Protein 9M30 (pdb70)

Structure (mmCIF, N/CA/C/O backbone):
data_9M30
#
_entry.id   9M30
#
_cell.length_a   1.00
_cell.length_b   1.00
_cell.length_c   1.00
_cell.angle_alpha   90.00
_cell.angle_beta   90.00
_cell.angle_gamma   90.00
#
_symmetry.space_group_name_H-M   'P 1'
#
loop_
_entity.id
_entity.type
_entity.pdbx_description
1 polymer DjCas13d
2 polymer 'RNA (52-MER)'
3 non-polymer 'MAGNESIUM ION'
#
loop_
_atom_site.group_PDB
_atom_site.id
_atom_site.type_symbol
_atom_site.label_atom_id
_atom_site.label_alt_id
_atom_site.label_comp_id
_atom_site.label_asym_id
_atom_site.label_entity_id
_atom_site.label_seq_id
_atom_site.pdbx_PDB_ins_code
_atom_site.Cartn_x
_atom_site.Cartn_y
_atom_site.Cartn_z
_atom_site.occupancy
_atom_site.B_iso_or_equiv
_atom_site.auth_seq_id
_atom_site.auth_comp_id
_atom_site.auth_asym_id
_atom_site.auth_atom_id
_atom_site.pdbx_PDB_model_num
ATOM 1 N N . GLN A 1 4 ? 126.245 147.977 162.499 1.00 52.04 4 GLN A N 1
ATOM 2 C CA . GLN A 1 4 ? 127.665 147.926 162.174 1.00 52.04 4 GLN A CA 1
ATOM 3 C C . GLN A 1 4 ? 128.374 149.207 162.606 1.00 52.04 4 GLN A C 1
ATOM 4 O O . GLN A 1 4 ? 127.775 150.281 162.636 1.00 52.04 4 GLN A O 1
ATOM 10 N N A LYS A 1 5 ? 129.655 149.081 162.940 0.70 44.45 5 LYS A N 1
ATOM 11 N N B LYS A 1 5 ? 129.654 149.083 162.944 0.30 44.45 5 LYS A N 1
ATOM 12 C CA A LYS A 1 5 ? 130.474 150.199 163.385 0.70 44.45 5 LYS A CA 1
ATOM 13 C CA B LYS A 1 5 ? 130.471 150.204 163.385 0.30 44.45 5 LYS A CA 1
ATOM 14 C C A LYS A 1 5 ? 131.556 150.473 162.351 0.70 44.45 5 LYS A C 1
ATOM 15 C C B LYS A 1 5 ? 131.555 150.474 162.353 0.30 44.45 5 LYS A C 1
ATOM 16 O O A LYS A 1 5 ? 132.203 149.541 161.862 0.70 44.45 5 LYS A O 1
ATOM 17 O O B LYS A 1 5 ? 132.202 149.540 161.868 0.30 44.45 5 LYS A O 1
ATOM 28 N N . SER A 1 6 ? 131.749 151.746 162.021 1.00 39.60 6 SER A N 1
ATOM 29 C CA . SER A 1 6 ? 132.727 152.161 161.028 1.00 39.60 6 SER A CA 1
ATOM 30 C C . SER A 1 6 ? 133.889 152.881 161.696 1.00 39.60 6 SER A C 1
ATOM 31 O O . SER A 1 6 ? 133.717 153.580 162.699 1.00 39.60 6 SER A O 1
ATOM 34 N N . LYS A 1 7 ? 135.082 152.703 161.126 1.00 31.76 7 LYS A N 1
ATOM 35 C CA . LYS A 1 7 ? 136.278 153.351 161.648 1.00 31.76 7 LYS A CA 1
ATOM 36 C C . LYS A 1 7 ? 136.265 154.859 161.444 1.00 31.76 7 LYS A C 1
ATOM 37 O O . LYS A 1 7 ? 137.111 155.552 162.017 1.00 31.76 7 LYS A O 1
ATOM 43 N N . LYS A 1 8 ? 135.336 155.377 160.642 1.00 31.87 8 LYS A N 1
ATOM 44 C CA . LYS A 1 8 ? 135.130 156.815 160.486 1.00 31.87 8 LYS A CA 1
ATOM 45 C C . LYS A 1 8 ? 134.345 157.320 161.698 1.00 31.87 8 LYS A C 1
ATOM 46 O O . LYS A 1 8 ? 133.147 157.605 161.641 1.00 31.87 8 LYS A O 1
ATOM 52 N N . THR A 1 9 ? 135.052 157.420 162.820 1.00 31.23 9 THR A N 1
ATOM 53 C CA . THR A 1 9 ? 134.428 157.723 164.099 1.00 31.23 9 THR A CA 1
ATOM 54 C C . THR A 1 9 ? 134.221 159.227 164.266 1.00 31.23 9 THR A C 1
ATOM 55 O O . THR A 1 9 ? 134.596 160.037 163.414 1.00 31.23 9 THR A O 1
ATOM 59 N N . VAL A 1 10 ? 133.607 159.600 165.391 1.00 30.06 10 VAL A N 1
ATOM 60 C CA . VAL A 1 10 ? 133.328 161.005 165.668 1.00 30.06 10 VAL A CA 1
ATOM 61 C C . VAL A 1 10 ? 134.618 161.768 165.946 1.00 30.06 10 VAL A C 1
ATOM 62 O O . VAL A 1 10 ? 134.791 162.906 165.493 1.00 30.06 10 VAL A O 1
ATOM 66 N N . SER A 1 11 ? 135.541 161.160 166.693 1.00 29.71 11 SER A N 1
ATOM 67 C CA . SER A 1 11 ? 136.803 161.828 166.996 1.00 29.71 11 SER A CA 1
ATOM 68 C C . SER A 1 11 ? 137.618 162.080 165.733 1.00 29.71 11 SER A C 1
ATOM 69 O O . SER A 1 11 ? 138.200 163.159 165.569 1.00 29.71 11 SER A O 1
ATOM 72 N N . LYS A 1 12 ? 137.678 161.097 164.831 1.00 27.67 12 LYS A N 1
ATOM 73 C CA . LYS A 1 12 ? 138.416 161.286 163.587 1.00 27.67 12 LYS A CA 1
ATOM 74 C C . LYS A 1 12 ? 137.763 162.336 162.700 1.00 27.67 12 LYS A C 1
ATOM 75 O O . LYS A 1 12 ? 138.455 163.020 161.938 1.00 27.67 12 LYS A O 1
ATOM 81 N N . THR A 1 13 ? 136.439 162.474 162.776 1.00 29.40 13 THR A N 1
ATOM 82 C CA . THR A 1 13 ? 135.749 163.487 161.984 1.00 29.40 13 THR A CA 1
ATOM 83 C C . THR A 1 13 ? 135.973 164.884 162.551 1.00 29.40 13 THR A C 1
ATOM 84 O O . THR A 1 13 ? 136.193 165.839 161.796 1.00 29.40 13 THR A O 1
ATOM 88 N N . SER A 1 14 ? 135.935 165.023 163.878 1.00 29.95 14 SER A N 1
ATOM 89 C CA . SER A 1 14 ? 136.030 166.337 164.501 1.00 29.95 14 SER A CA 1
ATOM 90 C C . SER A 1 14 ? 137.402 166.976 164.335 1.00 29.95 14 SER A C 1
ATOM 91 O O . SER A 1 14 ? 137.523 168.193 164.501 1.00 29.95 14 SER A O 1
ATOM 94 N N . GLY A 1 15 ? 138.434 166.200 164.021 1.00 28.68 15 GLY A N 1
ATOM 95 C CA . GLY A 1 15 ? 139.720 166.796 163.727 1.00 28.68 15 GLY A CA 1
ATOM 96 C C . GLY A 1 15 ? 140.934 166.052 164.238 1.00 28.68 15 GLY A C 1
ATOM 97 O O . GLY A 1 15 ? 142.043 166.271 163.742 1.00 28.68 15 GLY A O 1
ATOM 98 N N . LEU A 1 16 ? 140.754 165.177 165.221 1.00 29.88 16 LEU A N 1
ATOM 99 C CA . LEU A 1 16 ? 141.893 164.490 165.813 1.00 29.88 16 LEU A CA 1
ATOM 100 C C . LEU A 1 16 ? 142.524 163.524 164.819 1.00 29.88 16 LEU A C 1
ATOM 101 O O . LEU A 1 16 ? 141.830 162.794 164.107 1.00 29.88 16 LEU A O 1
ATOM 106 N N . LYS A 1 17 ? 143.853 163.522 164.780 1.00 31.43 17 LYS A N 1
ATOM 107 C CA . LYS A 1 17 ? 144.624 162.642 163.915 1.00 31.43 17 LYS A CA 1
ATOM 108 C C . LYS A 1 17 ? 145.389 161.584 164.694 1.00 31.43 17 LYS A C 1
ATOM 109 O O . LYS A 1 17 ? 145.356 160.404 164.334 1.00 31.43 17 LYS A O 1
ATOM 115 N N . GLU A 1 18 ? 146.079 161.978 165.762 1.00 34.21 18 GLU A N 1
ATOM 116 C CA . GLU A 1 18 ? 146.888 161.068 166.558 1.00 34.21 18 GLU A CA 1
ATOM 117 C C . GLU A 1 18 ? 146.848 161.499 168.018 1.00 34.21 18 GLU A C 1
ATOM 118 O O . GLU A 1 18 ? 146.535 162.647 168.339 1.00 34.21 18 GLU A O 1
ATOM 124 N N . ALA A 1 19 ? 147.173 160.558 168.904 1.00 33.58 19 ALA A N 1
ATOM 125 C CA . ALA A 1 19 ? 147.283 160.823 170.340 1.00 33.58 19 ALA A CA 1
ATOM 126 C C . ALA A 1 19 ? 148.488 160.039 170.848 1.00 33.58 19 ALA A C 1
ATOM 127 O O . ALA A 1 19 ? 148.421 158.815 170.994 1.00 33.58 19 ALA A O 1
ATOM 129 N N . LEU A 1 20 ? 149.580 160.743 171.122 1.00 33.82 20 LEU A N 1
ATOM 130 C CA . LEU A 1 20 ? 150.869 160.130 171.394 1.00 33.82 20 LEU A CA 1
ATOM 131 C C . LEU A 1 20 ? 151.208 160.232 172.875 1.00 33.82 20 LEU A C 1
ATOM 132 O O . LEU A 1 20 ? 150.810 161.179 173.556 1.00 33.82 20 LEU A O 1
ATOM 137 N N . SER A 1 21 ? 151.965 159.252 173.363 1.00 34.34 21 SER A N 1
ATOM 138 C CA . SER A 1 21 ? 152.482 159.252 174.725 1.00 34.34 21 SER A CA 1
ATOM 139 C C . SER A 1 21 ? 153.996 159.383 174.665 1.00 34.34 21 SER A C 1
ATOM 140 O O . SER A 1 21 ? 154.663 158.585 173.998 1.00 34.34 21 SER A O 1
ATOM 143 N N . VAL A 1 22 ? 154.538 160.387 175.354 1.00 33.00 22 VAL A N 1
ATOM 144 C CA . VAL A 1 22 ? 155.977 160.634 175.380 1.00 33.00 22 VAL A CA 1
ATOM 145 C C . VAL A 1 22 ? 156.383 160.903 176.823 1.00 33.00 22 VAL A C 1
ATOM 146 O O . VAL A 1 22 ? 155.994 161.924 177.398 1.00 33.00 22 VAL A O 1
ATOM 150 N N . GLN A 1 23 ? 157.119 159.968 177.422 1.00 32.97 23 GLN A N 1
ATOM 151 C CA . GLN A 1 23 ? 157.780 160.166 178.714 1.00 32.97 23 GLN A CA 1
ATOM 152 C C . GLN A 1 23 ? 156.826 160.709 179.777 1.00 32.97 23 GLN A C 1
ATOM 153 O O . GLN A 1 23 ? 157.187 161.553 180.600 1.00 32.97 23 GLN A O 1
ATOM 159 N N . GLY A 1 24 ? 155.590 160.216 179.759 1.00 34.06 24 GLY A N 1
ATOM 160 C CA . GLY A 1 24 ? 154.611 160.578 180.760 1.00 34.06 24 GLY A CA 1
ATOM 161 C C . GLY A 1 24 ? 153.625 161.658 180.367 1.00 34.06 24 GLY A C 1
ATOM 162 O O . GLY A 1 24 ? 152.610 161.820 181.055 1.00 34.06 24 GLY A O 1
ATOM 163 N N . THR A 1 25 ? 153.878 162.403 179.296 1.00 34.72 25 THR A N 1
ATOM 164 C CA . THR A 1 25 ? 152.967 163.424 178.811 1.00 34.72 25 THR A CA 1
ATOM 165 C C . THR A 1 25 ? 152.226 162.901 177.589 1.00 34.72 25 THR A C 1
ATOM 166 O O . THR A 1 25 ? 152.653 161.938 176.945 1.00 34.72 25 THR A O 1
ATOM 170 N N . VAL A 1 26 ? 151.103 163.538 177.268 1.00 34.08 26 VAL A N 1
ATOM 171 C CA . VAL A 1 26 ? 150.309 163.141 176.110 1.00 34.08 26 VAL A CA 1
ATOM 172 C C . VAL A 1 26 ? 150.210 164.317 175.147 1.00 34.08 26 VAL A C 1
ATOM 173 O O . VAL A 1 26 ? 150.000 165.462 175.560 1.00 34.08 26 VAL A O 1
ATOM 177 N N . ILE A 1 27 ? 150.403 164.031 173.862 1.00 33.66 27 ILE A N 1
ATOM 178 C CA . ILE A 1 27 ? 150.481 165.047 172.819 1.00 33.66 27 ILE A CA 1
ATOM 179 C C . ILE A 1 27 ? 149.415 164.760 171.770 1.00 33.66 27 ILE A C 1
ATOM 180 O O . ILE A 1 27 ? 149.291 163.625 171.295 1.00 33.66 27 ILE A O 1
ATOM 185 N N . MET A 1 28 ? 148.649 165.788 171.412 1.00 33.18 28 MET A N 1
ATOM 186 C CA . MET A 1 28 ? 147.566 165.679 170.448 1.00 33.18 28 MET A CA 1
ATOM 187 C C . MET A 1 28 ? 147.889 166.520 169.223 1.00 33.18 28 MET A C 1
ATOM 188 O O . MET A 1 28 ? 148.194 167.712 169.349 1.00 33.18 28 MET A O 1
ATOM 193 N N . THR A 1 29 ? 147.793 165.901 168.045 1.00 32.78 29 THR A N 1
ATOM 194 C CA . THR A 1 29 ? 148.095 166.510 166.758 1.00 32.78 29 THR A CA 1
ATOM 195 C C . THR A 1 29 ? 146.814 166.698 165.948 1.00 32.78 29 THR A C 1
ATOM 196 O O . THR A 1 29 ? 145.710 166.390 166.402 1.00 32.78 29 THR A O 1
ATOM 200 N N . SER A 1 30 ? 146.974 167.210 164.729 1.00 33.25 30 SER A N 1
ATOM 201 C CA . SER A 1 30 ? 145.844 167.504 163.859 1.00 33.25 30 SER A CA 1
ATOM 202 C C . SER A 1 30 ? 146.295 167.440 162.406 1.00 33.25 30 SER A C 1
ATOM 203 O O . SER A 1 30 ? 147.490 167.410 162.103 1.00 33.25 30 SER A O 1
ATOM 206 N N . PHE A 1 31 ? 145.315 167.419 161.505 1.00 32.08 31 PHE A N 1
ATOM 207 C CA . PHE A 1 31 ? 145.596 167.260 160.085 1.00 32.08 31 PHE A CA 1
ATOM 208 C C . PHE A 1 31 ? 146.280 168.497 159.519 1.00 32.08 31 PHE A C 1
ATOM 209 O O . PHE A 1 31 ? 145.958 169.630 159.888 1.00 32.08 31 PHE A O 1
ATOM 217 N N . GLY A 1 32 ? 147.224 168.275 158.609 1.00 38.08 32 GLY A N 1
ATOM 218 C CA . GLY A 1 32 ? 147.954 169.364 157.992 1.00 38.08 32 GLY A CA 1
ATOM 219 C C . GLY A 1 32 ? 147.736 169.460 156.497 1.00 38.08 32 GLY A C 1
ATOM 220 O O . GLY A 1 32 ? 146.612 169.292 156.016 1.00 38.08 32 GLY A O 1
ATOM 221 N N . LYS A 1 33 ? 148.803 169.733 155.750 1.00 41.56 33 LYS A N 1
ATOM 222 C CA . LYS A 1 33 ? 148.739 169.855 154.298 1.00 41.56 33 LYS A CA 1
ATOM 223 C C . LYS A 1 33 ? 149.210 168.545 153.680 1.00 41.56 33 LYS A C 1
ATOM 224 O O . LYS A 1 33 ? 150.406 168.241 153.692 1.00 41.56 33 LYS A O 1
ATOM 230 N N . GLY A 1 34 ? 148.272 167.776 153.135 1.00 38.75 34 GLY A N 1
ATOM 231 C CA . GLY A 1 34 ? 148.598 166.475 152.588 1.00 38.75 34 GLY A CA 1
ATOM 232 C C . GLY A 1 34 ? 148.557 165.388 153.640 1.00 38.75 34 GLY A C 1
ATOM 233 O O . GLY A 1 34 ? 147.480 164.917 154.013 1.00 38.75 34 GLY A O 1
ATOM 234 N N . ASN A 1 35 ? 149.727 164.978 154.128 1.00 35.92 35 ASN A N 1
ATOM 235 C CA . ASN A 1 35 ? 149.810 163.997 155.198 1.00 35.92 35 ASN A CA 1
ATOM 236 C C . ASN A 1 35 ? 150.663 164.453 156.373 1.00 35.92 35 ASN A C 1
ATOM 237 O O . ASN A 1 35 ? 150.834 163.683 157.323 1.00 35.92 35 ASN A O 1
ATOM 242 N N . MET A 1 36 ? 151.205 165.666 156.338 1.00 38.92 36 MET A N 1
ATOM 243 C CA . MET A 1 36 ? 151.964 166.175 157.469 1.00 38.92 36 MET A CA 1
ATOM 244 C C . MET A 1 36 ? 151.043 166.431 158.654 1.00 38.92 36 MET A C 1
ATOM 245 O O . MET A 1 36 ? 149.868 166.771 158.497 1.00 38.92 36 MET A O 1
ATOM 250 N N . ALA A 1 37 ? 151.591 166.261 159.853 1.00 35.05 37 ALA A N 1
ATOM 251 C CA . ALA A 1 37 ? 150.852 166.453 161.092 1.00 35.05 37 ALA A CA 1
ATOM 252 C C . ALA A 1 37 ? 151.451 167.620 161.859 1.00 35.05 37 ALA A C 1
ATOM 253 O O . ALA A 1 37 ? 152.676 167.719 161.987 1.00 35.05 37 ALA A O 1
ATOM 255 N N . ASN A 1 38 ? 150.594 168.500 162.364 1.00 34.15 38 ASN A N 1
ATOM 256 C CA . ASN A 1 38 ? 151.028 169.621 163.181 1.00 34.15 38 ASN A CA 1
ATOM 257 C C . ASN A 1 38 ? 150.612 169.410 164.632 1.00 34.15 38 ASN A C 1
ATOM 258 O O . ASN A 1 38 ? 149.570 168.818 164.920 1.00 34.15 38 ASN A O 1
ATOM 263 N N . LEU A 1 39 ? 151.453 169.886 165.545 1.00 33.92 39 LEU A N 1
ATOM 264 C CA . LEU A 1 39 ? 151.194 169.738 166.969 1.00 33.92 39 LEU A CA 1
ATOM 265 C C . LEU A 1 39 ? 150.134 170.730 167.423 1.00 33.92 39 LEU A C 1
ATOM 266 O O . LEU A 1 39 ? 150.147 171.898 167.030 1.00 33.92 39 LEU A O 1
ATOM 271 N N . SER A 1 40 ? 149.209 170.256 168.253 1.00 36.65 40 SER A N 1
ATOM 272 C CA . SER A 1 40 ? 148.118 171.089 168.739 1.00 36.65 40 SER A CA 1
ATOM 273 C C . SER A 1 40 ? 148.120 171.254 170.249 1.00 36.65 40 SER A C 1
ATOM 274 O O . SER A 1 40 ? 148.092 172.389 170.740 1.00 36.65 40 SER A O 1
ATOM 277 N N . TYR A 1 41 ? 148.154 170.161 171.010 1.00 36.95 41 TYR A N 1
ATOM 278 C CA . TYR A 1 41 ? 147.988 170.251 172.456 1.00 36.95 41 TYR A CA 1
ATOM 279 C C . TYR A 1 41 ? 148.953 169.318 173.171 1.00 36.95 41 TYR A C 1
ATOM 280 O O . TYR A 1 41 ? 149.393 168.305 172.625 1.00 36.95 41 TYR A O 1
ATOM 289 N N . LYS A 1 42 ? 149.259 169.670 174.419 1.00 38.75 42 LYS A N 1
ATOM 290 C CA . LYS A 1 42 ? 150.070 168.837 175.298 1.00 38.75 42 LYS A CA 1
ATOM 291 C C . LYS A 1 42 ? 149.483 168.859 176.700 1.00 38.75 42 LYS A C 1
ATOM 292 O O . LYS A 1 42 ? 149.242 169.934 177.256 1.00 38.75 42 LYS A O 1
ATOM 298 N N . ILE A 1 43 ? 149.250 167.679 177.263 1.00 39.07 43 ILE A N 1
ATOM 299 C CA . ILE A 1 43 ? 148.871 167.523 178.661 1.00 39.07 43 ILE A CA 1
ATOM 300 C C . ILE A 1 43 ? 150.076 166.944 179.398 1.00 39.07 43 ILE A C 1
ATOM 301 O O . ILE A 1 43 ? 150.488 165.805 179.116 1.00 39.07 43 ILE A O 1
ATOM 306 N N . PRO A 1 44 ? 150.688 167.692 180.309 1.00 42.23 44 PRO A N 1
ATOM 307 C CA . PRO A 1 44 ? 151.879 167.218 181.016 1.00 42.23 44 PRO A CA 1
ATOM 308 C C . PRO A 1 44 ? 151.505 166.414 182.255 1.00 42.23 44 PRO A C 1
ATOM 309 O O . PRO A 1 44 ? 150.336 166.172 182.547 1.00 42.23 44 PRO A O 1
ATOM 313 N N . SER A 1 45 ? 152.533 166.004 182.989 1.00 46.44 45 SER A N 1
ATOM 314 C CA . SER A 1 45 ? 152.360 165.085 184.103 1.00 46.44 45 SER A CA 1
ATOM 315 C C . SER A 1 45 ? 151.871 165.803 185.354 1.00 46.44 45 SER A C 1
ATOM 316 O O . SER A 1 45 ? 152.122 166.994 185.556 1.00 46.44 45 SER A O 1
ATOM 319 N N . SER A 1 46 ? 151.148 165.055 186.189 1.00 54.07 46 SER A N 1
ATOM 320 C CA . SER A 1 46 ? 150.758 165.477 187.531 1.00 54.07 46 SER A CA 1
ATOM 321 C C . SER A 1 46 ? 149.840 166.693 187.517 1.00 54.07 46 SER A C 1
ATOM 322 O O . SER A 1 46 ? 148.646 166.576 187.812 1.00 54.07 46 SER A O 1
ATOM 324 N N . GLN A 1 47 ? 150.389 167.863 187.185 1.00 53.10 47 GLN A N 1
ATOM 325 C CA . GLN A 1 47 ? 149.603 169.092 187.243 1.00 53.10 47 GLN A CA 1
ATOM 326 C C . GLN A 1 47 ? 148.462 169.062 186.236 1.00 53.10 47 GLN A C 1
ATOM 327 O O . GLN A 1 47 ? 147.329 169.442 186.552 1.00 53.10 47 GLN A O 1
ATOM 329 N N . LYS A 1 48 ? 148.745 168.603 185.021 1.00 48.93 48 LYS A N 1
ATOM 330 C CA . LYS A 1 48 ? 147.798 168.533 183.914 1.00 48.93 48 LYS A CA 1
ATOM 331 C C . LYS A 1 48 ? 147.062 169.849 183.666 1.00 48.93 48 LYS A C 1
ATOM 332 O O . LYS A 1 48 ? 145.827 169.878 183.734 1.00 48.93 48 LYS A O 1
ATOM 338 N N . PRO A 1 49 ? 147.760 170.956 183.381 1.00 52.33 49 PRO A N 1
ATOM 339 C CA . PRO A 1 49 ? 147.045 172.200 183.056 1.00 52.33 49 PRO A CA 1
ATOM 340 C C . PRO A 1 49 ? 146.392 172.196 181.685 1.00 52.33 49 PRO A C 1
ATOM 341 O O . PRO A 1 49 ? 145.699 173.169 181.359 1.00 52.33 49 PRO A O 1
ATOM 345 N N . GLN A 1 50 ? 146.599 171.156 180.875 1.00 47.88 50 GLN A N 1
ATOM 346 C CA . GLN A 1 50 ? 146.145 171.120 179.484 1.00 47.88 50 GLN A CA 1
ATOM 347 C C . GLN A 1 50 ? 146.768 172.264 178.678 1.00 47.88 50 GLN A C 1
ATOM 348 O O . GLN A 1 50 ? 146.091 173.184 178.215 1.00 47.88 50 GLN A O 1
ATOM 354 N N . ASN A 1 51 ? 148.088 172.185 178.524 1.00 43.11 51 ASN A N 1
ATOM 355 C CA . ASN A 1 51 ? 148.858 173.199 177.817 1.00 43.11 51 ASN A CA 1
ATOM 356 C C . ASN A 1 51 ? 148.467 173.264 176.342 1.00 43.11 51 ASN A C 1
ATOM 357 O O . ASN A 1 51 ? 147.918 172.319 175.771 1.00 43.11 51 ASN A O 1
ATOM 362 N N . LEU A 1 52 ? 148.769 174.404 175.723 1.00 40.14 52 LEU A N 1
ATOM 363 C CA . LEU A 1 52 ? 148.497 174.647 174.313 1.00 40.14 52 LEU A CA 1
ATOM 364 C C . LEU A 1 52 ? 149.805 174.914 173.580 1.00 40.14 52 LEU A C 1
ATOM 365 O O . LEU A 1 52 ? 150.728 175.514 174.140 1.00 40.14 52 LEU A O 1
ATOM 370 N N . ASN A 1 53 ? 149.880 174.470 172.328 1.00 40.54 53 ASN A N 1
ATOM 371 C CA . ASN A 1 53 ? 151.076 174.627 171.508 1.00 40.54 53 ASN A CA 1
ATOM 372 C C . ASN A 1 53 ? 150.888 175.565 170.329 1.00 40.54 53 ASN A C 1
ATOM 373 O O . ASN A 1 53 ? 151.779 176.363 170.035 1.00 40.54 53 ASN A O 1
ATOM 378 N N . SER A 1 54 ? 149.753 175.488 169.642 1.00 46.91 54 SER A N 1
ATOM 379 C CA . SER A 1 54 ? 149.464 176.363 168.515 1.00 46.91 54 SER A CA 1
ATOM 380 C C . SER A 1 54 ? 147.952 176.448 168.368 1.00 46.91 54 SER A C 1
ATOM 381 O O . SER A 1 54 ? 147.206 175.722 169.029 1.00 46.91 54 SER A O 1
ATOM 384 N N . SER A 1 55 ? 147.506 177.355 167.496 1.00 54.02 55 SER A N 1
ATOM 385 C CA . SER A 1 55 ? 146.072 177.501 167.266 1.00 54.02 55 SER A CA 1
ATOM 386 C C . SER A 1 55 ? 145.473 176.209 166.721 1.00 54.02 55 SER A C 1
ATOM 387 O O . SER A 1 55 ? 144.508 175.675 167.281 1.00 54.02 55 SER A O 1
ATOM 390 N N . ALA A 1 56 ? 146.055 175.680 165.641 1.00 52.47 56 ALA A N 1
ATOM 391 C CA . ALA A 1 56 ? 145.688 174.388 165.037 1.00 52.47 56 ALA A CA 1
ATOM 392 C C . ALA A 1 56 ? 144.174 174.362 164.822 1.00 52.47 56 ALA A C 1
ATOM 393 O O . ALA A 1 56 ? 143.622 175.327 164.277 1.00 52.47 56 ALA A O 1
ATOM 395 N N . GLY A 1 57 ? 143.475 173.303 165.223 1.00 47.13 57 GLY A N 1
ATOM 396 C CA . GLY A 1 57 ? 142.035 173.243 165.081 1.00 47.13 57 GLY A CA 1
ATOM 397 C C . GLY A 1 57 ? 141.331 172.774 166.337 1.00 47.13 57 GLY A C 1
ATOM 398 O O . GLY A 1 57 ? 140.101 172.832 166.423 1.00 47.13 57 GLY A O 1
ATOM 399 N N . LEU A 1 58 ? 142.098 172.307 167.317 1.00 41.14 58 LEU A N 1
ATOM 400 C CA . LEU A 1 58 ? 141.521 171.793 168.549 1.00 41.14 58 LEU A CA 1
ATOM 401 C C . LEU A 1 58 ? 141.245 172.925 169.532 1.00 41.14 58 LEU A C 1
ATOM 402 O O . LEU A 1 58 ? 141.925 173.955 169.534 1.00 41.14 58 LEU A O 1
ATOM 407 N N . LYS A 1 59 ? 140.234 172.722 170.374 1.00 41.52 59 LYS A N 1
ATOM 408 C CA . LYS A 1 59 ? 139.780 173.757 171.292 1.00 41.52 59 LYS A CA 1
ATOM 409 C C . LYS A 1 59 ? 139.050 173.107 172.462 1.00 41.52 59 LYS A C 1
ATOM 410 O O . LYS A 1 59 ? 138.362 172.099 172.283 1.00 41.52 59 LYS A O 1
ATOM 416 N N . ASN A 1 60 ? 139.209 173.693 173.651 1.00 37.84 60 ASN A N 1
ATOM 417 C CA . ASN A 1 60 ? 138.508 173.269 174.867 1.00 37.84 60 ASN A CA 1
ATOM 418 C C . ASN A 1 60 ? 138.803 171.807 175.210 1.00 37.84 60 ASN A C 1
ATOM 419 O O . ASN A 1 60 ? 137.921 170.947 175.212 1.00 37.84 60 ASN A O 1
ATOM 424 N N . VAL A 1 61 ? 140.069 171.540 175.515 1.00 37.55 61 VAL A N 1
ATOM 425 C CA . VAL A 1 61 ? 140.539 170.200 175.845 1.00 37.55 61 VAL A CA 1
ATOM 426 C C . VAL A 1 61 ? 140.570 170.051 177.358 1.00 37.55 61 VAL A C 1
ATOM 427 O O . VAL A 1 61 ? 141.185 170.867 178.056 1.00 37.55 61 VAL A O 1
ATOM 431 N N . GLU A 1 62 ? 139.912 169.012 177.871 1.00 38.83 62 GLU A N 1
ATOM 432 C CA . GLU A 1 62 ? 139.890 168.763 179.305 1.00 38.83 62 GLU A CA 1
ATOM 433 C C . GLU A 1 62 ? 140.031 167.271 179.579 1.00 38.83 62 GLU A C 1
ATOM 434 O O . GLU A 1 62 ? 139.847 166.429 178.696 1.00 38.83 62 GLU A O 1
ATOM 440 N N . VAL A 1 63 ? 140.373 166.960 180.827 1.00 35.63 63 VAL A N 1
ATOM 441 C CA . VAL A 1 63 ? 140.649 165.600 181.276 1.00 35.63 63 VAL A CA 1
ATOM 442 C C . VAL A 1 63 ? 139.554 165.190 182.250 1.00 35.63 63 VAL A C 1
ATOM 443 O O . VAL A 1 63 ? 139.332 165.865 183.262 1.00 35.63 63 VAL A O 1
ATOM 447 N N . SER A 1 64 ? 138.873 164.083 181.954 1.00 34.83 64 SER A N 1
ATOM 448 C CA . SER A 1 64 ? 137.788 163.579 182.789 1.00 34.83 64 SER A CA 1
ATOM 449 C C . SER A 1 64 ? 137.998 162.087 183.003 1.00 34.83 64 SER A C 1
ATOM 450 O O . SER A 1 64 ? 137.795 161.291 182.080 1.00 34.83 64 SER A O 1
ATOM 453 N N . GLY A 1 65 ? 138.393 161.711 184.216 1.00 31.99 65 GLY A N 1
ATOM 454 C CA . GLY A 1 65 ? 138.677 160.313 184.492 1.00 31.99 65 GLY A CA 1
ATOM 455 C C . GLY A 1 65 ? 139.812 159.816 183.623 1.00 31.99 65 GLY A C 1
ATOM 456 O O . GLY A 1 65 ? 140.899 160.402 183.583 1.00 31.99 65 GLY A O 1
ATOM 457 N N . LYS A 1 66 ? 139.564 158.715 182.916 1.00 32.53 66 LYS A N 1
ATOM 458 C CA . LYS A 1 66 ? 140.507 158.169 181.949 1.00 32.53 66 LYS A CA 1
ATOM 459 C C . LYS A 1 66 ? 140.166 158.582 180.523 1.00 32.53 66 LYS A C 1
ATOM 460 O O . LYS A 1 66 ? 140.462 157.847 179.576 1.00 32.53 66 LYS A O 1
ATOM 466 N N . LYS A 1 67 ? 139.548 159.748 180.351 1.00 33.64 67 LYS A N 1
ATOM 467 C CA . LYS A 1 67 ? 139.077 160.196 179.051 1.00 33.64 67 LYS A CA 1
ATOM 468 C C . LYS A 1 67 ? 139.540 161.621 178.779 1.00 33.64 67 LYS A C 1
ATOM 469 O O . LYS A 1 67 ? 139.702 162.429 179.699 1.00 33.64 67 LYS A O 1
ATOM 475 N N . ILE A 1 68 ? 139.758 161.915 177.500 1.00 32.19 68 ILE A N 1
ATOM 476 C CA . ILE A 1 68 ? 140.083 163.253 177.023 1.00 32.19 68 ILE A CA 1
ATOM 477 C C . ILE A 1 68 ? 138.881 163.774 176.252 1.00 32.19 68 ILE A C 1
ATOM 478 O O . ILE A 1 68 ? 138.409 163.125 175.309 1.00 32.19 68 ILE A O 1
ATOM 483 N N . LYS A 1 69 ? 138.390 164.942 176.648 1.00 35.62 69 LYS A N 1
ATOM 484 C CA . LYS A 1 69 ? 137.143 165.501 176.141 1.00 35.62 69 LYS A CA 1
ATOM 485 C C . LYS A 1 69 ? 137.472 166.826 175.465 1.00 35.62 69 LYS A C 1
ATOM 486 O O . LYS A 1 69 ? 137.917 167.770 176.128 1.00 35.62 69 LYS A O 1
ATOM 492 N N . PHE A 1 70 ? 137.274 166.895 174.147 1.00 35.48 70 PHE A N 1
ATOM 493 C CA . PHE A 1 70 ? 137.699 168.052 173.370 1.00 35.48 70 PHE A CA 1
ATOM 494 C C . PHE A 1 70 ? 136.618 168.422 172.363 1.00 35.48 70 PHE A C 1
ATOM 495 O O . PHE A 1 70 ? 135.537 167.827 172.329 1.00 35.48 70 PHE A O 1
ATOM 503 N N . GLN A 1 71 ? 136.918 169.424 171.539 1.00 42.52 71 GLN A N 1
ATOM 504 C CA . GLN A 1 71 ? 135.951 169.994 170.612 1.00 42.52 71 GLN A CA 1
ATOM 505 C C . GLN A 1 71 ? 136.683 170.623 169.437 1.00 42.52 71 GLN A C 1
ATOM 506 O O . GLN A 1 71 ? 137.702 171.294 169.619 1.00 42.52 71 GLN A O 1
ATOM 512 N N . GLY A 1 72 ? 136.158 170.405 168.236 1.00 50.86 72 GLY A N 1
ATOM 513 C CA . GLY A 1 72 ? 136.728 170.955 167.024 1.00 50.86 72 GLY A CA 1
ATOM 514 C C . GLY A 1 72 ? 136.105 172.281 166.642 1.00 50.86 72 GLY A C 1
ATOM 515 O O . GLY A 1 72 ? 135.517 172.986 167.465 1.00 50.86 72 GLY A O 1
ATOM 516 N N . ARG A 1 73 ? 136.243 172.624 165.358 1.00 63.56 73 ARG A N 1
ATOM 517 C CA . ARG A 1 73 ? 135.682 173.879 164.867 1.00 63.56 73 ARG A CA 1
ATOM 518 C C . ARG A 1 73 ? 134.158 173.858 164.905 1.00 63.56 73 ARG A C 1
ATOM 519 O O . ARG A 1 73 ? 133.525 174.880 165.196 1.00 63.56 73 ARG A O 1
ATOM 527 N N . HIS A 1 74 ? 133.553 172.711 164.617 1.00 64.05 74 HIS A N 1
ATOM 528 C CA . HIS A 1 74 ? 132.109 172.569 164.677 1.00 64.05 74 HIS A CA 1
ATOM 529 C C . HIS A 1 74 ? 131.648 172.445 166.128 1.00 64.05 74 HIS A C 1
ATOM 530 O O . HIS A 1 74 ? 132.386 171.945 166.981 1.00 64.05 74 HIS A O 1
ATOM 537 N N . PRO A 1 75 ? 130.427 172.894 166.438 1.00 59.77 75 PRO A N 1
ATOM 538 C CA . PRO A 1 75 ? 129.938 172.773 167.818 1.00 59.77 75 PRO A CA 1
ATOM 539 C C . PRO A 1 75 ? 129.505 171.354 168.150 1.00 59.77 75 PRO A C 1
ATOM 540 O O . PRO A 1 75 ? 128.423 170.913 167.749 1.00 59.77 75 PRO A O 1
ATOM 544 N N . LYS A 1 76 ? 130.344 170.645 168.905 1.00 51.34 76 LYS A N 1
ATOM 545 C CA . LYS A 1 76 ? 130.107 169.254 169.272 1.00 51.34 76 LYS A CA 1
ATOM 546 C C . LYS A 1 76 ? 131.193 168.795 170.236 1.00 51.34 76 LYS A C 1
ATOM 547 O O . LYS A 1 76 ? 132.296 169.350 170.240 1.00 51.34 76 LYS A O 1
ATOM 553 N N . ILE A 1 77 ? 130.901 167.787 171.051 1.00 39.80 77 ILE A N 1
ATOM 554 C CA . ILE A 1 77 ? 131.845 167.268 172.032 1.00 39.80 77 ILE A CA 1
ATOM 555 C C . ILE A 1 77 ? 132.353 165.917 171.553 1.00 39.80 77 ILE A C 1
ATOM 556 O O . ILE A 1 77 ? 131.559 165.016 171.256 1.00 39.80 77 ILE A O 1
ATOM 561 N N . ALA A 1 78 ? 133.671 165.779 171.479 1.00 34.58 78 ALA A N 1
ATOM 562 C CA . ALA A 1 78 ? 134.320 164.542 171.082 1.00 34.58 78 ALA A CA 1
ATOM 563 C C . ALA A 1 78 ? 135.075 163.956 172.266 1.00 34.58 78 ALA A C 1
ATOM 564 O O . ALA A 1 78 ? 135.692 164.688 173.048 1.00 34.58 78 ALA A O 1
ATOM 566 N N . THR A 1 79 ? 135.016 162.635 172.396 1.00 32.03 79 THR A N 1
ATOM 567 C CA . THR A 1 79 ? 135.628 161.918 173.505 1.00 32.03 79 THR A CA 1
ATOM 568 C C . THR A 1 79 ? 136.628 160.912 172.959 1.00 32.03 79 THR A C 1
ATOM 569 O O . THR A 1 79 ? 136.334 160.205 171.989 1.00 32.03 79 THR A O 1
ATOM 573 N N . THR A 1 80 ? 137.806 160.850 173.574 1.00 32.25 80 THR A N 1
ATOM 574 C CA . THR A 1 80 ? 138.816 159.869 173.210 1.00 32.25 80 THR A CA 1
ATOM 575 C C . THR A 1 80 ? 139.433 159.305 174.481 1.00 32.25 80 THR A C 1
ATOM 576 O O . THR A 1 80 ? 139.218 159.817 175.583 1.00 32.25 80 THR A O 1
ATOM 580 N N . ASP A 1 81 ? 140.209 158.240 174.323 1.00 34.34 81 ASP A N 1
ATOM 581 C CA . ASP A 1 81 ? 140.800 157.531 175.447 1.00 34.34 81 ASP A CA 1
ATOM 582 C C . ASP A 1 81 ? 142.230 157.996 175.679 1.00 34.34 81 ASP A C 1
ATOM 583 O O . ASP A 1 81 ? 142.991 158.200 174.730 1.00 34.34 81 ASP A O 1
ATOM 588 N N . ASN A 1 82 ? 142.585 158.162 176.944 1.00 32.33 82 ASN A N 1
ATOM 589 C CA . ASN A 1 82 ? 143.941 158.547 177.310 1.00 32.33 82 ASN A CA 1
ATOM 590 C C . ASN A 1 82 ? 144.892 157.391 177.035 1.00 32.33 82 ASN A C 1
ATOM 591 O O . ASN A 1 82 ? 144.699 156.299 177.585 1.00 32.33 82 ASN A O 1
ATOM 596 N N . PRO A 1 83 ? 145.916 157.572 176.198 1.00 32.78 83 PRO A N 1
ATOM 597 C CA . PRO A 1 83 ? 146.833 156.459 175.908 1.00 32.78 83 PRO A CA 1
ATOM 598 C C . PRO A 1 83 ? 147.633 155.981 177.106 1.00 32.78 83 PRO A C 1
ATOM 599 O O . PRO A 1 83 ? 148.149 154.859 177.073 1.00 32.78 83 PRO A O 1
ATOM 603 N N . LEU A 1 84 ? 147.760 156.786 178.160 1.00 32.85 84 LEU A N 1
ATOM 604 C CA . LEU A 1 84 ? 148.542 156.374 179.318 1.00 32.85 84 LEU A CA 1
ATOM 605 C C . LEU A 1 84 ? 147.771 155.466 180.265 1.00 32.85 84 LEU A C 1
ATOM 606 O O . LEU A 1 84 ? 148.386 154.828 181.124 1.00 32.85 84 LEU A O 1
ATOM 611 N N . PHE A 1 85 ? 146.449 155.392 180.134 1.00 33.78 85 PHE A N 1
ATOM 612 C CA . PHE A 1 85 ? 145.636 154.536 180.996 1.00 33.78 85 PHE A CA 1
ATOM 613 C C . PHE A 1 85 ? 145.350 153.211 180.289 1.00 33.78 85 PHE A C 1
ATOM 614 O O . PHE A 1 85 ? 144.214 152.867 179.962 1.00 33.78 85 PHE A O 1
ATOM 622 N N . LYS A 1 86 ? 146.422 152.469 180.057 1.00 38.07 86 LYS A N 1
ATOM 623 C CA . LYS A 1 86 ? 146.397 151.133 179.488 1.00 38.07 86 LYS A CA 1
ATOM 624 C C . LYS A 1 86 ? 147.288 150.232 180.325 1.00 38.07 86 LYS A C 1
ATOM 625 O O . LYS A 1 86 ? 148.180 150.715 181.032 1.00 38.07 86 LYS A O 1
ATOM 631 N N . PRO A 1 87 ? 147.063 148.914 180.286 1.00 39.24 87 PRO A N 1
ATOM 632 C CA . PRO A 1 87 ? 147.939 148.010 181.051 1.00 39.24 87 PRO A CA 1
ATOM 633 C C . PRO A 1 87 ? 149.403 148.120 180.665 1.00 39.24 87 PRO A C 1
ATOM 634 O O . PRO A 1 87 ? 150.276 148.033 181.537 1.00 39.24 87 PRO A O 1
ATOM 638 N N . GLN A 1 88 ? 149.699 148.317 179.385 1.00 38.73 88 GLN A N 1
ATOM 639 C CA . GLN A 1 88 ? 151.066 148.533 178.933 1.00 38.73 88 GLN A CA 1
ATOM 640 C C . GLN A 1 88 ? 151.066 149.526 177.777 1.00 38.73 88 GLN A C 1
ATOM 641 O O . GLN A 1 88 ? 150.629 149.190 176.669 1.00 38.73 88 GLN A O 1
ATOM 647 N N . PRO A 1 89 ? 151.541 150.752 177.994 1.00 37.95 89 PRO A N 1
ATOM 648 C CA . PRO A 1 89 ? 151.404 151.794 176.965 1.00 37.95 89 PRO A CA 1
ATOM 649 C C . PRO A 1 89 ? 152.314 151.532 175.774 1.00 37.95 89 PRO A C 1
ATOM 650 O O . PRO A 1 89 ? 153.523 151.348 175.925 1.00 37.95 89 PRO A O 1
ATOM 654 N N . GLY A 1 90 ? 151.718 151.519 174.584 1.00 36.57 90 GLY A N 1
ATOM 655 C CA . GLY A 1 90 ? 152.457 151.343 173.354 1.00 36.57 90 GLY A CA 1
ATOM 656 C C . GLY A 1 90 ? 152.840 149.920 173.023 1.00 36.57 90 GLY A C 1
ATOM 657 O O . GLY A 1 90 ? 153.496 149.699 171.997 1.00 36.57 90 GLY A O 1
ATOM 658 N N . MET A 1 91 ? 152.459 148.948 173.847 1.00 37.01 91 MET A N 1
ATOM 659 C CA . MET A 1 91 ? 152.822 147.561 173.597 1.00 37.01 91 MET A CA 1
ATOM 660 C C . MET A 1 91 ? 151.885 146.943 172.570 1.00 37.01 91 MET A C 1
ATOM 661 O O . MET A 1 91 ? 150.671 147.162 172.601 1.00 37.01 91 MET A O 1
ATOM 666 N N . ASP A 1 92 ? 152.459 146.170 171.658 1.00 32.90 92 ASP A N 1
ATOM 667 C CA . ASP A 1 92 ? 151.687 145.504 170.625 1.00 32.90 92 ASP A CA 1
ATOM 668 C C . ASP A 1 92 ? 151.217 144.132 171.102 1.00 32.90 92 ASP A C 1
ATOM 669 O O . ASP A 1 92 ? 151.734 143.564 172.066 1.00 32.90 92 ASP A O 1
ATOM 674 N N . LEU A 1 93 ? 150.213 143.600 170.403 1.00 30.71 93 LEU A N 1
ATOM 675 C CA . LEU A 1 93 ? 149.657 142.302 170.758 1.00 30.71 93 LEU A CA 1
ATOM 676 C C . LEU A 1 93 ? 150.629 141.163 170.499 1.00 30.71 93 LEU A C 1
ATOM 677 O O . LEU A 1 93 ? 150.469 140.084 171.079 1.00 30.71 93 LEU A O 1
ATOM 682 N N . LEU A 1 94 ? 151.623 141.372 169.645 1.00 31.45 94 LEU A N 1
ATOM 683 C CA . LEU A 1 94 ? 152.567 140.329 169.281 1.00 31.45 94 LEU A CA 1
ATOM 684 C C . LEU A 1 94 ? 153.784 140.281 170.199 1.00 31.45 94 LEU A C 1
ATOM 685 O O . LEU A 1 94 ? 154.569 139.332 170.110 1.00 31.45 94 LEU A O 1
ATOM 690 N N . CYS A 1 95 ? 153.948 141.272 171.077 1.00 32.50 95 CYS A N 1
ATOM 691 C CA . CYS A 1 95 ? 155.017 141.309 172.077 1.00 32.50 95 CYS A CA 1
ATOM 692 C C . CYS A 1 95 ? 156.403 141.292 171.425 1.00 32.50 95 CYS A C 1
ATOM 693 O O . CYS A 1 95 ? 157.236 140.425 171.690 1.00 32.50 95 CYS A O 1
ATOM 696 N N . LEU A 1 96 ? 156.640 142.283 170.562 1.00 31.64 96 LEU A N 1
ATOM 697 C CA . LEU A 1 96 ? 157.926 142.416 169.889 1.00 31.64 96 LEU A CA 1
ATOM 698 C C . LEU A 1 96 ? 158.362 143.874 169.782 1.00 31.64 96 LEU A C 1
ATOM 699 O O . LEU A 1 96 ? 159.019 144.256 168.809 1.00 31.64 96 LEU A O 1
ATOM 704 N N . LYS A 1 97 ? 158.008 144.700 170.766 1.00 30.64 97 LYS A N 1
ATOM 705 C CA . LYS A 1 97 ? 158.345 146.120 170.706 1.00 30.64 97 LYS A CA 1
ATOM 706 C C . LYS A 1 97 ? 159.835 146.344 170.941 1.00 30.64 97 LYS A C 1
ATOM 707 O O . LYS A 1 97 ? 160.533 146.929 170.100 1.00 30.64 97 LYS A O 1
ATOM 713 N N . ASP A 1 98 ? 160.340 145.877 172.085 1.00 32.45 98 ASP A N 1
ATOM 714 C CA . ASP A 1 98 ? 161.738 146.103 172.435 1.00 32.45 98 ASP A CA 1
ATOM 715 C C . ASP A 1 98 ? 162.677 145.443 171.435 1.00 32.45 98 ASP A C 1
ATOM 716 O O . ASP A 1 98 ? 163.701 146.026 171.057 1.00 32.45 98 ASP A O 1
ATOM 721 N N . LYS A 1 99 ? 162.350 144.225 171.000 1.00 29.54 99 LYS A N 1
ATOM 722 C CA . LYS A 1 99 ? 163.203 143.520 170.049 1.00 29.54 99 LYS A CA 1
ATOM 723 C C . LYS A 1 99 ? 163.322 144.291 168.741 1.00 29.54 99 LYS A C 1
ATOM 724 O O . LYS A 1 99 ? 164.426 144.483 168.218 1.00 29.54 99 LYS A O 1
ATOM 730 N N . LEU A 1 100 ? 162.192 144.754 168.204 1.00 29.14 100 LEU A N 1
ATOM 731 C CA . LEU A 1 100 ? 162.221 145.502 166.952 1.00 29.14 100 LEU A CA 1
ATOM 732 C C . LEU A 1 100 ? 162.978 146.815 167.108 1.00 29.14 100 LEU A C 1
ATOM 733 O O . LEU A 1 100 ? 163.783 147.186 166.242 1.00 29.14 100 LEU A O 1
ATOM 738 N N . GLU A 1 101 ? 162.738 147.530 168.211 1.00 28.80 101 GLU A N 1
ATOM 739 C CA . GLU A 1 101 ? 163.415 148.807 168.416 1.00 28.80 101 GLU A CA 1
ATOM 740 C C . GLU A 1 101 ? 164.922 148.623 168.532 1.00 28.80 101 GLU A C 1
ATOM 741 O O . GLU A 1 101 ? 165.694 149.426 167.997 1.00 28.80 101 GLU A O 1
ATOM 747 N N . MET A 1 102 ? 165.362 147.576 169.231 1.00 28.71 102 MET A N 1
ATOM 748 C CA . MET A 1 102 ? 166.793 147.304 169.321 1.00 28.71 102 MET A CA 1
ATOM 749 C C . MET A 1 102 ? 167.365 146.887 167.973 1.00 28.71 102 MET A C 1
ATOM 750 O O . MET A 1 102 ? 168.502 147.239 167.640 1.00 28.71 102 MET A O 1
ATOM 755 N N . HIS A 1 103 ? 166.597 146.131 167.184 1.00 27.70 103 HIS A N 1
ATOM 756 C CA . HIS A 1 103 ? 167.085 145.695 165.881 1.00 27.70 103 HIS A CA 1
ATOM 757 C C . HIS A 1 103 ? 167.254 146.860 164.918 1.00 27.70 103 HIS A C 1
ATOM 758 O O . HIS A 1 103 ? 168.175 146.850 164.095 1.00 27.70 103 HIS A O 1
ATOM 765 N N . TYR A 1 104 ? 166.382 147.864 164.991 1.00 26.99 104 TYR A N 1
ATOM 766 C CA . TYR A 1 104 ? 166.438 148.972 164.044 1.00 26.99 104 TYR A CA 1
ATOM 767 C C . TYR A 1 104 ? 167.213 150.179 164.556 1.00 26.99 104 TYR A C 1
ATOM 768 O O . TYR A 1 104 ? 167.975 150.779 163.793 1.00 26.99 104 TYR A O 1
ATOM 777 N N . PHE A 1 105 ? 167.041 150.560 165.822 1.00 25.18 105 PHE A N 1
ATOM 778 C CA . PHE A 1 105 ? 167.646 151.777 166.351 1.00 25.18 105 PHE A CA 1
ATOM 779 C C . PHE A 1 105 ? 168.837 151.537 167.263 1.00 25.18 105 PHE A C 1
ATOM 780 O O . PHE A 1 105 ? 169.742 152.371 167.301 1.00 25.18 105 PHE A O 1
ATOM 788 N N . GLY A 1 106 ? 168.863 150.431 167.998 1.00 26.42 106 GLY A N 1
ATOM 789 C CA . GLY A 1 106 ? 169.955 150.138 168.899 1.00 26.42 106 GLY A CA 1
ATOM 790 C C . GLY A 1 106 ? 169.689 150.414 170.362 1.00 26.42 106 GLY A C 1
ATOM 791 O O . GLY A 1 106 ? 170.561 150.128 171.190 1.00 26.42 106 GLY A O 1
ATOM 792 N N . LYS A 1 107 ? 168.524 150.956 170.710 1.00 27.76 107 LYS A N 1
ATOM 793 C CA . LYS A 1 107 ? 168.196 151.195 172.108 1.00 27.76 107 LYS A CA 1
ATOM 794 C C . LYS A 1 107 ? 166.687 151.322 172.268 1.00 27.76 107 LYS A C 1
ATOM 795 O O . LYS A 1 107 ? 165.985 151.766 171.357 1.00 27.76 107 LYS A O 1
ATOM 801 N N . THR A 1 108 ? 166.205 150.923 173.442 1.00 28.82 108 THR A N 1
ATOM 802 C CA . THR A 1 108 ? 164.782 150.987 173.749 1.00 28.82 108 THR A CA 1
ATOM 803 C C . THR A 1 108 ? 164.362 152.426 174.036 1.00 28.82 108 THR A C 1
ATOM 804 O O . THR A 1 108 ? 165.108 153.197 174.646 1.00 28.82 108 THR A O 1
ATOM 808 N N . PHE A 1 109 ? 163.160 152.789 173.591 1.00 28.68 109 PHE A N 1
ATOM 809 C CA . PHE A 1 109 ? 162.637 154.138 173.739 1.00 28.68 109 PHE A CA 1
ATOM 810 C C . PHE A 1 109 ? 161.355 154.129 174.561 1.00 28.68 109 PHE A C 1
ATOM 811 O O . PHE A 1 109 ? 160.598 153.154 174.551 1.00 28.68 109 PHE A O 1
ATOM 819 N N . ASP A 1 110 ? 161.123 155.224 175.279 1.00 29.87 110 ASP A N 1
ATOM 820 C CA . ASP A 1 110 ? 159.949 155.367 176.143 1.00 29.87 110 ASP A CA 1
ATOM 821 C C . ASP A 1 110 ? 158.856 156.184 175.455 1.00 29.87 110 ASP A C 1
ATOM 822 O O . ASP A 1 110 ? 158.468 157.261 175.904 1.00 29.87 110 ASP A O 1
ATOM 827 N N . ASP A 1 111 ? 158.346 155.645 174.352 1.00 30.11 111 ASP A N 1
ATOM 828 C CA . ASP A 1 111 ? 157.269 156.278 173.602 1.00 30.11 111 ASP A CA 1
ATOM 829 C C . ASP A 1 111 ? 156.651 155.233 172.683 1.00 30.11 111 ASP A C 1
ATOM 830 O O . ASP A 1 111 ? 157.027 154.058 172.705 1.00 30.11 111 ASP A O 1
ATOM 835 N N . ASN A 1 112 ? 155.692 155.670 171.869 1.00 30.52 112 ASN A N 1
ATOM 836 C CA . ASN A 1 112 ? 155.033 154.803 170.900 1.00 30.52 112 ASN A CA 1
ATOM 837 C C . ASN A 1 112 ? 155.060 155.404 169.497 1.00 30.52 112 ASN A C 1
ATOM 838 O O . ASN A 1 112 ? 154.137 155.196 168.707 1.00 30.52 112 ASN A O 1
ATOM 843 N N . ILE A 1 113 ? 156.118 156.143 169.172 1.00 28.88 113 ILE A N 1
ATOM 844 C CA . ILE A 1 113 ? 156.247 156.771 167.863 1.00 28.88 113 ILE A CA 1
ATOM 845 C C . ILE A 1 113 ? 157.065 155.867 166.954 1.00 28.88 113 ILE A C 1
ATOM 846 O O . ILE A 1 113 ? 156.795 155.761 165.753 1.00 28.88 113 ILE A O 1
ATOM 851 N N . HIS A 1 114 ? 158.069 155.203 167.526 1.00 26.97 114 HIS A N 1
ATOM 852 C CA . HIS A 1 114 ? 159.021 154.444 166.724 1.00 26.97 114 HIS A CA 1
ATOM 853 C C . HIS A 1 114 ? 158.432 153.129 166.222 1.00 26.97 114 HIS A C 1
ATOM 854 O O . HIS A 1 114 ? 158.724 152.708 165.097 1.00 26.97 114 HIS A O 1
ATOM 861 N N . ILE A 1 115 ? 157.607 152.464 167.035 1.00 27.24 115 ILE A N 1
ATOM 862 C CA . ILE A 1 115 ? 157.068 151.169 166.631 1.00 27.24 115 ILE A CA 1
ATOM 863 C C . ILE A 1 115 ? 156.090 151.319 165.469 1.00 27.24 115 ILE A C 1
ATOM 864 O O . ILE A 1 115 ? 156.022 150.450 164.583 1.00 27.24 115 ILE A O 1
ATOM 869 N N . GLN A 1 116 ? 155.324 152.412 165.442 1.00 26.16 116 GLN A N 1
ATOM 870 C CA . GLN A 1 116 ? 154.462 152.679 164.298 1.00 26.16 116 GLN A CA 1
ATOM 871 C C . GLN A 1 116 ? 155.286 152.875 163.034 1.00 26.16 116 GLN A C 1
ATOM 872 O O . GLN A 1 116 ? 154.888 152.438 161.948 1.00 26.16 116 GLN A O 1
ATOM 878 N N . LEU A 1 117 ? 156.438 153.535 163.157 1.00 25.59 117 LEU A N 1
ATOM 879 C CA . LEU A 1 117 ? 157.347 153.667 162.026 1.00 25.59 117 LEU A CA 1
ATOM 880 C C . LEU A 1 117 ? 157.864 152.306 161.579 1.00 25.59 117 LEU A C 1
ATOM 881 O O . LEU A 1 117 ? 158.003 152.050 160.377 1.00 25.59 117 LEU A O 1
ATOM 886 N N . ILE A 1 118 ? 158.159 151.421 162.533 1.00 25.79 118 ILE A N 1
ATOM 887 C CA . ILE A 1 118 ? 158.734 150.122 162.192 1.00 25.79 118 ILE A CA 1
ATOM 888 C C . ILE A 1 118 ? 157.719 149.251 161.460 1.00 25.79 118 ILE A C 1
ATOM 889 O O . ILE A 1 118 ? 158.072 148.519 160.526 1.00 25.79 118 ILE A O 1
ATOM 894 N N . TYR A 1 119 ? 156.450 149.300 161.869 1.00 28.23 119 TYR A N 1
ATOM 895 C CA . TYR A 1 119 ? 155.459 148.492 161.158 1.00 28.23 119 TYR A CA 1
ATOM 896 C C . TYR A 1 119 ? 155.272 148.935 159.711 1.00 28.23 119 TYR A C 1
ATOM 897 O O . TYR A 1 119 ? 154.977 148.098 158.849 1.00 28.23 119 TYR A O 1
ATOM 906 N N . GLN A 1 120 ? 155.437 150.224 159.414 1.00 27.17 120 GLN A N 1
ATOM 907 C CA . GLN A 1 120 ? 155.353 150.655 158.022 1.00 27.17 120 GLN A CA 1
ATOM 908 C C . GLN A 1 120 ? 156.487 150.066 157.192 1.00 27.17 120 GLN A C 1
ATOM 909 O O . GLN A 1 120 ? 156.292 149.727 156.019 1.00 27.17 120 GLN A O 1
ATOM 915 N N . ILE A 1 121 ? 157.680 149.943 157.777 1.00 27.35 121 ILE A N 1
ATOM 916 C CA . ILE A 1 121 ? 158.767 149.247 157.096 1.00 27.35 121 ILE A CA 1
ATOM 917 C C . ILE A 1 121 ? 158.447 147.769 156.945 1.00 27.35 121 ILE A C 1
ATOM 918 O O . ILE A 1 121 ? 158.800 147.148 155.936 1.00 27.35 121 ILE A O 1
ATOM 923 N N . LEU A 1 122 ? 157.789 147.176 157.941 1.00 27.75 122 LEU A N 1
ATOM 924 C CA . LEU A 1 122 ? 157.450 145.759 157.842 1.00 27.75 122 LEU A CA 1
ATOM 925 C C . LEU A 1 122 ? 156.400 145.510 156.766 1.00 27.75 122 LEU A C 1
ATOM 926 O O . LEU A 1 122 ? 156.330 144.413 156.201 1.00 27.75 122 LEU A O 1
ATOM 931 N N . ASP A 1 123 ? 155.573 146.514 156.468 1.00 31.46 123 ASP A N 1
ATOM 932 C CA . ASP A 1 123 ? 154.571 146.371 155.416 1.00 31.46 123 ASP A CA 1
ATOM 933 C C . ASP A 1 123 ? 155.141 146.558 154.015 1.00 31.46 123 ASP A C 1
ATOM 934 O O . ASP A 1 123 ? 154.439 146.281 153.038 1.00 31.46 123 ASP A O 1
ATOM 939 N N . ILE A 1 124 ? 156.383 147.020 153.890 1.00 29.86 124 ILE A N 1
ATOM 940 C CA . ILE A 1 124 ? 156.958 147.330 152.587 1.00 29.86 124 ILE A CA 1
ATOM 941 C C . ILE A 1 124 ? 157.468 146.053 151.934 1.00 29.86 124 ILE A C 1
ATOM 942 O O . ILE A 1 124 ? 157.791 146.038 150.741 1.00 29.86 124 ILE A O 1
ATOM 947 N N . GLU A 1 125 ? 157.535 144.967 152.708 1.00 31.39 125 GLU A N 1
ATOM 948 C CA . GLU A 1 125 ? 158.128 143.726 152.234 1.00 31.39 125 GLU A CA 1
ATOM 949 C C . GLU A 1 125 ? 157.121 142.637 151.899 1.00 31.39 125 GLU A C 1
ATOM 950 O O . GLU A 1 125 ? 157.467 141.714 151.156 1.00 31.39 125 GLU A O 1
ATOM 956 N N . LYS A 1 126 ? 155.897 142.708 152.426 1.00 29.57 126 LYS A N 1
ATOM 957 C CA . LYS A 1 126 ? 154.901 141.686 152.116 1.00 29.57 126 LYS A CA 1
ATOM 958 C C . LYS A 1 126 ? 154.479 141.746 150.651 1.00 29.57 126 LYS A C 1
ATOM 959 O O . LYS A 1 126 ? 154.519 140.736 149.932 1.00 29.57 126 LYS A O 1
ATOM 965 N N . ILE A 1 127 ? 154.089 142.934 150.183 1.00 27.85 127 ILE A N 1
ATOM 966 C CA . ILE A 1 127 ? 153.585 143.073 148.820 1.00 27.85 127 ILE A CA 1
ATOM 967 C C . ILE A 1 127 ? 154.700 142.831 147.809 1.00 27.85 127 ILE A C 1
ATOM 968 O O . ILE A 1 127 ? 154.480 142.240 146.739 1.00 27.85 127 ILE A O 1
ATOM 973 N N . LEU A 1 128 ? 155.916 143.269 148.138 1.00 26.57 128 LEU A N 1
ATOM 974 C CA . LEU A 1 128 ? 157.057 143.030 147.266 1.00 26.57 128 LEU A CA 1
ATOM 975 C C . LEU A 1 128 ? 157.324 141.539 147.124 1.00 26.57 128 LEU A C 1
ATOM 976 O O . LEU A 1 128 ? 157.588 141.050 146.019 1.00 26.57 128 LEU A O 1
ATOM 981 N N . ALA A 1 129 ? 157.241 140.798 148.232 1.00 26.49 129 ALA A N 1
ATOM 982 C CA . ALA A 1 129 ? 157.408 139.350 148.174 1.00 26.49 129 ALA A CA 1
ATOM 983 C C . ALA A 1 129 ? 156.326 138.705 147.321 1.00 26.49 129 ALA A C 1
ATOM 984 O O . ALA A 1 129 ? 156.608 137.799 146.525 1.00 26.49 129 ALA A O 1
ATOM 986 N N . VAL A 1 130 ? 155.082 139.167 147.467 1.00 25.30 130 VAL A N 1
ATOM 987 C CA . VAL A 1 130 ? 153.986 138.634 146.659 1.00 25.30 130 VAL A CA 1
ATOM 988 C C . VAL A 1 130 ? 154.296 138.787 145.174 1.00 25.30 130 VAL A C 1
ATOM 989 O O . VAL A 1 130 ? 154.225 137.823 144.394 1.00 25.30 130 VAL A O 1
ATOM 993 N N . HIS A 1 131 ? 154.678 139.998 144.766 1.00 25.27 131 HIS A N 1
ATOM 994 C CA . HIS A 1 131 ? 154.872 140.255 143.343 1.00 25.27 131 HIS A CA 1
ATOM 995 C C . HIS A 1 131 ? 156.114 139.549 142.804 1.00 25.27 131 HIS A C 1
ATOM 996 O O . HIS A 1 131 ? 156.116 139.076 141.658 1.00 25.27 131 HIS A O 1
ATOM 1003 N N . VAL A 1 132 ? 157.172 139.449 143.611 1.00 24.47 132 VAL A N 1
ATOM 1004 C CA . VAL A 1 132 ? 158.368 138.738 143.168 1.00 24.47 132 VAL A CA 1
ATOM 1005 C C . VAL A 1 132 ? 158.072 137.254 142.977 1.00 24.47 132 VAL A C 1
ATOM 1006 O O . VAL A 1 132 ? 158.528 136.636 142.005 1.00 24.47 132 VAL A O 1
ATOM 1010 N N . ASN A 1 133 ? 157.307 136.657 143.897 1.00 25.58 133 ASN A N 1
ATOM 1011 C CA . ASN A 1 133 ? 156.914 135.262 143.728 1.00 25.58 133 ASN A CA 1
ATOM 1012 C C . ASN A 1 133 ? 156.095 135.075 142.458 1.00 25.58 133 ASN A C 1
ATOM 1013 O O . ASN A 1 133 ? 156.302 134.107 141.710 1.00 25.58 133 ASN A O 1
ATOM 1018 N N . ASN A 1 134 ? 155.162 135.996 142.195 1.00 25.62 134 ASN A N 1
ATOM 1019 C CA . ASN A 1 134 ? 154.371 135.907 140.970 1.00 25.62 134 ASN A CA 1
ATOM 1020 C C . ASN A 1 134 ? 155.260 135.946 139.732 1.00 25.62 134 ASN A C 1
ATOM 1021 O O . ASN A 1 134 ? 155.080 135.149 138.802 1.00 25.62 134 ASN A O 1
ATOM 1026 N N . ILE A 1 135 ? 156.229 136.861 139.706 1.00 25.16 135 ILE A N 1
ATOM 1027 C CA . ILE A 1 135 ? 157.095 136.987 138.537 1.00 25.16 135 ILE A CA 1
ATOM 1028 C C . ILE A 1 135 ? 157.944 135.734 138.354 1.00 25.16 135 ILE A C 1
ATOM 1029 O O . ILE A 1 135 ? 158.128 135.248 137.229 1.00 25.16 135 ILE A O 1
ATOM 1034 N N . VAL A 1 136 ? 158.474 135.188 139.450 1.00 25.51 136 VAL A N 1
ATOM 1035 C CA . VAL A 1 136 ? 159.292 133.982 139.346 1.00 25.51 136 VAL A CA 1
ATOM 1036 C C . VAL A 1 136 ? 158.467 132.826 138.796 1.00 25.51 136 VAL A C 1
ATOM 1037 O O . VAL A 1 136 ? 158.929 132.071 137.930 1.00 25.51 136 VAL A O 1
ATOM 1041 N N . PHE A 1 137 ? 157.228 132.678 139.273 1.00 27.63 137 PHE A N 1
ATOM 1042 C CA . PHE A 1 137 ? 156.361 131.637 138.728 1.00 27.63 137 PHE A CA 1
ATOM 1043 C C . PHE A 1 137 ? 156.091 131.860 137.246 1.00 27.63 137 PHE A C 1
ATOM 1044 O O . PHE A 1 137 ? 156.061 130.902 136.467 1.00 27.63 137 PHE A O 1
ATOM 1052 N N . THR A 1 138 ? 155.877 133.115 136.837 1.00 29.18 138 THR A N 1
ATOM 1053 C CA . THR A 1 138 ? 155.604 133.398 135.429 1.00 29.18 138 THR A CA 1
ATOM 1054 C C . THR A 1 138 ? 156.770 132.973 134.542 1.00 29.18 138 THR A C 1
ATOM 1055 O O . THR A 1 138 ? 156.578 132.291 133.525 1.00 29.18 138 THR A O 1
ATOM 1059 N N . LEU A 1 139 ? 157.991 133.365 134.915 1.00 31.79 139 LEU A N 1
ATOM 1060 C CA . LEU A 1 139 ? 159.157 132.959 134.129 1.00 31.79 139 LEU A CA 1
ATOM 1061 C C . LEU A 1 139 ? 159.363 131.451 134.153 1.00 31.79 139 LEU A C 1
ATOM 1062 O O . LEU A 1 139 ? 159.768 130.862 133.145 1.00 31.79 139 LEU A O 1
ATOM 1067 N N . ASP A 1 140 ? 159.107 130.804 135.291 1.00 37.41 140 ASP A N 1
ATOM 1068 C CA . ASP A 1 140 ? 159.263 129.353 135.332 1.00 37.41 140 ASP A CA 1
ATOM 1069 C C . ASP A 1 140 ? 158.216 128.651 134.477 1.00 37.41 140 ASP A C 1
ATOM 1070 O O . ASP A 1 140 ? 158.474 127.562 133.953 1.00 37.41 140 ASP A O 1
ATOM 1075 N N . ASN A 1 141 ? 157.038 129.255 134.323 1.00 35.18 141 ASN A N 1
ATOM 1076 C CA . ASN A 1 141 ? 155.948 128.607 133.603 1.00 35.18 141 ASN A CA 1
ATOM 1077 C C . ASN A 1 141 ? 156.075 128.790 132.097 1.00 35.18 141 ASN A C 1
ATOM 1078 O O . ASN A 1 141 ? 155.966 127.819 131.340 1.00 35.18 141 ASN A O 1
ATOM 1083 N N . VAL A 1 142 ? 156.293 130.025 131.639 1.00 38.65 142 VAL A N 1
ATOM 1084 C CA . VAL A 1 142 ? 156.333 130.274 130.198 1.00 38.65 142 VAL A CA 1
ATOM 1085 C C . VAL A 1 142 ? 157.508 129.541 129.563 1.00 38.65 142 VAL A C 1
ATOM 1086 O O . VAL A 1 142 ? 157.368 128.892 128.521 1.00 38.65 142 VAL A O 1
ATOM 1090 N N . LEU A 1 143 ? 158.679 129.624 130.186 1.00 46.89 143 LEU A N 1
ATOM 1091 C CA . LEU A 1 143 ? 159.878 128.951 129.701 1.00 46.89 143 LEU A CA 1
ATOM 1092 C C . LEU A 1 143 ? 160.109 127.721 130.567 1.00 46.89 143 LEU A C 1
ATOM 1093 O O . LEU A 1 143 ? 160.442 127.840 131.751 1.00 46.89 143 LEU A O 1
ATOM 1098 N N . HIS A 1 144 ? 159.924 126.544 129.981 1.00 55.10 144 HIS A N 1
ATOM 1099 C CA . HIS A 1 144 ? 160.057 125.312 130.734 1.00 55.10 144 HIS A CA 1
ATOM 1100 C C . HIS A 1 144 ? 161.518 125.077 131.118 1.00 55.10 144 HIS A C 1
ATOM 1101 O O . HIS A 1 144 ? 162.430 125.451 130.376 1.00 55.10 144 HIS A O 1
ATOM 1108 N N . PRO A 1 145 ? 161.766 124.469 132.288 1.00 63.13 145 PRO A N 1
ATOM 1109 C CA . PRO A 1 145 ? 163.116 124.157 132.772 1.00 63.13 145 PRO A CA 1
ATOM 1110 C C . PRO A 1 145 ? 163.918 123.305 131.793 1.00 63.13 145 PRO A C 1
ATOM 1111 O O . PRO A 1 145 ? 164.913 123.791 131.255 1.00 63.13 145 PRO A O 1
ATOM 1115 N N . LEU A 1 164 ? 180.179 132.787 138.195 1.00 131.56 164 LEU A N 1
ATOM 1116 C CA . LEU A 1 164 ? 179.606 133.588 139.267 1.00 131.56 164 LEU A CA 1
ATOM 1117 C C . LEU A 1 164 ? 179.160 134.949 138.747 1.00 131.56 164 LEU A C 1
ATOM 1118 O O . LEU A 1 164 ? 177.980 135.146 138.457 1.00 131.56 164 LEU A O 1
ATOM 1123 N N . ASP A 1 165 ? 180.096 135.892 138.627 1.00 130.78 165 ASP A N 1
ATOM 1124 C CA . ASP A 1 165 ? 179.704 137.229 138.199 1.00 130.78 165 ASP A CA 1
ATOM 1125 C C . ASP A 1 165 ? 179.566 137.328 136.682 1.00 130.78 165 ASP A C 1
ATOM 1126 O O . ASP A 1 165 ? 178.451 137.492 136.181 1.00 130.78 165 ASP A O 1
ATOM 1131 N N . TYR A 1 166 ? 180.667 137.242 135.934 1.00 135.80 166 TYR A N 1
ATOM 1132 C CA . TYR A 1 166 ? 180.556 137.068 134.490 1.00 135.80 166 TYR A CA 1
ATOM 1133 C C . TYR A 1 166 ? 181.407 135.913 133.974 1.00 135.80 166 TYR A C 1
ATOM 1134 O O . TYR A 1 166 ? 180.916 135.038 133.253 1.00 135.80 166 TYR A O 1
ATOM 1143 N N . GLN A 1 167 ? 182.687 135.909 134.348 1.00 136.88 167 GLN A N 1
ATOM 1144 C CA . GLN A 1 167 ? 183.692 135.075 133.698 1.00 136.88 167 GLN A CA 1
ATOM 1145 C C . GLN A 1 167 ? 183.570 133.599 134.055 1.00 136.88 167 GLN A C 1
ATOM 1146 O O . GLN A 1 167 ? 183.710 132.734 133.185 1.00 136.88 167 GLN A O 1
ATOM 1152 N N . THR A 1 168 ? 183.320 133.304 135.333 1.00 135.60 168 THR A N 1
ATOM 1153 C CA . THR A 1 168 ? 183.294 131.921 135.792 1.00 135.60 168 THR A CA 1
ATOM 1154 C C . THR A 1 168 ? 182.211 131.102 135.099 1.00 135.60 168 THR A C 1
ATOM 1155 O O . THR A 1 168 ? 182.398 129.897 134.896 1.00 135.60 168 THR A O 1
ATOM 1159 N N . LEU A 1 169 ? 181.107 131.736 134.691 1.00 128.03 169 LEU A N 1
ATOM 1160 C CA . LEU A 1 169 ? 180.027 131.005 134.035 1.00 128.03 169 LEU 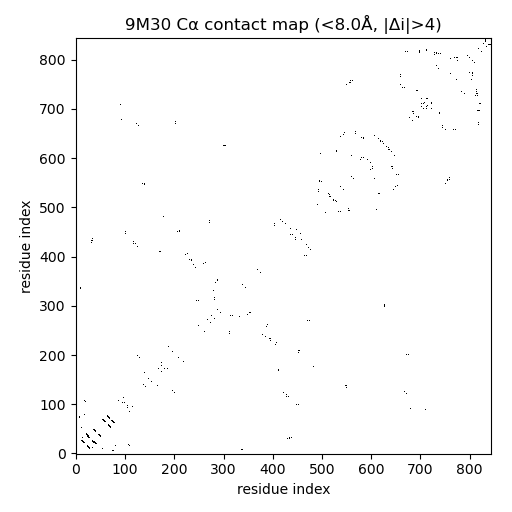A CA 1
ATOM 1161 C C . LEU A 1 169 ? 180.512 130.326 132.759 1.00 128.03 169 LEU A C 1
ATOM 1162 O O . LEU A 1 169 ? 180.149 129.176 132.484 1.00 128.03 169 LEU A O 1
ATOM 1167 N N . ARG A 1 170 ? 181.327 131.022 131.963 1.00 131.89 170 ARG A N 1
ATOM 1168 C CA . ARG A 1 170 ? 181.909 130.388 130.785 1.00 131.89 170 ARG A CA 1
ATOM 1169 C C . ARG A 1 170 ? 182.886 129.287 131.180 1.00 131.89 170 ARG A C 1
ATOM 1170 O O . ARG A 1 170 ? 183.003 128.273 130.482 1.00 131.89 170 ARG A O 1
ATOM 1178 N N . GLY A 1 171 ? 183.596 129.469 132.295 1.00 133.21 171 GLY A N 1
ATOM 1179 C CA . GLY A 1 171 ? 184.543 128.455 132.730 1.00 133.21 171 GLY A CA 1
ATOM 1180 C C . GLY A 1 171 ? 183.869 127.212 133.280 1.00 133.21 171 GLY A C 1
ATOM 1181 O O . GLY A 1 171 ? 184.459 126.128 133.290 1.00 133.21 171 GLY A O 1
ATOM 1182 N N . GLN A 1 172 ? 182.627 127.351 133.753 1.00 133.33 172 GLN A N 1
ATOM 1183 C CA . GLN A 1 172 ? 181.905 126.200 134.287 1.00 133.33 172 GLN A CA 1
ATOM 1184 C C . GLN A 1 172 ? 181.656 125.151 133.210 1.00 133.33 172 GLN A C 1
ATOM 1185 O O . GLN A 1 172 ? 181.746 123.947 133.477 1.00 133.33 172 GLN A O 1
ATOM 1191 N N . THR A 1 173 ? 181.309 125.591 132.000 1.00 130.87 173 THR A N 1
ATOM 1192 C CA . THR A 1 173 ? 181.035 124.792 130.803 1.00 130.87 173 THR A CA 1
ATOM 1193 C C . THR A 1 173 ? 179.689 124.077 130.948 1.00 130.87 173 THR A C 1
ATOM 1194 O O . THR A 1 173 ? 179.161 123.558 129.956 1.00 130.87 173 THR A O 1
ATOM 1198 N N . ASN A 1 174 ? 179.078 124.095 132.131 1.00 126.88 174 ASN A N 1
ATOM 1199 C CA . ASN A 1 174 ? 177.772 123.486 132.347 1.00 126.88 174 ASN A CA 1
ATOM 1200 C C . ASN A 1 174 ? 176.664 124.520 132.447 1.00 126.88 174 ASN A C 1
ATOM 1201 O O . ASN A 1 174 ? 175.614 124.362 131.813 1.00 126.88 174 ASN A O 1
ATOM 1206 N N . LYS A 1 175 ? 176.867 125.580 133.233 1.00 119.31 175 LYS A N 1
ATOM 1207 C CA . LYS A 1 175 ? 175.877 126.650 133.298 1.00 119.31 175 LYS A CA 1
ATOM 1208 C C . LYS A 1 175 ? 175.808 127.413 131.981 1.00 119.31 175 LYS A C 1
ATOM 1209 O O . LYS A 1 175 ? 174.760 127.966 131.629 1.00 119.31 175 LYS A O 1
ATOM 1215 N N . TYR A 1 176 ? 176.918 127.458 131.241 1.00 116.28 176 TYR A N 1
ATOM 1216 C CA . TYR A 1 176 ? 176.916 128.156 129.960 1.00 116.28 176 TYR A CA 1
ATOM 1217 C C . TYR A 1 176 ? 176.104 127.393 128.921 1.00 116.28 176 TYR A C 1
ATOM 1218 O O . TYR A 1 176 ? 175.450 128.001 128.066 1.00 116.28 176 TYR A O 1
ATOM 1227 N N . ASP A 1 177 ? 176.133 126.060 128.976 1.00 115.55 177 ASP A N 1
ATOM 1228 C CA . ASP A 1 177 ? 175.347 125.261 128.043 1.00 115.55 177 ASP A CA 1
ATOM 1229 C C . ASP A 1 177 ? 173.853 125.315 128.332 1.00 115.55 177 ASP A C 1
ATOM 1230 O O . ASP A 1 177 ? 173.058 125.004 127.439 1.00 115.55 177 ASP A O 1
ATOM 1235 N N . ARG A 1 178 ? 173.452 125.697 129.544 1.00 106.17 178 ARG A N 1
ATOM 1236 C CA . ARG A 1 178 ? 172.040 125.870 129.859 1.00 106.17 178 ARG A CA 1
ATOM 1237 C C . ARG A 1 178 ? 171.566 127.304 129.681 1.00 106.17 178 ARG A C 1
ATOM 1238 O O . ARG A 1 178 ? 170.408 127.520 129.315 1.00 106.17 178 ARG A O 1
ATOM 1246 N N . PHE A 1 179 ? 172.431 128.287 129.928 1.00 92.68 179 PHE A N 1
ATOM 1247 C CA . PHE A 1 179 ? 172.069 129.682 129.727 1.00 92.68 179 PHE A CA 1
ATOM 1248 C C . PHE A 1 179 ? 172.014 130.069 128.257 1.00 92.68 179 PHE A C 1
ATOM 1249 O O . PHE A 1 179 ? 171.180 130.900 127.884 1.00 92.68 179 PHE A O 1
ATOM 1257 N N . LYS A 1 180 ? 172.867 129.485 127.416 1.00 91.93 180 LYS A N 1
ATOM 1258 C CA . LYS A 1 180 ? 172.864 129.783 125.990 1.00 91.93 180 LYS A CA 1
ATOM 1259 C C . LYS A 1 180 ? 171.625 129.213 125.305 1.00 91.93 180 LYS A C 1
ATOM 1260 O O . LYS A 1 180 ? 171.068 129.839 124.397 1.00 91.93 180 LYS A O 1
ATOM 1266 N N . ASN A 1 181 ? 171.184 128.025 125.727 1.00 87.12 181 ASN A N 1
ATOM 1267 C CA . ASN A 1 181 ? 169.980 127.437 125.151 1.00 87.12 181 ASN A CA 1
ATOM 1268 C C . ASN A 1 181 ? 168.716 128.095 125.694 1.00 87.12 181 ASN A C 1
ATOM 1269 O O . ASN A 1 181 ? 167.743 128.268 124.951 1.00 87.12 181 ASN A O 1
ATOM 1274 N N . TYR A 1 182 ? 168.705 128.459 126.976 1.00 77.59 182 TYR A N 1
ATOM 1275 C CA . TYR A 1 182 ? 167.533 129.081 127.583 1.00 77.59 182 TYR A CA 1
ATOM 1276 C C . TYR A 1 182 ? 167.312 130.467 126.993 1.00 77.59 182 TYR A C 1
ATOM 1277 O O . TYR A 1 182 ? 166.174 130.857 126.716 1.00 77.59 182 TYR A O 1
ATOM 1286 N N . ILE A 1 183 ? 168.394 131.220 126.804 1.00 72.68 183 ILE A N 1
ATOM 1287 C CA . ILE A 1 183 ? 168.315 132.551 126.215 1.00 72.68 183 ILE A CA 1
ATOM 1288 C C . ILE A 1 183 ? 167.920 132.421 124.750 1.00 72.68 183 ILE A C 1
ATOM 1289 O O . ILE A 1 183 ? 167.423 133.376 124.142 1.00 72.68 183 ILE A O 1
ATOM 1294 N N . LYS A 1 184 ? 168.134 131.238 124.175 1.00 70.11 184 LYS A N 1
ATOM 1295 C CA . LYS A 1 184 ? 167.783 130.987 122.785 1.00 70.11 184 LYS A CA 1
ATOM 1296 C C . LYS A 1 184 ? 166.288 130.777 122.586 1.00 70.11 184 LYS A C 1
ATOM 1297 O O . LYS A 1 184 ? 165.802 130.919 121.459 1.00 70.11 184 LYS A O 1
ATOM 1303 N N . ARG A 1 185 ? 165.552 130.467 123.652 1.00 61.24 185 ARG A N 1
ATOM 1304 C CA . ARG A 1 185 ? 164.125 130.202 123.527 1.00 61.24 185 ARG A CA 1
ATOM 1305 C C . ARG A 1 185 ? 163.392 131.425 122.991 1.00 61.24 185 ARG A C 1
ATOM 1306 O O . ARG A 1 185 ? 163.700 132.565 123.347 1.00 61.24 185 ARG A O 1
ATOM 1314 N N . LYS A 1 186 ? 162.414 131.175 122.127 1.00 52.63 186 LYS A N 1
ATOM 1315 C CA . LYS A 1 186 ? 161.684 132.227 121.439 1.00 52.63 186 LYS A CA 1
ATOM 1316 C C . LYS A 1 186 ? 160.402 132.633 122.152 1.00 52.63 186 LYS A C 1
ATOM 1317 O O . LYS A 1 186 ? 159.645 133.445 121.614 1.00 52.63 186 LYS A O 1
ATOM 1323 N N . GLU A 1 187 ? 160.131 132.085 123.334 1.00 49.75 187 GLU A N 1
ATOM 1324 C CA . GLU A 1 187 ? 158.977 132.511 124.112 1.00 49.75 187 GLU A CA 1
ATOM 1325 C C . GLU A 1 187 ? 159.221 133.822 124.844 1.00 49.75 187 GLU A C 1
ATOM 1326 O O . GLU A 1 187 ? 158.278 134.382 125.417 1.00 49.75 187 GLU A O 1
ATOM 1332 N N . LEU A 1 188 ? 160.452 134.339 124.805 1.00 42.77 188 LEU A N 1
ATOM 1333 C CA . LEU A 1 188 ? 160.771 135.598 125.465 1.00 42.77 188 LEU A CA 1
ATOM 1334 C C . LEU A 1 188 ? 159.964 136.756 124.902 1.00 42.77 188 LEU A C 1
ATOM 1335 O O . LEU A 1 188 ? 159.874 137.806 125.545 1.00 42.77 188 LEU A O 1
ATOM 1340 N N . LEU A 1 189 ? 159.379 136.590 123.715 1.00 40.01 189 LEU A N 1
ATOM 1341 C CA . LEU A 1 189 ? 158.516 137.620 123.157 1.00 40.01 189 LEU A CA 1
ATOM 1342 C C . LEU A 1 189 ? 157.290 137.876 124.018 1.00 40.01 189 LEU A C 1
ATOM 1343 O O . LEU A 1 189 ? 156.706 138.962 123.933 1.00 40.01 189 LEU A O 1
ATOM 1348 N N . TYR A 1 190 ? 156.882 136.909 124.841 1.00 38.42 190 TYR A N 1
ATOM 1349 C CA . TYR A 1 190 ? 155.663 137.087 125.617 1.00 38.42 190 TYR A CA 1
ATOM 1350 C C . TYR A 1 190 ? 155.819 138.106 126.736 1.00 38.42 190 TYR A C 1
ATOM 1351 O O . TYR A 1 190 ? 154.807 138.574 127.267 1.00 38.42 190 TYR A O 1
ATOM 1360 N N . PHE A 1 191 ? 157.047 138.457 127.101 1.00 38.83 191 PHE A N 1
ATOM 1361 C CA . PHE A 1 191 ? 157.318 139.617 127.937 1.00 38.83 191 PHE A CA 1
ATOM 1362 C C . PHE A 1 191 ? 157.741 140.760 127.027 1.00 38.83 191 PHE A C 1
ATOM 1363 O O . PHE A 1 191 ? 158.714 140.632 126.277 1.00 38.83 191 PHE A O 1
ATOM 1371 N N . GLY A 1 192 ? 157.008 141.867 127.091 1.00 40.83 192 GLY A N 1
ATOM 1372 C CA . GLY A 1 192 ? 157.103 142.905 126.084 1.00 40.83 192 GLY A CA 1
ATOM 1373 C C . GLY A 1 192 ? 158.478 143.493 125.851 1.00 40.83 192 GLY A C 1
ATOM 1374 O O . GLY A 1 192 ? 159.075 143.278 124.793 1.00 40.83 192 GLY A O 1
ATOM 1375 N N . GLU A 1 193 ? 158.999 144.230 126.829 1.00 41.97 193 GLU A N 1
ATOM 1376 C CA . GLU A 1 193 ? 160.251 144.947 126.659 1.00 41.97 193 GLU A CA 1
ATOM 1377 C C . GLU A 1 193 ? 161.362 144.444 127.566 1.00 41.97 193 GLU A C 1
ATOM 1378 O O . GLU A 1 193 ? 162.450 145.030 127.568 1.00 41.97 193 GLU A O 1
ATOM 1384 N N . ALA A 1 194 ? 161.123 143.385 128.336 1.00 37.08 194 ALA A N 1
ATOM 1385 C CA . ALA A 1 194 ? 162.154 142.879 129.232 1.00 37.08 194 ALA A CA 1
ATOM 1386 C C . ALA A 1 194 ? 163.351 142.347 128.459 1.00 37.08 194 ALA A C 1
ATOM 1387 O O . ALA A 1 194 ? 164.499 142.537 128.875 1.00 37.08 194 ALA A O 1
ATOM 1389 N N . PHE A 1 195 ? 163.109 141.678 127.332 1.00 38.95 195 PHE A N 1
ATOM 1390 C CA . PHE A 1 195 ? 164.171 141.024 126.586 1.00 38.95 195 PHE A CA 1
ATOM 1391 C C . PHE A 1 195 ? 164.259 141.429 125.122 1.00 38.95 195 PHE A C 1
ATOM 1392 O O . PHE A 1 195 ? 165.247 141.081 124.468 1.00 38.95 195 PHE A O 1
ATOM 1400 N N . TYR A 1 196 ? 163.273 142.147 124.586 1.00 40.46 196 TYR A N 1
ATOM 1401 C CA . TYR A 1 196 ? 163.257 142.516 123.176 1.00 40.46 196 TYR A CA 1
ATOM 1402 C C . TYR A 1 196 ? 163.079 144.019 123.035 1.00 40.46 196 TYR A C 1
ATOM 1403 O O . TYR A 1 196 ? 162.151 144.595 123.611 1.00 40.46 196 TYR A O 1
ATOM 1412 N N . HIS A 1 197 ? 163.963 144.647 122.264 1.00 47.79 197 HIS A N 1
ATOM 1413 C CA . HIS A 1 197 ? 163.856 146.053 121.902 1.00 47.79 197 HIS A CA 1
ATOM 1414 C C . HIS A 1 197 ? 163.660 146.168 120.399 1.00 47.79 197 HIS A C 1
ATOM 1415 O O . HIS A 1 197 ? 164.284 145.431 119.629 1.00 47.79 197 HIS A O 1
ATOM 1422 N N . GLU A 1 198 ? 162.796 147.098 119.989 1.00 54.30 198 GLU A N 1
ATOM 1423 C CA . GLU A 1 198 ? 162.420 147.244 118.588 1.00 54.30 198 GLU A CA 1
ATOM 1424 C C . GLU A 1 198 ? 161.864 145.926 118.067 1.00 54.30 198 GLU A C 1
ATOM 1425 O O . GLU A 1 198 ? 160.735 145.546 118.395 1.00 54.30 198 GLU A O 1
ATOM 1431 N N . ASN A 1 199 ? 162.650 145.223 117.255 1.00 51.17 199 ASN A N 1
ATOM 1432 C CA . ASN A 1 199 ? 162.305 143.883 116.802 1.00 51.17 199 ASN A CA 1
ATOM 1433 C C . ASN A 1 199 ? 163.519 142.966 116.845 1.00 51.17 199 ASN A C 1
ATOM 1434 O O . ASN A 1 199 ? 163.613 142.012 116.069 1.00 51.17 199 ASN A O 1
ATOM 1439 N N . GLU A 1 200 ? 164.458 143.243 117.746 1.00 50.27 200 GLU A N 1
ATOM 1440 C CA . GLU A 1 200 ? 165.665 142.447 117.886 1.00 50.27 200 GLU A CA 1
ATOM 1441 C C . GLU A 1 200 ? 165.931 142.174 119.358 1.00 50.27 200 GLU A C 1
ATOM 1442 O O . GLU A 1 200 ? 165.501 142.920 120.240 1.00 50.27 200 GLU A O 1
ATOM 1448 N N . ARG A 1 201 ? 166.650 141.087 119.613 1.00 47.08 201 ARG A N 1
ATOM 1449 C CA . ARG A 1 201 ? 166.978 140.697 120.973 1.00 47.08 201 ARG A CA 1
ATOM 1450 C C . ARG A 1 201 ? 168.090 141.574 121.533 1.00 47.08 201 ARG A C 1
ATOM 1451 O O . ARG A 1 201 ? 168.961 142.055 120.803 1.00 47.08 201 ARG A O 1
ATOM 1459 N N . ARG A 1 202 ? 168.054 141.776 122.846 1.00 40.41 202 ARG A N 1
ATOM 1460 C CA . ARG A 1 202 ? 169.066 142.571 123.519 1.00 40.41 202 ARG A CA 1
ATOM 1461 C C . ARG A 1 202 ? 170.377 141.796 123.594 1.00 40.41 202 ARG A C 1
ATOM 1462 O O . ARG A 1 202 ? 170.478 140.640 123.175 1.00 40.41 202 ARG A O 1
ATOM 1470 N N . TYR A 1 203 ? 171.397 142.447 124.139 1.00 51.07 203 TYR A N 1
ATOM 1471 C CA . TYR A 1 203 ? 172.659 141.771 124.377 1.00 51.07 203 TYR A CA 1
ATOM 1472 C C . TYR A 1 203 ? 172.501 140.745 125.496 1.00 51.07 203 TYR A C 1
ATOM 1473 O O . TYR A 1 203 ? 171.610 140.840 126.343 1.00 51.07 203 TYR A O 1
ATOM 1482 N N . GLU A 1 204 ? 173.384 139.746 125.485 1.00 55.68 204 GLU A N 1
ATOM 1483 C CA . GLU A 1 204 ? 173.285 138.660 126.456 1.00 55.68 204 GLU A CA 1
ATOM 1484 C C . GLU A 1 204 ? 173.521 139.153 127.878 1.00 55.68 204 GLU A C 1
ATOM 1485 O O . GLU A 1 204 ? 172.849 138.705 128.816 1.00 55.68 204 GLU A O 1
ATOM 1491 N N . GLU A 1 205 ? 174.475 140.069 128.061 1.00 52.31 205 GLU A N 1
ATOM 1492 C CA . GLU A 1 205 ? 174.811 140.515 129.408 1.00 52.31 205 GLU A CA 1
ATOM 1493 C C . GLU A 1 205 ? 173.672 141.293 130.060 1.00 52.31 205 GLU A C 1
ATOM 1494 O O . GLU A 1 205 ? 173.509 141.227 131.282 1.00 52.31 205 GLU A O 1
ATOM 1500 N N . ASP A 1 206 ? 172.866 142.015 129.278 1.00 47.39 206 ASP A N 1
ATOM 1501 C CA . ASP A 1 206 ? 171.709 142.694 129.858 1.00 47.39 206 ASP A CA 1
ATOM 1502 C C . ASP A 1 206 ? 170.688 141.696 130.398 1.00 47.39 206 ASP A C 1
ATOM 1503 O O . ASP A 1 206 ? 170.151 141.878 131.500 1.00 47.39 206 ASP A O 1
ATOM 1508 N N . ILE A 1 207 ? 170.410 140.636 129.635 1.00 43.68 207 ILE A N 1
ATOM 1509 C CA . ILE A 1 207 ? 169.493 139.598 130.098 1.00 43.68 207 ILE A CA 1
ATOM 1510 C C . ILE A 1 207 ? 170.051 138.920 131.340 1.00 43.68 207 ILE A C 1
ATOM 1511 O O . ILE A 1 207 ? 169.317 138.633 132.299 1.00 43.68 207 ILE A O 1
ATOM 1516 N N . PHE A 1 208 ? 171.359 138.660 131.344 1.00 45.07 208 PHE A N 1
ATOM 1517 C CA . PHE A 1 208 ? 171.988 138.069 132.518 1.00 45.07 208 PHE A CA 1
ATOM 1518 C C . PHE A 1 208 ? 171.831 138.968 133.736 1.00 45.07 208 PHE A C 1
ATOM 1519 O O . PHE A 1 208 ? 171.533 138.489 134.837 1.00 45.07 208 PHE A O 1
ATOM 1527 N N . ALA A 1 209 ? 172.024 140.276 133.556 1.00 35.48 209 ALA A N 1
ATOM 1528 C CA . ALA A 1 209 ? 171.881 141.208 134.667 1.00 35.48 209 ALA A CA 1
ATOM 1529 C C . ALA A 1 209 ? 170.457 141.216 135.202 1.00 35.48 209 ALA A C 1
ATOM 1530 O O . ALA A 1 209 ? 170.244 141.214 136.421 1.00 35.48 209 ALA A O 1
ATOM 1532 N N . ILE A 1 210 ? 169.468 141.216 134.306 1.00 33.74 210 ILE A N 1
ATOM 1533 C CA . ILE A 1 210 ? 168.074 141.238 134.748 1.00 33.74 210 ILE A CA 1
ATOM 1534 C C . ILE A 1 210 ? 167.743 139.977 135.541 1.00 33.74 210 ILE A C 1
ATOM 1535 O O . ILE A 1 210 ? 167.137 140.040 136.621 1.00 33.74 210 ILE A O 1
ATOM 1540 N N . LEU A 1 211 ? 168.155 138.813 135.031 1.00 32.98 211 LEU A N 1
ATOM 1541 C CA . LEU A 1 211 ? 167.862 137.565 135.731 1.00 32.98 211 LEU A CA 1
ATOM 1542 C C . LEU A 1 211 ? 168.573 137.495 137.079 1.00 32.98 211 LEU A C 1
ATOM 1543 O O . LEU A 1 211 ? 167.986 137.052 138.077 1.00 32.98 211 LEU A O 1
ATOM 1548 N N . THR A 1 212 ? 169.835 137.932 137.135 1.00 31.46 212 THR A N 1
ATOM 1549 C CA . THR A 1 212 ? 170.570 137.912 138.396 1.00 31.46 212 THR A CA 1
ATOM 1550 C C . THR A 1 212 ? 169.939 138.847 139.421 1.00 31.46 212 THR A C 1
ATOM 1551 O O . THR A 1 212 ? 169.839 138.506 140.607 1.00 31.46 212 THR A O 1
ATOM 1555 N N . LEU A 1 213 ? 169.508 140.034 138.985 1.00 29.10 213 LEU A N 1
ATOM 1556 C CA . LEU A 1 213 ? 168.848 140.955 139.903 1.00 29.10 213 LEU A CA 1
ATOM 1557 C C . LEU A 1 213 ? 167.545 140.368 140.423 1.00 29.10 213 LEU A C 1
ATOM 1558 O O . LEU A 1 213 ? 167.220 140.504 141.611 1.00 29.10 213 LEU A O 1
ATOM 1563 N N . LEU A 1 214 ? 166.781 139.712 139.545 1.00 28.66 214 LEU A N 1
ATOM 1564 C CA . LEU A 1 214 ? 165.545 139.071 139.982 1.00 28.66 214 LEU A CA 1
ATOM 1565 C C . LEU A 1 214 ? 165.822 138.000 141.027 1.00 28.66 214 LEU A C 1
ATOM 1566 O O . LEU A 1 214 ? 165.117 137.913 142.039 1.00 28.66 214 LEU A O 1
ATOM 1571 N N . SER A 1 215 ? 166.855 137.184 140.806 1.00 29.12 215 SER A N 1
ATOM 1572 C CA . SER A 1 215 ? 167.195 136.143 141.773 1.00 29.12 215 SER A CA 1
ATOM 1573 C C . SER A 1 215 ? 167.609 136.737 143.115 1.00 29.12 215 SER A C 1
ATOM 1574 O O . SER A 1 215 ? 167.212 136.236 144.175 1.00 29.12 215 SER A O 1
ATOM 1577 N N . ALA A 1 216 ? 168.420 137.799 143.089 1.00 27.73 216 ALA A N 1
ATOM 1578 C CA . ALA A 1 216 ? 168.858 138.423 144.335 1.00 27.73 216 ALA A CA 1
ATOM 1579 C C . ALA A 1 216 ? 167.683 139.001 145.113 1.00 27.73 216 ALA A C 1
ATOM 1580 O O . ALA A 1 216 ? 167.585 138.819 146.334 1.00 27.73 216 ALA A O 1
ATOM 1582 N N . LEU A 1 217 ? 166.772 139.695 144.426 1.00 26.36 217 LEU A N 1
ATOM 1583 C CA . LEU A 1 217 ? 165.602 140.232 145.113 1.00 26.36 217 LEU A CA 1
ATOM 1584 C C . LEU A 1 217 ? 164.722 139.113 145.658 1.00 26.36 217 LEU A C 1
ATOM 1585 O O . LEU A 1 217 ? 164.172 139.227 146.762 1.00 26.36 217 LEU A O 1
ATOM 1590 N N . ALA A 1 218 ? 164.577 138.022 144.900 1.00 27.99 218 ALA A N 1
ATOM 1591 C CA . ALA A 1 218 ? 163.763 136.904 145.362 1.00 27.99 218 ALA A CA 1
ATOM 1592 C C . ALA A 1 218 ? 164.339 136.283 146.625 1.00 27.99 218 ALA A C 1
ATOM 1593 O O . ALA A 1 218 ? 163.597 135.964 147.561 1.00 27.99 218 ALA A O 1
ATOM 1595 N N . GLN A 1 219 ? 165.658 136.101 146.676 1.00 29.15 219 GLN A N 1
ATOM 1596 C CA . GLN A 1 219 ? 166.257 135.521 147.872 1.00 29.15 219 GLN A CA 1
ATOM 1597 C C . GLN A 1 219 ? 166.323 136.506 149.030 1.00 29.15 219 GLN A C 1
ATOM 1598 O O . GLN A 1 219 ? 166.440 136.076 150.182 1.00 29.15 219 GLN A O 1
ATOM 1604 N N . PHE A 1 220 ? 166.257 137.810 148.758 1.00 28.30 220 PHE A N 1
ATOM 1605 C CA . PHE A 1 220 ? 166.149 138.772 149.851 1.00 28.30 220 PHE A CA 1
ATOM 1606 C C . PHE A 1 220 ? 164.752 138.792 150.459 1.00 28.30 220 PHE A C 1
ATOM 1607 O O . PHE A 1 220 ? 164.611 138.823 151.686 1.00 28.30 220 PHE A O 1
ATOM 1615 N N . CYS A 1 221 ? 163.710 138.775 149.625 1.00 32.61 221 CYS A N 1
ATOM 1616 C CA . CYS A 1 221 ? 162.360 139.041 150.112 1.00 32.61 221 CYS A CA 1
ATOM 1617 C C . CYS A 1 221 ? 161.780 137.915 150.957 1.00 32.61 221 CYS A C 1
ATOM 1618 O O . CYS A 1 221 ? 160.721 138.109 151.562 1.00 32.61 221 CYS A O 1
ATOM 1621 N N . PHE A 1 222 ? 162.427 136.756 151.016 1.00 35.57 222 PHE A N 1
ATOM 1622 C CA . PHE A 1 222 ? 161.932 135.625 151.798 1.00 35.57 222 PHE A CA 1
ATOM 1623 C C . PHE A 1 222 ? 162.678 135.602 153.127 1.00 35.57 222 PHE A C 1
ATOM 1624 O O . PHE A 1 222 ? 163.852 135.229 153.188 1.00 35.57 222 PHE A O 1
ATOM 1632 N N . ALA A 1 223 ? 161.991 136.002 154.193 1.00 37.44 223 ALA A N 1
ATOM 1633 C CA . ALA A 1 223 ? 162.591 136.041 155.521 1.00 37.44 223 ALA A CA 1
ATOM 1634 C C . ALA A 1 223 ? 161.599 135.575 156.580 1.00 37.44 223 ALA A C 1
ATOM 1635 O O . ALA A 1 223 ? 160.388 135.707 156.410 1.00 37.44 223 ALA A O 1
ATOM 1637 N N . VAL A 1 234 ? 173.052 136.142 149.994 1.00 33.19 234 VAL A N 1
ATOM 1638 C CA . VAL A 1 234 ? 173.016 137.598 149.990 1.00 33.19 234 VAL A CA 1
ATOM 1639 C C . VAL A 1 234 ? 172.864 138.091 151.425 1.00 33.19 234 VAL A C 1
ATOM 1640 O O . VAL A 1 234 ? 172.284 137.405 152.267 1.00 33.19 234 VAL A O 1
ATOM 1644 N N . ASN A 1 235 ? 173.400 139.275 151.706 1.00 35.99 235 ASN A N 1
ATOM 1645 C CA . ASN A 1 235 ? 173.329 139.841 153.042 1.00 35.99 235 ASN A CA 1
ATOM 1646 C C . ASN A 1 235 ? 171.896 140.255 153.374 1.00 35.99 235 ASN A C 1
ATOM 1647 O O . ASN A 1 235 ? 171.016 140.316 152.511 1.00 35.99 235 ASN A O 1
ATOM 1652 N N . SER A 1 236 ? 171.669 140.544 154.653 1.00 33.46 236 SER A N 1
ATOM 1653 C CA . SER A 1 236 ? 170.351 140.937 155.131 1.00 33.46 236 SER A CA 1
ATOM 1654 C C . SER A 1 236 ? 170.069 142.421 154.945 1.00 33.46 236 SER A C 1
ATOM 1655 O O . SER A 1 236 ? 168.967 142.869 155.278 1.00 33.46 236 SER A O 1
ATOM 1658 N N . PHE A 1 237 ? 171.030 143.192 154.436 1.00 31.33 237 PHE A N 1
ATOM 1659 C CA . PHE A 1 237 ? 170.842 144.614 154.176 1.00 31.33 237 PHE A CA 1
ATOM 1660 C C . PHE A 1 237 ? 171.004 144.948 152.698 1.00 31.33 237 PHE A C 1
ATOM 1661 O O . PHE A 1 237 ? 171.338 146.087 152.363 1.00 31.33 237 PHE A O 1
ATOM 1669 N N . TRP A 1 238 ? 170.775 143.981 151.808 1.00 28.53 238 TRP A N 1
ATOM 1670 C CA . TRP A 1 238 ? 171.098 144.180 150.398 1.00 28.53 238 TRP A CA 1
ATOM 1671 C C . TRP A 1 238 ? 170.309 145.336 149.798 1.00 28.53 238 TRP A C 1
ATOM 1672 O O . TRP A 1 238 ? 170.878 146.212 149.136 1.00 28.53 238 TRP A O 1
ATOM 1683 N N . LEU A 1 239 ? 168.996 145.360 150.022 1.00 27.59 239 LEU A N 1
ATOM 1684 C CA . LEU A 1 239 ? 168.159 146.335 149.336 1.00 27.59 239 LEU A CA 1
ATOM 1685 C C . LEU A 1 239 ? 168.378 147.740 149.883 1.00 27.59 239 LEU A C 1
ATOM 1686 O O . LEU A 1 239 ? 168.216 148.722 149.150 1.00 27.59 239 LEU A O 1
ATOM 1691 N N . TYR A 1 240 ? 168.774 147.859 151.148 1.00 28.41 240 TYR A N 1
ATOM 1692 C CA . TYR A 1 240 ? 168.906 149.160 151.790 1.00 28.41 240 TYR A CA 1
ATOM 1693 C C . TYR A 1 240 ? 170.276 149.801 151.602 1.00 28.41 240 TYR A C 1
ATOM 1694 O O . TYR A 1 240 ? 170.447 150.968 151.965 1.00 28.41 240 TYR A O 1
ATOM 1703 N N . GLN A 1 241 ? 171.252 149.079 151.051 1.00 30.13 241 GLN A N 1
ATOM 1704 C CA . GLN A 1 241 ? 172.540 149.664 150.670 1.00 30.13 241 GLN A CA 1
ATOM 1705 C C . GLN A 1 241 ? 172.979 148.981 149.375 1.00 30.13 241 GLN A C 1
ATOM 1706 O O . GLN A 1 241 ? 173.624 147.930 149.397 1.00 30.13 241 GLN A O 1
ATOM 1712 N N . LEU A 1 242 ? 172.622 149.589 148.245 1.00 31.73 242 LEU A N 1
ATOM 1713 C CA . LEU A 1 242 ? 172.945 149.042 146.936 1.00 31.73 242 LEU A CA 1
ATOM 1714 C C . LEU A 1 242 ? 174.115 149.740 146.264 1.00 31.73 242 LEU A C 1
ATOM 1715 O O . LEU A 1 242 ? 174.672 149.194 145.306 1.00 31.73 242 LEU A O 1
ATOM 1720 N N . GLU A 1 243 ? 174.495 150.929 146.732 1.00 38.97 243 GLU A N 1
ATOM 1721 C CA . GLU A 1 243 ? 175.613 151.635 146.120 1.00 38.97 243 GLU A CA 1
ATOM 1722 C C . GLU A 1 243 ? 176.929 150.906 146.354 1.00 38.97 243 GLU A C 1
ATOM 1723 O O . GLU A 1 243 ? 177.812 150.930 145.489 1.00 38.97 243 GLU A O 1
ATOM 1729 N N . ASP A 1 244 ? 177.077 150.244 147.501 1.00 38.61 244 ASP A N 1
ATOM 1730 C CA . ASP A 1 244 ? 178.312 149.557 147.854 1.00 38.61 244 ASP A CA 1
ATOM 1731 C C . ASP A 1 244 ? 178.193 148.040 147.744 1.00 38.61 244 ASP A C 1
ATOM 1732 O O . ASP A 1 244 ? 179.016 147.316 148.312 1.00 38.61 244 ASP A O 1
ATOM 1737 N N . GLN A 1 245 ? 177.181 147.540 147.030 1.00 34.81 245 GLN A N 1
ATOM 1738 C CA . GLN A 1 245 ? 177.038 146.101 146.850 1.00 34.81 245 GLN A CA 1
ATOM 1739 C C . GLN A 1 245 ? 176.644 145.710 145.430 1.00 34.81 245 GLN A C 1
ATOM 1740 O O . GLN A 1 245 ? 176.406 144.522 145.179 1.00 34.81 245 GLN A O 1
ATOM 1746 N N . LEU A 1 246 ? 176.566 146.656 144.500 1.00 33.59 246 LEU A N 1
ATOM 1747 C CA . LEU A 1 246 ? 176.333 146.365 143.094 1.00 33.59 246 LEU A CA 1
ATOM 1748 C C . LEU A 1 246 ? 177.616 146.585 142.306 1.00 33.59 246 LEU A C 1
ATOM 1749 O O . LEU A 1 246 ? 178.326 147.571 142.523 1.00 33.59 246 LEU A O 1
ATOM 1754 N N . SER A 1 247 ? 177.906 145.666 141.391 1.00 36.87 247 SER A N 1
ATOM 1755 C CA . SER A 1 247 ? 179.098 145.773 140.571 1.00 36.87 247 SER A CA 1
ATOM 1756 C C . SER A 1 247 ? 178.958 146.923 139.578 1.00 36.87 247 SER A C 1
ATOM 1757 O O . SER A 1 247 ? 177.883 147.502 139.397 1.00 36.87 247 SER A O 1
ATOM 1760 N N . ASP A 1 248 ? 180.067 147.254 138.923 1.00 41.02 248 ASP A N 1
ATOM 1761 C CA . ASP A 1 248 ? 180.094 148.366 137.982 1.00 41.02 248 ASP A CA 1
ATOM 1762 C C . ASP A 1 248 ? 179.400 148.048 136.665 1.00 41.02 248 ASP A C 1
ATOM 1763 O O . ASP A 1 248 ? 179.242 148.949 135.835 1.00 41.02 248 ASP A O 1
ATOM 1768 N N . GLU A 1 249 ? 178.982 146.801 136.454 1.00 39.85 249 GLU A N 1
ATOM 1769 C CA . GLU A 1 249 ? 178.280 146.409 135.240 1.00 39.85 249 GLU A CA 1
ATOM 1770 C C . GLU A 1 249 ? 176.771 146.347 135.400 1.00 39.85 249 GLU A C 1
ATOM 1771 O O . GLU A 1 249 ? 176.055 146.507 134.411 1.00 39.85 249 GLU A O 1
ATOM 1777 N N . PHE A 1 250 ? 176.267 146.122 136.615 1.00 34.98 250 PHE A N 1
ATOM 1778 C CA . PHE A 1 250 ? 174.826 146.144 136.834 1.00 34.98 250 PHE A CA 1
ATOM 1779 C C . PHE A 1 250 ? 174.281 147.564 136.867 1.00 34.98 250 PHE A C 1
ATOM 1780 O O . PHE A 1 250 ? 173.132 147.791 136.473 1.00 34.98 250 PHE A O 1
ATOM 1788 N N . LYS A 1 251 ? 175.077 148.523 137.339 1.00 35.31 251 LYS A N 1
ATOM 1789 C CA . LYS A 1 251 ? 174.641 149.914 137.323 1.00 35.31 251 LYS A CA 1
ATOM 1790 C C . LYS A 1 251 ? 174.488 150.421 135.897 1.00 35.31 251 LYS A C 1
ATOM 1791 O O . LYS A 1 251 ? 173.585 151.214 135.605 1.00 35.31 251 LYS A O 1
ATOM 1797 N N . GLU A 1 252 ? 175.366 149.978 134.996 1.00 39.33 252 GLU A N 1
ATOM 1798 C CA . GLU A 1 252 ? 175.295 150.426 133.610 1.00 39.33 252 GLU A CA 1
ATOM 1799 C C . GLU A 1 252 ? 174.026 149.928 132.931 1.00 39.33 252 GLU A C 1
ATOM 1800 O O . GLU A 1 252 ? 173.415 150.652 132.136 1.00 39.33 252 GLU A O 1
ATOM 1806 N N . THR A 1 253 ? 173.617 148.693 133.225 1.00 35.26 253 THR A N 1
ATOM 1807 C CA . THR A 1 253 ? 172.420 148.140 132.598 1.00 35.26 253 THR A CA 1
ATOM 1808 C C . THR A 1 253 ? 171.168 148.883 133.046 1.00 35.26 253 THR A C 1
ATOM 1809 O O . THR A 1 253 ? 170.332 149.266 132.221 1.00 35.26 253 THR A O 1
ATOM 1813 N N . LEU A 1 254 ? 171.033 149.119 134.352 1.00 32.38 254 LEU A N 1
ATOM 1814 C CA . LEU A 1 254 ? 169.832 149.774 134.862 1.00 32.38 254 LEU A CA 1
ATOM 1815 C C . LEU A 1 254 ? 169.696 151.190 134.320 1.00 32.38 254 LEU A C 1
ATOM 1816 O O . LEU A 1 254 ? 168.580 151.707 134.190 1.00 32.38 254 LEU A O 1
ATOM 1821 N N . SER A 1 255 ? 170.818 151.838 134.003 1.00 33.62 255 SER A N 1
ATOM 1822 C CA . SER A 1 255 ? 170.761 153.198 133.476 1.00 33.62 255 SER A CA 1
ATOM 1823 C C . SER A 1 255 ? 170.197 153.227 132.060 1.00 33.62 255 SER A C 1
ATOM 1824 O O . SER A 1 255 ? 169.431 154.131 131.708 1.00 33.62 255 SER A O 1
ATOM 1827 N N . ILE A 1 256 ? 170.571 152.250 131.230 1.00 31.66 256 ILE A N 1
ATOM 1828 C CA . ILE A 1 256 ? 170.149 152.252 129.831 1.00 31.66 256 ILE A CA 1
ATOM 1829 C C . ILE A 1 256 ? 168.641 152.065 129.720 1.00 31.66 256 ILE A C 1
ATOM 1830 O O . ILE A 1 256 ? 167.978 152.729 128.915 1.00 31.66 256 ILE A O 1
ATOM 1835 N N . LEU A 1 257 ? 168.075 151.167 130.528 1.00 29.75 257 LEU A N 1
ATOM 1836 C CA . LEU A 1 257 ? 166.636 150.926 130.472 1.00 29.75 257 LEU A CA 1
ATOM 1837 C C . LEU A 1 257 ? 165.843 152.171 130.855 1.00 29.75 257 LEU A C 1
ATOM 1838 O O . LEU A 1 257 ? 164.787 152.443 130.273 1.00 29.75 257 LEU A O 1
ATOM 1843 N N . TRP A 1 258 ? 166.330 152.940 131.830 1.00 28.22 258 TRP A N 1
ATOM 1844 C CA . TRP A 1 258 ? 165.652 154.183 132.187 1.00 28.22 258 TRP A CA 1
ATOM 1845 C C . TRP A 1 258 ? 165.857 155.252 131.120 1.00 28.22 258 TRP A C 1
ATOM 1846 O O . TRP A 1 258 ? 164.920 155.985 130.784 1.00 28.22 258 TRP A O 1
ATOM 1857 N N . GLU A 1 259 ? 167.073 155.358 130.577 1.00 32.48 259 GLU A N 1
ATOM 1858 C CA . GLU A 1 259 ? 167.330 156.327 129.516 1.00 32.48 259 GLU A CA 1
ATOM 1859 C C . GLU A 1 259 ? 166.542 156.001 128.255 1.00 32.48 259 GLU A C 1
ATOM 1860 O O . GLU A 1 259 ? 166.247 156.896 127.456 1.00 32.48 259 GLU A O 1
ATOM 1866 N N . GLU A 1 260 ? 166.204 154.727 128.060 1.00 35.26 260 GLU A N 1
ATOM 1867 C CA . GLU A 1 260 ? 165.471 154.299 126.875 1.00 35.26 260 GLU A CA 1
ATOM 1868 C C . GLU A 1 260 ? 164.082 154.927 126.822 1.00 35.26 260 GLU A C 1
ATOM 1869 O O . GLU A 1 260 ? 163.690 155.524 125.815 1.00 35.26 260 GLU A O 1
ATOM 1875 N N . VAL A 1 261 ? 163.321 154.792 127.908 1.00 30.38 261 VAL A N 1
ATOM 1876 C CA . VAL A 1 261 ? 161.941 155.265 127.913 1.00 30.38 261 VAL A CA 1
ATOM 1877 C C . VAL A 1 261 ? 161.886 156.788 127.986 1.00 30.38 261 VAL A C 1
ATOM 1878 O O . VAL A 1 261 ? 160.996 157.415 127.400 1.00 30.38 261 VAL A O 1
ATOM 1882 N N . THR A 1 262 ? 162.826 157.408 128.704 1.00 31.02 262 THR A N 1
ATOM 1883 C CA . THR A 1 262 ? 162.797 158.860 128.854 1.00 31.02 262 THR A CA 1
ATOM 1884 C C . THR A 1 262 ? 163.069 159.566 127.532 1.00 31.02 262 THR A C 1
ATOM 1885 O O . THR A 1 262 ? 162.401 160.551 127.198 1.00 31.02 262 THR A O 1
ATOM 1889 N N . GLU A 1 263 ? 164.047 159.079 126.764 1.00 34.18 263 GLU A N 1
ATOM 1890 C CA . GLU A 1 263 ? 164.374 159.715 125.493 1.00 34.18 263 GLU A CA 1
ATOM 1891 C C . GLU A 1 263 ? 163.238 159.582 124.487 1.00 34.18 263 GLU A C 1
ATOM 1892 O O . GLU A 1 263 ? 163.034 160.478 123.661 1.00 34.18 263 GLU A O 1
ATOM 1898 N N . ARG A 1 264 ? 162.491 158.479 124.543 1.00 32.86 264 ARG A N 1
ATOM 1899 C CA . ARG A 1 264 ? 161.368 158.288 123.632 1.00 32.86 264 ARG A CA 1
ATOM 1900 C C . ARG A 1 264 ? 160.271 159.318 123.872 1.00 32.86 264 ARG A C 1
ATOM 1901 O O . ARG A 1 264 ? 159.670 159.829 122.920 1.00 32.86 264 ARG A O 1
ATOM 1909 N N . ILE A 1 265 ? 159.992 159.634 125.136 1.00 32.08 265 ILE A N 1
ATOM 1910 C CA . ILE A 1 265 ? 158.884 160.528 125.451 1.00 32.08 265 ILE A CA 1
ATOM 1911 C C . ILE A 1 265 ? 159.338 161.983 125.470 1.00 32.08 265 ILE A C 1
ATOM 1912 O O . ILE A 1 265 ? 158.634 162.866 124.968 1.00 32.08 265 ILE A O 1
ATOM 1917 N N . ASP A 1 266 ? 160.510 162.261 126.045 1.00 34.81 266 ASP A N 1
ATOM 1918 C CA . ASP A 1 266 ? 160.975 163.641 126.150 1.00 34.81 266 ASP A CA 1
ATOM 1919 C C . ASP A 1 266 ? 161.224 164.248 124.775 1.00 34.81 266 ASP A C 1
ATOM 1920 O O . ASP A 1 266 ? 160.822 165.384 124.505 1.00 34.81 266 ASP A O 1
ATOM 1925 N N . SER A 1 267 ? 161.890 163.508 123.895 1.00 34.38 267 SER A N 1
ATOM 1926 C CA . SER A 1 267 ? 162.051 163.961 122.525 1.00 34.38 267 SER A CA 1
ATOM 1927 C C . SER A 1 267 ? 160.720 163.876 121.789 1.00 34.38 267 SER A C 1
ATOM 1928 O O . SER A 1 267 ? 159.821 163.117 122.164 1.00 34.38 267 SER A O 1
ATOM 1931 N N . GLU A 1 268 ? 160.604 164.680 120.730 1.00 39.40 268 GLU A N 1
ATOM 1932 C CA . GLU A 1 268 ? 159.397 164.826 119.918 1.00 39.40 268 GLU A CA 1
ATOM 1933 C C . GLU A 1 268 ? 158.124 164.854 120.758 1.00 39.40 268 GLU A C 1
ATOM 1934 O O . GLU A 1 268 ? 157.109 164.259 120.384 1.00 39.40 268 GLU A O 1
ATOM 1940 N N . PHE A 1 269 ? 158.163 165.558 121.892 1.00 32.42 269 PHE A N 1
ATOM 1941 C CA . PHE A 1 269 ? 156.948 165.765 122.672 1.00 32.42 269 PHE A CA 1
ATOM 1942 C C . PHE A 1 269 ? 156.040 166.787 122.006 1.00 32.42 269 PHE A C 1
ATOM 1943 O O . PHE A 1 269 ? 154.814 166.631 122.005 1.00 32.42 269 PHE A O 1
ATOM 1951 N N . LEU A 1 270 ? 156.623 167.844 121.440 1.00 34.58 270 LEU A N 1
ATOM 1952 C CA . LEU A 1 270 ? 155.821 168.874 120.794 1.00 34.58 270 LEU A CA 1
ATOM 1953 C C . LEU A 1 270 ? 155.158 168.360 119.526 1.00 34.58 270 LEU A C 1
ATOM 1954 O O . LEU A 1 270 ? 154.040 168.775 119.204 1.00 34.58 270 LEU A O 1
ATOM 1959 N N . LYS A 1 271 ? 155.822 167.461 118.798 1.00 36.83 271 LYS A N 1
ATOM 1960 C CA . LYS A 1 271 ? 155.265 166.965 117.544 1.00 36.83 271 LYS A CA 1
ATOM 1961 C C . LYS A 1 271 ? 154.101 166.011 117.787 1.00 36.83 271 LYS A C 1
ATOM 1962 O O . LYS A 1 271 ? 153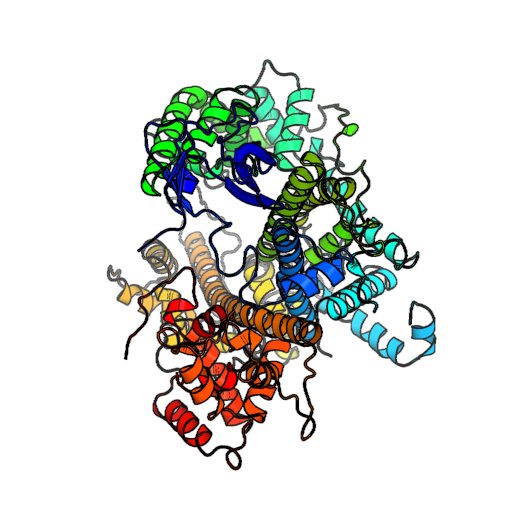.119 166.019 117.035 1.00 36.83 271 LYS A O 1
ATOM 1968 N N . THR A 1 272 ? 154.188 165.184 118.831 1.00 34.47 272 THR A N 1
ATOM 1969 C CA . THR A 1 272 ? 153.155 164.182 119.074 1.00 34.47 272 THR A CA 1
ATOM 1970 C C . THR A 1 272 ? 151.850 164.815 119.547 1.00 34.47 272 THR A C 1
ATOM 1971 O O . THR A 1 272 ? 150.765 164.394 119.129 1.00 34.47 272 THR A O 1
ATOM 1975 N N . ASN A 1 273 ? 151.931 165.830 120.403 1.00 33.36 273 ASN A N 1
ATOM 1976 C CA . ASN A 1 273 ? 150.756 166.412 121.052 1.00 33.36 273 ASN A CA 1
ATOM 1977 C C . ASN A 1 273 ? 150.341 167.738 120.428 1.00 33.36 273 ASN A C 1
ATOM 1978 O O . ASN A 1 273 ? 149.918 168.654 121.137 1.00 33.36 273 ASN A O 1
ATOM 1983 N N . THR A 1 274 ? 150.453 167.875 119.105 1.00 32.24 274 THR A N 1
ATOM 1984 C CA . THR A 1 274 ? 150.083 169.131 118.460 1.00 32.24 274 THR A CA 1
ATOM 1985 C C . THR A 1 274 ? 148.586 169.393 118.557 1.00 32.24 274 THR A C 1
ATOM 1986 O O . THR A 1 274 ? 148.166 170.538 118.759 1.00 32.24 274 THR A O 1
ATOM 1990 N N . VAL A 1 275 ? 147.768 168.352 118.403 1.00 32.20 275 VAL A N 1
ATOM 1991 C CA . VAL A 1 275 ? 146.321 168.541 118.365 1.00 32.20 275 VAL A CA 1
ATOM 1992 C C . VAL A 1 275 ? 145.809 169.057 119.703 1.00 32.20 275 VAL A C 1
ATOM 1993 O O . VAL A 1 275 ? 144.990 169.981 119.757 1.00 32.20 275 VAL A O 1
ATOM 1997 N N . ASN A 1 276 ? 146.281 168.469 120.804 1.00 31.86 276 ASN A N 1
ATOM 1998 C CA . ASN A 1 276 ? 145.784 168.867 122.116 1.00 31.86 276 ASN A CA 1
ATOM 1999 C C . ASN A 1 276 ? 146.259 170.265 122.494 1.00 31.86 276 ASN A C 1
ATOM 2000 O O . ASN A 1 276 ? 145.530 171.017 123.150 1.00 31.86 276 ASN A O 1
ATOM 2005 N N . LEU A 1 277 ? 147.478 170.633 122.094 1.00 30.97 277 LEU A N 1
ATOM 2006 C CA . LEU A 1 277 ? 148.002 171.947 122.454 1.00 30.97 277 LEU A CA 1
ATOM 2007 C C . LEU A 1 277 ? 147.316 173.060 121.671 1.00 30.97 277 LEU A C 1
ATOM 2008 O O . LEU A 1 277 ? 147.073 174.146 122.211 1.00 30.97 277 LEU A O 1
ATOM 2013 N N . HIS A 1 278 ? 147.007 172.820 120.396 1.00 33.72 278 HIS A N 1
ATOM 2014 C CA . HIS A 1 278 ? 146.322 173.834 119.599 1.00 33.72 278 HIS A CA 1
ATOM 2015 C C . HIS A 1 278 ? 144.932 174.125 120.151 1.00 33.72 278 HIS A C 1
ATOM 2016 O O . HIS A 1 278 ? 144.510 175.284 120.221 1.00 33.72 278 HIS A O 1
ATOM 2023 N N . ILE A 1 279 ? 144.202 173.080 120.541 1.00 30.47 279 ILE A N 1
ATOM 2024 C CA . ILE A 1 279 ? 142.863 173.271 121.091 1.00 30.47 279 ILE A CA 1
ATOM 2025 C C . ILE A 1 279 ? 142.930 174.031 122.408 1.00 30.47 279 ILE A C 1
ATOM 2026 O O . ILE A 1 279 ? 142.129 174.939 122.661 1.00 30.47 279 ILE A O 1
ATOM 2031 N N . LEU A 1 280 ? 143.886 173.674 123.268 1.00 29.50 280 LEU A N 1
ATOM 2032 C CA . LEU A 1 280 ? 143.988 174.314 124.576 1.00 29.50 280 LEU A CA 1
ATOM 2033 C C . LEU A 1 280 ? 144.347 175.790 124.454 1.00 29.50 280 LEU A C 1
ATOM 2034 O O . LEU A 1 280 ? 143.811 176.625 125.191 1.00 29.50 280 LEU A O 1
ATOM 2039 N N . CYS A 1 281 ? 145.253 176.135 123.537 1.00 32.45 281 CYS A N 1
ATOM 2040 C CA . CYS A 1 281 ? 145.583 177.538 123.320 1.00 32.45 281 CYS A CA 1
ATOM 2041 C C . CYS A 1 281 ? 144.426 178.312 122.704 1.00 32.45 281 CYS A C 1
ATOM 2042 O O . CYS A 1 281 ? 144.396 179.543 122.804 1.00 32.45 281 CYS A O 1
ATOM 2045 N N . HIS A 1 282 ? 143.483 177.623 122.063 1.00 32.26 282 HIS A N 1
ATOM 2046 C CA . HIS A 1 282 ? 142.296 178.294 121.548 1.00 32.26 282 HIS A CA 1
ATOM 2047 C C . HIS A 1 282 ? 141.310 178.600 122.668 1.00 32.26 282 HIS A C 1
ATOM 2048 O O . HIS A 1 282 ? 140.660 179.652 122.659 1.00 32.26 282 HIS A O 1
ATOM 2055 N N . VAL A 1 283 ? 141.183 177.692 123.638 1.00 30.78 283 VAL A N 1
ATOM 2056 C CA . VAL A 1 283 ? 140.247 177.899 124.739 1.00 30.78 283 VAL A CA 1
ATOM 2057 C C . VAL A 1 283 ? 140.741 179.002 125.667 1.00 30.78 283 VAL A C 1
ATOM 2058 O O . VAL A 1 283 ? 139.951 179.813 126.164 1.00 30.78 283 VAL A O 1
ATOM 2062 N N . PHE A 1 284 ? 142.051 179.051 125.920 1.00 30.94 284 PHE A N 1
ATOM 2063 C CA . PHE A 1 284 ? 142.665 180.057 126.782 1.00 30.94 284 PHE A CA 1
ATOM 2064 C C . PHE A 1 284 ? 143.510 180.990 125.926 1.00 30.94 284 PHE A C 1
ATOM 2065 O O . PHE A 1 284 ? 144.720 180.771 125.770 1.00 30.94 284 PHE A O 1
ATOM 2073 N N . PRO A 1 285 ? 142.929 182.048 125.351 1.00 32.82 285 PRO A N 1
ATOM 2074 C CA . PRO A 1 285 ? 143.703 182.898 124.434 1.00 32.82 285 PRO A CA 1
ATOM 2075 C C . PRO A 1 285 ? 144.593 183.920 125.119 1.00 32.82 285 PRO A C 1
ATOM 2076 O O . PRO A 1 285 ? 145.543 184.400 124.486 1.00 32.82 285 PRO A O 1
ATOM 2080 N N . LYS A 1 286 ? 144.330 184.268 126.375 1.00 34.84 286 LYS A N 1
ATOM 2081 C CA . LYS A 1 286 ? 145.107 185.280 127.078 1.00 34.84 286 LYS A CA 1
ATOM 2082 C C . LYS A 1 286 ? 146.365 184.723 127.725 1.00 34.84 286 LYS A C 1
ATOM 2083 O O . LYS A 1 286 ? 147.115 185.486 128.342 1.00 34.84 286 LYS A O 1
ATOM 2089 N N . GLU A 1 287 ? 146.613 183.425 127.607 1.00 36.67 287 GLU A N 1
ATOM 2090 C CA . GLU A 1 287 ? 147.779 182.791 128.201 1.00 36.67 287 GLU A CA 1
ATOM 2091 C C . GLU A 1 287 ? 148.832 182.531 127.134 1.00 36.67 287 GLU A C 1
ATOM 2092 O O . GLU A 1 287 ? 148.508 182.160 126.003 1.00 36.67 287 GLU A O 1
ATOM 2098 N N . SER A 1 288 ? 150.093 182.730 127.502 1.00 39.93 288 SER A N 1
ATOM 2099 C CA . SER A 1 288 ? 151.188 182.531 126.569 1.00 39.93 288 SER A CA 1
ATOM 2100 C C . SER A 1 288 ? 151.345 181.051 126.231 1.00 39.93 288 SER A C 1
ATOM 2101 O O . SER A 1 288 ? 150.901 180.164 126.965 1.00 39.93 288 SER A O 1
ATOM 2104 N N . LYS A 1 289 ? 151.987 180.793 125.090 1.00 40.20 289 LYS A N 1
ATOM 2105 C CA . LYS A 1 289 ? 152.191 179.418 124.648 1.00 40.20 289 LYS A CA 1
ATOM 2106 C C . LYS A 1 289 ? 153.097 178.657 125.604 1.00 40.20 289 LYS A C 1
ATOM 2107 O O . LYS A 1 289 ? 152.914 177.453 125.814 1.00 40.20 289 LYS A O 1
ATOM 2113 N N . GLU A 1 290 ? 154.083 179.340 126.188 1.00 40.65 290 GLU A N 1
ATOM 2114 C CA . GLU A 1 290 ? 155.022 178.664 127.077 1.00 40.65 290 GLU A CA 1
ATOM 2115 C C . GLU A 1 290 ? 154.326 178.136 128.325 1.00 40.65 290 GLU A C 1
ATOM 2116 O O . GLU A 1 290 ? 154.637 177.038 128.800 1.00 40.65 290 GLU A O 1
ATOM 2122 N N . THR A 1 291 ? 153.386 178.907 128.874 1.00 37.72 291 THR A N 1
ATOM 2123 C CA . THR A 1 291 ? 152.700 178.480 130.090 1.00 37.72 291 THR A CA 1
ATOM 2124 C C . THR A 1 291 ? 151.839 177.248 129.841 1.00 37.72 291 THR A C 1
ATOM 2125 O O . THR A 1 291 ? 151.802 176.330 130.669 1.00 37.72 291 THR A O 1
ATOM 2129 N N . ILE A 1 292 ? 151.134 177.211 128.708 1.00 34.25 292 ILE A N 1
ATOM 2130 C CA . ILE A 1 292 ? 150.271 176.073 128.400 1.00 34.25 292 ILE A CA 1
ATOM 2131 C C . ILE A 1 292 ? 151.099 174.812 128.191 1.00 34.25 292 ILE A C 1
ATOM 2132 O O . ILE A 1 292 ? 150.725 173.723 128.644 1.00 34.25 292 ILE A O 1
ATOM 2137 N N . VAL A 1 293 ? 152.237 174.936 127.506 1.00 33.57 293 VAL A N 1
ATOM 2138 C CA . VAL A 1 293 ? 153.083 173.774 127.249 1.00 33.57 293 VAL A CA 1
ATOM 2139 C C . VAL A 1 293 ? 153.599 173.191 128.558 1.00 33.57 293 VAL A C 1
ATOM 2140 O O . VAL A 1 293 ? 153.585 171.971 128.765 1.00 33.57 293 VAL A O 1
ATOM 2144 N N . ARG A 1 294 ? 154.061 174.054 129.465 1.00 33.43 294 ARG A N 1
ATOM 2145 C CA . ARG A 1 294 ? 154.562 173.574 130.750 1.00 33.43 294 ARG A CA 1
ATOM 2146 C C . ARG A 1 294 ? 153.447 172.962 131.589 1.00 33.43 294 ARG A C 1
ATOM 2147 O O . ARG A 1 294 ? 153.651 171.933 132.243 1.00 33.43 294 ARG A O 1
ATOM 2155 N N . ALA A 1 295 ? 152.267 173.585 131.593 1.00 31.02 295 ALA A N 1
ATOM 2156 C CA . ALA A 1 295 ? 151.155 173.059 132.378 1.00 31.02 295 ALA A CA 1
ATOM 2157 C C . ALA A 1 295 ? 150.691 171.708 131.848 1.00 31.02 295 ALA A C 1
ATOM 2158 O O . ALA A 1 295 ? 150.341 170.815 132.627 1.00 31.02 295 ALA A O 1
ATOM 2160 N N . TYR A 1 296 ? 150.669 171.544 130.524 1.00 29.74 296 TYR A N 1
ATOM 2161 C CA . TYR A 1 296 ? 150.238 170.277 129.943 1.00 29.74 296 TYR A CA 1
ATOM 2162 C C . TYR A 1 296 ? 151.227 169.162 130.253 1.00 29.74 296 TYR A C 1
ATOM 2163 O O . TYR A 1 296 ? 150.829 168.004 130.427 1.00 29.74 296 TYR A O 1
ATOM 2172 N N . TYR A 1 297 ? 152.519 169.487 130.318 1.00 29.14 297 TYR A N 1
ATOM 2173 C CA . TYR A 1 297 ? 153.524 168.480 130.640 1.00 29.14 297 TYR A CA 1
ATOM 2174 C C . TYR A 1 297 ? 153.310 167.919 132.038 1.00 29.14 297 TYR A C 1
ATOM 2175 O O . TYR A 1 297 ? 153.450 166.711 132.260 1.00 29.14 297 TYR A O 1
ATOM 2184 N N . GLU A 1 298 ? 152.972 168.783 132.996 1.00 32.55 298 GLU A N 1
ATOM 2185 C CA . GLU A 1 298 ? 152.745 168.322 134.359 1.00 32.55 298 GLU A CA 1
ATOM 2186 C C . GLU A 1 298 ? 151.440 167.548 134.486 1.00 32.55 298 GLU A C 1
ATOM 2187 O O . GLU A 1 298 ? 151.360 166.597 135.268 1.00 32.55 298 GLU A O 1
ATOM 2193 N N . PHE A 1 299 ? 150.409 167.940 133.741 1.00 28.85 299 PHE A N 1
ATOM 2194 C CA . PHE A 1 299 ? 149.121 167.266 133.849 1.00 28.85 299 PHE A CA 1
ATOM 2195 C C . PHE A 1 299 ? 149.164 165.864 133.255 1.00 28.85 299 PHE A C 1
ATOM 2196 O O . PHE A 1 299 ? 148.452 164.969 133.722 1.00 28.85 299 PHE A O 1
ATOM 2204 N N . LEU A 1 300 ? 149.994 165.648 132.236 1.00 28.25 300 LEU A N 1
ATOM 2205 C CA . LEU A 1 300 ? 149.932 164.429 131.440 1.00 28.25 300 LEU A CA 1
ATOM 2206 C C . LEU A 1 300 ? 151.091 163.476 131.702 1.00 28.25 300 LEU A C 1
ATOM 2207 O O . LEU A 1 300 ? 150.870 162.273 131.863 1.00 28.25 300 LEU A O 1
ATOM 2212 N N . ILE A 1 301 ? 152.323 163.978 131.747 1.00 28.61 301 ILE A N 1
ATOM 2213 C CA . ILE A 1 301 ? 153.477 163.095 131.910 1.00 28.61 301 ILE A CA 1
ATOM 2214 C C . ILE A 1 301 ? 153.683 162.737 133.376 1.00 28.61 301 ILE A C 1
ATOM 2215 O O . ILE A 1 301 ? 153.587 161.567 133.765 1.00 28.61 301 ILE A O 1
ATOM 2220 N N . LYS A 1 302 ? 153.973 163.734 134.213 1.00 31.45 302 LYS A N 1
ATOM 2221 C CA . LYS A 1 302 ? 154.141 163.519 135.650 1.00 31.45 302 LYS A CA 1
ATOM 2222 C C . LYS A 1 302 ? 152.874 163.994 136.357 1.00 31.45 302 LYS A C 1
ATOM 2223 O O . LYS A 1 302 ? 152.796 165.096 136.898 1.00 31.45 302 LYS A O 1
ATOM 2229 N N . LYS A 1 303 ? 151.876 163.111 136.378 1.00 30.14 303 LYS A N 1
ATOM 2230 C CA . LYS A 1 303 ? 150.527 163.455 136.811 1.00 30.14 303 LYS A CA 1
ATOM 2231 C C . LYS A 1 303 ? 150.503 164.034 138.218 1.00 30.14 303 LYS A C 1
ATOM 2232 O O . LYS A 1 303 ? 150.805 163.338 139.193 1.00 30.14 303 LYS A O 1
ATOM 2238 N N . SER A 1 304 ? 150.142 165.311 138.326 1.00 32.68 304 SER A N 1
ATOM 2239 C CA . SER A 1 304 ? 150.104 166.018 139.597 1.00 32.68 304 SER A CA 1
ATOM 2240 C C . SER A 1 304 ? 148.694 166.387 140.027 1.00 32.68 304 SER A C 1
ATOM 2241 O O . SER A 1 304 ? 148.526 167.033 141.066 1.00 32.68 304 SER A O 1
ATOM 2244 N N . PHE A 1 305 ? 147.681 165.997 139.262 1.00 31.52 305 PHE A N 1
ATOM 2245 C CA . PHE A 1 305 ? 146.292 166.271 139.594 1.00 31.52 305 PHE A CA 1
ATOM 2246 C C . PHE A 1 305 ? 145.620 165.125 140.336 1.00 31.52 305 PHE A C 1
ATOM 2247 O O . PHE A 1 305 ? 144.433 165.229 140.661 1.00 31.52 305 PHE A O 1
ATOM 2255 N N . LYS A 1 306 ? 146.342 164.041 140.613 1.00 35.13 306 LYS A N 1
ATOM 2256 C CA . LYS A 1 306 ? 145.745 162.859 141.225 1.00 35.13 306 LYS A CA 1
ATOM 2257 C C . LYS A 1 306 ? 145.775 162.936 142.748 1.00 35.13 306 LYS A C 1
ATOM 2258 O O . LYS A 1 306 ? 144.727 162.877 143.399 1.00 35.13 306 LYS A O 1
ATOM 2264 N N . ASN A 1 307 ? 146.967 163.069 143.329 1.00 36.94 307 ASN A N 1
ATOM 2265 C CA . ASN A 1 307 ? 147.114 163.157 144.781 1.00 36.94 307 ASN A CA 1
ATOM 2266 C C . ASN A 1 307 ? 146.965 164.616 145.200 1.00 36.94 307 ASN A C 1
ATOM 2267 O O . ASN A 1 307 ? 147.937 165.338 145.428 1.00 36.94 307 ASN A O 1
ATOM 2272 N N . MET A 1 308 ? 145.710 165.053 145.303 1.00 38.35 308 MET A N 1
ATOM 2273 C CA . MET A 1 308 ? 145.420 166.442 145.636 1.00 38.35 308 MET A CA 1
ATOM 2274 C C . MET A 1 308 ? 144.440 166.551 146.797 1.00 38.35 308 MET A C 1
ATOM 2275 O O . MET A 1 308 ? 144.493 167.514 147.567 1.00 38.35 308 MET A O 1
ATOM 2280 N N . GLY A 1 309 ? 143.542 165.580 146.935 1.00 35.00 309 GLY A N 1
ATOM 2281 C CA . GLY A 1 309 ? 142.586 165.600 148.024 1.00 35.00 309 GLY A CA 1
ATOM 2282 C C . GLY A 1 309 ? 141.166 165.262 147.619 1.00 35.00 309 GLY A C 1
ATOM 2283 O O . GLY A 1 309 ? 140.398 164.734 148.427 1.00 35.00 309 GLY A O 1
ATOM 2284 N N . PHE A 1 310 ? 140.801 165.560 146.375 1.00 32.69 310 PHE A N 1
ATOM 2285 C CA . PHE A 1 310 ? 139.465 165.279 145.871 1.00 32.69 310 PHE A CA 1
ATOM 2286 C C . PHE A 1 310 ? 139.567 164.669 144.482 1.00 32.69 310 PHE A C 1
ATOM 2287 O O . PHE A 1 310 ? 140.536 164.887 143.753 1.00 32.69 310 PHE A O 1
ATOM 2295 N N . SER A 1 311 ? 138.545 163.897 144.124 1.00 31.38 311 SER A N 1
ATOM 2296 C CA . SER A 1 311 ? 138.538 163.182 142.856 1.00 31.38 311 SER A CA 1
ATOM 2297 C C . SER A 1 311 ? 138.114 164.099 141.717 1.00 31.38 311 SER A C 1
ATOM 2298 O O . SER A 1 311 ? 137.138 164.846 141.829 1.00 31.38 311 SER A O 1
ATOM 2301 N N . ILE A 1 312 ? 138.856 164.036 140.616 1.00 29.30 312 ILE A N 1
ATOM 2302 C CA . ILE A 1 312 ? 138.547 164.812 139.424 1.00 29.30 312 ILE A CA 1
ATOM 2303 C C . ILE A 1 312 ? 137.670 164.027 138.457 1.00 29.30 312 ILE A C 1
ATOM 2304 O O . ILE A 1 312 ? 136.773 164.591 137.830 1.00 29.30 312 ILE A O 1
ATOM 2309 N N . LYS A 1 313 ? 137.904 162.718 138.343 1.00 30.76 313 LYS A N 1
ATOM 2310 C CA . LYS A 1 313 ? 137.059 161.883 137.498 1.00 30.76 313 LYS A CA 1
ATOM 2311 C C . LYS A 1 313 ? 135.620 161.870 137.995 1.00 30.76 313 LYS A C 1
ATOM 2312 O O . LYS A 1 313 ? 134.678 161.931 137.197 1.00 30.76 313 LYS A O 1
ATOM 2318 N N . LYS A 1 314 ? 135.429 161.790 139.312 1.00 30.85 314 LYS A N 1
ATOM 2319 C CA . LYS A 1 314 ? 134.078 161.725 139.859 1.00 30.85 314 LYS A CA 1
ATOM 2320 C C . LYS A 1 314 ? 133.335 163.040 139.660 1.00 30.85 314 LYS A C 1
ATOM 2321 O O . LYS A 1 314 ? 132.120 163.044 139.431 1.00 30.85 314 LYS A O 1
ATOM 2327 N N . LEU A 1 315 ? 134.043 164.167 139.750 1.00 30.13 315 LEU A N 1
ATOM 2328 C CA . LEU A 1 315 ? 133.406 165.460 139.518 1.00 30.13 315 LEU A CA 1
ATOM 2329 C C . LEU A 1 315 ? 132.940 165.594 138.074 1.00 30.13 315 LEU A C 1
ATOM 2330 O O . LEU A 1 315 ? 131.877 166.165 137.807 1.00 30.13 315 LEU A O 1
ATOM 2335 N N . ARG A 1 316 ? 133.729 165.080 137.129 1.00 31.21 316 ARG A N 1
ATOM 2336 C CA . ARG A 1 316 ? 133.370 165.177 135.718 1.00 31.21 316 ARG A CA 1
ATOM 2337 C C . ARG A 1 316 ? 132.112 164.376 135.402 1.00 31.21 316 ARG A C 1
ATOM 2338 O O . ARG A 1 316 ? 131.275 164.812 134.604 1.00 31.21 316 ARG A O 1
ATOM 2346 N N . GLU A 1 317 ? 131.964 163.199 136.017 1.00 34.14 317 GLU A N 1
ATOM 2347 C CA . GLU A 1 317 ? 130.825 162.338 135.711 1.00 34.14 317 GLU A CA 1
ATOM 2348 C C . GLU A 1 317 ? 129.506 163.003 136.076 1.00 34.14 317 GLU A C 1
ATOM 2349 O O . GLU A 1 317 ? 128.530 162.920 135.322 1.00 34.14 317 GLU A O 1
ATOM 2355 N N . ILE A 1 318 ? 129.452 163.664 137.233 1.00 34.03 318 ILE A N 1
ATOM 2356 C CA . ILE A 1 318 ? 128.207 164.283 137.670 1.00 34.03 318 ILE A CA 1
ATOM 2357 C C . ILE A 1 318 ? 127.872 165.497 136.813 1.00 34.03 318 ILE A C 1
ATOM 2358 O O . ILE A 1 318 ? 126.693 165.805 136.597 1.00 34.03 318 ILE A O 1
ATOM 2363 N N . MET A 1 319 ? 128.888 166.204 136.311 1.00 34.44 319 MET A N 1
ATOM 2364 C CA . MET A 1 319 ? 128.635 167.377 135.480 1.00 34.44 319 MET A CA 1
ATOM 2365 C C . MET A 1 319 ? 127.959 166.993 134.171 1.00 34.44 319 MET A C 1
ATOM 2366 O O . MET A 1 319 ? 127.214 167.792 133.591 1.00 34.44 319 MET A O 1
ATOM 2371 N N . LEU A 1 320 ? 128.205 165.780 133.689 1.00 34.44 320 LEU A N 1
ATOM 2372 C CA . LEU A 1 320 ? 127.655 165.325 132.417 1.00 34.44 320 LEU A CA 1
ATOM 2373 C C . LEU A 1 320 ? 126.231 164.831 132.531 1.00 34.44 320 LEU A C 1
ATOM 2374 O O . LEU A 1 320 ? 125.639 164.468 131.508 1.00 34.44 320 LEU A O 1
ATOM 2379 N N . GLU A 1 321 ? 125.662 164.801 133.734 1.00 38.06 321 GLU A N 1
ATOM 2380 C CA . GLU A 1 321 ? 124.272 164.422 133.940 1.00 38.06 321 GLU A CA 1
ATOM 2381 C C . GLU A 1 321 ? 123.357 165.629 134.078 1.00 38.06 321 GLU A C 1
ATOM 2382 O O . GLU A 1 321 ? 122.160 165.463 134.330 1.00 38.06 321 GLU A O 1
ATOM 2388 N N . GLN A 1 322 ? 123.889 166.837 133.919 1.00 38.52 322 GLN A N 1
ATOM 2389 C CA . GLN A 1 322 ? 123.076 168.039 133.970 1.00 38.52 322 GLN A CA 1
ATOM 2390 C C . GLN A 1 322 ? 122.330 168.234 132.653 1.00 38.52 322 GLN A C 1
ATOM 2391 O O . GLN A 1 322 ? 122.679 167.659 131.619 1.00 38.52 322 GLN A O 1
ATOM 2397 N N . SER A 1 323 ? 121.285 169.061 132.705 1.00 40.02 323 SER A N 1
ATOM 2398 C CA . SER A 1 323 ? 120.416 169.232 131.544 1.00 40.02 323 SER A CA 1
ATOM 2399 C C . SER A 1 323 ? 121.154 169.878 130.380 1.00 40.02 323 SER A C 1
ATOM 2400 O O . SER A 1 323 ? 120.954 169.497 129.221 1.00 40.02 323 SER A O 1
ATOM 2403 N N . ASP A 1 324 ? 122.010 170.858 130.663 1.00 42.55 324 ASP A N 1
ATOM 2404 C CA . ASP A 1 324 ? 122.692 171.597 129.610 1.00 42.55 324 ASP A CA 1
ATOM 2405 C C . ASP A 1 324 ? 123.883 170.853 129.023 1.00 42.55 324 ASP A C 1
ATOM 2406 O O . ASP A 1 324 ? 124.434 171.307 128.015 1.00 42.55 324 ASP A O 1
ATOM 2411 N N . LEU A 1 325 ? 124.293 169.728 129.612 1.00 35.80 325 LEU A N 1
ATOM 2412 C CA . LEU A 1 325 ? 125.502 169.043 129.178 1.00 35.80 325 LEU A CA 1
ATOM 2413 C C . LEU A 1 325 ? 125.306 167.550 128.940 1.00 35.80 325 LEU A C 1
ATOM 2414 O O . LEU A 1 325 ? 126.295 166.839 128.737 1.00 35.80 325 LEU A O 1
ATOM 2419 N N . LYS A 1 326 ? 124.074 167.050 128.959 1.00 39.02 326 LYS A N 1
ATOM 2420 C CA . LYS A 1 326 ? 123.844 165.621 128.743 1.00 39.02 326 LYS A CA 1
ATOM 2421 C C . LYS A 1 326 ? 123.711 165.292 127.258 1.00 39.02 326 LYS A C 1
ATOM 2422 O O . LYS A 1 326 ? 122.785 164.612 126.820 1.00 39.02 326 LYS A O 1
ATOM 2428 N N . SER A 1 327 ? 124.670 165.767 126.472 1.00 36.12 327 SER A N 1
ATOM 2429 C CA . SER A 1 327 ? 124.757 165.446 125.057 1.00 36.12 327 SER A CA 1
ATOM 2430 C C . SER A 1 327 ? 126.023 164.697 124.689 1.00 36.12 327 SER A C 1
ATOM 2431 O O . SER A 1 327 ? 126.008 163.925 123.729 1.00 36.12 327 SER A O 1
ATOM 2434 N N . PHE A 1 328 ? 127.114 164.902 125.423 1.00 31.76 328 PHE A N 1
ATOM 2435 C CA . PHE A 1 328 ? 128.351 164.181 125.163 1.00 31.76 328 PHE A CA 1
ATOM 2436 C C . PHE A 1 328 ? 128.262 162.716 125.564 1.00 31.76 328 PHE A C 1
ATOM 2437 O O . PHE A 1 328 ? 129.179 161.950 125.251 1.00 31.76 328 PHE A O 1
ATOM 2445 N N . LYS A 1 329 ? 127.190 162.314 126.244 1.00 35.56 329 LYS A N 1
ATOM 2446 C CA . LYS A 1 329 ? 126.957 160.913 126.565 1.00 35.56 329 LYS A CA 1
ATOM 2447 C C . LYS A 1 329 ? 126.339 160.136 125.411 1.00 35.56 329 LYS A C 1
ATOM 2448 O O . LYS A 1 329 ? 126.182 158.916 125.521 1.00 35.56 329 LYS A O 1
ATOM 2454 N N . GLU A 1 330 ? 125.991 160.805 124.316 1.00 41.35 330 GLU A N 1
ATOM 2455 C CA . GLU A 1 330 ? 125.334 160.160 123.189 1.00 41.35 330 GLU A CA 1
ATOM 2456 C C . GLU A 1 330 ? 126.350 159.340 122.397 1.00 41.35 330 GLU A C 1
ATOM 2457 O O . GLU A 1 330 ? 127.510 159.189 122.789 1.00 41.35 330 GLU A O 1
ATOM 2463 N N . ASP A 1 331 ? 125.918 158.796 121.261 1.00 42.52 331 ASP A N 1
ATOM 2464 C CA . ASP A 1 331 ? 126.753 157.909 120.467 1.00 42.52 331 ASP A CA 1
ATOM 2465 C C . ASP A 1 331 ? 127.563 158.626 119.397 1.00 42.52 331 ASP A C 1
ATOM 2466 O O . ASP A 1 331 ? 128.413 157.991 118.764 1.00 42.52 331 ASP A O 1
ATOM 2471 N N . LYS A 1 332 ? 127.333 159.921 119.175 1.00 39.60 332 LYS A N 1
ATOM 2472 C CA . LYS A 1 332 ? 128.095 160.632 118.156 1.00 39.60 332 LYS A CA 1
ATOM 2473 C C . LYS A 1 332 ? 129.554 160.820 118.544 1.00 39.60 332 LYS A C 1
ATOM 2474 O O . LYS A 1 332 ? 130.397 161.001 117.659 1.00 39.60 332 LYS A O 1
ATOM 2480 N N . TYR A 1 333 ? 129.873 160.779 119.837 1.00 35.10 333 TYR A N 1
ATOM 2481 C CA . TYR A 1 333 ? 131.225 161.016 120.320 1.00 35.10 333 TYR A CA 1
ATOM 2482 C C . TYR A 1 333 ? 131.926 159.734 120.748 1.00 35.10 333 TYR A C 1
ATOM 2483 O O . TYR A 1 333 ? 132.888 159.790 121.521 1.00 35.10 333 TYR A O 1
ATOM 2492 N N . ASN A 1 334 ? 131.459 158.579 120.272 1.00 35.52 334 ASN A N 1
ATOM 2493 C CA . ASN A 1 334 ? 132.095 157.320 120.644 1.00 35.52 334 ASN A CA 1
ATOM 2494 C C . ASN A 1 334 ? 133.502 157.217 120.070 1.00 35.52 334 ASN A C 1
ATOM 2495 O O . ASN A 1 334 ? 134.421 156.744 120.747 1.00 35.52 334 ASN A O 1
ATOM 2500 N N . SER A 1 335 ? 133.689 157.652 118.824 1.00 33.81 335 SER A N 1
ATOM 2501 C CA . SER A 1 335 ? 135.005 157.573 118.202 1.00 33.81 335 SER A CA 1
ATOM 2502 C C . SER A 1 335 ? 135.997 158.532 118.848 1.00 33.81 335 SER A C 1
ATOM 2503 O O . SER A 1 335 ? 137.198 158.245 118.882 1.00 33.81 335 SER A O 1
ATOM 2506 N N . VAL A 1 336 ? 135.523 159.666 119.359 1.00 30.89 336 VAL A N 1
ATOM 2507 C CA . VAL A 1 336 ? 136.368 160.643 120.046 1.00 30.89 336 VAL A CA 1
ATOM 2508 C C . VAL A 1 336 ? 135.801 160.824 121.453 1.00 30.89 336 VAL A C 1
ATOM 2509 O O . VAL A 1 336 ? 134.979 161.709 121.709 1.00 30.89 336 VAL A O 1
ATOM 2513 N N . ARG A 1 337 ? 136.246 159.982 122.383 1.00 28.98 337 ARG A N 1
ATOM 2514 C CA . ARG A 1 337 ? 135.804 160.084 123.766 1.00 28.98 337 ARG A CA 1
ATOM 2515 C C . ARG A 1 337 ? 136.997 160.083 124.711 1.00 28.98 337 ARG A C 1
ATOM 2516 O O . ARG A 1 337 ? 136.953 160.709 125.775 1.00 28.98 337 ARG A O 1
ATOM 2524 N N . ALA A 1 338 ? 138.067 159.383 124.333 1.00 28.75 338 ALA A N 1
ATOM 2525 C CA . ALA A 1 338 ? 139.293 159.444 125.120 1.00 28.75 338 ALA A CA 1
ATOM 2526 C C . ALA A 1 338 ? 139.944 160.816 125.013 1.00 28.75 338 ALA A C 1
ATOM 2527 O O . ALA A 1 338 ? 140.460 161.344 126.004 1.00 28.75 338 ALA A O 1
ATOM 2529 N N . LYS A 1 339 ? 139.931 161.407 123.816 1.00 28.62 339 LYS A N 1
ATOM 2530 C CA . LYS A 1 339 ? 140.495 162.741 123.641 1.00 28.62 339 LYS A CA 1
ATOM 2531 C C . LYS A 1 339 ? 139.598 163.806 124.255 1.00 28.62 339 LYS A C 1
ATOM 2532 O O . LYS A 1 339 ? 140.087 164.811 124.784 1.00 28.62 339 LYS A O 1
ATOM 2538 N N . LEU A 1 340 ? 138.281 163.609 124.187 1.00 26.00 340 LEU A N 1
ATOM 2539 C CA . LEU A 1 340 ? 137.352 164.584 124.746 1.00 26.00 340 LEU A CA 1
ATOM 2540 C C . LEU A 1 340 ? 137.492 164.684 126.258 1.00 26.00 340 LEU A C 1
ATOM 2541 O O . LEU A 1 340 ? 137.465 165.785 126.820 1.00 26.00 340 LEU A O 1
ATOM 2546 N N . TYR A 1 341 ? 137.640 163.545 126.935 1.00 27.69 341 TYR A N 1
ATOM 2547 C CA . TYR A 1 341 ? 137.658 163.552 128.393 1.00 27.69 341 TYR A CA 1
ATOM 2548 C C . TYR A 1 341 ? 138.981 164.081 128.936 1.00 27.69 341 TYR A C 1
ATOM 2549 O O . TYR A 1 341 ? 139.024 164.634 130.041 1.00 27.69 341 TYR A O 1
ATOM 2558 N N . LYS A 1 342 ? 140.072 163.913 128.186 1.00 27.01 342 LYS A N 1
ATOM 2559 C CA . LYS A 1 342 ? 141.350 164.481 128.606 1.00 27.01 342 LYS A CA 1
ATOM 2560 C C . LYS A 1 342 ? 141.291 166.002 128.629 1.00 27.01 342 LYS A C 1
ATOM 2561 O O . LYS A 1 342 ? 141.825 166.643 129.541 1.00 27.01 342 LYS A O 1
ATOM 2567 N N . LEU A 1 343 ? 140.651 166.600 127.622 1.00 26.27 343 LEU A N 1
ATOM 2568 C CA . LEU A 1 343 ? 140.513 168.051 127.588 1.00 26.27 343 LEU A CA 1
ATOM 2569 C C . LEU A 1 343 ? 139.643 168.551 128.734 1.00 26.27 343 LEU A C 1
ATOM 2570 O O . LEU A 1 343 ? 139.942 169.584 129.344 1.00 26.27 343 LEU A O 1
ATOM 2575 N N . PHE A 1 344 ? 138.557 167.836 129.038 1.00 27.28 344 PHE A N 1
ATOM 2576 C CA . PHE A 1 344 ? 137.655 168.265 130.103 1.00 27.28 344 PHE A CA 1
ATOM 2577 C C . PHE A 1 344 ? 138.345 168.241 131.462 1.00 27.28 344 PHE A C 1
ATOM 2578 O O . PHE A 1 344 ? 138.147 169.144 132.282 1.00 27.28 344 PHE A O 1
ATOM 2586 N N . ASP A 1 345 ? 139.149 167.208 131.723 1.00 29.60 345 ASP A N 1
ATOM 2587 C CA . ASP A 1 345 ? 139.840 167.111 133.006 1.00 29.60 345 ASP A CA 1
ATOM 2588 C C . ASP A 1 345 ? 140.846 168.241 133.185 1.00 29.60 345 ASP A C 1
ATOM 2589 O O . ASP A 1 345 ? 140.979 168.794 134.282 1.00 29.60 345 ASP A O 1
ATOM 2594 N N . PHE A 1 346 ? 141.570 168.593 132.120 1.00 26.62 346 PHE A N 1
ATOM 2595 C CA . PHE A 1 346 ? 142.574 169.647 132.224 1.00 26.62 346 PHE A CA 1
ATOM 2596 C C . PHE A 1 346 ? 141.938 170.984 132.572 1.00 26.62 346 PHE A C 1
ATOM 2597 O O . PHE A 1 346 ? 142.543 171.803 133.274 1.00 26.62 346 PHE A O 1
ATOM 2605 N N . ILE A 1 347 ? 140.720 171.229 132.086 1.00 26.93 347 ILE A N 1
ATOM 2606 C CA . ILE A 1 347 ? 140.050 172.490 132.386 1.00 26.93 347 ILE A CA 1
ATOM 2607 C C . ILE A 1 347 ? 139.703 172.568 133.868 1.00 26.93 347 ILE A C 1
ATOM 2608 O O . ILE A 1 347 ? 139.814 173.630 134.491 1.00 26.93 347 ILE A O 1
ATOM 2613 N N . ILE A 1 348 ? 139.279 171.447 134.456 1.00 28.30 348 ILE A N 1
ATOM 2614 C CA . ILE A 1 348 ? 138.974 171.424 135.886 1.00 28.30 348 ILE A CA 1
ATOM 2615 C C . ILE A 1 348 ? 140.237 171.654 136.707 1.00 28.30 348 ILE A C 1
ATOM 2616 O O . ILE A 1 348 ? 140.237 172.435 137.667 1.00 28.30 348 ILE A O 1
ATOM 2621 N N . THR A 1 349 ? 141.332 170.983 136.342 1.00 28.24 349 THR A N 1
ATOM 2622 C CA . THR A 1 349 ? 142.583 171.144 137.079 1.00 28.24 349 THR A CA 1
ATOM 2623 C C . THR A 1 349 ? 143.106 172.570 136.981 1.00 28.24 349 THR A C 1
ATOM 2624 O O . THR A 1 349 ? 143.591 173.133 137.969 1.00 28.24 349 THR A O 1
ATOM 2628 N N . TYR A 1 350 ? 143.018 173.170 135.794 1.00 30.51 350 TYR A N 1
ATOM 2629 C CA . TYR A 1 350 ? 143.497 174.534 135.606 1.00 30.51 350 TYR A CA 1
ATOM 2630 C C . TYR A 1 350 ? 142.646 175.542 136.368 1.00 30.51 350 TYR A C 1
ATOM 2631 O O . TYR A 1 350 ? 143.139 176.614 136.736 1.00 30.51 350 TYR A O 1
ATOM 2640 N N . TYR A 1 351 ? 141.374 175.221 136.612 1.00 30.51 351 TYR A N 1
ATOM 2641 C CA . TYR A 1 351 ? 140.496 176.143 137.327 1.00 30.51 351 TYR A CA 1
ATOM 2642 C C . TYR A 1 351 ? 140.888 176.257 138.796 1.00 30.51 351 TYR A C 1
ATOM 2643 O O . TYR A 1 351 ? 140.955 177.363 139.344 1.00 30.51 351 TYR A O 1
ATOM 2652 N N . TYR A 1 352 ? 141.151 175.125 139.452 1.00 31.17 352 TYR A N 1
ATOM 2653 C CA . TYR A 1 352 ? 141.616 175.122 140.834 1.00 31.17 352 TYR A CA 1
ATOM 2654 C C . TYR A 1 352 ? 143.083 175.493 140.994 1.00 31.17 352 TYR A C 1
ATOM 2655 O O . TYR A 1 352 ? 143.479 175.896 142.091 1.00 31.17 352 TYR A O 1
ATOM 2664 N N . ASP A 1 353 ? 143.898 175.375 139.948 1.00 33.10 353 ASP A N 1
ATOM 2665 C CA . ASP A 1 353 ? 145.283 175.810 140.059 1.00 33.10 353 ASP A CA 1
ATOM 2666 C C . ASP A 1 353 ? 145.417 177.324 140.113 1.00 33.10 353 ASP A C 1
ATOM 2667 O O . ASP A 1 353 ? 146.512 177.823 140.389 1.00 33.10 353 ASP A O 1
ATOM 2672 N N . HIS A 1 354 ? 144.337 178.059 139.855 1.00 34.19 354 HIS A N 1
ATOM 2673 C CA . HIS A 1 354 ? 144.333 179.507 139.963 1.00 34.19 354 HIS A CA 1
ATOM 2674 C C . HIS A 1 354 ? 143.390 180.033 141.036 1.00 34.19 354 HIS A C 1
ATOM 2675 O O . HIS A 1 354 ? 143.450 181.227 141.351 1.00 34.19 354 HIS A O 1
ATOM 2682 N N . HIS A 1 355 ? 142.531 179.189 141.602 1.00 34.16 355 HIS A N 1
ATOM 2683 C CA . HIS A 1 355 ? 141.623 179.560 142.687 1.00 34.16 355 HIS A CA 1
ATOM 2684 C C . HIS A 1 355 ? 142.047 178.770 143.923 1.00 34.16 355 HIS A C 1
ATOM 2685 O O . HIS A 1 355 ? 141.579 177.654 144.154 1.00 34.16 355 HIS A O 1
ATOM 2692 N N . ALA A 1 356 ? 142.935 179.357 144.722 1.00 37.00 356 ALA A N 1
ATOM 2693 C CA . ALA A 1 356 ? 143.492 178.672 145.881 1.00 37.00 356 ALA A CA 1
ATOM 2694 C C . ALA A 1 356 ? 142.571 178.693 147.093 1.00 37.00 356 ALA A C 1
ATOM 2695 O O . ALA A 1 356 ? 142.872 178.028 148.089 1.00 37.00 356 ALA A O 1
ATOM 2697 N N . PHE A 1 357 ? 141.465 179.430 147.039 1.00 40.87 357 PHE A N 1
ATOM 2698 C CA . PHE A 1 357 ? 140.540 179.504 148.161 1.00 40.87 357 PHE A CA 1
ATOM 2699 C C . PHE A 1 357 ? 139.454 178.440 148.087 1.00 40.87 357 PHE A C 1
ATOM 2700 O O . PHE A 1 357 ? 139.106 177.839 149.109 1.00 40.87 357 PHE A O 1
ATOM 2708 N N . GLU A 1 358 ? 138.910 178.195 146.893 1.00 39.47 358 GLU A N 1
ATOM 2709 C CA . GLU A 1 358 ? 137.861 177.192 146.749 1.00 39.47 358 GLU A CA 1
ATOM 2710 C C . GLU A 1 358 ? 138.411 175.777 146.863 1.00 39.47 358 GLU A C 1
ATOM 2711 O O . GLU A 1 358 ? 137.692 174.869 147.292 1.00 39.47 358 GLU A O 1
ATOM 2717 N N . LYS A 1 359 ? 139.671 175.568 146.479 1.00 35.77 359 LYS A N 1
ATOM 2718 C CA . LYS A 1 359 ? 140.277 174.247 146.603 1.00 35.77 359 LYS A CA 1
ATOM 2719 C C . LYS A 1 359 ? 140.404 173.834 148.064 1.00 35.77 359 LYS A C 1
ATOM 2720 O O . LYS A 1 359 ? 140.131 172.683 148.423 1.00 35.77 359 LYS A O 1
ATOM 2726 N N . GLU A 1 360 ? 140.820 174.767 148.924 1.00 39.13 360 GLU A N 1
ATOM 2727 C CA . GLU A 1 360 ? 141.030 174.437 150.330 1.00 39.13 360 GLU A CA 1
ATOM 2728 C C . GLU A 1 360 ? 139.713 174.148 151.038 1.00 39.13 360 GLU A C 1
ATOM 2729 O O . GLU A 1 360 ? 139.648 173.275 151.911 1.00 39.13 360 GLU A O 1
ATOM 2735 N N . ALA A 1 361 ? 138.653 174.876 150.682 1.00 34.89 361 ALA A N 1
ATOM 2736 C CA . ALA A 1 361 ? 137.357 174.655 151.314 1.00 34.89 361 ALA A CA 1
ATOM 2737 C C . ALA A 1 361 ? 136.810 173.271 150.991 1.00 34.89 361 ALA A C 1
ATOM 2738 O O . ALA A 1 361 ? 136.206 172.618 151.850 1.00 34.89 361 ALA A O 1
ATOM 2740 N N . LEU A 1 362 ? 137.001 172.810 149.752 1.00 34.09 362 LEU A N 1
ATOM 2741 C CA . LEU A 1 362 ? 136.464 171.514 149.350 1.00 34.09 362 LEU A CA 1
ATOM 2742 C C . LEU A 1 362 ? 137.128 170.373 150.111 1.00 34.09 362 LEU A C 1
ATOM 2743 O O . LEU A 1 362 ? 136.456 169.422 150.525 1.00 34.09 362 LEU A O 1
ATOM 2748 N N . VAL A 1 363 ? 138.447 170.447 150.301 1.00 32.78 363 VAL A N 1
ATOM 2749 C CA . VAL A 1 363 ? 139.160 169.383 151.001 1.00 32.78 363 VAL A CA 1
ATOM 2750 C C . VAL A 1 363 ? 138.718 169.307 152.456 1.00 32.78 363 VAL A C 1
ATOM 2751 O O . VAL A 1 363 ? 138.483 168.217 152.993 1.00 32.78 363 VAL A O 1
ATOM 2755 N N . SER A 1 364 ? 138.597 170.459 153.119 1.00 31.37 364 SER A N 1
ATOM 2756 C CA . SER A 1 364 ? 138.192 170.467 154.521 1.00 31.37 364 SER A CA 1
ATOM 2757 C C . SER A 1 364 ? 136.759 169.984 154.690 1.00 31.37 364 SER A C 1
ATOM 2758 O O . SER A 1 364 ? 136.433 169.330 155.688 1.00 31.37 364 SER A O 1
ATOM 2761 N N . SER A 1 365 ? 135.884 170.303 153.735 1.00 31.42 365 SER A N 1
ATOM 2762 C CA . SER A 1 365 ? 134.514 169.808 153.800 1.00 31.42 365 SER A CA 1
ATOM 2763 C C . SER A 1 365 ? 134.474 168.291 153.678 1.00 31.42 365 SER A C 1
ATOM 2764 O O . SER A 1 365 ? 133.713 167.622 154.387 1.00 31.42 365 SER A O 1
ATOM 2767 N N . LEU A 1 366 ? 135.290 167.729 152.785 1.00 31.18 366 LEU A N 1
ATOM 2768 C CA . LEU A 1 366 ? 135.329 166.280 152.627 1.00 31.18 366 LEU A CA 1
ATOM 2769 C C . LEU A 1 366 ? 136.000 165.600 153.812 1.00 31.18 366 LEU A C 1
ATOM 2770 O O . LEU A 1 366 ? 135.673 164.452 154.130 1.00 31.18 366 LEU A O 1
ATOM 2775 N N . ARG A 1 367 ? 136.933 166.281 154.474 1.00 30.39 367 ARG A N 1
ATOM 2776 C CA . ARG A 1 367 ? 137.669 165.675 155.574 1.00 30.39 367 ARG A CA 1
ATOM 2777 C C . ARG A 1 367 ? 136.937 165.773 156.906 1.00 30.39 367 ARG A C 1
ATOM 2778 O O . ARG A 1 367 ? 137.373 165.151 157.879 1.00 30.39 367 ARG A O 1
ATOM 2786 N N . SER A 1 368 ? 135.840 166.520 156.972 1.00 32.22 368 SER A N 1
ATOM 2787 C CA . SER A 1 368 ? 135.081 166.720 158.199 1.00 32.22 368 SER A CA 1
ATOM 2788 C C . SER A 1 368 ? 133.621 166.332 158.010 1.00 32.22 368 SER A C 1
ATOM 2789 O O . SER A 1 368 ? 132.714 166.973 158.542 1.00 32.22 368 SER A O 1
ATOM 2792 N N . SER A 1 369 ? 133.380 165.274 157.246 1.00 35.05 369 SER A N 1
ATOM 2793 C CA . SER A 1 369 ? 132.043 164.751 157.013 1.00 35.05 369 SER A CA 1
ATOM 2794 C C . SER A 1 369 ? 131.731 163.638 158.006 1.00 35.05 369 SER A C 1
ATOM 2795 O O . SER A 1 369 ? 132.626 162.961 158.519 1.00 35.05 369 SER A O 1
ATOM 2798 N N . LEU A 1 370 ? 130.439 163.449 158.268 1.00 38.34 370 LEU A N 1
ATOM 2799 C CA . LEU A 1 370 ? 130.007 162.510 159.296 1.00 38.34 370 LEU A CA 1
ATOM 2800 C C . LEU A 1 370 ? 129.866 161.088 158.764 1.00 38.34 370 LEU A C 1
ATOM 2801 O O . LEU A 1 370 ? 130.507 160.166 159.276 1.00 38.34 370 LEU A O 1
ATOM 2806 N N . THR A 1 371 ? 129.032 160.891 157.745 1.00 40.98 371 THR A N 1
ATOM 2807 C CA . THR A 1 371 ? 128.802 159.562 157.195 1.00 40.98 371 THR A CA 1
ATOM 2808 C C . THR A 1 371 ? 129.186 159.503 155.722 1.00 40.98 371 THR A C 1
ATOM 2809 O O . THR A 1 371 ? 129.633 160.503 155.151 1.00 40.98 371 THR A O 1
ATOM 2813 N N . GLU A 1 372 ? 129.019 158.334 155.100 1.00 40.37 372 GLU A N 1
ATOM 2814 C CA . GLU A 1 372 ? 129.336 158.200 153.683 1.00 40.37 372 GLU A CA 1
ATOM 2815 C C . GLU A 1 372 ? 128.305 158.896 152.805 1.00 40.37 372 GLU A C 1
ATOM 2816 O O . GLU A 1 372 ? 128.645 159.383 151.721 1.00 40.37 372 GLU A O 1
ATOM 2822 N N . GLU A 1 373 ? 127.048 158.949 153.247 1.00 40.98 373 GLU A N 1
ATOM 2823 C CA . GLU A 1 373 ? 126.021 159.633 152.470 1.00 40.98 373 GLU A CA 1
ATOM 2824 C C . GLU A 1 373 ? 126.273 161.134 152.423 1.00 40.98 373 GLU A C 1
ATOM 2825 O O . GLU A 1 373 ? 125.904 161.804 151.452 1.00 40.98 373 GLU A O 1
ATOM 2831 N N . ASN A 1 374 ? 126.896 161.681 153.468 1.00 37.72 374 ASN A N 1
ATOM 2832 C CA . ASN A 1 374 ? 127.173 163.113 153.497 1.00 37.72 374 ASN A CA 1
ATOM 2833 C C . ASN A 1 374 ? 128.205 163.492 152.441 1.00 37.72 374 ASN A C 1
ATOM 2834 O O . ASN A 1 374 ? 128.147 164.587 151.871 1.00 37.72 374 ASN A O 1
ATOM 2839 N N . LYS A 1 375 ? 129.157 162.597 152.164 1.00 33.05 375 LYS A N 1
ATOM 2840 C CA . LYS A 1 375 ? 130.167 162.879 151.148 1.00 33.05 375 LYS A CA 1
ATOM 2841 C C . LYS A 1 375 ? 129.541 163.059 149.773 1.00 33.05 375 LYS A C 1
ATOM 2842 O O . LYS A 1 375 ? 129.943 163.947 149.012 1.00 33.05 375 LYS A O 1
ATOM 2848 N N . GLU A 1 376 ? 128.562 162.220 149.431 1.00 35.15 376 GLU A N 1
ATOM 2849 C CA . GLU A 1 376 ? 127.946 162.300 148.112 1.00 35.15 376 GLU A CA 1
ATOM 2850 C C . GLU A 1 376 ? 127.220 163.624 147.920 1.00 35.15 376 GLU A C 1
ATOM 2851 O O . GLU A 1 376 ? 127.209 164.178 146.815 1.00 35.15 376 GLU A O 1
ATOM 2857 N N . GLU A 1 377 ? 126.602 164.143 148.982 1.00 35.14 377 GLU A N 1
ATOM 2858 C CA . GLU A 1 377 ? 125.896 165.415 148.874 1.00 35.14 377 GLU A CA 1
ATOM 2859 C C . GLU A 1 377 ? 126.859 166.559 148.581 1.00 35.14 377 GLU A C 1
ATOM 2860 O O . GLU A 1 377 ? 126.527 167.482 147.829 1.00 35.14 377 GLU A O 1
ATOM 2866 N N . ILE A 1 378 ? 128.053 166.519 149.173 1.00 31.76 378 ILE A N 1
ATOM 2867 C CA . ILE A 1 378 ? 129.046 167.559 148.920 1.00 31.76 378 ILE A CA 1
ATOM 2868 C C . ILE A 1 378 ? 129.493 167.528 147.465 1.00 31.76 378 ILE A C 1
ATOM 2869 O O . ILE A 1 378 ? 129.629 168.575 146.818 1.00 31.76 378 ILE A O 1
ATOM 2874 N N . TYR A 1 379 ? 129.723 166.330 146.924 1.00 30.16 379 TYR A N 1
ATOM 2875 C CA . TYR A 1 379 ? 130.168 166.210 145.539 1.00 30.16 379 TYR A CA 1
ATOM 2876 C C . TYR A 1 379 ? 129.118 166.736 144.570 1.00 30.16 379 TYR A C 1
ATOM 2877 O O . TYR A 1 379 ? 129.454 167.378 143.569 1.00 30.16 379 TYR A O 1
ATOM 2886 N N . ILE A 1 380 ? 127.842 166.467 144.847 1.00 31.03 380 ILE A N 1
ATOM 2887 C CA . ILE A 1 380 ? 126.774 166.907 143.954 1.00 31.03 380 ILE A CA 1
ATOM 2888 C C . ILE A 1 380 ? 126.699 168.429 143.919 1.00 31.03 380 ILE A C 1
ATOM 2889 O O . ILE A 1 380 ? 126.562 169.037 142.850 1.00 31.03 380 ILE A O 1
ATOM 2894 N N . LYS A 1 381 ? 126.790 169.068 145.087 1.00 33.01 381 LYS A N 1
ATOM 2895 C CA . LYS A 1 381 ? 126.719 170.526 145.143 1.00 33.01 381 LYS A CA 1
ATOM 2896 C C . LYS A 1 381 ? 127.886 171.165 144.401 1.00 33.01 381 LYS A C 1
ATOM 2897 O O . LYS A 1 381 ? 127.710 172.150 143.676 1.00 33.01 381 LYS A O 1
ATOM 2903 N N . THR A 1 382 ? 129.092 170.624 144.580 1.00 31.19 382 THR A N 1
ATOM 2904 C CA . THR A 1 382 ? 130.254 171.164 143.884 1.00 31.19 382 THR A CA 1
ATOM 2905 C C . THR A 1 382 ? 130.158 170.930 142.382 1.00 31.19 382 THR A C 1
ATOM 2906 O O . THR A 1 382 ? 130.502 171.811 141.585 1.00 31.19 382 THR A O 1
ATOM 2910 N N . ALA A 1 383 ? 129.696 169.745 141.976 1.00 30.61 383 ALA A N 1
ATOM 2911 C CA . ALA A 1 383 ? 129.596 169.436 140.554 1.00 30.61 383 ALA A CA 1
ATOM 2912 C C . ALA A 1 383 ? 128.572 170.325 139.863 1.00 30.61 383 ALA A C 1
ATOM 2913 O O . ALA A 1 383 ? 128.779 170.752 138.722 1.00 30.61 383 ALA A O 1
ATOM 2915 N N . ARG A 1 384 ? 127.455 170.607 140.534 1.00 31.99 384 ARG A N 1
ATOM 2916 C CA . ARG A 1 384 ? 126.431 171.459 139.938 1.00 31.99 384 ARG A CA 1
ATOM 2917 C C . ARG A 1 384 ? 126.926 172.889 139.758 1.00 31.99 384 ARG A C 1
ATOM 2918 O O . ARG A 1 384 ? 126.678 173.508 138.716 1.00 31.99 384 ARG A O 1
ATOM 2926 N N . THR A 1 385 ? 127.623 173.435 140.756 1.00 30.82 385 THR A N 1
ATOM 2927 C CA . THR A 1 385 ? 128.050 174.828 140.671 1.00 30.82 385 THR A CA 1
ATOM 2928 C C . THR A 1 385 ? 129.200 175.002 139.688 1.00 30.82 385 THR A C 1
ATOM 2929 O O . THR A 1 385 ? 129.430 176.108 139.186 1.00 30.82 385 THR A O 1
ATOM 2933 N N . LEU A 1 386 ? 129.939 173.928 139.400 1.00 29.57 386 LEU A N 1
ATOM 2934 C CA . LEU A 1 386 ? 130.997 174.023 138.401 1.00 29.57 386 LEU A CA 1
ATOM 2935 C C . LEU A 1 386 ? 130.417 174.070 136.993 1.00 29.57 386 LEU A C 1
ATOM 2936 O O . LEU A 1 386 ? 130.876 174.852 136.154 1.00 29.57 386 LEU A O 1
ATOM 2941 N N . ALA A 1 387 ? 129.391 173.259 136.726 1.00 29.51 387 ALA A N 1
ATOM 2942 C CA . ALA A 1 387 ? 128.833 173.171 135.380 1.00 29.51 387 ALA A CA 1
ATOM 2943 C C . ALA A 1 387 ? 128.366 174.532 134.880 1.00 29.51 387 ALA A C 1
ATOM 2944 O O . ALA A 1 387 ? 128.470 174.837 133.688 1.00 29.51 387 ALA A O 1
ATOM 2946 N N . SER A 1 388 ? 127.841 175.364 135.779 1.00 30.28 388 SER A N 1
ATOM 2947 C CA . SER A 1 388 ? 127.426 176.703 135.378 1.00 30.28 388 SER A CA 1
ATOM 2948 C C . SER A 1 388 ? 128.615 177.640 135.221 1.00 30.28 388 SER A C 1
ATOM 2949 O O . SER A 1 388 ? 128.594 178.529 134.363 1.00 30.28 388 SER A O 1
ATOM 2952 N N . ALA A 1 389 ? 129.657 177.462 136.034 1.00 31.03 389 ALA A N 1
ATOM 2953 C CA . ALA A 1 389 ? 130.770 178.407 136.023 1.00 31.03 389 ALA A CA 1
ATOM 2954 C C . ALA A 1 389 ? 131.649 178.234 134.790 1.00 31.03 389 ALA A C 1
ATOM 2955 O O . ALA A 1 389 ? 132.061 179.223 134.175 1.00 31.03 389 ALA A O 1
ATOM 2957 N N . LEU A 1 390 ? 131.951 176.988 134.411 1.00 30.24 390 LEU A N 1
ATOM 2958 C CA . LEU A 1 390 ? 132.860 176.742 133.297 1.00 30.24 390 LEU A CA 1
ATOM 2959 C C . LEU A 1 390 ? 132.271 175.764 132.285 1.00 30.24 390 LEU A C 1
ATOM 2960 O O . LEU A 1 390 ? 133.010 175.018 131.634 1.00 30.24 390 LEU A O 1
ATOM 2965 N N . GLY A 1 391 ? 130.950 175.771 132.117 1.00 30.38 391 GLY A N 1
ATOM 2966 C CA . GLY A 1 391 ? 130.339 174.906 131.125 1.00 30.38 391 GLY A CA 1
ATOM 2967 C C . GLY A 1 391 ? 130.513 175.403 129.705 1.00 30.38 391 GLY A C 1
ATOM 2968 O O . GLY A 1 391 ? 130.524 174.607 128.762 1.00 30.38 391 GLY A O 1
ATOM 2969 N N . ALA A 1 392 ? 130.641 176.720 129.527 1.00 31.44 392 ALA A N 1
ATOM 2970 C CA . ALA A 1 392 ? 130.818 177.272 128.188 1.00 31.44 392 ALA A CA 1
ATOM 2971 C C . ALA A 1 392 ? 132.144 176.836 127.578 1.00 31.44 392 ALA A C 1
ATOM 2972 O O . ALA A 1 392 ? 132.220 176.558 126.376 1.00 31.44 392 ALA A O 1
ATOM 2974 N N . ASP A 1 393 ? 133.201 176.777 128.389 1.00 33.26 393 ASP A N 1
ATOM 2975 C CA . ASP A 1 393 ? 134.502 176.354 127.880 1.00 33.26 393 ASP A CA 1
ATOM 2976 C C . ASP A 1 393 ? 134.479 174.894 127.447 1.00 33.26 393 ASP A C 1
ATOM 2977 O O . ASP A 1 393 ? 135.268 174.481 126.590 1.00 33.26 393 ASP A O 1
ATOM 2982 N N . PHE A 1 394 ? 133.590 174.096 128.039 1.00 29.50 394 PHE A N 1
ATOM 2983 C CA . PHE A 1 394 ? 133.465 172.696 127.648 1.00 29.50 394 PHE A CA 1
ATOM 2984 C C . PHE A 1 394 ? 133.001 172.570 126.202 1.00 29.50 394 PHE A C 1
ATOM 2985 O O . PHE A 1 394 ? 133.487 171.717 125.452 1.00 29.50 394 PHE A O 1
ATOM 2993 N N . LYS A 1 395 ? 132.052 173.416 125.795 1.00 30.12 395 LYS A N 1
ATOM 2994 C CA . LYS A 1 395 ? 131.475 173.303 124.460 1.00 30.12 395 LYS A CA 1
ATOM 2995 C C . LYS A 1 395 ? 132.425 173.829 123.392 1.00 30.12 395 LYS A C 1
ATOM 2996 O O . LYS A 1 395 ? 132.428 173.332 122.260 1.00 30.12 395 LYS A O 1
ATOM 3002 N N . LYS A 1 396 ? 133.229 174.839 123.727 1.00 31.29 396 LYS A N 1
ATOM 3003 C CA . LYS A 1 396 ? 134.175 175.384 122.759 1.00 31.29 396 LYS A CA 1
ATOM 3004 C C . LYS A 1 396 ? 135.217 174.347 122.360 1.00 31.29 396 LYS A C 1
ATOM 3005 O O . LYS A 1 396 ? 135.594 174.253 121.186 1.00 31.29 396 LYS A O 1
ATOM 3011 N N . ALA A 1 397 ? 135.696 173.560 123.324 1.00 29.90 397 ALA A N 1
ATOM 3012 C CA . ALA A 1 397 ? 136.634 172.489 123.007 1.00 29.90 397 ALA A CA 1
ATOM 3013 C C . ALA A 1 397 ? 135.952 171.357 122.251 1.00 29.90 397 ALA A C 1
ATOM 3014 O O . ALA A 1 397 ? 136.540 170.775 121.332 1.00 29.90 397 ALA A O 1
ATOM 3016 N N . ALA A 1 398 ? 134.713 171.031 122.619 1.00 30.16 398 ALA A N 1
ATOM 3017 C CA . ALA A 1 398 ? 134.005 169.920 121.998 1.00 30.16 398 ALA A CA 1
ATOM 3018 C C . ALA A 1 398 ? 133.551 170.224 120.579 1.00 30.16 398 ALA A C 1
ATOM 3019 O O . ALA A 1 398 ? 133.162 169.300 119.857 1.00 30.16 398 ALA A O 1
ATOM 3021 N N . ALA A 1 399 ? 133.579 171.488 120.164 1.00 32.92 399 ALA A N 1
ATOM 3022 C CA . ALA A 1 399 ? 133.252 171.851 118.793 1.00 32.92 399 ALA A CA 1
ATOM 3023 C C . ALA A 1 399 ? 134.455 171.791 117.866 1.00 32.92 399 ALA A C 1
ATOM 3024 O O . ALA A 1 399 ? 134.300 172.009 116.660 1.00 32.92 399 ALA A O 1
ATOM 3026 N N . ASP A 1 400 ? 135.642 171.504 118.394 1.00 36.49 400 ASP A N 1
ATOM 3027 C CA . ASP A 1 400 ? 136.850 171.409 117.592 1.00 36.49 400 ASP A CA 1
ATOM 3028 C C . ASP A 1 400 ? 137.400 169.992 117.524 1.00 36.49 400 ASP A C 1
ATOM 3029 O O . ASP A 1 400 ? 138.497 169.793 116.993 1.00 36.49 400 ASP A O 1
ATOM 3034 N N . VAL A 1 401 ? 136.678 169.006 118.046 1.00 32.98 401 VAL A N 1
ATOM 3035 C CA . VAL A 1 401 ? 137.083 167.608 117.979 1.00 32.98 401 VAL A CA 1
ATOM 3036 C C . VAL A 1 401 ? 136.209 166.925 116.929 1.00 32.98 401 VAL A C 1
ATOM 3037 O O . VAL A 1 401 ? 135.110 166.441 117.214 1.00 32.98 401 VAL A O 1
ATOM 3041 N N . ASN A 1 402 ? 136.703 166.892 115.696 1.00 37.68 402 ASN A N 1
ATOM 3042 C CA . ASN A 1 402 ? 136.033 166.200 114.606 1.00 37.68 402 ASN A CA 1
ATOM 3043 C C . ASN A 1 402 ? 137.080 165.852 113.558 1.00 37.68 402 ASN A C 1
ATOM 3044 O O . ASN A 1 402 ? 138.230 166.289 113.634 1.00 37.68 402 ASN A O 1
ATOM 3049 N N . ALA A 1 403 ? 136.663 165.051 112.576 1.00 37.87 403 ALA A N 1
ATOM 3050 C CA . ALA A 1 403 ? 137.614 164.488 111.624 1.00 37.87 403 ALA A CA 1
ATOM 3051 C C . ALA A 1 403 ? 138.328 165.571 110.826 1.00 37.87 403 ALA A C 1
ATOM 3052 O O . ALA A 1 403 ? 139.537 165.479 110.588 1.00 37.87 403 ALA A O 1
ATOM 3054 N N . LYS A 1 404 ? 137.600 166.603 110.399 1.00 39.76 404 LYS A N 1
ATOM 3055 C CA . LYS A 1 404 ? 138.187 167.606 109.517 1.00 39.76 404 LYS A CA 1
ATOM 3056 C C . LYS A 1 404 ? 139.237 168.441 110.241 1.00 39.76 404 LYS A C 1
ATOM 3057 O O . LYS A 1 404 ? 140.318 168.703 109.702 1.00 39.76 404 LYS A O 1
ATOM 3063 N N . ASN A 1 405 ? 138.936 168.872 111.469 1.00 38.64 405 ASN A N 1
ATOM 3064 C CA . ASN A 1 405 ? 139.849 169.760 112.184 1.00 38.64 405 ASN A CA 1
ATOM 3065 C C . ASN A 1 405 ? 141.108 169.031 112.637 1.00 38.64 405 ASN A C 1
ATOM 3066 O O . ASN A 1 405 ? 142.201 169.608 112.623 1.00 38.64 405 ASN A O 1
ATOM 3071 N N . ILE A 1 406 ? 140.976 167.770 113.053 1.00 39.83 406 ILE A N 1
ATOM 3072 C CA . ILE A 1 406 ? 142.127 167.030 113.563 1.00 39.83 406 ILE A CA 1
ATOM 3073 C C . ILE A 1 406 ? 143.180 166.854 112.477 1.00 39.83 406 ILE A C 1
ATOM 3074 O O . ILE A 1 406 ? 144.381 167.018 112.724 1.00 39.83 406 ILE A O 1
ATOM 3079 N N . ARG A 1 407 ? 142.750 166.520 111.259 1.00 45.32 407 ARG A N 1
ATOM 3080 C CA . ARG A 1 407 ? 143.700 166.312 110.171 1.00 45.32 407 ARG A CA 1
ATOM 3081 C C . ARG A 1 407 ? 144.435 167.599 109.823 1.00 45.32 407 ARG A C 1
ATOM 3082 O O . ARG A 1 407 ? 145.624 167.571 109.482 1.00 45.32 407 ARG A O 1
ATOM 3090 N N . ASP A 1 408 ? 143.740 168.736 109.889 1.00 47.02 408 ASP A N 1
ATOM 3091 C CA . ASP A 1 408 ? 144.360 170.018 109.569 1.00 47.02 408 ASP A CA 1
ATOM 3092 C C . ASP A 1 408 ? 145.494 170.318 110.545 1.00 47.02 408 ASP A C 1
ATOM 3093 O O . ASP A 1 408 ? 146.589 170.724 110.139 1.00 47.02 408 ASP A O 1
ATOM 3098 N N . TYR A 1 409 ? 145.258 170.086 111.838 1.00 42.58 409 TYR A N 1
ATOM 3099 C CA . TYR A 1 409 ? 146.262 170.400 112.850 1.00 42.58 409 TYR A CA 1
ATOM 3100 C C . TYR A 1 409 ? 147.524 169.564 112.672 1.00 42.58 409 TYR A C 1
ATOM 3101 O O . TYR A 1 409 ? 148.637 170.066 112.864 1.00 42.58 409 TYR A O 1
ATOM 3110 N N . GLN A 1 410 ? 147.373 168.287 112.313 1.00 45.41 410 GLN A N 1
ATOM 3111 C CA . GLN A 1 410 ? 148.525 167.396 112.237 1.00 45.41 410 GLN A CA 1
ATOM 3112 C C . GLN A 1 410 ? 149.513 167.800 111.151 1.00 45.41 410 GLN A C 1
ATOM 3113 O O . GLN A 1 410 ? 150.689 167.432 111.234 1.00 45.41 410 GLN A O 1
ATOM 3119 N N . LYS A 1 411 ? 149.068 168.541 110.135 1.00 50.49 411 LYS A N 1
ATOM 3120 C CA . LYS A 1 411 ? 149.978 168.935 109.064 1.00 50.49 411 LYS A CA 1
ATOM 3121 C C . LYS A 1 411 ? 150.974 169.985 109.538 1.00 50.49 411 LYS A C 1
ATOM 3122 O O . LYS A 1 411 ? 152.168 169.898 109.231 1.00 50.49 411 LYS A O 1
ATOM 3128 N N . LYS A 1 412 ? 150.505 170.983 110.287 1.00 51.56 412 LYS A N 1
ATOM 3129 C CA . LYS A 1 412 ? 151.359 172.064 110.778 1.00 51.56 412 LYS A CA 1
ATOM 3130 C C . LYS A 1 412 ? 151.813 171.736 112.201 1.00 51.56 412 LYS A C 1
ATOM 3131 O O . LYS A 1 412 ? 151.416 172.354 113.188 1.00 51.56 412 LYS A O 1
ATOM 3137 N N . ALA A 1 413 ? 152.695 170.742 112.290 1.00 54.45 413 ALA A N 1
ATOM 3138 C CA . ALA A 1 413 ? 153.196 170.241 113.562 1.00 54.45 413 ALA A CA 1
ATOM 3139 C C . ALA A 1 413 ? 154.532 170.848 113.968 1.00 54.45 413 ALA A C 1
ATOM 3140 O O . ALA A 1 413 ? 155.084 170.456 115.000 1.00 54.45 413 ALA A O 1
ATOM 3142 N N . ASN A 1 414 ? 155.063 171.792 113.193 1.00 58.96 414 ASN A N 1
ATOM 3143 C CA . ASN A 1 414 ? 156.367 172.372 113.490 1.00 58.96 414 ASN A CA 1
ATOM 3144 C C . ASN A 1 414 ? 156.271 173.881 113.669 1.00 58.96 414 ASN A C 1
ATOM 3145 O O . ASN A 1 414 ? 157.095 174.628 113.132 1.00 58.96 414 ASN A O 1
ATOM 3150 N N . ASP A 1 415 ? 155.270 174.340 114.421 1.00 58.23 415 ASP A N 1
ATOM 3151 C CA . ASP A 1 415 ? 155.030 175.766 114.614 1.00 58.23 415 ASP A CA 1
ATOM 3152 C C . ASP A 1 415 ? 155.237 176.202 116.061 1.00 58.23 415 ASP A C 1
ATOM 3153 O O . ASP A 1 415 ? 154.761 177.271 116.454 1.00 58.23 415 ASP A O 1
ATOM 3158 N N . TYR A 1 416 ? 155.934 175.401 116.863 1.00 51.85 416 TYR A N 1
ATOM 3159 C CA . TYR A 1 416 ? 156.197 175.725 118.257 1.00 51.85 416 TYR A CA 1
ATOM 3160 C C . TYR A 1 416 ? 157.684 175.586 118.547 1.00 51.85 416 TYR A C 1
ATOM 3161 O O . TYR A 1 416 ? 158.325 174.631 118.099 1.00 51.85 416 TYR A O 1
ATOM 3170 N N . ARG A 1 417 ? 158.229 176.545 119.299 1.00 54.20 417 ARG A N 1
ATOM 3171 C CA . ARG A 1 417 ? 159.643 176.542 119.690 1.00 54.20 417 ARG A CA 1
ATOM 3172 C C . ARG A 1 417 ? 159.727 176.978 121.152 1.00 54.20 417 ARG A C 1
ATOM 3173 O O . ARG A 1 417 ? 159.793 178.173 121.452 1.00 54.20 417 ARG A O 1
ATOM 3181 N N . ILE A 1 418 ? 159.726 176.001 122.056 1.00 45.95 418 ILE A N 1
ATOM 3182 C CA . ILE A 1 418 ? 159.771 176.240 123.494 1.00 45.95 418 ILE A CA 1
ATOM 3183 C C . ILE A 1 418 ? 160.879 175.380 124.087 1.00 45.95 418 ILE A C 1
ATOM 3184 O O . ILE A 1 418 ? 161.042 174.217 123.704 1.00 45.95 418 ILE A O 1
ATOM 3189 N N . SER A 1 419 ? 161.642 175.950 125.022 1.00 41.71 419 SER A N 1
ATOM 3190 C CA . SER A 1 419 ? 162.779 175.231 125.590 1.00 41.71 419 SER A CA 1
ATOM 3191 C C . SER A 1 419 ? 162.345 174.257 126.684 1.00 41.71 419 SER A C 1
ATOM 3192 O O . SER A 1 419 ? 162.498 173.040 126.539 1.00 41.71 419 SER A O 1
ATOM 3195 N N . PHE A 1 420 ? 161.822 174.786 127.795 1.00 38.81 420 PHE A N 1
ATOM 3196 C CA . PHE A 1 420 ? 161.306 174.032 128.939 1.00 38.81 420 PHE A CA 1
ATOM 3197 C C . PHE A 1 420 ? 162.181 172.839 129.326 1.00 38.81 420 PHE A C 1
ATOM 3198 O O . PHE A 1 420 ? 161.688 171.832 129.841 1.00 38.81 420 PHE A O 1
ATOM 3206 N N . GLU A 1 421 ? 163.497 172.976 129.154 1.00 40.73 421 GLU A N 1
ATOM 3207 C CA . GLU A 1 421 ? 164.420 171.873 129.396 1.00 40.73 421 GLU A CA 1
ATOM 3208 C C . GLU A 1 421 ? 164.605 171.546 130.873 1.00 40.73 421 GLU A C 1
ATOM 3209 O O . GLU A 1 421 ? 165.032 170.433 131.193 1.00 40.73 421 GLU A O 1
ATOM 3215 N N . ASP A 1 422 ? 164.308 172.481 131.776 1.00 39.67 422 ASP A N 1
ATOM 3216 C CA . ASP A 1 422 ? 164.594 172.252 133.189 1.00 39.67 422 ASP A CA 1
ATOM 3217 C C . ASP A 1 422 ? 163.642 171.232 133.802 1.00 39.67 422 ASP A C 1
ATOM 3218 O O . ASP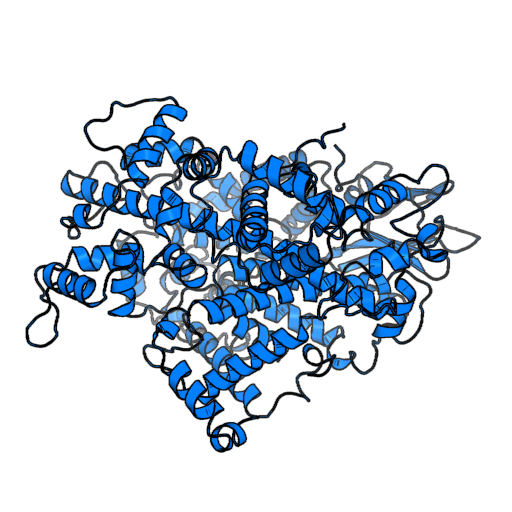 A 1 422 ? 164.060 170.400 134.615 1.00 39.67 422 ASP A O 1
ATOM 3223 N N . ILE A 1 423 ? 162.359 171.276 133.427 1.00 36.31 423 ILE A N 1
ATOM 3224 C CA . ILE A 1 423 ? 161.354 170.425 134.060 1.00 36.31 423 ILE A CA 1
ATOM 3225 C C . ILE A 1 423 ? 161.230 169.059 133.400 1.00 36.31 423 ILE A C 1
ATOM 3226 O O . ILE A 1 423 ? 160.400 168.249 133.833 1.00 36.31 423 ILE A O 1
ATOM 3231 N N . LYS A 1 424 ? 162.024 168.775 132.373 1.00 36.21 424 LYS A N 1
ATOM 3232 C CA . LYS A 1 424 ? 161.979 167.471 131.730 1.00 36.21 424 LYS A CA 1
ATOM 3233 C C . LYS A 1 424 ? 162.439 166.382 132.690 1.00 36.21 424 LYS A C 1
ATOM 3234 O O . LYS A 1 424 ? 163.306 166.596 133.540 1.00 36.21 424 LYS A O 1
ATOM 3240 N N . ILE A 1 425 ? 161.843 165.195 132.548 1.00 33.82 425 ILE A N 1
ATOM 3241 C CA . ILE A 1 425 ? 162.192 164.075 133.419 1.00 33.82 425 ILE A CA 1
ATOM 3242 C C . ILE A 1 425 ? 163.506 163.419 133.037 1.00 33.82 425 ILE A C 1
ATOM 3243 O O . ILE A 1 425 ? 164.058 162.654 133.836 1.00 33.82 425 ILE A O 1
ATOM 3248 N N . GLY A 1 426 ? 164.024 163.689 131.838 1.00 36.32 426 GLY A N 1
ATOM 3249 C CA . GLY A 1 426 ? 165.278 163.083 131.431 1.00 36.32 426 GLY A CA 1
ATOM 3250 C C . GLY A 1 426 ? 166.499 163.774 131.992 1.00 36.32 426 GLY A C 1
ATOM 3251 O O . GLY A 1 426 ? 167.556 163.150 132.128 1.00 36.32 426 GLY A O 1
ATOM 3252 N N . ASN A 1 427 ? 166.382 165.056 132.322 1.00 39.76 427 ASN A N 1
ATOM 3253 C CA . ASN A 1 427 ? 167.493 165.825 132.880 1.00 39.76 427 ASN A CA 1
ATOM 3254 C C . ASN A 1 427 ? 167.486 165.790 134.403 1.00 39.76 427 ASN A C 1
ATOM 3255 O O . ASN A 1 427 ? 167.520 166.822 135.070 1.00 39.76 427 ASN A O 1
ATOM 3260 N N . THR A 1 428 ? 167.440 164.585 134.965 1.00 40.70 428 THR A N 1
ATOM 3261 C CA . THR A 1 428 ? 167.441 164.404 136.411 1.00 40.70 428 THR A CA 1
ATOM 3262 C C . THR A 1 428 ? 167.856 162.975 136.718 1.00 40.70 428 THR A C 1
ATOM 3263 O O . THR A 1 428 ? 167.291 162.032 136.155 1.00 40.70 428 THR A O 1
ATOM 3267 N N . GLY A 1 429 ? 168.837 162.818 137.600 1.00 37.84 429 GLY A N 1
ATOM 3268 C CA . GLY A 1 429 ? 169.233 161.495 138.025 1.00 37.84 429 GLY A CA 1
ATOM 3269 C C . GLY A 1 429 ? 168.186 160.840 138.903 1.00 37.84 429 GLY A C 1
ATOM 3270 O O . GLY A 1 429 ? 167.337 161.493 139.511 1.00 37.84 429 GLY A O 1
ATOM 3271 N N . ILE A 1 430 ? 168.250 159.514 138.965 1.00 30.87 430 ILE A N 1
ATOM 3272 C CA . ILE A 1 430 ? 167.303 158.723 139.735 1.00 30.87 430 ILE A CA 1
ATOM 3273 C C . ILE A 1 430 ? 168.086 157.713 140.563 1.00 30.87 430 ILE A C 1
ATOM 3274 O O . ILE A 1 430 ? 169.194 157.308 140.198 1.00 30.87 430 ILE A O 1
ATOM 3279 N N . GLY A 1 431 ? 167.510 157.315 141.697 1.00 29.54 431 GLY A N 1
ATOM 3280 C CA . GLY A 1 431 ? 168.193 156.424 142.609 1.00 29.54 431 GLY A CA 1
ATOM 3281 C C . GLY A 1 431 ? 168.228 154.985 142.133 1.00 29.54 431 GLY A C 1
ATOM 3282 O O . GLY A 1 431 ? 167.564 154.593 141.175 1.00 29.54 431 GLY A O 1
ATOM 3283 N N . TYR A 1 432 ? 169.031 154.182 142.832 1.00 29.19 432 TYR A N 1
ATOM 3284 C CA . TYR A 1 432 ? 169.157 152.770 142.490 1.00 29.19 432 TYR A CA 1
ATOM 3285 C C . TYR A 1 432 ? 167.929 151.975 142.916 1.00 29.19 432 TYR A C 1
ATOM 3286 O O . TYR A 1 432 ? 167.564 150.996 142.257 1.00 29.19 432 TYR A O 1
ATOM 3295 N N . PHE A 1 433 ? 167.290 152.374 144.016 1.00 27.74 433 PHE A N 1
ATOM 3296 C CA . PHE A 1 433 ? 166.068 151.704 144.450 1.00 27.74 433 PHE A CA 1
ATOM 3297 C C . PHE A 1 433 ? 164.945 151.892 143.438 1.00 27.74 433 PHE A C 1
ATOM 3298 O O . PHE A 1 433 ? 164.182 150.958 143.167 1.00 27.74 433 PHE A O 1
ATOM 3306 N N . SER A 1 434 ? 164.825 153.093 142.872 1.00 28.67 434 SER A N 1
ATOM 3307 C CA . SER A 1 434 ? 163.754 153.357 141.917 1.00 28.67 434 SER A CA 1
ATOM 3308 C C . SER A 1 434 ? 164.016 152.675 140.579 1.00 28.67 434 SER A C 1
ATOM 3309 O O . SER A 1 434 ? 163.073 152.265 139.893 1.00 28.67 434 SER A O 1
ATOM 3312 N N . GLU A 1 435 ? 165.286 152.552 140.187 1.00 30.32 435 GLU A N 1
ATOM 3313 C CA . GLU A 1 435 ? 165.611 151.844 138.952 1.00 30.32 435 GLU A CA 1
ATOM 3314 C C . GLU A 1 435 ? 165.258 150.366 139.053 1.00 30.32 435 GLU A C 1
ATOM 3315 O O . GLU A 1 435 ? 164.817 149.757 138.072 1.00 30.32 435 GLU A O 1
ATOM 3321 N N . LEU A 1 436 ? 165.454 149.771 140.230 1.00 28.04 436 LEU A N 1
ATOM 3322 C CA . LEU A 1 436 ? 165.082 148.375 140.431 1.00 28.04 436 LEU A CA 1
ATOM 3323 C C . LEU A 1 436 ? 163.580 148.179 140.275 1.00 28.04 436 LEU A C 1
ATOM 3324 O O . LEU A 1 436 ? 163.132 147.166 139.725 1.00 28.04 436 LEU A O 1
ATOM 3329 N N . ILE A 1 437 ? 162.786 149.136 140.760 1.00 26.94 437 ILE A N 1
ATOM 3330 C CA . ILE A 1 437 ? 161.334 149.032 140.656 1.00 26.94 437 ILE A CA 1
ATOM 3331 C C . ILE A 1 437 ? 160.896 149.068 139.197 1.00 26.94 437 ILE A C 1
ATOM 3332 O O . ILE A 1 437 ? 159.992 148.330 138.787 1.00 26.94 437 ILE A O 1
ATOM 3337 N N . TYR A 1 438 ? 161.526 149.927 138.392 1.00 26.82 438 TYR A N 1
ATOM 3338 C CA . TYR A 1 438 ? 161.157 150.029 136.983 1.00 26.82 438 TYR A CA 1
ATOM 3339 C C . TYR A 1 438 ? 161.418 148.723 136.247 1.00 26.82 438 TYR A C 1
ATOM 3340 O O . TYR A 1 438 ? 160.614 148.305 135.406 1.00 26.82 438 TYR A O 1
ATOM 3349 N N . MET A 1 439 ? 162.542 148.070 136.543 1.00 27.89 439 MET A N 1
ATOM 3350 C CA . MET A 1 439 ? 162.850 146.792 135.911 1.00 27.89 439 MET A CA 1
ATOM 3351 C C . MET A 1 439 ? 161.797 145.745 136.249 1.00 27.89 439 MET A C 1
ATOM 3352 O O . MET A 1 439 ? 161.451 144.906 135.409 1.00 27.89 439 MET A O 1
ATOM 3357 N N . LEU A 1 440 ? 161.276 145.779 137.476 1.00 25.99 440 LEU A N 1
ATOM 3358 C CA . LEU A 1 440 ? 160.180 144.889 137.846 1.00 25.99 440 LEU A CA 1
ATOM 3359 C C . LEU A 1 440 ? 158.935 145.180 137.019 1.00 25.99 440 LEU A C 1
ATOM 3360 O O . LEU A 1 440 ? 158.200 144.260 136.641 1.00 25.99 440 LEU A O 1
ATOM 3365 N N . THR A 1 441 ? 158.681 146.458 136.736 1.00 26.37 441 THR A N 1
ATOM 3366 C CA . THR A 1 441 ? 157.475 146.846 136.012 1.00 26.37 441 THR A CA 1
ATOM 3367 C C . THR A 1 441 ? 157.496 146.353 134.571 1.00 26.37 441 THR A C 1
ATOM 3368 O O . THR A 1 441 ? 156.441 146.238 133.937 1.00 26.37 441 THR A O 1
ATOM 3372 N N . LEU A 1 442 ? 158.679 146.044 134.039 1.00 28.03 442 LEU A N 1
ATOM 3373 C CA . LEU A 1 442 ? 158.786 145.525 132.682 1.00 28.03 442 LEU A CA 1
ATOM 3374 C C . LEU A 1 442 ? 158.225 144.118 132.547 1.00 28.03 442 LEU A C 1
ATOM 3375 O O . LEU A 1 442 ? 158.091 143.628 131.420 1.00 28.03 442 LEU A O 1
ATOM 3380 N N . LEU A 1 443 ? 157.902 143.457 133.658 1.00 27.32 443 LEU A N 1
ATOM 3381 C CA . LEU A 1 443 ? 157.446 142.073 133.654 1.00 27.32 443 LEU A CA 1
ATOM 3382 C C . LEU A 1 443 ? 156.081 141.934 134.320 1.00 27.32 443 LEU A C 1
ATOM 3383 O O . LEU A 1 443 ? 155.762 140.880 134.874 1.00 27.32 443 LEU A O 1
ATOM 3388 N N . LEU A 1 444 ? 155.263 142.983 134.274 1.00 28.40 444 LEU A N 1
ATOM 3389 C CA . LEU A 1 444 ? 153.945 142.969 134.891 1.00 28.40 444 LEU A CA 1
ATOM 3390 C C . LEU A 1 444 ? 152.960 143.707 133.994 1.00 28.40 444 LEU A C 1
ATOM 3391 O O . LEU A 1 444 ? 153.350 144.488 133.123 1.00 28.40 444 LEU A O 1
ATOM 3396 N N . ASP A 1 445 ? 151.671 143.450 134.213 1.00 30.40 445 ASP A N 1
ATOM 3397 C CA . ASP A 1 445 ? 150.624 144.048 133.400 1.00 30.40 445 ASP A CA 1
ATOM 3398 C C . ASP A 1 445 ? 150.074 145.310 134.067 1.00 30.40 445 ASP A C 1
ATOM 3399 O O . ASP A 1 445 ? 150.545 145.744 135.119 1.00 30.40 445 ASP A O 1
ATOM 3404 N N . GLY A 1 446 ? 149.039 145.888 133.455 1.00 28.20 446 GLY A N 1
ATOM 3405 C CA . GLY A 1 446 ? 148.572 147.200 133.878 1.00 28.20 446 GLY A CA 1
ATOM 3406 C C . GLY A 1 446 ? 148.042 147.225 135.299 1.00 28.20 446 GLY A C 1
ATOM 3407 O O . GLY A 1 446 ? 148.372 148.121 136.079 1.00 28.20 446 GLY A O 1
ATOM 3408 N N . LYS A 1 447 ? 147.204 146.249 135.653 1.00 29.42 447 LYS A N 1
ATOM 3409 C CA . LYS A 1 447 ? 146.613 146.234 136.989 1.00 29.42 447 LYS A CA 1
ATOM 3410 C C . LYS A 1 447 ? 147.669 146.022 138.066 1.00 29.42 447 LYS A C 1
ATOM 3411 O O . LYS A 1 447 ? 147.619 146.656 139.127 1.00 29.42 447 LYS A O 1
ATOM 3417 N N . GLU A 1 448 ? 148.630 145.131 137.817 1.00 28.24 448 GLU A N 1
ATOM 3418 C CA . GLU A 1 448 ? 149.617 144.804 138.839 1.00 28.24 448 GLU A CA 1
ATOM 3419 C C . GLU A 1 448 ? 150.565 145.969 139.098 1.00 28.24 448 GLU A C 1
ATOM 3420 O O . GLU A 1 448 ? 151.094 146.108 140.206 1.00 28.24 448 GLU A O 1
ATOM 3426 N N . ILE A 1 449 ? 150.799 146.812 138.090 1.00 26.90 449 ILE A N 1
ATOM 3427 C CA . ILE A 1 449 ? 151.621 148.003 138.296 1.00 26.90 449 ILE A CA 1
ATOM 3428 C C . ILE A 1 449 ? 150.939 148.950 139.275 1.00 26.90 449 ILE A C 1
ATOM 3429 O O . ILE A 1 449 ? 151.586 149.552 140.140 1.00 26.90 449 ILE A O 1
ATOM 3434 N N . ASN A 1 450 ? 149.619 149.097 139.149 1.00 28.16 450 ASN A N 1
ATOM 3435 C CA . ASN A 1 450 ? 148.877 149.963 140.058 1.00 28.16 450 ASN A CA 1
ATOM 3436 C C . ASN A 1 450 ? 148.982 149.475 141.496 1.00 28.16 450 ASN A C 1
ATOM 3437 O O . ASN A 1 450 ? 149.219 150.265 142.415 1.00 28.16 450 ASN A O 1
ATOM 3442 N N . ASP A 1 451 ? 148.812 148.169 141.709 1.00 28.93 451 ASP A N 1
ATOM 3443 C CA . ASP A 1 451 ? 148.783 147.633 143.066 1.00 28.93 451 ASP A CA 1
ATOM 3444 C C . ASP A 1 451 ? 150.126 147.807 143.765 1.00 28.93 451 ASP A C 1
ATOM 3445 O O . ASP A 1 451 ? 150.181 148.162 144.948 1.00 28.93 451 ASP A O 1
ATOM 3450 N N . LEU A 1 452 ? 151.224 147.555 143.051 1.00 24.99 452 LEU A N 1
ATOM 3451 C CA . LEU A 1 452 ? 152.545 147.647 143.666 1.00 24.99 452 LEU A CA 1
ATOM 3452 C C . LEU A 1 452 ? 152.899 149.087 144.012 1.00 24.99 452 LEU A C 1
ATOM 3453 O O . LEU A 1 452 ? 153.336 149.380 145.131 1.00 24.99 452 LEU A O 1
ATOM 3458 N N . LEU A 1 453 ? 152.720 150.004 143.061 1.00 24.88 453 LEU A N 1
ATOM 3459 C CA . LEU A 1 453 ? 153.207 151.365 143.253 1.00 24.88 453 LEU A CA 1
ATOM 3460 C C . LEU A 1 453 ? 152.316 152.149 144.209 1.00 24.88 453 LEU A C 1
ATOM 3461 O O . LEU A 1 453 ? 152.806 153.001 144.959 1.00 24.88 453 LEU A O 1
ATOM 3466 N N . THR A 1 454 ? 151.009 151.889 144.187 1.00 25.30 454 THR A N 1
ATOM 3467 C CA . THR A 1 454 ? 150.098 152.586 145.091 1.00 25.30 454 THR A CA 1
ATOM 3468 C C . THR A 1 454 ? 150.413 152.264 146.546 1.00 25.30 454 THR A C 1
ATOM 3469 O O . THR A 1 454 ? 150.447 153.158 147.400 1.00 25.30 454 THR A O 1
ATOM 3473 N N . THR A 1 455 ? 150.650 150.986 146.848 1.00 25.23 455 THR A N 1
ATOM 3474 C CA . THR A 1 455 ? 150.976 150.599 148.215 1.00 25.23 455 THR A CA 1
ATOM 3475 C C . THR A 1 455 ? 152.292 151.219 148.669 1.00 25.23 455 THR A C 1
ATOM 3476 O O . THR A 1 455 ? 152.400 151.701 149.802 1.00 25.23 455 THR A O 1
ATOM 3480 N N . LEU A 1 456 ? 153.298 151.233 147.793 1.00 23.90 456 LEU A N 1
ATOM 3481 C CA . LEU A 1 456 ? 154.599 151.778 148.167 1.00 23.90 456 LEU A CA 1
ATOM 3482 C C . LEU A 1 456 ? 154.521 153.273 148.446 1.00 23.90 456 LEU A C 1
ATOM 3483 O O . LEU A 1 456 ? 155.180 153.773 149.365 1.00 23.90 456 LEU A O 1
ATOM 3488 N N . ILE A 1 457 ? 153.730 154.005 147.660 1.00 24.42 457 ILE A N 1
ATOM 3489 C CA . ILE A 1 457 ? 153.611 155.448 147.855 1.00 24.42 457 ILE A CA 1
ATOM 3490 C C . ILE A 1 457 ? 153.007 155.749 149.221 1.00 24.42 457 ILE A C 1
ATOM 3491 O O . ILE A 1 457 ? 153.462 156.649 149.937 1.00 24.42 457 ILE A O 1
ATOM 3496 N N . ASN A 1 458 ? 151.974 154.996 149.602 1.00 26.17 458 ASN A N 1
ATOM 3497 C CA . ASN A 1 458 ? 151.313 155.234 150.881 1.00 26.17 458 ASN A CA 1
ATOM 3498 C C . ASN A 1 458 ? 152.254 154.988 152.055 1.00 26.17 458 ASN A C 1
ATOM 3499 O O . ASN A 1 458 ? 152.261 155.757 153.022 1.00 26.17 458 ASN A O 1
ATOM 3504 N N . LYS A 1 459 ? 153.049 153.918 151.995 1.00 26.57 459 LYS A N 1
ATOM 3505 C CA . LYS A 1 459 ? 153.955 153.613 153.098 1.00 26.57 459 LYS A CA 1
ATOM 3506 C C . LYS A 1 459 ? 155.029 154.683 153.252 1.00 26.57 459 LYS A C 1
ATOM 3507 O O . LYS A 1 459 ? 155.363 155.078 154.374 1.00 26.57 459 LYS A O 1
ATOM 3513 N N . PHE A 1 460 ? 155.584 155.163 152.137 1.00 25.18 460 PHE A N 1
ATOM 3514 C CA . PHE A 1 460 ? 156.653 156.155 152.215 1.00 25.18 460 PHE A CA 1
ATOM 3515 C C . PHE A 1 460 ? 156.136 157.494 152.721 1.00 25.18 460 PHE A C 1
ATOM 3516 O O . PHE A 1 460 ? 156.860 158.225 153.406 1.00 25.18 460 PHE A O 1
ATOM 3524 N N . ASP A 1 461 ? 154.892 157.840 152.385 1.00 28.76 461 ASP A N 1
ATOM 3525 C CA . ASP A 1 461 ? 154.313 159.081 152.885 1.00 28.76 461 ASP A CA 1
ATOM 3526 C C . ASP A 1 461 ? 154.171 159.053 154.402 1.00 28.76 461 ASP A C 1
ATOM 3527 O O . ASP A 1 461 ? 154.434 160.055 155.077 1.00 28.76 461 ASP A O 1
ATOM 3532 N N . ASN A 1 462 ? 153.752 157.913 154.955 1.00 26.93 462 ASN A N 1
ATOM 3533 C CA . ASN A 1 462 ? 153.582 157.802 156.400 1.00 26.93 462 ASN A CA 1
ATOM 3534 C C . ASN A 1 462 ? 154.919 157.869 157.127 1.00 26.93 462 ASN A C 1
ATOM 3535 O O . ASN A 1 462 ? 155.015 158.455 158.210 1.00 26.93 462 ASN A O 1
ATOM 3540 N N . ILE A 1 463 ? 155.962 157.268 156.550 1.00 26.03 463 ILE A N 1
ATOM 3541 C CA . ILE A 1 463 ? 157.275 157.261 157.191 1.00 26.03 463 ILE A CA 1
ATOM 3542 C C . ILE A 1 463 ? 157.806 158.679 157.337 1.00 26.03 463 ILE A C 1
ATOM 3543 O O . ILE A 1 463 ? 158.384 159.039 158.370 1.00 26.03 463 ILE A O 1
ATOM 3548 N N . ILE A 1 464 ? 157.618 159.506 156.308 1.00 27.18 464 ILE A N 1
ATOM 3549 C CA . ILE A 1 464 ? 158.143 160.868 156.332 1.00 27.18 464 ILE A CA 1
ATOM 3550 C C . ILE A 1 464 ? 157.466 161.685 157.427 1.00 27.18 464 ILE A C 1
ATOM 3551 O O . ILE A 1 464 ? 158.107 162.509 158.093 1.00 27.18 464 ILE A O 1
ATOM 3556 N N . SER A 1 465 ? 156.168 161.463 157.643 1.00 28.43 465 SER A N 1
ATOM 3557 C CA . SER A 1 465 ? 155.443 162.213 158.666 1.00 28.43 465 SER A CA 1
ATOM 3558 C C . SER A 1 465 ? 155.959 161.897 160.067 1.00 28.43 465 SER A C 1
ATOM 3559 O O . SER A 1 465 ? 156.115 162.796 160.900 1.00 28.43 465 SER A O 1
ATOM 3562 N N . PHE A 1 466 ? 156.219 160.617 160.349 1.00 28.11 466 PHE A N 1
ATOM 3563 C CA . PHE A 1 466 ? 156.720 160.230 161.666 1.00 28.11 466 PHE A CA 1
ATOM 3564 C C . PHE A 1 466 ? 158.094 160.823 161.944 1.00 28.11 466 PHE A C 1
ATOM 3565 O O . PHE A 1 466 ? 158.377 161.246 163.071 1.00 28.11 466 PHE A O 1
ATOM 3573 N N . ILE A 1 467 ? 158.967 160.855 160.937 1.00 27.02 467 ILE A N 1
ATOM 3574 C CA . ILE A 1 467 ? 160.280 161.464 161.125 1.00 27.02 467 ILE A CA 1
ATOM 3575 C C . ILE A 1 467 ? 160.136 162.957 161.382 1.00 27.02 467 ILE A C 1
ATOM 3576 O O . ILE A 1 467 ? 160.888 163.543 162.171 1.00 27.02 467 ILE A O 1
ATOM 3581 N N . ASP A 1 468 ? 159.162 163.594 160.730 1.00 31.74 468 ASP A N 1
ATOM 3582 C CA . ASP A 1 468 ? 158.941 165.022 160.932 1.00 31.74 468 ASP A CA 1
ATOM 3583 C C . ASP A 1 468 ? 158.506 165.322 162.362 1.00 31.74 468 ASP A C 1
ATOM 3584 O O . ASP A 1 468 ? 158.980 166.287 162.972 1.00 31.74 468 ASP A O 1
ATOM 3589 N N . ILE A 1 469 ? 157.603 164.508 162.913 1.00 30.59 469 ILE A N 1
ATOM 3590 C CA . ILE A 1 469 ? 157.143 164.723 164.283 1.00 30.59 469 ILE A CA 1
ATOM 3591 C C . ILE A 1 469 ? 158.280 164.494 165.270 1.00 30.59 469 ILE A C 1
ATOM 3592 O O . ILE A 1 469 ? 158.442 165.245 166.239 1.00 30.59 469 ILE A O 1
ATOM 3597 N N . LEU A 1 470 ? 159.081 163.453 165.041 1.00 30.01 470 LEU A N 1
ATOM 3598 C CA . LEU A 1 470 ? 160.184 163.145 165.946 1.00 30.01 470 LEU A CA 1
ATOM 3599 C C . LEU A 1 470 ? 161.210 164.272 165.967 1.00 30.01 470 LEU A C 1
ATOM 3600 O O . LEU A 1 470 ? 161.685 164.676 167.034 1.00 30.01 470 LEU A O 1
ATOM 3605 N N . LYS A 1 471 ? 161.564 164.791 164.791 1.00 32.13 471 LYS A N 1
ATOM 3606 C CA . LYS A 1 471 ? 162.565 165.848 164.717 1.00 32.13 471 LYS A CA 1
ATOM 3607 C C . LYS A 1 471 ? 162.045 167.159 165.289 1.00 32.13 471 LYS A C 1
ATOM 3608 O O . LYS A 1 471 ? 162.828 167.959 165.813 1.00 32.13 471 LYS A O 1
ATOM 3614 N N . LYS A 1 472 ? 160.736 167.395 165.200 1.00 33.19 472 LYS A N 1
ATOM 3615 C CA . LYS A 1 472 ? 160.155 168.633 165.701 1.00 33.19 472 LYS A CA 1
ATOM 3616 C C . LYS A 1 472 ? 160.071 168.664 167.222 1.00 33.19 472 LYS A C 1
ATOM 3617 O O . LYS A 1 472 ? 160.026 169.751 167.805 1.00 33.19 472 LYS A O 1
ATOM 3623 N N . LEU A 1 473 ? 160.052 167.504 167.873 1.00 32.44 473 LEU A N 1
ATOM 3624 C CA . LEU A 1 473 ? 159.880 167.405 169.315 1.00 32.44 473 LEU A CA 1
ATOM 3625 C C . LEU A 1 473 ? 161.195 167.222 170.059 1.00 32.44 473 LEU A C 1
ATOM 3626 O O . LEU A 1 473 ? 161.180 167.036 171.280 1.00 32.44 473 LEU A O 1
ATOM 3631 N N . ASN A 1 474 ? 162.325 167.261 169.351 1.00 36.79 474 ASN A N 1
ATOM 3632 C CA . ASN A 1 474 ? 163.651 167.047 169.931 1.00 36.79 474 ASN A CA 1
ATOM 3633 C C . ASN A 1 474 ? 163.760 165.659 170.566 1.00 36.79 474 ASN A C 1
ATOM 3634 O O . ASN A 1 474 ? 163.992 165.504 171.766 1.00 36.79 474 ASN A O 1
ATOM 3639 N N . LEU A 1 475 ? 163.588 164.643 169.728 1.00 33.90 475 LEU A N 1
ATOM 3640 C CA . LEU A 1 475 ? 163.760 163.246 170.099 1.00 33.90 475 LEU A CA 1
ATOM 3641 C C . LEU A 1 475 ? 164.719 162.582 169.116 1.00 33.90 475 LEU A C 1
ATOM 3642 O O . LEU A 1 475 ? 165.123 163.174 168.112 1.00 33.90 475 LEU A O 1
ATOM 3647 N N . GLU A 1 476 ? 165.087 161.339 169.414 1.00 37.40 476 GLU A N 1
ATOM 3648 C CA . GLU A 1 476 ? 166.035 160.620 168.573 1.00 37.40 476 GLU A CA 1
ATOM 3649 C C . GLU A 1 476 ? 165.399 160.264 167.235 1.00 37.40 476 GLU A C 1
ATOM 3650 O O . GLU A 1 476 ? 164.287 159.731 167.185 1.00 37.40 476 GLU A O 1
ATOM 3656 N N . PHE A 1 477 ? 166.112 160.560 166.149 1.00 32.52 477 PHE A N 1
ATOM 3657 C CA . PHE A 1 477 ? 165.613 160.289 164.809 1.00 32.52 477 PHE A CA 1
ATOM 3658 C C . PHE A 1 477 ? 166.620 159.574 163.922 1.00 32.52 477 PHE A C 1
ATOM 3659 O O . PHE A 1 477 ? 166.282 159.247 162.781 1.00 32.52 477 PHE A O 1
ATOM 3667 N N . LYS A 1 478 ? 167.835 159.321 164.398 1.00 31.78 478 LYS A N 1
ATOM 3668 C CA . LYS A 1 478 ? 168.847 158.662 163.586 1.00 31.78 478 LYS A CA 1
ATOM 3669 C C . LYS A 1 478 ? 168.723 157.151 163.712 1.00 31.78 478 LYS A C 1
ATOM 3670 O O . LYS A 1 478 ? 168.620 156.614 164.819 1.00 31.78 478 LYS A O 1
ATOM 3676 N N . PHE A 1 479 ? 168.734 156.469 162.572 1.00 25.94 479 PHE A N 1
ATOM 3677 C CA . PHE A 1 479 ? 168.681 155.020 162.533 1.00 25.94 479 PHE A CA 1
ATOM 3678 C C . PHE A 1 479 ? 170.054 154.436 162.855 1.00 25.94 479 PHE A C 1
ATOM 3679 O O . PHE A 1 479 ? 171.027 155.153 163.098 1.00 25.94 479 PHE A O 1
ATOM 3687 N N . LYS A 1 480 ? 170.129 153.110 162.860 1.00 28.03 480 LYS A N 1
ATOM 3688 C CA . LYS A 1 480 ? 171.403 152.430 163.010 1.00 28.03 480 LYS A CA 1
ATOM 3689 C C . LYS A 1 480 ? 172.273 152.722 161.785 1.00 28.03 480 LYS A C 1
ATOM 3690 O O . LYS A 1 480 ? 171.748 152.985 160.698 1.00 28.03 480 LYS A O 1
ATOM 3696 N N . PRO A 1 481 ? 173.603 152.710 161.934 1.00 26.78 481 PRO A N 1
ATOM 3697 C CA . PRO A 1 481 ? 174.472 153.013 160.784 1.00 26.78 481 PRO A CA 1
ATOM 3698 C C . PRO A 1 481 ? 174.184 152.191 159.540 1.00 26.78 481 PRO A C 1
ATOM 3699 O O . PRO A 1 481 ? 174.370 152.694 158.424 1.00 26.78 481 PRO A O 1
ATOM 3703 N N . GLU A 1 482 ? 173.747 150.941 159.690 1.00 29.50 482 GLU A N 1
ATOM 3704 C CA . GLU A 1 482 ? 173.440 150.122 158.523 1.00 29.50 482 GLU A CA 1
ATOM 3705 C C . GLU A 1 482 ? 172.262 150.685 157.734 1.00 29.50 482 GLU A C 1
ATOM 3706 O O . GLU A 1 482 ? 172.289 150.705 156.499 1.00 29.50 482 GLU A O 1
ATOM 3712 N N . TYR A 1 483 ? 171.223 151.145 158.424 1.00 27.69 483 TYR A N 1
ATOM 3713 C CA . TYR A 1 483 ? 170.034 151.681 157.779 1.00 27.69 483 TYR A CA 1
ATOM 3714 C C . TYR A 1 483 ? 170.085 153.191 157.589 1.00 27.69 483 TYR A C 1
ATOM 3715 O O . TYR A 1 483 ? 169.136 153.761 157.040 1.00 27.69 483 TYR A O 1
ATOM 3724 N N . ALA A 1 484 ? 171.156 153.851 158.033 1.00 28.78 484 ALA A N 1
ATOM 3725 C CA . ALA A 1 484 ? 171.181 155.311 158.046 1.00 28.78 484 ALA A CA 1
ATOM 3726 C C . ALA A 1 484 ? 171.171 155.893 156.638 1.00 28.78 484 ALA A C 1
ATOM 3727 O O . ALA A 1 484 ? 170.528 156.920 156.392 1.00 28.78 484 ALA A O 1
ATOM 3729 N N . ASP A 1 485 ? 171.883 155.260 155.704 1.00 29.48 485 ASP A N 1
ATOM 3730 C CA . ASP A 1 485 ? 172.015 155.823 154.364 1.00 29.48 485 ASP A CA 1
ATOM 3731 C C . ASP A 1 485 ? 170.675 155.878 153.640 1.00 29.48 485 ASP A C 1
ATOM 3732 O O . ASP A 1 485 ? 170.386 156.847 152.929 1.00 29.48 485 ASP A O 1
ATOM 3737 N N . PHE A 1 486 ? 169.847 154.849 153.800 1.00 27.17 486 PHE A N 1
ATOM 3738 C CA . PHE A 1 486 ? 168.587 154.783 153.072 1.00 27.17 486 PHE A CA 1
ATOM 3739 C C . PHE A 1 486 ? 167.429 155.408 153.838 1.00 27.17 486 PHE A C 1
ATOM 3740 O O . PHE A 1 486 ? 166.577 156.069 153.235 1.00 27.17 486 PHE A O 1
ATOM 3748 N N . PHE A 1 487 ? 167.377 155.218 155.153 1.00 26.11 487 PHE A N 1
ATOM 3749 C CA . PHE A 1 487 ? 166.237 155.667 155.950 1.00 26.11 487 PHE A CA 1
ATOM 3750 C C . PHE A 1 487 ? 166.555 157.002 156.622 1.00 26.11 487 PHE A C 1
ATOM 3751 O O . PHE A 1 487 ? 166.854 157.091 157.812 1.00 26.11 487 PHE A O 1
ATOM 3759 N N . ASN A 1 488 ? 166.483 158.056 155.815 1.00 28.87 488 ASN A N 1
ATOM 3760 C CA . ASN A 1 488 ? 166.587 159.425 156.294 1.00 28.87 488 ASN A CA 1
ATOM 3761 C C . ASN A 1 488 ? 165.639 160.291 155.480 1.00 28.87 488 ASN A C 1
ATOM 3762 O O . ASN A 1 488 ? 165.206 159.914 154.389 1.00 28.87 488 ASN A O 1
ATOM 3767 N N . MET A 1 489 ? 165.310 161.462 156.027 1.00 30.56 489 MET A N 1
ATOM 3768 C CA . MET A 1 489 ? 164.263 162.279 155.424 1.00 30.56 489 MET A CA 1
ATOM 3769 C C . MET A 1 489 ? 164.696 162.846 154.079 1.00 30.56 489 MET A C 1
ATOM 3770 O O . MET A 1 489 ? 163.856 163.087 153.204 1.00 30.56 489 MET A O 1
ATOM 3775 N N . THR A 1 490 ? 165.996 163.070 153.892 1.00 30.67 490 THR A N 1
ATOM 3776 C CA . THR A 1 490 ? 166.465 163.655 152.640 1.00 30.67 490 THR A CA 1
ATOM 3777 C C . THR A 1 490 ? 166.298 162.688 151.473 1.00 30.67 490 THR A C 1
ATOM 3778 O O . THR A 1 490 ? 166.019 163.114 150.346 1.00 30.67 490 THR A O 1
ATOM 3782 N N . ASN A 1 491 ? 166.462 161.386 151.715 1.00 30.67 491 ASN A N 1
ATOM 3783 C CA . ASN A 1 491 ? 166.349 160.417 150.630 1.00 30.67 491 ASN A CA 1
ATOM 3784 C C . ASN A 1 491 ? 164.905 159.986 150.412 1.00 30.67 491 ASN A C 1
ATOM 3785 O O . ASN A 1 491 ? 164.507 159.675 149.284 1.00 30.67 491 ASN A O 1
ATOM 3790 N N . CYS A 1 492 ? 164.105 159.952 151.480 1.00 30.93 492 CYS A N 1
ATOM 3791 C CA . CYS A 1 492 ? 162.738 159.455 151.361 1.00 30.93 492 CYS A CA 1
ATOM 3792 C C . CYS A 1 492 ? 161.874 160.387 150.518 1.00 30.93 492 CYS A C 1
ATOM 3793 O O . CYS A 1 492 ? 160.986 159.928 149.791 1.00 30.93 492 CYS A O 1
ATOM 3796 N N . ARG A 1 493 ? 162.109 161.698 150.608 1.00 32.10 493 ARG A N 1
ATOM 3797 C CA . ARG A 1 493 ? 161.377 162.636 149.761 1.00 32.10 493 ARG A CA 1
ATOM 3798 C C . ARG A 1 493 ? 161.688 162.408 148.286 1.00 32.10 493 ARG A C 1
ATOM 3799 O O . ARG A 1 493 ? 160.790 162.453 147.438 1.00 32.10 493 ARG A O 1
ATOM 3807 N N . TYR A 1 494 ? 162.962 162.176 147.960 1.00 32.50 494 TYR A N 1
ATOM 3808 C CA . TYR A 1 494 ? 163.333 161.919 146.573 1.00 32.50 494 TYR A CA 1
ATOM 3809 C C . TYR A 1 494 ? 162.690 160.640 146.054 1.00 32.50 494 TYR A C 1
ATOM 3810 O O . TYR A 1 494 ? 162.207 160.596 144.917 1.00 32.50 494 TYR A O 1
ATOM 3819 N N . THR A 1 495 ? 162.681 159.585 146.871 1.00 29.18 495 THR A N 1
ATOM 3820 C CA . THR A 1 495 ? 162.131 158.309 146.429 1.00 29.18 495 THR A CA 1
ATOM 3821 C C . THR A 1 495 ? 160.637 158.414 146.155 1.00 29.18 495 THR A C 1
ATOM 3822 O O . THR A 1 495 ? 160.133 157.827 145.190 1.00 29.18 495 THR A O 1
ATOM 3826 N N . LEU A 1 496 ? 159.913 159.160 146.989 1.00 29.17 496 LEU A N 1
ATOM 3827 C CA . LEU A 1 496 ? 158.475 159.307 146.788 1.00 29.17 496 LEU A CA 1
ATOM 3828 C C . LEU A 1 496 ? 158.171 160.025 145.480 1.00 29.17 496 LEU A C 1
ATOM 3829 O O . LEU A 1 496 ? 157.225 159.664 144.770 1.00 29.17 496 LEU A O 1
ATOM 3834 N N . GLU A 1 497 ? 158.958 161.050 145.146 1.00 32.45 497 GLU A N 1
ATOM 3835 C CA . GLU A 1 497 ? 158.737 161.781 143.901 1.00 32.45 497 GLU A CA 1
ATOM 3836 C C . GLU A 1 497 ? 159.002 160.902 142.685 1.00 32.45 497 GLU A C 1
ATOM 3837 O O . GLU A 1 497 ? 158.284 160.984 141.683 1.00 32.45 497 GLU A O 1
ATOM 3843 N N . GLU A 1 498 ? 160.034 160.059 142.751 1.00 29.78 498 GLU A N 1
ATOM 3844 C CA . GLU A 1 498 ? 160.371 159.200 141.622 1.00 29.78 498 GLU A CA 1
ATOM 3845 C C . GLU A 1 498 ? 159.348 158.089 141.427 1.00 29.78 498 GLU A C 1
ATOM 3846 O O . GLU A 1 498 ? 159.071 157.693 140.290 1.00 29.78 498 GLU A O 1
ATOM 3852 N N . LEU A 1 499 ? 158.781 157.572 142.519 1.00 27.07 499 LEU A N 1
ATOM 3853 C CA . LEU A 1 499 ? 157.813 156.486 142.406 1.00 27.07 499 LEU A CA 1
ATOM 3854 C C . LEU A 1 499 ? 156.526 156.941 141.727 1.00 27.07 499 LEU A C 1
ATOM 3855 O O . LEU A 1 499 ? 155.843 156.130 141.092 1.00 27.07 499 LEU A O 1
ATOM 3860 N N . ARG A 1 500 ? 156.176 158.223 141.849 1.00 28.94 500 ARG A N 1
ATOM 3861 C CA . ARG A 1 500 ? 154.966 158.721 141.200 1.00 28.94 500 ARG A CA 1
ATOM 3862 C C . ARG A 1 500 ? 155.139 158.801 139.689 1.00 28.94 500 ARG A C 1
ATOM 3863 O O . ARG A 1 500 ? 154.193 158.548 138.934 1.00 28.94 500 ARG A O 1
ATOM 3871 N N . VAL A 1 501 ? 156.336 159.167 139.228 1.00 28.13 501 VAL A N 1
ATOM 3872 C CA . VAL A 1 501 ? 156.583 159.263 137.792 1.00 28.13 501 VAL A CA 1
ATOM 3873 C C . VAL A 1 501 ? 156.614 157.877 137.161 1.00 28.13 501 VAL A C 1
ATOM 3874 O O . VAL A 1 501 ? 156.094 157.669 136.058 1.00 28.13 501 VAL A O 1
ATOM 3878 N N . ILE A 1 502 ? 157.212 156.905 137.855 1.00 25.73 502 ILE A N 1
ATOM 3879 C CA . ILE A 1 502 ? 157.319 155.551 137.318 1.00 25.73 502 ILE A CA 1
ATOM 3880 C C . ILE A 1 502 ? 155.937 154.960 137.080 1.00 25.73 502 ILE A C 1
ATOM 3881 O O . ILE A 1 502 ? 155.710 154.250 136.093 1.00 25.73 502 ILE A O 1
ATOM 3886 N N . ASN A 1 503 ? 154.988 155.252 137.970 1.00 26.43 503 ASN A N 1
ATOM 3887 C CA . ASN A 1 503 ? 153.634 154.738 137.800 1.00 26.43 503 ASN A CA 1
ATOM 3888 C C . ASN A 1 503 ? 152.999 155.269 136.521 1.00 26.43 503 ASN A C 1
ATOM 3889 O O . ASN A 1 503 ? 152.295 154.535 135.817 1.00 26.43 503 ASN A O 1
ATOM 3894 N N . SER A 1 504 ? 153.232 156.543 136.206 1.00 26.92 504 SER A N 1
ATOM 3895 C CA . SER A 1 504 ? 152.645 157.131 135.007 1.00 26.92 504 SER A CA 1
ATOM 3896 C C . SER A 1 504 ? 153.354 156.666 133.741 1.00 26.92 504 SER A C 1
ATOM 3897 O O . SER A 1 504 ? 152.702 156.355 132.739 1.00 26.92 504 SER A O 1
ATOM 3900 N N . ILE A 1 505 ? 154.684 156.610 133.764 1.00 26.50 505 ILE A N 1
ATOM 3901 C CA . ILE A 1 505 ? 155.441 156.359 132.542 1.00 26.50 505 ILE A CA 1
ATOM 3902 C C . ILE A 1 505 ? 155.473 154.878 132.170 1.00 26.50 505 ILE A C 1
ATOM 3903 O O . ILE A 1 505 ? 155.587 154.543 130.988 1.00 26.50 505 ILE A O 1
ATOM 3908 N N . ALA A 1 506 ? 155.357 153.980 133.144 1.00 26.37 506 ALA A N 1
ATOM 3909 C CA . ALA A 1 506 ? 155.482 152.557 132.862 1.00 26.37 506 ALA A CA 1
ATOM 3910 C C . ALA A 1 506 ? 154.163 151.897 132.495 1.00 26.37 506 ALA A C 1
ATOM 3911 O O . ALA A 1 506 ? 154.166 150.722 132.116 1.00 26.37 506 ALA A O 1
ATOM 3913 N N . ARG A 1 507 ? 153.045 152.608 132.599 1.00 29.70 507 ARG A N 1
ATOM 3914 C CA . ARG A 1 507 ? 151.752 152.084 132.189 1.00 29.70 507 ARG A CA 1
ATOM 3915 C C . ARG A 1 507 ? 151.384 152.474 130.766 1.00 29.70 507 ARG A C 1
ATOM 3916 O O . ARG A 1 507 ? 150.342 152.040 130.269 1.00 29.70 507 ARG A O 1
ATOM 3924 N N . MET A 1 508 ? 152.210 153.275 130.101 1.00 33.59 508 MET A N 1
ATOM 3925 C CA . MET A 1 508 ? 151.914 153.702 128.745 1.00 33.59 508 MET A CA 1
ATOM 3926 C C . MET A 1 508 ? 152.065 152.535 127.775 1.00 33.59 508 MET A C 1
ATOM 3927 O O . MET A 1 508 ? 152.775 151.561 128.035 1.00 33.59 508 MET A O 1
ATOM 3932 N N . GLN A 1 509 ? 151.379 152.644 126.642 1.00 41.09 509 GLN A N 1
ATOM 3933 C CA . GLN A 1 509 ? 151.341 151.548 125.685 1.00 41.09 509 GLN A CA 1
ATOM 3934 C C . GLN A 1 509 ? 152.687 151.397 124.990 1.00 41.09 509 GLN A C 1
ATOM 3935 O O . GLN A 1 509 ? 153.235 152.363 124.451 1.00 41.09 509 GLN A O 1
ATOM 3941 N N . LYS A 1 510 ? 153.214 150.177 124.998 1.00 42.14 510 LYS A N 1
ATOM 3942 C CA . LYS A 1 510 ? 154.500 149.898 124.391 1.00 42.14 510 LYS A CA 1
ATOM 3943 C C . LYS A 1 510 ? 154.394 149.956 122.868 1.00 42.14 510 LYS A C 1
ATOM 3944 O O . LYS A 1 510 ? 153.306 149.802 122.307 1.00 42.14 510 LYS A O 1
ATOM 3950 N N . PRO A 1 511 ? 155.510 150.191 122.176 1.00 44.05 511 PRO A N 1
ATOM 3951 C CA . PRO A 1 511 ? 155.463 150.260 120.712 1.00 44.05 511 PRO A CA 1
ATOM 3952 C C . PRO A 1 511 ? 155.025 148.938 120.099 1.00 44.05 511 PRO A C 1
ATOM 3953 O O . PRO A 1 511 ? 155.301 147.859 120.626 1.00 44.05 511 PRO A O 1
ATOM 3957 N N . SER A 1 512 ? 154.332 149.040 118.969 1.00 48.25 512 SER A N 1
ATOM 3958 C CA . SER A 1 512 ? 153.752 147.872 118.323 1.00 48.25 512 SER A CA 1
ATOM 3959 C C . SER A 1 512 ? 154.834 146.969 117.738 1.00 48.25 512 SER A C 1
ATOM 3960 O O . SER A 1 512 ? 155.879 147.430 117.274 1.00 48.25 512 SER A O 1
ATOM 3963 N N . ALA A 1 513 ? 154.566 145.666 117.760 1.00 46.27 513 ALA A N 1
ATOM 3964 C CA . ALA A 1 513 ? 155.480 144.666 117.234 1.00 46.27 513 ALA A CA 1
ATOM 3965 C C . ALA A 1 513 ? 154.732 143.739 116.286 1.00 46.27 513 ALA A C 1
ATOM 3966 O O . ALA A 1 513 ? 153.515 143.567 116.382 1.00 46.27 513 ALA A O 1
ATOM 3968 N N . ASP A 1 514 ? 155.480 143.142 115.363 1.00 46.33 514 ASP A N 1
ATOM 3969 C CA . ASP A 1 514 ? 154.897 142.252 114.371 1.00 46.33 514 ASP A CA 1
ATOM 3970 C C . ASP A 1 514 ? 154.703 140.855 114.946 1.00 46.33 514 ASP A C 1
ATOM 3971 O O . ASP A 1 514 ? 155.579 140.321 115.632 1.00 46.33 514 ASP A O 1
ATOM 3976 N N . ALA A 1 515 ? 153.546 140.265 114.660 1.00 42.35 515 ALA A N 1
ATOM 3977 C CA . ALA A 1 515 ? 153.253 138.920 115.127 1.00 42.35 515 ALA A CA 1
ATOM 3978 C C . ALA A 1 515 ? 154.061 137.893 114.343 1.00 42.35 515 ALA A C 1
ATOM 3979 O O . ALA A 1 515 ? 154.475 138.131 113.207 1.00 42.35 515 ALA A O 1
ATOM 3981 N N . ARG A 1 516 ? 154.288 136.738 114.966 1.00 42.34 516 ARG A N 1
ATOM 3982 C CA . ARG A 1 516 ? 155.078 135.688 114.336 1.00 42.34 516 ARG A CA 1
ATOM 3983 C C . ARG A 1 516 ? 154.330 134.362 114.310 1.00 42.34 516 ARG A C 1
ATOM 3984 O O . ARG A 1 516 ? 153.148 134.299 114.661 1.00 42.34 516 ARG A O 1
ATOM 3992 N N . LYS A 1 517 ? 155.017 133.295 113.894 1.00 41.85 517 LYS A N 1
ATOM 3993 C CA . LYS A 1 517 ? 154.369 131.994 113.765 1.00 41.85 517 LYS A CA 1
ATOM 3994 C C . LYS A 1 517 ? 153.982 131.422 115.121 1.00 41.85 517 LYS A C 1
ATOM 3995 O O . LYS A 1 517 ? 152.955 130.744 115.242 1.00 41.85 517 LYS A O 1
ATOM 4001 N N . ILE A 1 518 ? 154.796 131.671 116.147 1.00 40.96 518 ILE A N 1
ATOM 4002 C CA . ILE A 1 518 ? 154.542 131.085 117.459 1.00 40.96 518 ILE A CA 1
ATOM 4003 C C . ILE A 1 518 ? 153.224 131.591 118.029 1.00 40.96 518 ILE A C 1
ATOM 4004 O O . ILE A 1 518 ? 152.442 130.821 118.600 1.00 40.96 518 ILE A O 1
ATOM 4009 N N . MET A 1 519 ? 152.957 132.889 117.887 1.00 39.20 519 MET A N 1
ATOM 4010 C CA . MET A 1 519 ? 151.734 133.449 118.450 1.00 39.20 519 MET A CA 1
ATOM 4011 C C . MET A 1 519 ? 150.497 132.925 117.731 1.00 39.20 519 MET A C 1
ATOM 4012 O O . MET A 1 519 ? 149.452 132.715 118.359 1.00 39.20 519 MET A O 1
ATOM 4017 N N . TYR A 1 520 ? 150.592 132.707 116.417 1.00 37.07 520 TYR A N 1
ATOM 4018 C CA . TYR A 1 520 ? 149.454 132.174 115.673 1.00 37.07 520 TYR A CA 1
ATOM 4019 C C . TYR A 1 520 ? 149.118 130.758 116.119 1.00 37.07 520 TYR A C 1
ATOM 4020 O O . TYR A 1 520 ? 147.944 130.373 116.157 1.00 37.07 520 TYR A O 1
ATOM 4029 N N . ARG A 1 521 ? 150.137 129.965 116.451 1.00 38.19 521 ARG A N 1
ATOM 4030 C CA . ARG A 1 521 ? 149.898 128.612 116.939 1.00 38.19 521 ARG A CA 1
ATOM 4031 C C . ARG A 1 521 ? 149.100 128.631 118.235 1.00 38.19 521 ARG A C 1
ATOM 4032 O O . ARG A 1 521 ? 148.160 127.847 118.412 1.00 38.19 521 ARG A O 1
ATOM 4040 N N . ASP A 1 522 ? 149.462 129.523 119.159 1.00 35.45 522 ASP A N 1
ATOM 4041 C CA . ASP A 1 522 ? 148.783 129.567 120.449 1.00 35.45 522 ASP A CA 1
ATOM 4042 C C . ASP A 1 522 ? 147.370 130.113 120.313 1.00 35.45 522 ASP A C 1
ATOM 4043 O O . ASP A 1 522 ? 146.478 129.739 121.084 1.00 35.45 522 ASP A O 1
ATOM 4048 N N . ALA A 1 523 ? 147.146 131.004 119.346 1.00 32.56 523 ALA A N 1
ATOM 4049 C CA . ALA A 1 523 ? 145.803 131.526 119.119 1.00 32.56 523 ALA A CA 1
ATOM 4050 C C . ALA A 1 523 ? 144.849 130.423 118.680 1.00 32.56 523 ALA A C 1
ATOM 4051 O O . ALA A 1 523 ? 143.702 130.366 119.137 1.00 32.56 523 ALA A O 1
ATOM 4053 N N . LEU A 1 524 ? 145.303 129.538 117.792 1.00 33.42 524 LEU A N 1
ATOM 4054 C CA . LEU A 1 524 ? 144.449 128.448 117.336 1.00 33.42 524 LEU A CA 1
ATOM 4055 C C . LEU A 1 524 ? 144.358 127.331 118.367 1.00 33.42 524 LEU A C 1
ATOM 4056 O O . LEU A 1 524 ? 143.447 126.500 118.295 1.00 33.42 524 LEU A O 1
ATOM 4061 N N . ARG A 1 525 ? 145.286 127.288 119.325 1.00 31.24 525 ARG A N 1
ATOM 4062 C CA . ARG A 1 525 ? 145.251 126.250 120.345 1.00 31.24 525 ARG A CA 1
ATOM 4063 C C . ARG A 1 525 ? 144.236 126.542 121.440 1.00 31.24 525 ARG A C 1
ATOM 4064 O O . ARG A 1 525 ? 143.914 125.641 122.221 1.00 31.24 525 ARG A O 1
ATOM 4072 N N . ILE A 1 526 ? 143.730 127.771 121.523 1.00 29.68 526 ILE A N 1
ATOM 4073 C CA . ILE A 1 526 ? 142.688 128.077 122.496 1.00 29.68 526 ILE A CA 1
ATOM 4074 C C . ILE A 1 526 ? 141.314 127.787 121.913 1.00 29.68 526 ILE A C 1
ATOM 4075 O O . ILE A 1 526 ? 140.471 127.148 122.552 1.00 29.68 526 ILE A O 1
ATOM 4080 N N . LEU A 1 527 ? 141.071 128.248 120.687 1.00 32.58 527 LEU A N 1
ATOM 4081 C CA . LEU A 1 527 ? 139.810 128.006 119.991 1.00 32.58 527 LEU A CA 1
ATOM 4082 C C . LEU A 1 527 ? 139.906 126.648 119.301 1.00 32.58 527 LEU A C 1
ATOM 4083 O O . LEU A 1 527 ? 140.097 126.537 118.088 1.00 32.58 527 LEU A O 1
ATOM 4088 N N . GLY A 1 528 ? 139.771 125.597 120.098 1.00 34.69 528 GLY A N 1
ATOM 4089 C CA . GLY A 1 528 ? 140.011 124.260 119.600 1.00 34.69 528 GLY A CA 1
ATOM 4090 C C . GLY A 1 528 ? 141.501 123.958 119.545 1.00 34.69 528 GLY A C 1
ATOM 4091 O O . GLY A 1 528 ? 142.336 124.693 120.067 1.00 34.69 528 GLY A O 1
ATOM 4092 N N . MET A 1 529 ? 141.820 122.844 118.891 1.00 40.73 529 MET A N 1
ATOM 4093 C CA . MET A 1 529 ? 143.199 122.403 118.677 1.00 40.73 529 MET A CA 1
ATOM 4094 C C . MET A 1 529 ? 143.997 122.373 119.980 1.00 40.73 529 MET A C 1
ATOM 4095 O O . MET A 1 529 ? 145.042 123.009 120.117 1.00 40.73 529 MET A O 1
ATOM 4100 N N . ASP A 1 530 ? 143.488 121.617 120.943 1.00 44.34 530 ASP A N 1
ATOM 4101 C CA . ASP A 1 530 ? 144.161 121.436 122.222 1.00 44.34 530 ASP A CA 1
ATOM 4102 C C . ASP A 1 530 ? 144.952 120.134 122.193 1.00 44.34 530 ASP A C 1
ATOM 4103 O O . ASP A 1 530 ? 144.380 119.060 121.976 1.00 44.34 530 ASP A O 1
ATOM 4108 N N . ASN A 1 531 ? 146.265 120.235 122.397 1.00 43.35 531 ASN A N 1
ATOM 4109 C CA . ASN A 1 531 ? 147.154 119.076 122.478 1.00 43.35 531 ASN A CA 1
ATOM 4110 C C . ASN A 1 531 ? 147.128 118.263 121.181 1.00 43.35 531 ASN A C 1
ATOM 4111 O O . ASN A 1 531 ? 146.759 117.087 121.156 1.00 43.35 531 ASN A O 1
ATOM 4116 N N . ARG A 1 532 ? 147.527 118.917 120.097 1.00 45.46 532 ARG A N 1
ATOM 4117 C CA . ARG A 1 532 ? 147.657 118.291 118.793 1.00 45.46 532 ARG A CA 1
ATOM 4118 C C . ARG A 1 532 ? 149.018 118.636 118.208 1.00 45.46 532 ARG A C 1
ATOM 4119 O O . ARG A 1 532 ? 149.600 119.668 118.556 1.00 45.46 532 ARG A O 1
ATOM 4127 N N . PRO A 1 533 ? 149.555 117.787 117.331 1.00 46.01 533 PRO A N 1
ATOM 4128 C CA . PRO A 1 533 ? 150.921 118.005 116.840 1.00 46.01 533 PRO A CA 1
ATOM 4129 C C . PRO A 1 533 ? 151.062 119.323 116.095 1.00 46.01 533 PRO A C 1
ATOM 4130 O O . PRO A 1 533 ? 150.124 119.810 115.460 1.00 46.01 533 PRO A O 1
ATOM 4134 N N . ASP A 1 534 ? 152.261 119.903 116.187 1.00 44.86 534 ASP A N 1
ATOM 4135 C CA . ASP A 1 534 ? 152.538 121.173 115.529 1.00 44.86 534 ASP A CA 1
ATOM 4136 C C . ASP A 1 534 ? 152.444 121.077 114.013 1.00 44.86 534 ASP A C 1
ATOM 4137 O O . ASP A 1 534 ? 152.195 122.093 113.357 1.00 44.86 534 ASP A O 1
ATOM 4142 N N . GLU A 1 535 ? 152.645 119.887 113.444 1.00 47.49 535 GLU A N 1
ATOM 4143 C CA . GLU A 1 535 ? 152.485 119.725 112.003 1.00 47.49 535 GLU A CA 1
ATOM 4144 C C . GLU A 1 535 ? 151.041 119.955 111.577 1.00 47.49 535 GLU A C 1
ATOM 4145 O O . GLU A 1 535 ? 150.785 120.580 110.541 1.00 47.49 535 GLU A O 1
ATOM 4151 N N . GLU A 1 536 ? 150.081 119.453 112.359 1.00 45.77 536 GLU A N 1
ATOM 4152 C CA . GLU A 1 536 ? 148.675 119.632 112.012 1.00 45.77 536 GLU A CA 1
ATOM 4153 C C . GLU A 1 536 ? 148.269 121.098 112.070 1.00 45.77 536 GLU A C 1
ATOM 4154 O O . GLU A 1 536 ? 147.518 121.573 111.209 1.00 45.77 536 GLU A O 1
ATOM 4160 N N . ILE A 1 537 ? 148.744 121.830 113.078 1.00 40.92 537 ILE A N 1
ATOM 4161 C CA . ILE A 1 537 ? 148.458 123.259 113.151 1.00 40.92 537 ILE A CA 1
ATOM 4162 C C . ILE A 1 537 ? 149.091 123.983 111.972 1.00 40.92 537 ILE A C 1
ATOM 4163 O O . ILE A 1 537 ? 148.502 124.909 111.402 1.00 40.92 537 ILE A O 1
ATOM 4168 N N . ASP A 1 538 ? 150.298 123.566 111.581 1.00 43.77 538 ASP A N 1
ATOM 4169 C CA . ASP A 1 538 ? 150.986 124.217 110.470 1.00 43.77 538 ASP A CA 1
ATOM 4170 C C . ASP A 1 538 ? 150.224 124.046 109.162 1.00 43.77 538 ASP A C 1
ATOM 4171 O O . ASP A 1 538 ? 150.129 124.987 108.365 1.00 43.77 538 ASP A O 1
ATOM 4176 N N . ARG A 1 539 ? 149.682 122.851 108.916 1.00 45.23 539 ARG A N 1
ATOM 4177 C CA . ARG A 1 539 ? 148.952 122.616 107.674 1.00 45.23 539 ARG A CA 1
ATOM 4178 C C . ARG A 1 539 ? 147.686 123.459 107.606 1.00 45.23 539 ARG A C 1
ATOM 4179 O O . ARG A 1 539 ? 147.326 123.966 106.538 1.00 45.23 539 ARG A O 1
ATOM 4187 N N . GLU A 1 540 ? 146.992 123.615 108.734 1.00 41.98 540 GLU A N 1
ATOM 4188 C CA . GLU A 1 540 ? 145.783 124.432 108.745 1.00 41.98 540 GLU A CA 1
ATOM 4189 C C . GLU A 1 540 ? 146.114 125.909 108.581 1.00 41.98 540 GLU A C 1
ATOM 4190 O O . GLU A 1 540 ? 145.297 126.680 108.064 1.00 41.98 540 GLU A O 1
ATOM 4196 N N . LEU A 1 541 ? 147.300 126.325 109.028 1.00 41.96 541 LEU A N 1
ATOM 4197 C CA . LEU A 1 541 ? 147.735 127.697 108.797 1.00 41.96 541 LEU A CA 1
ATOM 4198 C C . LEU A 1 541 ? 147.942 127.963 107.311 1.00 41.96 541 LEU A C 1
ATOM 4199 O O . LEU A 1 541 ? 147.602 129.043 106.813 1.00 41.96 541 LEU A O 1
ATOM 4204 N N . GLU A 1 542 ? 148.501 126.991 106.586 1.00 43.86 542 GLU A N 1
ATOM 4205 C CA . GLU A 1 542 ? 148.720 127.164 105.154 1.00 43.86 542 GLU A CA 1
ATOM 4206 C C . GLU A 1 542 ? 147.402 127.235 104.395 1.00 43.86 542 GLU A C 1
ATOM 4207 O O . GLU A 1 542 ? 147.258 128.029 103.458 1.00 43.86 542 GLU A O 1
ATOM 4213 N N . ARG A 1 543 ? 146.430 126.409 104.781 1.00 40.15 543 ARG A N 1
ATOM 4214 C CA . ARG A 1 543 ? 145.174 126.342 104.042 1.00 40.15 543 ARG A CA 1
ATOM 4215 C C . ARG A 1 543 ? 144.347 127.608 104.220 1.00 40.15 543 ARG A C 1
ATOM 4216 O O . ARG A 1 543 ? 143.697 128.068 103.275 1.00 40.15 543 ARG A O 1
ATOM 4224 N N . THR A 1 544 ? 144.352 128.185 105.420 1.00 42.16 544 THR A N 1
ATOM 4225 C CA . THR A 1 544 ? 143.466 129.306 105.705 1.00 42.16 544 THR A CA 1
ATOM 4226 C C . THR A 1 544 ? 144.148 130.655 105.502 1.00 42.16 544 THR A C 1
ATOM 4227 O O . THR A 1 544 ? 143.521 131.595 105.003 1.00 42.16 544 THR A O 1
ATOM 4231 N N . MET A 1 545 ? 145.425 130.771 105.865 1.00 45.12 545 MET A N 1
ATOM 4232 C CA . MET A 1 545 ? 146.203 131.973 105.586 1.00 45.12 545 MET A CA 1
ATOM 4233 C C . MET A 1 545 ? 147.212 131.645 104.495 1.00 45.12 545 MET A C 1
ATOM 4234 O O . MET A 1 545 ? 148.274 131.073 104.785 1.00 45.12 545 MET A O 1
ATOM 4239 N N . PRO A 1 546 ? 146.931 131.974 103.234 1.00 48.67 546 PRO A N 1
ATOM 4240 C CA . PRO A 1 546 ? 147.814 131.545 102.143 1.00 48.67 546 PRO A CA 1
ATOM 4241 C C . PRO A 1 546 ? 149.193 132.179 102.236 1.00 48.67 546 PRO A C 1
ATOM 4242 O O . PRO A 1 546 ? 149.347 133.327 102.656 1.00 48.67 546 PRO A O 1
ATOM 4246 N N . VAL A 1 547 ? 150.201 131.409 101.836 1.00 52.63 547 VAL A N 1
ATOM 4247 C CA . VAL A 1 547 ? 151.579 131.872 101.746 1.00 52.63 547 VAL A CA 1
ATOM 4248 C C . VAL A 1 547 ? 152.100 131.508 100.364 1.00 52.63 547 VAL A C 1
ATOM 4249 O O . VAL A 1 547 ? 151.914 130.376 99.906 1.00 52.63 547 VAL A O 1
ATOM 4253 N N . GLY A 1 548 ? 152.744 132.464 99.700 1.00 61.28 548 GLY A N 1
ATOM 4254 C CA . GLY A 1 548 ? 153.238 132.252 98.358 1.00 61.28 548 GLY A CA 1
ATOM 4255 C C . GLY A 1 548 ? 154.481 131.386 98.319 1.00 61.28 548 GLY A C 1
ATOM 4256 O O . GLY A 1 548 ? 155.028 130.965 99.338 1.00 61.28 548 GLY A O 1
ATOM 4257 N N . ALA A 1 549 ? 154.934 131.116 97.092 1.00 64.60 549 ALA A N 1
ATOM 4258 C CA . ALA A 1 549 ? 156.106 130.271 96.895 1.00 64.60 549 ALA A CA 1
ATOM 4259 C C . ALA A 1 549 ? 157.396 130.945 97.341 1.00 64.60 549 ALA A C 1
ATOM 4260 O O . ALA A 1 549 ? 158.400 130.256 97.547 1.00 64.60 549 ALA A O 1
ATOM 4262 N N . ASP A 1 550 ? 157.394 132.269 97.494 1.00 69.26 550 ASP A N 1
ATOM 4263 C CA . ASP A 1 550 ? 158.576 133.015 97.904 1.00 69.26 550 ASP A CA 1
ATOM 4264 C C . ASP A 1 550 ? 158.508 133.460 99.360 1.00 69.26 550 ASP A C 1
ATOM 4265 O O . ASP A 1 550 ? 159.193 134.414 99.743 1.00 69.26 550 ASP A O 1
ATOM 4270 N N . GLY A 1 551 ? 157.698 132.790 100.176 1.00 66.88 551 GLY A N 1
ATOM 4271 C CA . GLY A 1 551 ? 157.569 133.156 101.573 1.00 66.88 551 GLY A CA 1
ATOM 4272 C C . GLY A 1 551 ? 156.935 134.507 101.812 1.00 66.88 551 GLY A C 1
ATOM 4273 O O . GLY A 1 551 ? 157.308 135.200 102.764 1.00 66.88 551 GLY A O 1
ATOM 4274 N N . LYS A 1 552 ? 155.982 134.902 100.973 1.00 63.58 552 LYS A N 1
ATOM 4275 C CA . LYS A 1 552 ? 155.265 136.158 101.126 1.00 63.58 552 LYS A CA 1
ATOM 4276 C C . LYS A 1 552 ? 153.771 135.890 101.049 1.00 63.58 552 LYS A C 1
ATOM 4277 O O . LYS A 1 552 ? 153.317 135.088 100.227 1.00 63.58 552 LYS A O 1
ATOM 4283 N N . PHE A 1 553 ? 153.013 136.561 101.910 1.00 52.35 553 PHE A N 1
ATOM 4284 C CA . PHE A 1 553 ? 151.573 136.364 101.953 1.00 52.35 553 PHE A CA 1
ATOM 4285 C C . PHE A 1 553 ? 150.921 136.841 100.660 1.00 52.35 553 PHE A C 1
ATOM 4286 O O . PHE A 1 553 ? 151.377 137.791 100.019 1.00 52.35 553 PHE A O 1
ATOM 4294 N N . ILE A 1 554 ? 149.843 136.165 100.276 1.00 51.72 554 ILE A N 1
ATOM 4295 C CA . ILE A 1 554 ? 149.069 136.564 99.107 1.00 51.72 554 ILE A CA 1
ATOM 4296 C C . ILE A 1 554 ? 148.227 137.779 99.467 1.00 51.72 554 ILE A C 1
ATOM 4297 O O . ILE A 1 554 ? 147.559 137.801 100.508 1.00 51.72 554 ILE A O 1
ATOM 4302 N N . LYS A 1 555 ? 148.261 138.799 98.606 1.00 54.36 555 LYS A N 1
ATOM 4303 C CA . LYS A 1 555 ? 147.572 140.050 98.902 1.00 54.36 555 LYS A CA 1
ATOM 4304 C C . LYS A 1 555 ? 146.058 139.879 98.920 1.00 54.36 555 LYS A C 1
ATOM 4305 O O . LYS A 1 555 ? 145.370 140.558 99.690 1.00 54.36 555 LYS A O 1
ATOM 4311 N N . GLY A 1 556 ? 145.527 138.983 98.095 1.00 51.74 556 GLY A N 1
ATOM 4312 C CA . GLY A 1 556 ? 144.092 138.838 97.945 1.00 51.74 556 GLY A CA 1
ATOM 4313 C C . GLY A 1 556 ? 143.319 138.526 99.211 1.00 51.74 556 GLY A C 1
ATOM 4314 O O . GLY A 1 556 ? 142.548 139.363 99.688 1.00 51.74 556 GLY A O 1
ATOM 4315 N N . LYS A 1 557 ? 143.516 137.335 99.770 1.00 51.63 557 LYS A N 1
ATOM 4316 C CA . LYS A 1 557 ? 142.706 136.846 100.880 1.00 51.63 557 LYS A CA 1
ATOM 4317 C C . LYS A 1 557 ? 143.549 136.802 102.149 1.00 51.63 557 LYS A C 1
ATOM 4318 O O . LYS A 1 557 ? 144.415 135.934 102.302 1.00 51.63 557 LYS A O 1
ATOM 4324 N N . GLN A 1 558 ? 143.294 137.748 103.058 1.00 45.06 558 GLN A N 1
ATOM 4325 C CA . GLN A 1 558 ? 143.935 137.759 104.367 1.00 45.06 558 GLN A CA 1
ATOM 4326 C C . GLN A 1 558 ? 142.955 138.144 105.470 1.00 45.06 558 GLN A C 1
ATOM 4327 O O . GLN A 1 558 ? 143.380 138.656 106.512 1.00 45.06 558 GLN A O 1
ATOM 4333 N N . GLY A 1 559 ? 141.657 137.920 105.264 1.00 40.06 559 GLY A N 1
ATOM 4334 C CA . GLY A 1 559 ? 140.676 138.357 106.244 1.00 40.06 559 GLY A CA 1
ATOM 4335 C C . GLY A 1 559 ? 140.783 137.615 107.562 1.00 40.06 559 GLY A C 1
ATOM 4336 O O . GLY A 1 559 ? 140.705 138.218 108.635 1.00 40.06 559 GLY A O 1
ATOM 4337 N N . PHE A 1 560 ? 140.957 136.294 107.500 1.00 36.84 560 PHE A N 1
ATOM 4338 C CA . PHE A 1 560 ? 140.990 135.503 108.725 1.00 36.84 560 PHE A CA 1
ATOM 4339 C C . PHE A 1 560 ? 142.228 135.810 109.555 1.00 36.84 560 PHE A C 1
ATOM 4340 O O . PHE A 1 560 ? 142.151 135.887 110.787 1.00 36.84 560 PHE A O 1
ATOM 4348 N N . ARG A 1 561 ? 143.381 135.977 108.903 1.00 37.66 561 ARG A N 1
ATOM 4349 C CA . ARG A 1 561 ? 144.607 136.257 109.641 1.00 37.66 561 ARG A CA 1
ATOM 4350 C C . ARG A 1 561 ? 144.513 137.582 110.382 1.00 37.66 561 ARG A C 1
ATOM 4351 O O . ARG A 1 561 ? 144.953 137.694 111.532 1.00 37.66 561 ARG A O 1
ATOM 4359 N N . ASN A 1 562 ? 143.941 138.600 109.738 1.00 35.91 562 ASN A N 1
ATOM 4360 C CA . ASN A 1 562 ? 143.770 139.886 110.400 1.00 35.91 562 ASN A CA 1
ATOM 4361 C C . ASN A 1 562 ? 142.771 139.786 111.544 1.00 35.91 562 ASN A C 1
ATOM 4362 O O . ASN A 1 562 ? 142.897 140.491 112.552 1.00 35.91 562 ASN A O 1
ATOM 4367 N N . PHE A 1 563 ? 141.766 138.920 111.403 1.00 31.12 563 PHE A N 1
ATOM 4368 C CA . PHE A 1 563 ? 140.790 138.736 112.472 1.00 31.12 563 PHE A CA 1
ATOM 4369 C C . PHE A 1 563 ? 141.444 138.151 113.717 1.00 31.12 563 PHE A C 1
ATOM 4370 O O . PHE A 1 563 ? 141.169 138.586 114.841 1.00 31.12 563 PHE A O 1
ATOM 4378 N N . ILE A 1 564 ? 142.315 137.158 113.536 1.00 30.54 564 ILE A N 1
ATOM 4379 C CA . ILE A 1 564 ? 142.968 136.526 114.678 1.00 30.54 564 ILE A CA 1
ATOM 4380 C C . ILE A 1 564 ? 143.970 137.479 115.314 1.00 30.54 564 ILE A C 1
ATOM 4381 O O . ILE A 1 564 ? 144.052 137.587 116.544 1.00 30.54 564 ILE A O 1
ATOM 4386 N N . ALA A 1 565 ? 144.744 138.188 114.491 1.00 30.14 565 ALA A N 1
ATOM 4387 C CA . ALA A 1 565 ? 145.778 139.070 115.022 1.00 30.14 565 ALA A CA 1
ATOM 4388 C C . ALA A 1 565 ? 145.179 140.238 115.794 1.00 30.14 565 ALA A C 1
ATOM 4389 O O . ALA A 1 565 ? 145.739 140.670 116.808 1.00 30.14 565 ALA A O 1
ATOM 4391 N N . SER A 1 566 ? 144.049 140.764 115.333 1.00 30.42 566 SER A N 1
ATOM 4392 C CA . SER A 1 566 ? 143.449 141.945 115.935 1.00 30.42 566 SER A CA 1
ATOM 4393 C C . SER A 1 566 ? 142.478 141.631 117.066 1.00 30.42 566 SER A C 1
ATOM 4394 O O . SER A 1 566 ? 142.002 142.563 117.721 1.00 30.42 566 SER A O 1
ATOM 4397 N N . ASN A 1 567 ? 142.168 140.357 117.315 1.00 28.90 567 ASN A N 1
ATOM 4398 C CA . ASN A 1 567 ? 141.191 139.992 118.330 1.00 28.90 567 ASN A CA 1
ATOM 4399 C C . ASN A 1 567 ? 141.684 138.974 119.346 1.00 28.90 567 ASN A C 1
ATOM 4400 O O . ASN A 1 567 ? 141.128 138.920 120.447 1.00 28.90 567 ASN A O 1
ATOM 4405 N N . VAL A 1 568 ? 142.691 138.167 119.019 1.00 27.34 568 VAL A N 1
ATOM 4406 C CA . VAL A 1 568 ? 143.167 137.142 119.941 1.00 27.34 568 VAL A CA 1
ATOM 4407 C C . VAL A 1 568 ? 144.636 137.373 120.272 1.00 27.34 568 VAL A C 1
ATOM 4408 O O . VAL A 1 568 ? 145.097 137.019 121.360 1.00 27.34 568 VAL A O 1
ATOM 4412 N N . ILE A 1 569 ? 145.382 137.976 119.351 1.00 27.52 569 ILE A N 1
ATOM 4413 C CA . ILE A 1 569 ? 146.798 138.219 119.600 1.00 27.52 569 ILE A CA 1
ATOM 4414 C C . ILE A 1 569 ? 147.027 139.552 120.308 1.00 27.52 569 ILE A C 1
ATOM 4415 O O . ILE A 1 569 ? 147.899 139.648 121.176 1.00 27.52 569 ILE A O 1
ATOM 4420 N N . GLU A 1 570 ? 146.254 140.579 119.967 1.00 30.90 570 GLU A N 1
ATOM 4421 C CA . GLU A 1 570 ? 146.432 141.926 120.505 1.00 30.90 570 GLU A CA 1
ATOM 4422 C C . GLU A 1 570 ? 145.463 142.223 121.639 1.00 30.90 570 GLU A C 1
ATOM 4423 O O . GLU A 1 570 ? 145.004 143.357 121.789 1.00 30.90 570 GLU A O 1
ATOM 4429 N N . SER A 1 571 ? 145.132 141.225 122.451 1.00 29.02 571 SER A N 1
ATOM 4430 C CA . SER A 1 571 ? 144.238 141.399 123.585 1.00 29.02 571 SER A CA 1
ATOM 4431 C C . SER A 1 571 ? 145.001 141.154 124.877 1.00 29.02 571 SER A C 1
ATOM 4432 O O . SER A 1 571 ? 145.784 140.205 124.976 1.00 29.02 571 SER A O 1
ATOM 4435 N N . SER A 1 572 ? 144.770 142.021 125.865 1.00 27.21 572 SER A N 1
ATOM 4436 C CA . SER A 1 572 ? 145.463 141.894 127.141 1.00 27.21 572 SER A CA 1
ATOM 4437 C C . SER A 1 572 ? 145.068 140.621 127.878 1.00 27.21 572 SER A C 1
ATOM 4438 O O . SER A 1 572 ? 145.860 140.092 128.665 1.00 27.21 572 SER A O 1
ATOM 4441 N N . ARG A 1 573 ? 143.854 140.122 127.645 1.00 25.93 573 ARG A N 1
ATOM 4442 C CA . ARG A 1 573 ? 143.422 138.889 128.294 1.00 25.93 573 ARG A CA 1
ATOM 4443 C C . ARG A 1 573 ? 144.226 137.692 127.802 1.00 25.93 573 ARG A C 1
ATOM 4444 O O . ARG A 1 573 ? 144.557 136.793 128.584 1.00 25.93 573 ARG A O 1
ATOM 4452 N N . PHE A 1 574 ? 144.541 137.658 126.506 1.00 25.92 574 PHE A N 1
ATOM 4453 C CA . PHE A 1 574 ? 145.303 136.546 125.946 1.00 25.92 574 PHE A CA 1
ATOM 4454 C C . PHE A 1 574 ? 146.707 136.485 126.531 1.00 25.92 574 PHE A C 1
ATOM 4455 O O . PHE A 1 574 ? 147.225 135.398 126.807 1.00 25.92 574 PHE A O 1
ATOM 4463 N N . HIS A 1 575 ? 147.342 137.643 126.722 1.00 26.75 575 HIS A N 1
ATOM 4464 C CA . HIS A 1 575 ? 148.666 137.669 127.334 1.00 26.75 575 HIS A CA 1
ATOM 4465 C C . HIS A 1 575 ? 148.623 137.123 128.755 1.00 26.75 575 HIS A C 1
ATOM 4466 O O . HIS A 1 575 ? 149.533 136.403 129.180 1.00 26.75 575 HIS A O 1
ATOM 4473 N N . TYR A 1 576 ? 147.575 137.467 129.507 1.00 25.06 576 TYR A N 1
ATOM 4474 C CA . TYR A 1 576 ? 147.443 136.973 130.873 1.00 25.06 576 TYR A CA 1
ATOM 4475 C C . TYR A 1 576 ? 147.267 135.461 130.902 1.00 25.06 576 TYR A C 1
ATOM 4476 O O . TYR A 1 576 ? 147.805 134.784 131.786 1.00 25.06 576 TYR A O 1
ATOM 4485 N N . LEU A 1 577 ? 146.512 134.913 129.949 1.00 24.90 577 LEU A N 1
ATOM 4486 C CA . LEU A 1 577 ? 146.280 133.473 129.926 1.00 24.90 577 LEU A CA 1
ATOM 4487 C C . LEU A 1 577 ? 147.557 132.705 129.608 1.00 24.90 577 LEU A C 1
ATOM 4488 O O . LEU A 1 577 ? 147.793 131.625 130.159 1.00 24.90 577 LEU A O 1
ATOM 4493 N N . VAL A 1 578 ? 148.393 133.240 128.717 1.00 26.11 578 VAL A N 1
ATOM 4494 C CA . VAL A 1 578 ? 149.626 132.547 128.356 1.00 26.11 578 VAL A CA 1
ATOM 4495 C C . VAL A 1 578 ? 150.616 132.571 129.513 1.00 26.11 578 VAL A C 1
ATOM 4496 O O . VAL A 1 578 ? 151.315 131.585 129.771 1.00 26.11 578 VAL A O 1
ATOM 4500 N N . ARG A 1 579 ? 150.692 133.694 130.229 1.00 28.38 579 ARG A N 1
ATOM 4501 C CA . ARG A 1 579 ? 151.690 133.837 131.284 1.00 28.38 579 ARG A CA 1
ATOM 4502 C C . ARG A 1 579 ? 151.367 132.963 132.492 1.00 28.38 579 ARG A C 1
ATOM 4503 O O . ARG A 1 579 ? 152.261 132.322 133.054 1.00 28.38 579 ARG A O 1
ATOM 4511 N N . TYR A 1 580 ? 150.101 132.920 132.906 1.00 27.10 580 TYR A N 1
ATOM 4512 C CA . TYR A 1 580 ? 149.705 132.228 134.125 1.00 27.10 580 TYR A CA 1
ATOM 4513 C C . TYR A 1 580 ? 149.011 130.896 133.870 1.00 27.10 580 TYR A C 1
ATOM 4514 O O . TYR A 1 580 ? 148.580 130.247 134.827 1.00 27.10 580 TYR A O 1
ATOM 4523 N N . ASN A 1 581 ? 148.889 130.469 132.618 1.00 26.56 581 ASN A N 1
ATOM 4524 C CA . ASN A 1 581 ? 148.190 129.229 132.306 1.00 26.56 581 ASN A CA 1
ATOM 4525 C C . ASN A 1 581 ? 148.806 128.626 131.049 1.00 26.56 581 ASN A C 1
ATOM 4526 O O . ASN A 1 581 ? 149.787 129.144 130.507 1.00 26.56 581 ASN A O 1
ATOM 4531 N N . ASN A 1 582 ? 148.225 127.523 130.583 1.00 28.54 582 ASN A N 1
ATOM 4532 C CA . ASN A 1 582 ? 148.741 126.782 129.438 1.00 28.54 582 ASN A CA 1
ATOM 4533 C C . ASN A 1 582 ? 147.699 126.758 128.330 1.00 28.54 582 ASN A C 1
ATOM 4534 O O . ASN A 1 582 ? 146.564 126.311 128.567 1.00 28.54 582 ASN A O 1
ATOM 4539 N N . PRO A 1 583 ? 148.020 127.220 127.120 1.00 28.00 583 PRO A N 1
ATOM 4540 C CA . PRO A 1 583 ? 147.048 127.133 126.019 1.00 28.00 583 PRO A CA 1
ATOM 4541 C C . PRO A 1 583 ? 146.678 125.710 125.641 1.00 28.00 583 PRO A C 1
ATOM 4542 O O . PRO A 1 583 ? 145.615 125.502 125.045 1.00 28.00 583 PRO A O 1
ATOM 4546 N N . HIS A 1 584 ? 147.523 124.726 125.955 1.00 28.97 584 HIS A N 1
ATOM 4547 C CA . HIS A 1 584 ? 147.203 123.338 125.638 1.00 28.97 584 HIS A CA 1
ATOM 4548 C C . HIS A 1 584 ? 145.972 122.865 126.397 1.00 28.97 584 HIS A C 1
ATOM 4549 O O . HIS A 1 584 ? 145.146 122.121 125.858 1.00 28.97 584 HIS A O 1
ATOM 4556 N N . LYS A 1 585 ? 145.835 123.283 127.655 1.00 29.30 585 LYS A N 1
ATOM 4557 C CA . LYS A 1 585 ? 144.906 122.668 128.594 1.00 29.30 585 LYS A CA 1
ATOM 4558 C C . LYS A 1 585 ? 143.943 123.689 129.188 1.00 29.30 585 LYS A C 1
ATOM 4559 O O . LYS A 1 585 ? 143.388 123.468 130.266 1.00 29.30 585 LYS A O 1
ATOM 4565 N N . THR A 1 586 ? 143.729 124.808 128.503 1.00 27.79 586 THR A N 1
ATOM 4566 C CA . THR A 1 586 ? 142.929 125.898 129.045 1.00 27.79 586 THR A CA 1
ATOM 4567 C C . THR A 1 586 ? 141.459 125.820 128.661 1.00 27.79 586 THR A C 1
ATOM 4568 O O . THR A 1 586 ? 140.670 126.645 129.132 1.00 27.79 586 THR A O 1
ATOM 4572 N N . ARG A 1 587 ? 141.067 124.857 127.831 1.00 28.47 587 ARG A N 1
ATOM 4573 C CA . ARG A 1 587 ? 139.674 124.738 127.425 1.00 28.47 587 ARG A CA 1
ATOM 4574 C C . ARG A 1 587 ? 138.823 123.970 128.426 1.00 28.47 587 ARG A C 1
ATOM 4575 O O . ARG A 1 587 ? 137.596 123.954 128.288 1.00 28.47 587 ARG A O 1
ATOM 4583 N N . THR A 1 588 ? 139.436 123.343 129.429 1.00 26.72 588 THR A N 1
ATOM 4584 C CA . THR A 1 588 ? 138.681 122.572 130.406 1.00 26.72 588 THR A CA 1
ATOM 4585 C C . THR A 1 588 ? 137.801 123.459 131.281 1.00 26.72 588 THR A C 1
ATOM 4586 O O . THR A 1 588 ? 136.785 122.988 131.802 1.00 26.72 588 THR A O 1
ATOM 4590 N N . LEU A 1 589 ? 138.142 124.740 131.414 1.00 25.98 589 LEU A N 1
ATOM 4591 C CA . LEU A 1 589 ? 137.453 125.635 132.334 1.00 25.98 589 LEU A CA 1
ATOM 4592 C C . LEU A 1 589 ? 136.035 125.983 131.898 1.00 25.98 589 LEU A C 1
ATOM 4593 O O . LEU A 1 589 ? 135.275 126.514 132.714 1.00 25.98 589 LEU A O 1
ATOM 4598 N N . VAL A 1 590 ? 135.655 125.706 130.652 1.00 25.06 590 VAL A N 1
ATOM 4599 C CA . VAL A 1 590 ? 134.325 126.031 130.149 1.00 25.06 590 VAL A CA 1
ATOM 4600 C C . VAL A 1 590 ? 133.485 124.783 129.918 1.00 25.06 590 VAL A C 1
ATOM 4601 O O . VAL A 1 590 ? 132.456 124.850 129.240 1.00 25.06 590 VAL A O 1
ATOM 4605 N N . LYS A 1 591 ? 133.895 123.640 130.468 1.00 27.11 591 LYS A N 1
ATOM 4606 C CA . LYS A 1 591 ? 133.170 122.390 130.285 1.00 27.11 591 LYS A CA 1
ATOM 4607 C C . LYS A 1 591 ? 132.255 122.044 131.450 1.00 27.11 591 LYS A C 1
ATOM 4608 O O . LYS A 1 591 ? 131.357 121.212 131.284 1.00 27.11 591 LYS A O 1
ATOM 4614 N N . ASN A 1 592 ? 132.459 122.652 132.617 1.00 25.78 592 ASN A N 1
ATOM 4615 C CA . ASN A 1 592 ? 131.613 122.406 133.772 1.00 25.78 592 ASN A CA 1
ATOM 4616 C C . ASN A 1 592 ? 130.570 123.504 133.876 1.00 25.78 592 ASN A C 1
ATOM 4617 O O . ASN A 1 592 ? 130.938 124.670 134.088 1.00 25.78 592 ASN A O 1
ATOM 4622 N N . PRO A 1 593 ? 129.280 123.196 133.729 1.00 23.79 593 PRO A N 1
ATOM 4623 C CA . PRO A 1 593 ? 128.261 124.257 133.794 1.00 23.79 593 PRO A CA 1
ATOM 4624 C C . PRO A 1 593 ? 128.228 124.999 135.118 1.00 23.79 593 PRO A C 1
ATOM 4625 O O . PRO A 1 593 ? 127.880 126.186 135.140 1.00 23.79 593 PRO A O 1
ATOM 4629 N N . ASN A 1 594 ? 128.570 124.336 136.224 1.00 23.97 594 ASN A N 1
ATOM 4630 C CA . ASN A 1 594 ? 128.526 124.990 137.528 1.00 23.97 594 ASN A CA 1
ATOM 4631 C C . ASN A 1 594 ? 129.532 126.131 137.610 1.00 23.97 594 ASN A C 1
ATOM 4632 O O . ASN A 1 594 ? 129.237 127.197 138.163 1.00 23.97 594 ASN A O 1
ATOM 4637 N N . VAL A 1 595 ? 130.735 125.923 137.070 1.00 23.18 595 VAL A N 1
ATOM 4638 C CA . VAL A 1 595 ? 131.762 126.960 137.118 1.00 23.18 595 VAL A CA 1
ATOM 4639 C C . VAL A 1 595 ? 131.387 128.134 136.222 1.00 23.18 595 VAL A C 1
ATOM 4640 O O . VAL A 1 595 ? 131.560 129.299 136.597 1.00 23.18 595 VAL A O 1
ATOM 4644 N N . VAL A 1 596 ? 130.874 127.849 135.023 1.00 22.49 596 VAL A N 1
ATOM 4645 C CA . VAL A 1 596 ? 130.531 128.919 134.089 1.00 22.49 596 VAL A CA 1
ATOM 4646 C C . VAL A 1 596 ? 129.357 129.736 134.612 1.00 22.49 596 VAL A C 1
ATOM 4647 O O . VAL A 1 596 ? 129.358 130.971 134.531 1.00 22.49 596 VAL A O 1
ATOM 4651 N N . LYS A 1 597 ? 128.339 129.068 135.158 1.00 23.52 597 LYS A N 1
ATOM 4652 C CA . LYS A 1 597 ? 127.149 129.782 135.610 1.00 23.52 597 LYS A CA 1
ATOM 4653 C C . LYS A 1 597 ? 127.442 130.640 136.835 1.00 23.52 597 LYS A C 1
ATOM 4654 O O . LYS A 1 597 ? 126.788 131.667 137.049 1.00 23.52 597 LYS A O 1
ATOM 4660 N N . PHE A 1 598 ? 128.411 130.233 137.656 1.00 24.90 598 PHE A N 1
ATOM 4661 C CA . PHE A 1 598 ? 128.800 131.052 138.799 1.00 24.90 598 PHE A CA 1
ATOM 4662 C C . PHE A 1 598 ? 129.419 132.369 138.347 1.00 24.90 598 PHE A C 1
ATOM 4663 O O . PHE A 1 598 ? 129.139 133.426 138.924 1.00 24.90 598 PHE A O 1
ATOM 4671 N N . VAL A 1 599 ? 130.265 132.327 137.315 1.00 24.47 599 VAL A N 1
ATOM 4672 C CA . VAL A 1 599 ? 130.900 133.546 136.819 1.00 24.47 599 VAL A CA 1
ATOM 4673 C C . VAL A 1 599 ? 129.869 134.466 136.180 1.00 24.47 599 VAL A C 1
ATOM 4674 O O . VAL A 1 599 ? 129.871 135.681 136.411 1.00 24.47 599 VAL A O 1
ATOM 4678 N N . LEU A 1 600 ? 128.968 133.904 135.371 1.00 25.60 600 LEU A N 1
ATOM 4679 C CA . LEU A 1 600 ? 128.003 134.723 134.646 1.00 25.60 600 LEU A CA 1
ATOM 4680 C C . LEU A 1 600 ? 126.992 135.377 135.577 1.00 25.60 600 LEU A C 1
ATOM 4681 O O . LEU A 1 600 ? 126.486 136.462 135.273 1.00 25.60 600 LEU A O 1
ATOM 4686 N N . GLU A 1 601 ? 126.681 134.738 136.705 1.00 30.13 601 GLU A N 1
ATOM 4687 C CA . GLU A 1 601 ? 125.672 135.270 137.612 1.00 30.13 601 GLU A CA 1
ATOM 4688 C C . GLU A 1 601 ? 126.134 136.546 138.306 1.00 30.13 601 GLU A C 1
ATOM 4689 O O . GLU A 1 601 ? 125.295 137.350 138.724 1.00 30.13 601 GLU A O 1
ATOM 4695 N N . GLY A 1 602 ? 127.447 136.758 138.426 1.00 30.02 602 GLY A N 1
ATOM 4696 C CA . GLY A 1 602 ? 127.944 137.962 139.068 1.00 30.02 602 GLY A CA 1
ATOM 4697 C C . GLY A 1 602 ? 127.880 139.202 138.203 1.00 30.02 602 GLY A C 1
ATOM 4698 O O . GLY A 1 602 ? 127.836 140.318 138.728 1.00 30.02 602 GLY A O 1
ATOM 4699 N N . ILE A 1 603 ? 127.880 139.035 136.887 1.00 30.84 603 ILE A N 1
ATOM 4700 C CA . ILE A 1 603 ? 127.772 140.184 135.979 1.00 30.84 603 ILE A CA 1
ATOM 4701 C C . ILE A 1 603 ? 126.406 140.833 136.160 1.00 30.84 603 ILE A C 1
ATOM 4702 O O . ILE A 1 603 ? 125.400 140.115 136.303 1.00 30.84 603 ILE A O 1
ATOM 4707 N N . PRO A 1 604 ? 126.310 142.162 136.174 1.00 33.08 604 PRO A N 1
ATOM 4708 C CA . PRO A 1 604 ? 125.005 142.809 136.347 1.00 33.08 604 PRO A CA 1
ATOM 4709 C C . PRO A 1 604 ? 124.065 142.513 135.188 1.00 33.08 604 PRO A C 1
ATOM 4710 O O . PRO A 1 604 ? 124.456 142.013 134.132 1.00 33.08 604 PRO A O 1
ATOM 4714 N N . GLU A 1 605 ? 122.788 142.835 135.408 1.00 37.84 605 GLU A N 1
ATOM 4715 C CA . GLU A 1 605 ? 121.761 142.534 134.416 1.00 37.84 605 GLU A CA 1
ATOM 4716 C C . GLU A 1 605 ? 121.964 143.336 133.138 1.00 37.84 605 GLU A C 1
ATOM 4717 O O . GLU A 1 605 ? 121.703 142.834 132.038 1.00 37.84 605 GLU A O 1
ATOM 4723 N N . THR A 1 606 ? 122.414 144.585 133.260 1.00 36.40 606 THR A N 1
ATOM 4724 C CA . THR A 1 606 ? 122.557 145.438 132.084 1.00 36.40 606 THR A CA 1
ATOM 4725 C C . THR A 1 606 ? 123.583 144.874 131.109 1.00 36.40 606 THR A C 1
ATOM 4726 O O . THR A 1 606 ? 123.371 144.900 129.892 1.00 36.40 606 THR A O 1
ATOM 4730 N N . GLN A 1 607 ? 124.698 144.353 131.622 1.00 38.06 607 GLN A N 1
ATOM 4731 C CA . GLN A 1 607 ? 125.712 143.779 130.745 1.00 38.06 607 GLN A CA 1
ATOM 4732 C C . GLN A 1 607 ? 125.298 142.422 130.194 1.00 38.06 607 GLN A C 1
ATOM 4733 O O . GLN A 1 607 ? 125.753 142.037 129.112 1.00 38.06 607 GLN A O 1
ATOM 4739 N N . ILE A 1 608 ? 124.451 141.684 130.914 1.00 33.43 608 ILE A N 1
ATOM 4740 C CA . ILE A 1 608 ? 123.984 140.395 130.412 1.00 33.43 608 ILE A CA 1
ATOM 4741 C C . ILE A 1 608 ? 123.100 140.590 129.189 1.00 33.43 608 ILE A C 1
ATOM 4742 O O . ILE A 1 608 ? 123.173 139.820 128.222 1.00 33.43 608 ILE A O 1
ATOM 4747 N N . LYS A 1 609 ? 122.260 141.625 129.204 1.00 35.84 609 LYS A N 1
ATOM 4748 C CA . LYS A 1 609 ? 121.363 141.869 128.078 1.00 35.84 609 LYS A CA 1
ATOM 4749 C C . LYS A 1 609 ? 122.137 142.181 126.803 1.00 35.84 609 LYS A C 1
ATOM 4750 O O . LYS A 1 609 ? 121.788 141.692 125.723 1.00 35.84 609 LYS A O 1
ATOM 4756 N N . ARG A 1 610 ? 123.185 143.000 126.906 1.00 37.68 610 ARG A N 1
ATOM 4757 C CA . ARG A 1 610 ? 123.968 143.348 125.724 1.00 37.68 610 ARG A CA 1
ATOM 4758 C C . ARG A 1 610 ? 124.683 142.131 125.153 1.00 37.68 610 ARG A C 1
ATOM 4759 O O . ARG A 1 610 ? 124.763 141.968 123.930 1.00 37.68 610 ARG A O 1
ATOM 4767 N N . TYR A 1 611 ? 125.218 141.271 126.022 1.00 32.52 611 TYR A N 1
ATOM 4768 C CA . TYR A 1 611 ? 125.830 140.034 125.553 1.00 32.52 611 TYR A CA 1
ATOM 4769 C C . TYR A 1 611 ? 124.803 139.140 124.872 1.00 32.52 611 TYR A C 1
ATOM 4770 O O . TYR A 1 611 ? 125.085 138.536 123.832 1.00 32.52 611 TYR A O 1
ATOM 4779 N N . PHE A 1 612 ? 123.604 139.044 125.449 1.00 34.88 612 PHE A N 1
ATOM 4780 C CA . PHE A 1 612 ? 122.561 138.199 124.878 1.00 34.88 612 PHE A CA 1
ATOM 4781 C C . PHE A 1 612 ? 122.102 138.719 123.522 1.00 34.88 612 PHE A C 1
ATOM 4782 O O . PHE A 1 612 ? 121.877 137.934 122.595 1.00 34.88 612 PHE A O 1
ATOM 4790 N N . ASP A 1 613 ? 121.955 140.038 123.387 1.00 35.56 613 ASP A N 1
ATOM 4791 C CA . ASP A 1 613 ? 121.403 140.602 122.160 1.00 35.56 613 ASP A CA 1
ATOM 4792 C C . ASP A 1 613 ? 122.340 140.398 120.975 1.00 35.56 613 ASP A C 1
ATOM 4793 O O . ASP A 1 613 ? 121.921 139.915 119.917 1.00 35.56 613 ASP A O 1
ATOM 4798 N N . VAL A 1 614 ? 123.614 140.761 121.133 1.00 34.43 614 VAL A N 1
ATOM 4799 C CA . VAL A 1 614 ? 124.552 140.686 120.016 1.00 34.43 614 VAL A CA 1
ATOM 4800 C C . VAL A 1 614 ? 124.880 139.237 119.679 1.00 34.43 614 VAL A C 1
ATOM 4801 O O . VAL A 1 614 ? 124.949 138.860 118.505 1.00 34.43 614 VAL A O 1
ATOM 4805 N N . CYS A 1 615 ? 125.073 138.400 120.696 1.00 36.35 615 CYS A N 1
ATOM 4806 C CA . CYS A 1 615 ? 125.541 137.033 120.514 1.00 36.35 615 CYS A CA 1
ATOM 4807 C C . CYS A 1 615 ? 124.407 136.021 120.392 1.00 36.35 615 CYS A C 1
ATOM 4808 O O . CYS A 1 615 ? 124.668 134.817 120.426 1.00 36.35 615 CYS A O 1
ATOM 4811 N N . LYS A 1 616 ? 123.163 136.479 120.244 1.00 40.74 616 LYS A N 1
ATOM 4812 C CA . LYS A 1 616 ? 122.014 135.578 120.291 1.00 40.74 616 LYS A CA 1
ATOM 4813 C C . LYS A 1 616 ? 122.078 134.525 119.193 1.00 40.74 616 LYS A C 1
ATOM 4814 O O . LYS A 1 616 ? 122.209 133.327 119.464 1.00 40.74 616 LYS A O 1
ATOM 4820 N N . GLY A 1 617 ? 121.991 134.959 117.942 1.00 48.39 617 GLY A N 1
ATOM 4821 C CA . GLY A 1 617 ? 121.826 134.045 116.831 1.00 48.39 617 GLY A CA 1
ATOM 4822 C C . GLY A 1 617 ? 120.643 134.435 115.970 1.00 48.39 617 GLY A C 1
ATOM 4823 O O . GLY A 1 617 ? 120.319 135.621 115.862 1.00 48.39 617 GLY A O 1
ATOM 4824 N N . GLN A 1 618 ? 119.987 133.455 115.352 1.00 54.30 618 GLN A N 1
ATOM 4825 C CA . GLN A 1 618 ? 118.841 133.725 114.493 1.00 54.30 618 GLN A CA 1
ATOM 4826 C C . GLN A 1 618 ? 117.597 132.917 114.829 1.00 54.30 618 GLN A C 1
ATOM 4827 O O . GLN A 1 618 ? 116.523 133.248 114.313 1.00 54.30 618 GLN A O 1
ATOM 4833 N N . GLU A 1 619 ? 117.691 131.886 115.663 1.00 55.50 619 GLU A N 1
ATOM 4834 C CA . GLU A 1 619 ? 116.564 131.018 115.979 1.00 55.50 619 GLU A CA 1
ATOM 4835 C C . GLU A 1 619 ? 116.298 130.974 117.480 1.00 55.50 619 GLU A C 1
ATOM 4836 O O . GLU A 1 619 ? 115.908 129.942 118.029 1.00 55.50 619 GLU A O 1
ATOM 4842 N N . ILE A 1 620 ? 116.503 132.101 118.164 1.00 49.49 620 ILE A N 1
ATOM 4843 C CA . ILE A 1 620 ? 116.294 132.199 119.600 1.00 49.49 620 ILE A CA 1
ATOM 4844 C C . ILE A 1 620 ? 115.235 133.261 119.868 1.00 49.49 620 ILE A C 1
ATOM 4845 O O . ILE A 1 620 ? 115.408 134.417 119.472 1.00 49.49 620 ILE A O 1
ATOM 4850 N N . PRO A 1 621 ? 114.122 132.925 120.524 1.00 50.29 621 PRO A N 1
ATOM 4851 C CA . PRO A 1 621 ? 113.109 133.938 120.804 1.00 50.29 621 PRO A CA 1
ATOM 4852 C C . PRO A 1 621 ? 113.614 134.945 121.821 1.00 50.29 621 PRO A C 1
ATOM 4853 O O . PRO A 1 621 ? 114.474 134.624 122.659 1.00 50.29 621 PRO A O 1
ATOM 4857 N N . PRO A 1 622 ? 113.111 136.177 121.788 1.00 50.24 622 PRO A N 1
ATOM 4858 C CA . PRO A 1 622 ? 113.535 137.168 122.782 1.00 50.24 622 PRO A CA 1
ATOM 4859 C C . PRO A 1 622 ? 112.871 136.923 124.128 1.00 50.24 622 PRO A C 1
ATOM 4860 O O . PRO A 1 622 ? 111.660 136.708 124.216 1.00 50.24 622 PRO A O 1
ATOM 4864 N N . THR A 1 623 ? 113.683 136.960 125.184 1.00 48.10 623 THR A N 1
ATOM 4865 C CA . THR A 1 623 ? 113.229 136.692 126.541 1.00 48.10 623 THR A CA 1
ATOM 4866 C C . THR A 1 623 ? 113.665 137.830 127.450 1.00 48.10 623 THR A C 1
ATOM 4867 O O . THR A 1 623 ? 114.633 138.535 127.153 1.00 48.10 623 THR A O 1
ATOM 4871 N N . SER A 1 624 ? 112.948 138.003 128.560 1.00 46.76 624 SER A N 1
ATOM 4872 C CA . SER A 1 624 ? 113.252 139.064 129.510 1.00 46.76 624 SER A CA 1
ATOM 4873 C C . SER A 1 624 ? 113.852 138.561 130.815 1.00 46.76 624 SER A C 1
ATOM 4874 O O . SER A 1 624 ? 114.569 139.317 131.478 1.00 46.76 624 SER A O 1
ATOM 4877 N N . ASP A 1 625 ? 113.578 137.318 131.200 1.00 43.32 625 ASP A N 1
ATOM 4878 C CA . ASP A 1 625 ? 114.090 136.794 132.457 1.00 43.32 625 ASP A CA 1
ATOM 4879 C C . ASP A 1 625 ? 115.601 136.603 132.385 1.00 43.32 625 ASP A C 1
ATOM 4880 O O . ASP A 1 625 ? 116.156 136.226 131.350 1.00 43.32 625 ASP A O 1
ATOM 4885 N N . LYS A 1 626 ? 116.270 136.873 133.508 1.00 37.44 626 LYS A N 1
ATOM 4886 C CA . LYS A 1 626 ? 117.725 136.776 133.555 1.00 37.44 626 LYS A CA 1
ATOM 4887 C C . LYS A 1 626 ? 118.207 135.337 133.431 1.00 37.44 626 LYS A C 1
ATOM 4888 O O . LYS A 1 626 ? 119.193 135.071 132.735 1.00 37.44 626 LYS A O 1
ATOM 4894 N N . SER A 1 627 ? 117.536 134.398 134.102 1.00 37.26 627 SER A N 1
ATOM 4895 C CA . SER A 1 627 ? 117.981 133.008 134.066 1.00 37.26 627 SER A CA 1
ATOM 4896 C C . SER A 1 627 ? 117.873 132.428 132.663 1.00 37.26 627 SER A C 1
ATOM 4897 O O . SER A 1 627 ? 118.680 131.577 132.271 1.00 37.26 627 SER A O 1
ATOM 4900 N N . ALA A 1 628 ? 116.877 132.869 131.893 1.00 37.57 628 ALA A N 1
ATOM 4901 C CA . ALA A 1 628 ? 116.773 132.433 130.505 1.00 37.57 628 ALA A CA 1
ATOM 4902 C C . ALA A 1 628 ? 117.954 132.932 129.682 1.00 37.57 628 ALA A C 1
ATOM 4903 O O . ALA A 1 628 ? 118.440 132.228 128.789 1.00 37.57 628 ALA A O 1
ATOM 4905 N N . GLN A 1 629 ? 118.426 134.148 129.963 1.00 35.52 629 GLN A N 1
ATOM 4906 C CA . GLN A 1 629 ? 119.548 134.701 129.213 1.00 35.52 629 GLN A CA 1
ATOM 4907 C C . GLN A 1 629 ? 120.849 133.975 129.532 1.00 35.52 629 GLN A C 1
ATOM 4908 O O . GLN A 1 629 ? 121.690 133.780 128.647 1.00 35.52 629 GLN A O 1
ATOM 4914 N N . ILE A 1 630 ? 121.039 133.575 130.791 1.00 32.89 630 ILE A N 1
ATOM 4915 C CA . ILE A 1 630 ? 122.268 132.885 131.173 1.00 32.89 630 ILE A CA 1
ATOM 4916 C C . ILE A 1 630 ? 122.355 131.532 130.481 1.00 32.89 630 ILE A C 1
ATOM 4917 O O . ILE A 1 630 ? 123.436 131.099 130.063 1.00 32.89 630 ILE A O 1
ATOM 4922 N N . ASP A 1 631 ? 121.219 130.845 130.346 1.00 36.08 631 ASP A N 1
ATOM 4923 C CA . ASP A 1 631 ? 121.219 129.505 129.767 1.00 36.08 631 ASP A CA 1
ATOM 4924 C C . ASP A 1 631 ? 121.689 129.523 128.318 1.00 36.08 631 ASP A C 1
ATOM 4925 O O . ASP A 1 631 ? 122.472 128.664 127.897 1.00 36.08 631 ASP A O 1
ATOM 4930 N N . VAL A 1 632 ? 121.216 130.494 127.534 1.00 32.17 632 VAL A N 1
ATOM 4931 C CA . VAL A 1 632 ? 121.630 130.583 126.137 1.00 32.17 632 VAL A CA 1
ATOM 4932 C C . VAL A 1 632 ? 123.108 130.938 126.040 1.00 32.17 632 VAL A C 1
ATOM 4933 O O . VAL A 1 632 ? 123.851 130.357 125.240 1.00 32.17 632 VAL A O 1
ATOM 4937 N N . LEU A 1 633 ? 123.560 131.890 126.860 1.00 28.69 633 LEU A N 1
ATOM 4938 C CA . LEU A 1 633 ? 124.958 132.308 126.819 1.00 28.69 633 LEU A CA 1
ATOM 4939 C C . LEU A 1 633 ? 125.888 131.184 127.254 1.00 28.69 633 LEU A C 1
ATOM 4940 O O . LEU A 1 633 ? 126.987 131.033 126.710 1.00 28.69 633 LEU A O 1
ATOM 4945 N N . ALA A 1 634 ? 125.469 130.390 128.241 1.00 28.76 634 ALA A N 1
ATOM 4946 C CA . ALA A 1 634 ? 126.304 129.290 128.712 1.00 28.76 634 ALA A CA 1
ATOM 4947 C C . ALA A 1 634 ? 126.519 128.251 127.621 1.00 28.76 634 ALA A C 1
ATOM 4948 O O . ALA A 1 634 ? 127.616 127.696 127.489 1.00 28.76 634 ALA A O 1
ATOM 4950 N N . ARG A 1 635 ? 125.481 127.968 126.832 1.00 30.91 635 ARG A N 1
ATOM 4951 C CA . ARG A 1 635 ? 125.611 126.996 125.751 1.00 30.91 635 ARG A CA 1
ATOM 4952 C C . ARG A 1 635 ? 126.506 127.521 124.635 1.00 30.91 635 ARG A C 1
ATOM 4953 O O . ARG A 1 635 ? 127.254 126.754 124.017 1.00 30.91 635 ARG A O 1
ATOM 4961 N N . ILE A 1 636 ? 126.437 128.824 124.358 1.00 29.12 636 ILE A N 1
ATOM 4962 C CA . ILE A 1 636 ? 127.230 129.411 123.280 1.00 29.12 636 ILE A CA 1
ATOM 4963 C C . ILE A 1 636 ? 128.718 129.306 123.588 1.00 29.12 636 ILE A C 1
ATOM 4964 O O . ILE A 1 636 ? 129.524 128.952 122.720 1.00 29.12 636 ILE A O 1
ATOM 4969 N N . ILE A 1 637 ? 129.104 129.612 124.828 1.00 27.55 637 ILE A N 1
ATOM 4970 C CA . ILE A 1 637 ? 130.508 129.537 125.218 1.00 27.55 637 ILE A CA 1
ATOM 4971 C C . ILE A 1 637 ? 131.017 128.108 125.102 1.00 27.55 637 ILE A C 1
ATOM 4972 O O . ILE A 1 637 ? 132.166 127.870 124.709 1.00 27.55 637 ILE A O 1
ATOM 4977 N N . SER A 1 638 ? 130.169 127.134 125.435 1.00 30.15 638 SER A N 1
ATOM 4978 C CA . SER A 1 638 ? 130.602 125.741 125.457 1.00 30.15 638 SER A CA 1
ATOM 4979 C C . SER A 1 638 ? 131.007 125.254 124.071 1.00 30.15 638 SER A C 1
ATOM 4980 O O . SER A 1 638 ? 132.001 124.533 123.925 1.00 30.15 638 SER A O 1
ATOM 4983 N N . SER A 1 639 ? 130.255 125.631 123.043 1.00 30.29 639 SER A N 1
ATOM 4984 C CA . SER A 1 639 ? 130.494 125.176 121.675 1.00 30.29 639 SER A CA 1
ATOM 4985 C C . SER A 1 639 ? 131.096 126.329 120.876 1.00 30.29 639 SER A C 1
ATOM 4986 O O . SER A 1 639 ? 130.382 127.081 120.212 1.00 30.29 639 SER A O 1
ATOM 4989 N N . VAL A 1 640 ? 132.419 126.461 120.941 1.00 31.16 640 VAL A N 1
ATOM 4990 C CA . VAL A 1 640 ? 133.155 127.455 120.169 1.00 31.16 640 VAL A CA 1
ATOM 4991 C C . VAL A 1 640 ? 134.289 126.748 119.442 1.00 31.16 640 VAL A C 1
ATOM 4992 O O . VAL A 1 640 ? 135.088 126.042 120.067 1.00 31.16 640 VAL A O 1
ATOM 4996 N N . ASP A 1 641 ? 134.357 126.937 118.127 1.00 37.56 641 ASP A N 1
ATOM 4997 C CA . ASP A 1 641 ? 135.363 126.307 117.287 1.00 37.56 641 ASP A CA 1
ATOM 4998 C C . ASP A 1 641 ? 135.897 127.351 116.317 1.00 37.56 641 ASP A C 1
ATOM 4999 O O . ASP A 1 641 ? 135.211 128.320 115.985 1.00 37.56 641 ASP A O 1
ATOM 5004 N N . TYR A 1 642 ? 137.138 127.153 115.862 1.00 37.89 642 TYR A N 1
ATOM 5005 C CA . TYR A 1 642 ? 137.742 128.146 114.979 1.00 37.89 642 TYR A CA 1
ATOM 5006 C C . TYR A 1 642 ? 137.117 128.113 113.590 1.00 37.89 642 TYR A C 1
ATOM 5007 O O . TYR A 1 642 ? 137.252 129.077 112.828 1.00 37.89 642 TYR A O 1
ATOM 5016 N N . LYS A 1 643 ? 136.438 127.017 113.241 1.00 36.74 643 LYS A N 1
ATOM 5017 C CA . LYS A 1 643 ? 135.904 126.870 111.892 1.00 36.74 643 LYS A CA 1
ATOM 5018 C C . LYS A 1 643 ? 134.707 127.777 111.652 1.00 36.74 643 LYS A C 1
ATOM 5019 O O . LYS A 1 643 ? 134.397 128.100 110.500 1.00 36.74 643 LYS A O 1
ATOM 5025 N N . ILE A 1 644 ? 134.018 128.190 112.717 1.00 36.67 644 ILE A N 1
ATOM 5026 C CA . ILE A 1 644 ? 132.871 129.080 112.561 1.00 36.67 644 ILE A CA 1
ATOM 5027 C C . ILE A 1 644 ? 133.312 130.427 112.010 1.00 36.67 644 ILE A C 1
ATOM 5028 O O . ILE A 1 644 ? 132.599 131.047 111.211 1.00 36.67 644 ILE A O 1
ATOM 5033 N N . PHE A 1 645 ? 134.494 130.889 112.403 1.00 34.91 645 PHE A N 1
ATOM 5034 C CA . PHE A 1 645 ? 134.996 132.205 112.040 1.00 34.91 645 PHE A CA 1
ATOM 5035 C C . PHE A 1 645 ? 135.794 132.198 110.743 1.00 34.91 645 PHE A C 1
ATOM 5036 O O . PHE A 1 645 ? 136.443 133.199 110.427 1.00 34.91 645 PHE A O 1
ATOM 5044 N N . GLU A 1 646 ? 135.770 131.098 109.991 1.00 38.54 646 GLU A N 1
ATOM 5045 C CA . GLU A 1 646 ? 136.591 131.004 108.790 1.00 38.54 646 GLU A CA 1
ATOM 5046 C C . GLU A 1 646 ? 136.112 131.924 107.677 1.00 38.54 646 GLU A C 1
ATOM 5047 O O . GLU A 1 646 ? 136.888 132.223 106.765 1.00 38.54 646 GLU A O 1
ATOM 5053 N N . ASP A 1 647 ? 134.861 132.376 107.724 1.00 39.90 647 ASP A N 1
ATOM 5054 C CA . ASP A 1 647 ? 134.304 133.294 106.733 1.00 39.90 647 ASP A CA 1
ATOM 5055 C C . ASP A 1 647 ? 133.836 134.549 107.465 1.00 39.90 647 ASP A C 1
ATOM 5056 O O . ASP A 1 647 ? 132.683 134.648 107.889 1.00 39.90 647 ASP A O 1
ATOM 5061 N N . VAL A 1 648 ? 134.738 135.513 107.612 1.00 36.85 648 VAL A N 1
ATOM 5062 C CA . VAL A 1 648 ? 134.408 136.776 108.265 1.00 36.85 648 VAL A CA 1
ATOM 5063 C C . VAL A 1 648 ? 134.489 137.899 107.238 1.00 36.85 648 VAL A C 1
ATOM 5064 O O . VAL A 1 648 ? 135.430 137.938 106.432 1.00 36.85 648 VAL A O 1
ATOM 5068 N N . PRO A 1 649 ? 133.529 138.811 107.212 1.00 38.46 649 PRO A N 1
ATOM 5069 C CA . PRO A 1 649 ? 133.652 140.000 106.346 1.00 38.46 649 PRO A CA 1
ATOM 5070 C C . PRO A 1 649 ? 134.570 141.044 106.969 1.00 38.46 649 PRO A C 1
ATOM 5071 O O . PRO A 1 649 ? 134.154 142.121 107.410 1.00 38.46 649 PRO A O 1
ATOM 5075 N N . GLN A 1 650 ? 135.864 140.716 107.017 1.00 38.82 650 GLN A N 1
ATOM 5076 C CA . GLN A 1 650 ? 136.838 141.605 107.640 1.00 38.82 650 GLN A CA 1
ATOM 5077 C C . GLN A 1 650 ? 136.961 142.925 106.890 1.00 38.82 650 GLN A C 1
ATOM 5078 O O . GLN A 1 650 ? 137.301 143.950 107.492 1.00 38.82 650 GLN A O 1
ATOM 5084 N N . SER A 1 651 ? 136.680 142.926 105.586 1.00 40.23 651 SER A N 1
ATOM 5085 C CA . SER A 1 651 ? 136.779 144.150 104.802 1.00 40.23 651 SER A CA 1
ATOM 5086 C C . SER A 1 651 ? 135.676 145.145 105.133 1.00 40.23 651 SER A C 1
ATOM 5087 O O . SER A 1 651 ? 135.790 146.320 104.767 1.00 40.23 651 SER A O 1
ATOM 5090 N N . ALA A 1 652 ? 134.617 144.709 105.807 1.00 39.33 652 ALA A N 1
ATOM 5091 C CA . ALA A 1 652 ? 133.526 145.607 106.150 1.00 39.33 652 ALA A CA 1
ATOM 5092 C C . ALA A 1 652 ? 133.948 146.569 107.256 1.00 39.33 652 ALA A C 1
ATOM 5093 O O . ALA A 1 652 ? 134.866 146.303 108.037 1.00 39.33 652 ALA A O 1
ATOM 5095 N N . LYS A 1 653 ? 133.259 147.705 107.315 1.00 40.73 653 LYS A N 1
ATOM 5096 C CA . LYS A 1 653 ? 133.533 148.748 108.293 1.00 40.73 653 LYS A CA 1
ATOM 5097 C C . LYS A 1 653 ? 132.322 148.923 109.195 1.00 40.73 653 LYS A C 1
ATOM 5098 O O . LYS A 1 653 ? 131.194 149.040 108.709 1.00 40.73 653 LYS A O 1
ATOM 5104 N N . ILE A 1 654 ? 132.560 148.941 110.503 1.00 38.60 654 ILE A N 1
ATOM 5105 C CA . ILE A 1 654 ? 131.502 149.063 111.499 1.00 38.60 654 ILE A CA 1
ATOM 5106 C C . ILE A 1 654 ? 131.427 150.511 111.954 1.00 38.60 654 ILE A C 1
ATOM 5107 O O . ILE A 1 654 ? 132.445 151.109 112.324 1.00 38.60 654 ILE A O 1
ATOM 5112 N N . ASN A 1 655 ? 130.224 151.076 111.928 1.00 44.37 655 ASN A N 1
ATOM 5113 C CA . ASN A 1 655 ? 129.987 152.452 112.344 1.00 44.37 655 ASN A CA 1
ATOM 5114 C C . ASN A 1 655 ? 129.491 152.444 113.784 1.00 44.37 655 ASN A C 1
ATOM 5115 O O . ASN A 1 655 ? 128.377 151.990 114.061 1.00 44.37 655 ASN A O 1
ATOM 5120 N N . LYS A 1 656 ? 130.319 152.942 114.699 1.00 43.44 656 LYS A N 1
ATOM 5121 C CA . LYS A 1 656 ? 129.949 153.023 116.104 1.00 43.44 656 LYS A CA 1
ATOM 5122 C C . LYS A 1 656 ? 129.248 154.326 116.464 1.00 43.44 656 LYS A C 1
ATOM 5123 O O . LYS A 1 656 ? 128.772 154.460 117.596 1.00 43.44 656 LYS A O 1
ATOM 5129 N N . ASP A 1 657 ? 129.170 155.282 115.539 1.00 45.27 657 ASP A N 1
ATOM 5130 C CA . ASP A 1 657 ? 128.507 156.548 115.830 1.00 45.27 657 ASP A CA 1
ATOM 5131 C C . ASP A 1 657 ? 127.003 156.451 115.599 1.00 45.27 657 ASP A C 1
ATOM 5132 O O . ASP A 1 657 ? 126.208 156.784 116.485 1.00 45.27 657 ASP A O 1
ATOM 5137 N N . ASP A 1 658 ? 126.598 156.001 114.414 1.00 47.05 658 ASP A N 1
ATOM 5138 C CA . ASP A 1 658 ? 125.191 155.812 114.080 1.00 47.05 658 ASP A CA 1
ATOM 5139 C C . ASP A 1 658 ? 124.951 154.324 113.868 1.00 47.05 658 ASP A C 1
ATOM 5140 O O . ASP A 1 658 ? 125.279 153.790 112.797 1.00 47.05 658 ASP A O 1
ATOM 5145 N N . PRO A 1 659 ? 124.386 153.607 114.845 1.00 45.40 659 PRO A N 1
ATOM 5146 C CA . PRO A 1 659 ? 124.224 152.153 114.700 1.00 45.40 659 PRO A CA 1
ATOM 5147 C C . PRO A 1 659 ? 123.107 151.740 113.756 1.00 45.40 659 PRO A C 1
ATOM 5148 O O . PRO A 1 659 ? 122.848 150.538 113.628 1.00 45.40 659 PRO A O 1
ATOM 5152 N N . SER A 1 660 ? 122.434 152.679 113.098 1.00 46.62 660 SER A N 1
ATOM 5153 C CA . SER A 1 660 ? 121.384 152.343 112.147 1.00 46.62 660 SER A CA 1
ATOM 5154 C C . SER A 1 660 ? 121.888 152.219 110.716 1.00 46.62 660 SER A C 1
ATOM 5155 O O . SER A 1 660 ? 121.119 151.808 109.842 1.00 46.62 660 SER A O 1
ATOM 5158 N N . ARG A 1 661 ? 123.146 152.560 110.455 1.00 50.29 661 ARG A N 1
ATOM 5159 C CA . ARG A 1 661 ? 123.730 152.418 109.129 1.00 50.29 661 ARG A CA 1
ATOM 5160 C C . ARG A 1 661 ? 124.461 151.095 108.944 1.00 50.29 661 ARG A C 1
ATOM 5161 O O . ARG A 1 661 ? 125.085 150.889 107.898 1.00 50.29 661 ARG A O 1
ATOM 5169 N N . ASN A 1 662 ? 124.410 150.205 109.928 1.00 46.70 662 ASN A N 1
ATOM 5170 C CA . ASN A 1 662 ? 125.010 148.889 109.791 1.00 46.70 662 ASN A CA 1
ATOM 5171 C C . ASN A 1 662 ? 124.088 147.966 109.004 1.00 46.70 662 ASN A C 1
ATOM 5172 O O . ASN A 1 662 ? 122.861 148.067 109.078 1.00 46.70 662 ASN A O 1
ATOM 5177 N N . PHE A 1 663 ? 124.696 147.053 108.251 1.00 48.01 663 PHE A N 1
ATOM 5178 C CA . PHE A 1 663 ? 123.942 146.162 107.380 1.00 48.01 663 PHE A CA 1
ATOM 5179 C C . PHE A 1 663 ? 124.280 144.703 107.654 1.00 48.01 663 PHE A C 1
ATOM 5180 O O . PHE A 1 663 ? 124.921 144.388 108.662 1.00 48.01 663 PHE A O 1
ATOM 5188 N N . SER A 1 664 ? 123.843 143.808 106.764 1.00 44.51 664 SER A N 1
ATOM 5189 C CA . SER A 1 664 ? 123.947 142.375 107.025 1.00 44.51 664 SER A CA 1
ATOM 5190 C C . SER A 1 664 ? 125.396 141.932 107.193 1.00 44.51 664 SER A C 1
ATOM 5191 O O . SER A 1 664 ? 125.709 141.143 108.091 1.00 44.51 664 SER A O 1
ATOM 5194 N N . ASP A 1 665 ? 126.293 142.420 106.336 1.00 43.11 665 ASP A N 1
ATOM 5195 C CA . ASP A 1 665 ? 127.693 142.017 106.430 1.00 43.11 665 ASP A CA 1
ATOM 5196 C C . ASP A 1 665 ? 128.354 142.588 107.678 1.00 43.11 665 ASP A C 1
ATOM 5197 O O . ASP A 1 665 ? 129.180 141.922 108.312 1.00 43.11 665 ASP A O 1
ATOM 5202 N N . ALA A 1 666 ? 128.011 143.826 108.043 1.00 40.11 666 ALA A N 1
ATOM 5203 C CA . ALA A 1 666 ? 128.626 144.449 109.210 1.00 40.11 666 ALA A CA 1
ATOM 5204 C C . ALA A 1 666 ? 128.173 143.785 110.504 1.00 40.11 666 ALA A C 1
ATOM 5205 O O . ALA A 1 666 ? 128.978 143.586 111.421 1.00 40.11 666 ALA A O 1
ATOM 5207 N N . LEU A 1 667 ? 126.887 143.440 110.601 1.00 36.20 667 LEU A N 1
ATOM 5208 C CA . LEU A 1 667 ? 126.368 142.863 111.837 1.00 36.20 667 LEU A CA 1
ATOM 5209 C C . LEU A 1 667 ? 126.962 141.487 112.101 1.00 36.20 667 LEU A C 1
ATOM 5210 O O . LEU A 1 667 ? 127.139 141.091 113.259 1.00 36.20 667 LEU A O 1
ATOM 5215 N N . LYS A 1 668 ? 127.270 140.739 111.041 1.00 33.64 668 LYS A N 1
ATOM 5216 C CA . LYS A 1 668 ? 127.880 139.426 111.214 1.00 33.64 668 LYS A CA 1
ATOM 5217 C C . LYS A 1 668 ? 129.265 139.541 111.837 1.00 33.64 668 LYS A C 1
ATOM 5218 O O . LYS A 1 668 ? 129.662 138.698 112.649 1.00 33.64 668 LYS A O 1
ATOM 5224 N N . LYS A 1 669 ? 130.015 140.578 111.465 1.00 33.12 669 LYS A N 1
ATOM 5225 C CA . LYS A 1 669 ? 131.328 140.801 112.059 1.00 33.12 669 LYS A CA 1
ATOM 5226 C C . LYS A 1 669 ? 131.220 141.112 113.548 1.00 33.12 669 LYS A C 1
ATOM 5227 O O . LYS A 1 669 ? 132.061 140.671 114.339 1.00 33.12 669 LYS A O 1
ATOM 5233 N N . GLN A 1 670 ? 130.195 141.871 113.949 1.00 33.08 670 GLN A N 1
ATOM 5234 C CA . GLN A 1 670 ? 130.025 142.203 115.362 1.00 33.08 670 GLN A CA 1
ATOM 5235 C C . GLN A 1 670 ? 129.776 140.961 116.206 1.00 33.08 670 GLN A C 1
ATOM 5236 O O . GLN A 1 670 ? 130.275 140.862 117.334 1.00 33.08 670 GLN A O 1
ATOM 5242 N N . ARG A 1 671 ? 128.994 140.009 115.690 1.00 31.33 671 ARG A N 1
ATOM 5243 C CA . ARG A 1 671 ? 128.717 138.792 116.446 1.00 31.33 671 ARG A CA 1
ATOM 5244 C C . ARG A 1 671 ? 129.999 138.038 116.763 1.00 31.33 671 ARG A C 1
ATOM 5245 O O . ARG A 1 671 ? 130.184 137.543 117.880 1.00 31.33 671 ARG A O 1
ATOM 5253 N N . TYR A 1 672 ? 130.900 137.942 115.787 1.00 29.34 672 TYR A N 1
ATOM 5254 C CA . TYR A 1 672 ? 132.063 137.080 115.949 1.00 29.34 672 TYR A CA 1
ATOM 5255 C C . TYR A 1 672 ? 133.065 137.657 116.942 1.00 29.34 672 TYR A C 1
ATOM 5256 O O . TYR A 1 672 ? 133.643 136.912 117.741 1.00 29.34 672 TYR A O 1
ATOM 5265 N N . GLN A 1 673 ? 133.293 138.972 116.916 1.00 27.81 673 GLN A N 1
ATOM 5266 C CA . GLN A 1 673 ? 134.232 139.538 117.880 1.00 27.81 673 GLN A CA 1
ATOM 5267 C C . GLN A 1 673 ? 133.605 139.684 119.260 1.00 27.81 673 GLN A C 1
ATOM 5268 O O . GLN A 1 673 ? 134.327 139.825 120.253 1.00 27.81 673 GLN A O 1
ATOM 5274 N N . ALA A 1 674 ? 132.274 139.653 119.349 1.00 25.04 674 ALA A N 1
ATOM 5275 C CA . ALA A 1 674 ? 131.626 139.669 120.656 1.00 25.04 674 ALA A CA 1
ATOM 5276 C C . ALA A 1 674 ? 131.702 138.303 121.327 1.00 25.04 674 ALA A C 1
ATOM 5277 O O . ALA A 1 674 ? 131.837 138.212 122.552 1.00 25.04 674 ALA A O 1
ATOM 5279 N N . ILE A 1 675 ? 131.607 137.229 120.540 1.00 24.49 675 ILE A N 1
ATOM 5280 C CA . ILE A 1 675 ? 131.704 135.880 121.095 1.00 24.49 675 ILE A CA 1
ATOM 5281 C C . ILE A 1 675 ? 133.105 135.625 121.634 1.00 24.49 675 ILE A C 1
ATOM 5282 O O . ILE A 1 675 ? 133.280 135.062 122.721 1.00 24.49 675 ILE A O 1
ATOM 5287 N N . VAL A 1 676 ? 134.127 136.038 120.881 1.00 24.21 676 VAL A N 1
ATOM 5288 C CA . VAL A 1 676 ? 135.507 135.774 121.279 1.00 24.21 676 VAL A CA 1
ATOM 5289 C C . VAL A 1 676 ? 135.853 136.525 122.558 1.00 24.21 676 VAL A C 1
ATOM 5290 O O . VAL A 1 676 ? 136.554 136.001 123.432 1.00 24.21 676 VAL A O 1
ATOM 5294 N N . SER A 1 677 ? 135.367 137.761 122.693 1.00 24.22 677 SER A N 1
ATOM 5295 C CA . SER A 1 677 ? 135.637 138.527 123.905 1.00 24.22 677 SER A CA 1
ATOM 5296 C C . SER A 1 677 ? 135.015 137.864 125.127 1.00 24.22 677 SER A C 1
ATOM 5297 O O . SER A 1 677 ? 135.634 137.813 126.195 1.00 24.22 677 SER A O 1
ATOM 5300 N N . LEU A 1 678 ? 133.792 137.351 124.990 1.00 23.70 678 LEU A N 1
ATOM 5301 C CA . LEU A 1 678 ? 133.161 136.626 126.088 1.00 23.70 678 LEU A CA 1
ATOM 5302 C C . LEU A 1 678 ? 133.918 135.340 126.401 1.00 23.70 678 LEU A C 1
ATOM 5303 O O . LEU A 1 678 ? 134.060 134.957 127.568 1.00 23.70 678 LEU A O 1
ATOM 5308 N N . TYR A 1 679 ? 134.401 134.656 125.364 1.00 23.26 679 TYR A N 1
ATOM 5309 C CA . TYR A 1 679 ? 135.132 133.405 125.544 1.00 23.26 679 TYR A CA 1
ATOM 5310 C C . TYR A 1 679 ? 136.411 133.609 126.346 1.00 23.26 679 TYR A C 1
ATOM 5311 O O . TYR A 1 679 ? 136.723 132.832 127.254 1.00 23.26 679 TYR A O 1
ATOM 5320 N N . LEU A 1 680 ? 137.170 134.656 126.020 1.00 23.43 680 LEU A N 1
ATOM 5321 C CA . LEU A 1 680 ? 138.436 134.890 126.707 1.00 23.43 680 LEU A CA 1
ATOM 5322 C C . LEU A 1 680 ? 138.221 135.495 128.090 1.00 23.43 680 LEU A C 1
ATOM 5323 O O . LEU A 1 680 ? 139.007 135.245 129.011 1.00 23.43 680 LEU A O 1
ATOM 5328 N N . THR A 1 681 ? 137.170 136.302 128.253 1.00 23.44 681 THR A N 1
ATOM 5329 C CA . THR A 1 681 ? 136.938 136.980 129.526 1.00 23.44 681 THR A CA 1
ATOM 5330 C C . THR A 1 681 ? 136.661 135.986 130.649 1.00 23.44 681 THR A C 1
ATOM 5331 O O . THR A 1 681 ? 137.171 136.143 131.765 1.00 23.44 681 THR A O 1
ATOM 5335 N N . VAL A 1 682 ? 135.857 134.956 130.374 1.00 22.54 682 VAL A N 1
ATOM 5336 C CA . VAL A 1 682 ? 135.470 134.009 131.418 1.00 22.54 682 VAL A CA 1
ATOM 5337 C C . VAL A 1 682 ? 136.691 133.266 131.946 1.00 22.54 682 VAL A C 1
ATOM 5338 O O . VAL A 1 682 ? 136.864 133.107 133.160 1.00 22.54 682 VAL A O 1
ATOM 5342 N N . MET A 1 683 ? 137.559 132.802 131.044 1.00 23.80 683 MET A N 1
ATOM 5343 C CA . MET A 1 683 ? 138.786 132.142 131.478 1.00 23.80 683 MET A CA 1
ATOM 5344 C C . MET A 1 683 ? 139.687 133.096 132.248 1.00 23.80 683 MET A C 1
ATOM 5345 O O . MET A 1 683 ? 140.304 132.710 133.247 1.00 23.80 683 MET A O 1
ATOM 5350 N N . 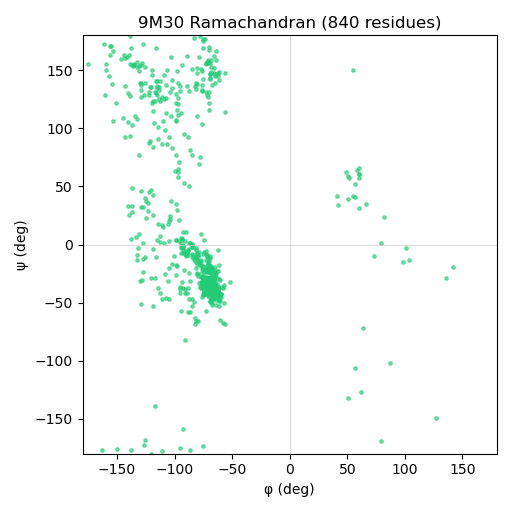TYR A 1 684 ? 139.787 134.343 131.787 1.00 22.50 684 TYR A N 1
ATOM 5351 C CA . TYR A 1 684 ? 140.681 135.305 132.418 1.00 22.50 684 TYR A CA 1
ATOM 5352 C C . TYR A 1 684 ? 140.255 135.594 133.850 1.00 22.50 684 TYR A C 1
ATOM 5353 O O . TYR A 1 684 ? 141.100 135.751 134.738 1.00 22.50 684 TYR A O 1
ATOM 5362 N N . LEU A 1 685 ? 138.947 135.663 134.093 1.00 22.13 685 LEU A N 1
ATOM 5363 C CA . LEU A 1 685 ? 138.454 135.981 135.428 1.00 22.13 685 LEU A CA 1
ATOM 5364 C C . LEU A 1 685 ? 138.714 134.839 136.405 1.00 22.13 685 LEU A C 1
ATOM 5365 O O . LEU A 1 685 ? 139.062 135.071 137.568 1.00 22.13 685 LEU A O 1
ATOM 5370 N N . ILE A 1 686 ? 138.547 133.595 135.953 1.00 22.01 686 ILE A N 1
ATOM 5371 C CA . ILE A 1 686 ? 138.784 132.446 136.827 1.00 22.01 686 ILE A CA 1
ATOM 5372 C C . ILE A 1 686 ? 140.262 132.343 137.186 1.00 22.01 686 ILE A C 1
ATOM 5373 O O . ILE A 1 686 ? 140.624 132.137 138.350 1.00 22.01 686 ILE A O 1
ATOM 5378 N N . THR A 1 687 ? 141.140 132.486 136.189 1.00 21.94 687 THR A N 1
ATOM 5379 C CA . THR A 1 687 ? 142.575 132.402 136.444 1.00 21.94 687 THR A CA 1
ATOM 5380 C C . THR A 1 687 ? 143.047 133.538 137.344 1.00 21.94 687 THR A C 1
ATOM 5381 O O . THR A 1 687 ? 143.865 133.325 138.247 1.00 21.94 687 THR A O 1
ATOM 5385 N N . LYS A 1 688 ? 142.538 134.750 137.117 1.00 21.75 688 LYS A N 1
ATOM 5386 C CA . LYS A 1 688 ? 142.986 135.902 137.892 1.00 21.75 688 LYS A CA 1
ATOM 5387 C C . LYS A 1 688 ? 142.620 135.765 139.365 1.00 21.75 688 LYS A C 1
ATOM 5388 O O . LYS A 1 688 ? 143.425 136.092 140.244 1.00 21.75 688 LYS A O 1
ATOM 5394 N N . ASN A 1 689 ? 141.413 135.278 139.656 1.00 21.71 689 ASN A N 1
ATOM 5395 C CA . ASN A 1 689 ? 140.955 135.240 141.041 1.00 21.71 689 ASN A CA 1
ATOM 5396 C C . ASN A 1 689 ? 141.634 134.127 141.829 1.00 21.71 689 ASN A C 1
ATOM 5397 O O . ASN A 1 689 ? 141.797 134.237 143.049 1.00 21.71 689 ASN A O 1
ATOM 5402 N N . LEU A 1 690 ? 142.030 133.046 141.158 1.00 20.02 690 LEU A N 1
ATOM 5403 C CA . LEU A 1 690 ? 142.747 131.980 141.848 1.00 20.02 690 LEU A CA 1
ATOM 5404 C C . LEU A 1 690 ? 144.126 132.447 142.297 1.00 20.02 690 LEU A C 1
ATOM 5405 O O . LEU A 1 690 ? 144.625 132.019 143.344 1.00 20.02 690 LEU A O 1
ATOM 5410 N N . VAL A 1 691 ? 144.762 133.318 141.513 1.00 20.39 691 VAL A N 1
ATOM 5411 C CA . VAL A 1 691 ? 146.055 133.872 141.906 1.00 20.39 691 VAL A CA 1
ATOM 5412 C C . VAL A 1 691 ? 145.895 134.804 143.103 1.00 20.39 691 VAL A C 1
ATOM 5413 O O . VAL A 1 691 ? 146.747 134.839 143.999 1.00 20.39 691 VAL A O 1
ATOM 5417 N N . TYR A 1 692 ? 144.796 135.563 143.143 1.00 20.53 692 TYR A N 1
ATOM 5418 C CA . TYR A 1 692 ? 144.569 136.496 144.244 1.00 20.53 692 TYR A CA 1
ATOM 5419 C C . TYR A 1 692 ? 144.471 135.766 145.578 1.00 20.53 692 TYR A C 1
ATOM 5420 O O . TYR A 1 692 ? 145.025 136.217 146.587 1.00 20.53 692 TYR A O 1
ATOM 5429 N N . VAL A 1 693 ? 143.760 134.638 145.604 1.00 19.64 693 VAL A N 1
ATOM 5430 C CA . VAL A 1 693 ? 143.629 133.872 146.840 1.00 19.64 693 VAL A CA 1
ATOM 5431 C C . VAL A 1 693 ? 144.973 133.289 147.254 1.00 19.64 693 VAL A C 1
ATOM 5432 O O . VAL A 1 693 ? 145.320 133.272 148.441 1.00 19.64 693 VAL A O 1
ATOM 5436 N N . ASN A 1 694 ? 145.751 132.803 146.285 1.00 20.02 694 ASN A N 1
ATOM 5437 C CA . ASN A 1 694 ? 147.030 132.176 146.603 1.00 20.02 694 ASN A CA 1
ATOM 5438 C C . ASN A 1 694 ? 148.002 133.167 147.227 1.00 20.02 694 ASN A C 1
ATOM 5439 O O . ASN A 1 694 ? 148.718 132.828 148.176 1.00 20.02 694 ASN A O 1
ATOM 5444 N N . SER A 1 695 ? 148.048 134.393 146.706 1.00 21.58 695 SER A N 1
ATOM 5445 C CA . SER A 1 695 ? 149.023 135.365 147.189 1.00 21.58 695 SER A CA 1
ATOM 5446 C C . SER A 1 695 ? 148.747 135.759 148.634 1.00 21.58 695 SER A C 1
ATOM 5447 O O . SER A 1 695 ? 149.655 136.197 149.349 1.00 21.58 695 SER A O 1
ATOM 5450 N N . ARG A 1 696 ? 147.500 135.613 149.083 1.00 21.69 696 ARG A N 1
ATOM 5451 C CA . ARG A 1 696 ? 147.171 135.977 150.456 1.00 21.69 696 ARG A CA 1
ATOM 5452 C C . ARG A 1 696 ? 147.650 134.912 151.434 1.00 21.69 696 ARG A C 1
ATOM 5453 O O . ARG A 1 696 ? 147.681 135.140 152.648 1.00 21.69 696 ARG A O 1
ATOM 5461 N N . TYR A 1 697 ? 148.025 133.738 150.923 1.00 20.94 697 TYR A N 1
ATOM 5462 C CA . TYR A 1 697 ? 148.641 132.717 151.763 1.00 20.94 697 TYR A CA 1
ATOM 5463 C C . TYR A 1 697 ? 150.159 132.829 151.762 1.00 20.94 697 TYR A C 1
ATOM 5464 O O . TYR A 1 697 ? 150.813 132.329 152.683 1.00 20.94 697 TYR A O 1
ATOM 5473 N N . VAL A 1 698 ? 150.731 133.466 150.738 1.00 21.66 698 VAL A N 1
ATOM 5474 C CA . VAL A 1 698 ? 152.163 133.748 150.738 1.00 21.66 698 VAL A CA 1
ATOM 5475 C C . VAL A 1 698 ? 152.505 134.735 151.846 1.00 21.66 698 VAL A C 1
ATOM 5476 O O . VAL A 1 698 ? 153.571 134.654 152.468 1.00 21.66 698 VAL A O 1
ATOM 5480 N N . ILE A 1 699 ? 151.602 135.681 152.112 1.00 23.60 699 ILE A N 1
ATOM 5481 C CA . ILE A 1 699 ? 151.832 136.672 153.161 1.00 23.60 699 ILE A CA 1
ATOM 5482 C C . ILE A 1 699 ? 151.936 135.993 154.521 1.00 23.60 699 ILE A C 1
ATOM 5483 O O . ILE A 1 699 ? 152.810 136.319 155.333 1.00 23.60 699 ILE A O 1
ATOM 5488 N N . ALA A 1 700 ? 151.048 135.031 154.788 1.00 22.79 700 ALA A N 1
ATOM 5489 C CA . ALA A 1 700 ? 151.055 134.348 156.079 1.00 22.79 700 ALA A CA 1
ATOM 5490 C C . ALA A 1 700 ? 152.349 133.576 156.299 1.00 22.79 700 ALA A C 1
ATOM 5491 O O . ALA A 1 700 ? 152.913 133.600 157.399 1.00 22.79 700 ALA A O 1
ATOM 5493 N N . PHE A 1 701 ? 152.835 132.884 155.269 1.00 23.77 701 PHE A N 1
ATOM 5494 C CA . PHE A 1 701 ? 154.058 132.102 155.418 1.00 23.77 701 PHE A CA 1
ATOM 5495 C C . PHE A 1 701 ? 155.286 133.001 155.481 1.00 23.77 701 PHE A C 1
ATOM 5496 O O . PHE A 1 701 ? 156.267 132.677 156.159 1.00 23.77 701 PHE A O 1
ATOM 5504 N N . HIS A 1 702 ? 155.256 134.130 154.770 1.00 27.06 702 HIS A N 1
ATOM 5505 C CA . HIS A 1 702 ? 156.355 135.088 154.851 1.00 27.06 702 HIS A CA 1
ATOM 5506 C C . HIS A 1 702 ? 156.455 135.691 156.245 1.00 27.06 702 HIS A C 1
ATOM 5507 O O . HIS A 1 702 ? 157.558 135.921 156.754 1.00 27.06 702 HIS A O 1
ATOM 5514 N N . CYS A 1 703 ? 155.311 135.957 156.879 1.00 27.40 703 CYS A N 1
ATOM 5515 C CA . CYS A 1 703 ? 155.319 136.537 158.218 1.00 27.40 703 CYS A CA 1
ATOM 5516 C C . CYS A 1 703 ? 155.768 135.524 159.266 1.00 27.40 703 CYS A C 1
ATOM 5517 O O . CYS A 1 703 ? 156.408 135.891 160.257 1.00 27.40 703 CYS A O 1
ATOM 5520 N N . LEU A 1 704 ? 155.432 134.247 159.073 1.00 26.96 704 LEU A N 1
ATOM 5521 C CA . LEU A 1 704 ? 155.778 133.224 160.058 1.00 26.96 704 LEU A CA 1
ATOM 5522 C C . LEU A 1 704 ? 157.289 133.067 160.189 1.00 26.96 704 LEU A C 1
ATOM 5523 O O . LEU A 1 704 ? 157.816 132.947 161.301 1.00 26.96 704 LEU A O 1
ATOM 5528 N N . GLU A 1 705 ? 158.004 133.058 159.062 1.00 30.20 705 GLU A N 1
ATOM 5529 C CA . GLU A 1 705 ? 159.456 132.922 159.117 1.00 30.20 705 GLU A CA 1
ATOM 5530 C C . GLU A 1 705 ? 160.098 134.143 159.757 1.00 30.20 705 GLU A C 1
ATOM 5531 O O . GLU A 1 705 ? 161.099 134.026 160.472 1.00 30.20 705 GLU A O 1
ATOM 5537 N N . ARG A 1 706 ? 159.539 135.326 159.503 1.00 30.36 706 ARG A N 1
ATOM 5538 C CA . ARG A 1 706 ? 160.078 136.551 160.084 1.00 30.36 706 ARG A CA 1
ATOM 5539 C C . ARG A 1 706 ? 159.913 136.563 161.598 1.00 30.36 706 ARG A C 1
ATOM 5540 O O . ARG A 1 706 ? 160.833 136.945 162.330 1.00 30.36 706 ARG A O 1
ATOM 5548 N N . ASP A 1 707 ? 158.746 136.144 162.089 1.00 31.97 707 ASP A N 1
ATOM 5549 C CA . ASP A 1 707 ? 158.465 136.220 163.516 1.00 31.97 707 ASP A CA 1
ATOM 5550 C C . ASP A 1 707 ? 159.178 135.142 164.318 1.00 31.97 707 ASP A C 1
ATOM 5551 O O . ASP A 1 707 ? 159.459 135.355 165.501 1.00 31.97 707 ASP A O 1
ATOM 5556 N N . ALA A 1 708 ? 159.466 133.990 163.711 1.00 30.28 708 ALA A N 1
ATOM 5557 C CA . ALA A 1 708 ? 160.173 132.938 164.432 1.00 30.28 708 ALA A CA 1
ATOM 5558 C C . ALA A 1 708 ? 161.584 133.374 164.804 1.00 30.28 708 ALA A C 1
ATOM 5559 O O . ALA A 1 708 ? 162.056 133.093 165.912 1.00 30.28 708 ALA A O 1
ATOM 5561 N N . PHE A 1 709 ? 162.276 134.056 163.889 1.00 30.59 709 PHE A N 1
ATOM 5562 C CA . PHE A 1 709 ? 163.641 134.493 164.165 1.00 30.59 709 PHE A CA 1
ATOM 5563 C C . PHE A 1 709 ? 163.685 135.515 165.294 1.00 30.59 709 PHE A C 1
ATOM 5564 O O . PHE A 1 709 ? 164.558 135.444 166.166 1.00 30.59 709 PHE A O 1
ATOM 5572 N N . LEU A 1 710 ? 162.758 136.476 165.294 1.00 30.30 710 LEU A N 1
ATOM 5573 C CA . LEU A 1 710 ? 162.756 137.500 166.334 1.00 30.30 710 LEU A CA 1
ATOM 5574 C C . LEU A 1 710 ? 162.437 136.905 167.700 1.00 30.30 710 LEU A C 1
ATOM 5575 O O . LEU A 1 710 ? 163.068 137.260 168.701 1.00 30.30 710 LEU A O 1
ATOM 5580 N N . HIS A 1 711 ? 161.461 135.997 167.761 1.00 29.40 711 HIS A N 1
ATOM 5581 C CA . HIS A 1 711 ? 161.067 135.394 169.029 1.00 29.40 711 HIS A CA 1
ATOM 5582 C C . HIS A 1 711 ? 162.060 134.351 169.520 1.00 29.40 711 HIS A C 1
ATOM 5583 O O . HIS A 1 711 ? 161.920 133.877 170.652 1.00 29.40 711 HIS A O 1
ATOM 5590 N N . GLY A 1 712 ? 163.047 133.980 168.709 1.00 31.51 712 GLY A N 1
ATOM 5591 C CA . GLY A 1 712 ? 164.045 133.021 169.135 1.00 31.51 712 GLY A CA 1
ATOM 5592 C C . GLY A 1 712 ? 163.638 131.572 169.032 1.00 31.51 712 GLY A C 1
ATOM 5593 O O . GLY A 1 712 ? 164.195 130.734 169.747 1.00 31.51 712 GLY A O 1
ATOM 5594 N N . VAL A 1 713 ? 162.685 131.244 168.165 1.00 31.76 713 VAL A N 1
ATOM 5595 C CA . VAL A 1 713 ? 162.189 129.883 168.004 1.00 31.76 713 VAL A CA 1
ATOM 5596 C C . VAL A 1 713 ? 162.631 129.365 166.644 1.00 31.76 713 VAL A C 1
ATOM 5597 O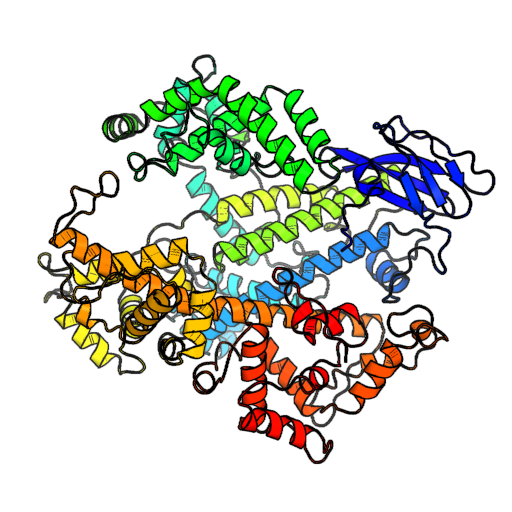 O . VAL A 1 713 ? 162.392 130.012 165.618 1.00 31.76 713 VAL A O 1
ATOM 5601 N N . THR A 1 714 ? 163.276 128.204 166.638 1.00 32.91 714 THR A N 1
ATOM 5602 C CA . THR A 1 714 ? 163.727 127.563 165.414 1.00 32.91 714 THR A CA 1
ATOM 5603 C C . THR A 1 714 ? 162.731 126.494 164.982 1.00 32.91 714 THR A C 1
ATOM 5604 O O . THR A 1 714 ? 162.051 125.880 165.808 1.00 32.91 714 THR A O 1
ATOM 5608 N N . LEU A 1 715 ? 162.641 126.286 163.668 1.00 32.87 715 LEU A N 1
ATOM 5609 C CA . LEU A 1 715 ? 161.695 125.332 163.109 1.00 32.87 715 LEU A CA 1
ATOM 5610 C C . LEU A 1 715 ? 162.393 123.993 162.917 1.00 32.87 715 LEU A C 1
ATOM 5611 O O . LEU A 1 715 ? 163.302 123.897 162.078 1.00 32.87 715 LEU A O 1
ATOM 5616 N N . PRO A 1 716 ? 162.015 122.951 163.646 1.00 35.51 716 PRO A N 1
ATOM 5617 C CA . PRO A 1 716 ? 162.762 121.692 163.603 1.00 35.51 716 PRO A CA 1
ATOM 5618 C C . PRO A 1 716 ? 162.495 120.908 162.324 1.00 35.51 716 PRO A C 1
ATOM 5619 O O . PRO A 1 716 ? 161.670 121.273 161.488 1.00 35.51 716 PRO A O 1
ATOM 5623 N N . LYS A 1 717 ? 163.227 119.805 162.191 1.00 44.69 717 LYS A N 1
ATOM 5624 C CA . LYS A 1 717 ? 163.093 118.878 161.078 1.00 44.69 717 LYS A CA 1
ATOM 5625 C C . LYS A 1 717 ? 162.859 117.473 161.615 1.00 44.69 717 LYS A C 1
ATOM 5626 O O . LYS A 1 717 ? 163.486 117.062 162.595 1.00 44.69 717 LYS A O 1
ATOM 5632 N N . MET A 1 718 ? 161.953 116.739 160.974 1.00 53.62 718 MET A N 1
ATOM 5633 C CA . MET A 1 718 ? 161.681 115.361 161.369 1.00 53.62 718 MET A CA 1
ATOM 5634 C C . MET A 1 718 ? 161.233 114.590 160.137 1.00 53.62 718 MET A C 1
ATOM 5635 O O . MET A 1 718 ? 160.236 114.958 159.508 1.00 53.62 718 MET A O 1
ATOM 5640 N N . ASN A 1 719 ? 161.965 113.523 159.803 1.00 53.92 719 ASN A N 1
ATOM 5641 C CA . ASN A 1 719 ? 161.778 112.783 158.552 1.00 53.92 719 ASN A CA 1
ATOM 5642 C C . ASN A 1 719 ? 161.873 113.706 157.341 1.00 53.92 719 ASN A C 1
ATOM 5643 O O . ASN A 1 719 ? 161.097 113.601 156.390 1.00 53.92 719 ASN A O 1
ATOM 5648 N N . LYS A 1 720 ? 162.841 114.623 157.384 1.00 51.41 720 LYS A N 1
ATOM 5649 C CA . LYS A 1 720 ? 163.107 115.559 156.290 1.00 51.41 720 LYS A CA 1
ATOM 5650 C C . LYS A 1 720 ? 161.901 116.443 155.985 1.00 51.41 720 LYS A C 1
ATOM 5651 O O . LYS A 1 720 ? 161.691 116.853 154.842 1.00 51.41 720 LYS A O 1
ATOM 5657 N N . LYS A 1 721 ? 161.104 116.746 157.004 1.00 44.05 721 LYS A N 1
ATOM 5658 C CA . LYS A 1 721 ? 159.978 117.659 156.897 1.00 44.05 721 LYS A CA 1
ATOM 5659 C C . LYS A 1 721 ? 160.234 118.868 157.785 1.00 44.05 721 LYS A C 1
ATOM 5660 O O . LYS A 1 721 ? 161.162 118.883 158.596 1.00 44.05 721 LYS A O 1
ATOM 5666 N N . ILE A 1 722 ? 159.403 119.895 157.632 1.00 34.38 722 ILE A N 1
ATOM 5667 C CA . ILE A 1 722 ? 159.515 121.112 158.427 1.00 34.38 722 ILE A CA 1
ATOM 5668 C C . ILE A 1 722 ? 158.249 121.253 159.256 1.00 34.38 722 ILE A C 1
ATOM 5669 O O . ILE A 1 722 ? 157.140 121.283 158.709 1.00 34.38 722 ILE A O 1
ATOM 5674 N N . VAL A 1 723 ? 158.415 121.345 160.573 1.00 31.58 723 VAL A N 1
ATOM 5675 C CA . VAL A 1 723 ? 157.287 121.439 161.497 1.00 31.58 723 VAL A CA 1
ATOM 5676 C C . VAL A 1 723 ? 156.973 122.925 161.633 1.00 31.58 723 VAL A C 1
ATOM 5677 O O . VAL A 1 723 ? 157.544 123.636 162.458 1.00 31.58 723 VAL A O 1
ATOM 5681 N N . TYR A 1 724 ? 156.048 123.400 160.799 1.00 28.85 724 TYR A N 1
ATOM 5682 C CA . TYR A 1 724 ? 155.645 124.798 160.826 1.00 28.85 724 TYR A CA 1
ATOM 5683 C C . TYR A 1 724 ? 154.798 125.144 162.040 1.00 28.85 724 TYR A C 1
ATOM 5684 O O . TYR A 1 724 ? 154.518 126.327 162.259 1.00 28.85 724 TYR A O 1
ATOM 5693 N N . SER A 1 725 ? 154.386 124.153 162.829 1.00 28.72 725 SER A N 1
ATOM 5694 C CA . SER A 1 725 ? 153.530 124.367 163.985 1.00 28.72 725 SER A CA 1
ATOM 5695 C C . SER A 1 725 ? 154.314 124.477 165.287 1.00 28.72 725 SER A C 1
ATOM 5696 O O . SER A 1 725 ? 153.748 124.259 166.362 1.00 28.72 725 SER A O 1
ATOM 5699 N N . GLN A 1 726 ? 155.606 124.800 165.216 1.00 30.16 726 GLN A N 1
ATOM 5700 C CA . GLN A 1 726 ? 156.399 124.906 166.436 1.00 30.16 726 GLN A CA 1
ATOM 5701 C C . GLN A 1 726 ? 156.164 126.229 167.155 1.00 30.16 726 GLN A C 1
ATOM 5702 O O . GLN A 1 726 ? 156.220 126.282 168.389 1.00 30.16 726 GLN A O 1
ATOM 5708 N N . LEU A 1 727 ? 155.907 127.305 166.410 1.00 29.30 727 LEU A N 1
ATOM 5709 C CA . LEU A 1 727 ? 155.731 128.610 167.040 1.00 29.30 727 LEU A CA 1
ATOM 5710 C C . LEU A 1 727 ? 154.433 128.678 167.834 1.00 29.30 727 LEU A C 1
ATOM 5711 O O . LEU A 1 727 ? 154.385 129.303 168.899 1.00 29.30 727 LEU A O 1
ATOM 5716 N N . THR A 1 728 ? 153.369 128.048 167.334 1.00 28.49 728 THR A N 1
ATOM 5717 C CA . THR A 1 728 ? 152.097 128.092 168.045 1.00 28.49 728 THR A CA 1
ATOM 5718 C C . THR A 1 728 ? 152.135 127.239 169.307 1.00 28.49 728 THR A C 1
ATOM 5719 O O . THR A 1 728 ? 151.445 127.541 170.286 1.00 28.49 728 THR A O 1
ATOM 5723 N N . THR A 1 729 ? 152.934 126.170 169.308 1.00 28.91 729 THR A N 1
ATOM 5724 C CA . THR A 1 729 ? 153.077 125.360 170.513 1.00 28.91 729 THR A CA 1
ATOM 5725 C C . THR A 1 729 ? 153.935 126.067 171.553 1.00 28.91 729 THR A C 1
ATOM 5726 O O . THR A 1 729 ? 153.635 126.024 172.751 1.00 28.91 729 THR A O 1
ATOM 5730 N N . HIS A 1 730 ? 155.013 126.717 171.111 1.00 29.23 730 HIS A N 1
ATOM 5731 C CA . HIS A 1 730 ? 155.914 127.392 172.040 1.00 29.23 730 HIS A CA 1
ATOM 5732 C C . HIS A 1 730 ? 155.223 128.550 172.748 1.00 29.23 730 HIS A C 1
ATOM 5733 O O . HIS A 1 730 ? 155.416 128.754 173.952 1.00 29.23 730 HIS A O 1
ATOM 5740 N N . LEU A 1 731 ? 154.415 129.318 172.022 1.00 28.57 731 LEU A N 1
ATOM 5741 C CA . LEU A 1 731 ? 153.745 130.472 172.604 1.00 28.57 731 LEU A CA 1
ATOM 5742 C C . LEU A 1 731 ? 152.502 130.101 173.400 1.00 28.57 731 LEU A C 1
ATOM 5743 O O . LEU A 1 731 ? 151.931 130.973 174.063 1.00 28.57 731 LEU A O 1
ATOM 5748 N N . LEU A 1 732 ? 152.066 128.841 173.349 1.00 29.47 732 LEU A N 1
ATOM 5749 C CA . LEU A 1 732 ? 150.944 128.408 174.172 1.00 29.47 732 LEU A CA 1
ATOM 5750 C C . LEU A 1 732 ? 151.361 128.126 175.607 1.00 29.47 732 LEU A C 1
ATOM 5751 O O . LEU A 1 732 ? 150.495 128.008 176.479 1.00 29.47 732 LEU A O 1
ATOM 5756 N N . THR A 1 733 ? 152.660 128.009 175.870 1.00 31.59 733 THR A N 1
ATOM 5757 C CA . THR A 1 733 ? 153.188 127.741 177.202 1.00 31.59 733 THR A CA 1
ATOM 5758 C C . THR A 1 733 ? 154.216 128.791 177.597 1.00 31.59 733 THR A C 1
ATOM 5759 O O . THR A 1 733 ? 155.248 128.480 178.197 1.00 31.59 733 THR A O 1
ATOM 5763 N N . ASP A 1 734 ? 153.951 130.053 177.267 1.00 35.20 734 ASP A N 1
ATOM 5764 C CA . ASP A 1 734 ? 154.820 131.165 177.630 1.00 35.20 734 ASP A CA 1
ATOM 5765 C C . ASP A 1 734 ? 154.064 132.097 178.564 1.00 35.20 734 ASP A C 1
ATOM 5766 O O . ASP A 1 734 ? 152.927 132.482 178.276 1.00 35.20 734 ASP A O 1
ATOM 5771 N N . LYS A 1 735 ? 154.698 132.452 179.683 1.00 32.57 735 LYS A N 1
ATOM 5772 C CA . LYS A 1 735 ? 154.016 133.234 180.709 1.00 32.57 735 LYS A CA 1
ATOM 5773 C C . LYS A 1 735 ? 153.662 134.629 180.211 1.00 32.57 735 LYS A C 1
ATOM 5774 O O . LYS A 1 735 ? 152.567 135.132 180.487 1.00 32.57 735 LYS A O 1
ATOM 5780 N N . ASN A 1 736 ? 154.574 135.270 179.478 1.00 30.72 736 ASN A N 1
ATOM 5781 C CA . ASN A 1 736 ? 154.327 136.633 179.021 1.00 30.72 736 ASN A CA 1
ATOM 5782 C C . ASN A 1 736 ? 153.232 136.681 177.963 1.00 30.72 736 ASN A C 1
ATOM 5783 O O . ASN A 1 736 ? 152.368 137.564 177.998 1.00 30.72 736 ASN A O 1
ATOM 5788 N N . TYR A 1 737 ? 153.251 135.745 177.012 1.00 29.49 737 TYR A N 1
ATOM 5789 C CA . TYR A 1 737 ? 152.287 135.781 175.920 1.00 29.49 737 TYR A CA 1
ATOM 5790 C C . TYR A 1 737 ? 150.877 135.428 176.370 1.00 29.49 737 TYR A C 1
ATOM 5791 O O . TYR A 1 737 ? 149.914 135.824 175.708 1.00 29.49 737 TYR A O 1
ATOM 5800 N N . THR A 1 738 ? 150.730 134.702 177.473 1.00 30.28 738 THR A N 1
ATOM 5801 C CA . THR A 1 738 ? 149.418 134.325 177.974 1.00 30.28 738 THR A CA 1
ATOM 5802 C C . THR A 1 738 ? 148.802 135.384 178.877 1.00 30.28 738 THR A C 1
ATOM 5803 O O . THR A 1 738 ? 147.701 135.173 179.393 1.00 30.28 738 THR A O 1
ATOM 5807 N N . THR A 1 739 ? 149.481 136.509 179.082 1.00 30.74 739 THR A N 1
ATOM 5808 C CA . THR A 1 739 ? 148.941 137.637 179.830 1.00 30.74 739 THR A CA 1
ATOM 5809 C C . THR A 1 739 ? 148.742 138.879 178.977 1.00 30.74 739 THR A C 1
ATOM 5810 O O . THR A 1 739 ? 147.751 139.589 179.155 1.00 30.74 739 THR A O 1
ATOM 5814 N N . TYR A 1 740 ? 149.647 139.151 178.041 1.00 30.93 740 TYR A N 1
ATOM 5815 C CA . TYR A 1 740 ? 149.589 140.335 177.189 1.00 30.93 740 TYR A CA 1
ATOM 5816 C C . TYR A 1 740 ? 149.722 139.949 175.721 1.00 30.93 740 TYR A C 1
ATOM 5817 O O . TYR A 1 740 ? 150.466 140.569 174.959 1.00 30.93 740 TYR A O 1
ATOM 5826 N N . GLY A 1 741 ? 148.993 138.920 175.290 1.00 30.74 741 GLY A N 1
ATOM 5827 C CA . GLY A 1 741 ? 149.116 138.424 173.936 1.00 30.74 741 GLY A CA 1
ATOM 5828 C C . GLY A 1 741 ? 147.769 138.088 173.327 1.00 30.74 741 GLY A C 1
ATOM 5829 O O . GLY A 1 741 ? 146.722 138.242 173.958 1.00 30.74 741 GLY A O 1
ATOM 5830 N N . HIS A 1 742 ? 147.821 137.638 172.072 1.00 28.37 742 HIS A N 1
ATOM 5831 C CA . HIS A 1 742 ? 146.613 137.195 171.384 1.00 28.37 742 HIS A CA 1
ATOM 5832 C C . HIS A 1 742 ? 145.971 136.012 172.094 1.00 28.37 742 HIS A C 1
ATOM 5833 O O . HIS A 1 742 ? 144.751 135.981 172.288 1.00 28.37 742 HIS A O 1
ATOM 5840 N N . LEU A 1 743 ? 146.775 135.030 172.489 1.00 28.61 743 LEU A N 1
ATOM 5841 C CA . LEU A 1 743 ? 146.280 133.835 173.166 1.00 28.61 743 LEU A CA 1
ATOM 5842 C C . LEU A 1 743 ? 146.332 134.088 174.666 1.00 28.61 743 LEU A C 1
ATOM 5843 O O . LEU A 1 743 ? 147.366 133.887 175.306 1.00 28.61 743 LEU A O 1
ATOM 5848 N N . LYS A 1 744 ? 145.213 134.526 175.230 1.00 32.13 744 LYS A N 1
ATOM 5849 C CA . LYS A 1 744 ? 145.131 134.877 176.640 1.00 32.13 744 LYS A CA 1
ATOM 5850 C C . LYS A 1 744 ? 144.440 133.762 177.410 1.00 32.13 744 LYS A C 1
ATOM 5851 O O . LYS A 1 744 ? 143.406 133.246 176.973 1.00 32.13 744 LYS A O 1
ATOM 5857 N N . ASN A 1 745 ? 145.013 133.395 178.553 1.00 37.48 745 ASN A N 1
ATOM 5858 C CA . ASN A 1 745 ? 144.446 132.383 179.439 1.00 37.48 745 ASN A CA 1
ATOM 5859 C C . ASN A 1 745 ? 144.156 133.057 180.773 1.00 37.48 745 ASN A C 1
ATOM 5860 O O . ASN A 1 745 ? 144.952 132.991 181.711 1.00 37.48 745 ASN A O 1
ATOM 5865 N N . GLN A 1 746 ? 142.998 133.707 180.852 1.00 44.26 746 GLN A N 1
ATOM 5866 C CA . GLN A 1 746 ? 142.544 134.382 182.057 1.00 44.26 746 GLN A CA 1
ATOM 5867 C C . GLN A 1 746 ? 141.035 134.224 182.152 1.00 44.26 746 GLN A C 1
ATOM 5868 O O . GLN A 1 746 ? 140.364 133.895 181.171 1.00 44.26 746 GLN A O 1
ATOM 5874 N N . LYS A 1 747 ? 140.505 134.461 183.346 1.00 50.69 747 LYS A N 1
ATOM 5875 C CA . LYS A 1 747 ? 139.074 134.306 183.578 1.00 50.69 747 LYS A CA 1
ATOM 5876 C C . LYS A 1 747 ? 138.322 135.417 182.856 1.00 50.69 747 LYS A C 1
ATOM 5877 O O . LYS A 1 747 ? 138.479 136.598 183.182 1.00 50.69 747 LYS A O 1
ATOM 5883 N N . GLY A 1 748 ? 137.506 135.043 181.875 1.00 47.63 748 GLY A N 1
ATOM 5884 C CA . GLY A 1 748 ? 136.740 135.988 181.089 1.00 47.63 748 GLY A CA 1
ATOM 5885 C C . GLY A 1 748 ? 137.287 136.253 179.704 1.00 47.63 748 GLY A C 1
ATOM 5886 O O . GLY A 1 748 ? 136.575 136.845 178.882 1.00 47.63 748 GLY A O 1
ATOM 5887 N N . HIS A 1 749 ? 138.519 135.846 179.414 1.00 46.29 749 HIS A N 1
ATOM 5888 C CA . HIS A 1 749 ? 139.121 136.038 178.098 1.00 46.29 749 HIS A CA 1
ATOM 5889 C C . HIS A 1 749 ? 139.852 134.768 177.673 1.00 46.29 749 HIS A C 1
ATOM 5890 O O . HIS A 1 749 ? 141.001 134.799 177.233 1.00 46.29 749 HIS A O 1
ATOM 5897 N N . ARG A 1 750 ? 139.182 133.628 177.804 1.00 44.22 750 ARG A N 1
ATOM 5898 C CA . ARG A 1 750 ? 139.777 132.320 177.565 1.00 44.22 750 ARG A CA 1
ATOM 5899 C C . ARG A 1 750 ? 139.023 131.597 176.451 1.00 44.22 750 ARG A C 1
ATOM 5900 O O . ARG A 1 750 ? 138.640 130.431 176.572 1.00 44.22 750 ARG A O 1
ATOM 5908 N N . LYS A 1 751 ? 138.767 132.302 175.352 1.00 40.93 751 LYS A N 1
ATOM 5909 C CA . LYS A 1 751 ? 138.014 131.724 174.243 1.00 40.93 751 LYS A CA 1
ATOM 5910 C C . LYS A 1 751 ? 138.937 131.130 173.185 1.00 40.93 751 LYS A C 1
ATOM 5911 O O . LYS A 1 751 ? 138.843 129.942 172.865 1.00 40.93 751 LYS A O 1
ATOM 5917 N N . TRP A 1 752 ? 139.837 131.946 172.637 1.00 33.14 752 TRP A N 1
ATOM 5918 C CA . TRP A 1 752 ? 140.670 131.489 171.532 1.00 33.14 752 TRP A CA 1
ATOM 5919 C C . TRP A 1 752 ? 141.850 130.665 172.021 1.00 33.14 752 TRP A C 1
ATOM 5920 O O . TRP A 1 752 ? 142.529 130.018 171.217 1.00 33.14 752 TRP A O 1
ATOM 5931 N N . TYR A 1 753 ? 142.113 130.678 173.327 1.00 34.20 753 TYR A N 1
ATOM 5932 C CA . TYR A 1 753 ? 143.127 129.795 173.888 1.00 34.20 753 TYR A CA 1
ATOM 5933 C C . TYR A 1 753 ? 142.685 128.340 173.799 1.00 34.20 753 TYR A C 1
ATOM 5934 O O . TYR A 1 753 ? 143.494 127.446 173.527 1.00 34.20 753 TYR A O 1
ATOM 5943 N N . VAL A 1 754 ? 141.395 128.086 174.028 1.00 33.31 754 VAL A N 1
ATOM 5944 C CA . VAL A 1 754 ? 140.886 126.718 174.011 1.00 33.31 754 VAL A CA 1
ATOM 5945 C C . VAL A 1 754 ? 140.754 126.205 172.582 1.00 33.31 754 VAL A C 1
ATOM 5946 O O . VAL A 1 754 ? 141.150 125.073 172.276 1.00 33.31 754 VAL A O 1
ATOM 5950 N N . LEU A 1 755 ? 140.196 127.023 171.685 1.00 32.76 755 LEU A N 1
ATOM 5951 C CA . LEU A 1 755 ? 139.933 126.564 170.324 1.00 32.76 755 LEU A CA 1
ATOM 5952 C C . LEU A 1 755 ? 141.219 126.217 169.587 1.00 32.76 755 LEU A C 1
ATOM 5953 O O . LEU A 1 755 ? 141.280 125.208 168.875 1.00 32.76 755 LEU A O 1
ATOM 5958 N N . VAL A 1 756 ? 142.255 127.044 169.731 1.00 28.74 756 VAL A N 1
ATOM 5959 C CA . VAL A 1 756 ? 143.517 126.761 169.057 1.00 28.74 756 VAL A CA 1
ATOM 5960 C C . VAL A 1 756 ? 144.161 125.511 169.640 1.00 28.74 756 VAL A C 1
ATOM 5961 O O . VAL A 1 756 ? 144.754 124.705 168.914 1.00 28.74 756 VAL A O 1
ATOM 5965 N N . LYS A 1 757 ? 144.046 125.322 170.956 1.00 30.20 757 LYS A N 1
ATOM 5966 C CA . LYS A 1 757 ? 144.570 124.113 171.581 1.00 30.20 757 LYS A CA 1
ATOM 5967 C C . LYS A 1 757 ? 143.829 122.873 171.098 1.00 30.20 757 LYS A C 1
ATOM 5968 O O . LYS A 1 757 ? 144.446 121.832 170.843 1.00 30.20 757 LYS A O 1
ATOM 5974 N N . ASN A 1 758 ? 142.504 122.963 170.972 1.00 32.71 758 ASN A N 1
ATOM 5975 C CA . ASN A 1 758 ? 141.718 121.827 170.501 1.00 32.71 758 ASN A CA 1
ATOM 5976 C C . ASN A 1 758 ? 142.063 121.489 169.055 1.00 32.71 758 ASN A C 1
ATOM 5977 O O . ASN A 1 758 ? 142.272 120.318 168.718 1.00 32.71 758 ASN A O 1
ATOM 5982 N N . ASN A 1 759 ? 142.142 122.502 168.188 1.00 29.76 759 ASN A N 1
ATOM 5983 C CA . ASN A 1 759 ? 142.448 122.262 166.783 1.00 29.76 759 ASN A CA 1
ATOM 5984 C C . ASN A 1 759 ? 143.891 121.830 166.566 1.00 29.76 759 ASN A C 1
ATOM 5985 O O . ASN A 1 759 ? 144.195 121.235 165.527 1.00 29.76 759 ASN A O 1
ATOM 5990 N N . LEU A 1 760 ? 144.783 122.117 167.514 1.00 30.20 760 LEU A N 1
ATOM 5991 C CA . LEU A 1 760 ? 146.164 121.670 167.402 1.00 30.20 760 LEU A CA 1
ATOM 5992 C C . LEU A 1 760 ? 146.291 120.157 167.505 1.00 30.20 760 LEU A C 1
ATOM 5993 O O . LEU A 1 760 ? 147.292 119.599 167.045 1.00 30.20 760 LEU A O 1
ATOM 5998 N N . GLN A 1 761 ? 145.303 119.485 168.094 1.00 33.59 761 GLN A N 1
ATOM 5999 C CA . GLN A 1 761 ? 145.316 118.035 168.227 1.00 33.59 761 GLN A CA 1
ATOM 6000 C C . GLN A 1 761 ? 144.774 117.319 166.997 1.00 33.59 761 GLN A C 1
ATOM 6001 O O . GLN A 1 761 ? 144.771 116.085 166.972 1.00 33.59 761 GLN A O 1
ATOM 6007 N N . ASN A 1 762 ? 144.317 118.052 165.986 1.00 33.60 762 ASN A N 1
ATOM 6008 C CA . ASN A 1 762 ? 143.709 117.480 164.792 1.00 33.60 762 ASN A CA 1
ATOM 6009 C C . ASN A 1 762 ? 144.503 117.835 163.543 1.00 33.60 762 ASN A C 1
ATOM 6010 O O . ASN A 1 762 ? 143.934 118.175 162.505 1.00 33.60 762 ASN A O 1
ATOM 6015 N N . SER A 1 763 ? 145.829 117.760 163.616 1.00 34.15 763 SER A N 1
ATOM 6016 C CA . SER A 1 763 ? 146.676 118.220 162.526 1.00 34.15 763 SER A CA 1
ATOM 6017 C C . SER A 1 763 ? 147.635 117.124 162.085 1.00 34.15 763 SER A C 1
ATOM 6018 O O . SER A 1 763 ? 148.006 116.243 162.866 1.00 34.15 763 SER A O 1
ATOM 6021 N N . ASP A 1 764 ? 148.029 117.194 160.817 1.00 37.75 764 ASP A N 1
ATOM 6022 C CA . ASP A 1 764 ? 149.002 116.290 160.221 1.00 37.75 764 ASP A CA 1
ATOM 6023 C C . ASP A 1 764 ? 150.251 117.078 159.867 1.00 37.75 764 ASP A C 1
ATOM 6024 O O . ASP A 1 764 ? 150.159 118.152 159.264 1.00 37.75 764 ASP A O 1
ATOM 6029 N N . ILE A 1 765 ? 151.414 116.546 160.238 1.00 34.59 765 ILE A N 1
ATOM 6030 C CA . ILE A 1 765 ? 152.664 117.195 159.863 1.00 34.59 765 ILE A CA 1
ATOM 6031 C C . ILE A 1 765 ? 152.874 117.112 158.357 1.00 34.59 765 ILE A C 1
ATOM 6032 O O . ILE A 1 765 ? 153.350 118.066 157.729 1.00 34.59 765 ILE A O 1
ATOM 6037 N N . THR A 1 766 ? 152.519 115.977 157.751 1.00 32.93 766 THR A N 1
ATOM 6038 C CA . THR A 1 766 ? 152.650 115.839 156.304 1.00 32.93 766 THR A CA 1
ATOM 6039 C C . THR A 1 766 ? 151.707 116.783 155.567 1.00 32.93 766 THR A C 1
ATOM 6040 O O . THR A 1 766 ? 152.085 117.383 154.555 1.00 32.93 766 THR A O 1
ATOM 6044 N N . ALA A 1 767 ? 150.473 116.922 156.055 1.00 29.34 767 ALA A N 1
ATOM 6045 C CA . ALA A 1 767 ? 149.503 117.779 155.380 1.00 29.34 767 ALA A CA 1
ATOM 6046 C C . ALA A 1 767 ? 149.921 119.243 155.425 1.00 29.34 767 ALA A C 1
ATOM 6047 O O . ALA A 1 767 ? 149.785 119.964 154.430 1.00 29.34 767 ALA A O 1
ATOM 6049 N N . VAL A 1 768 ? 150.423 119.704 156.572 1.00 27.08 768 VAL A N 1
ATOM 6050 C CA . VAL A 1 768 ? 150.852 121.094 156.688 1.00 27.08 768 VAL A CA 1
ATOM 6051 C C . VAL A 1 768 ? 152.051 121.365 155.788 1.00 27.08 768 VAL A C 1
ATOM 6052 O O . VAL A 1 768 ? 152.115 122.400 155.114 1.00 27.08 768 VAL A O 1
ATOM 6056 N N . SER A 1 769 ? 153.015 120.443 155.757 1.00 27.79 769 SER A N 1
ATOM 6057 C CA . SER A 1 769 ? 154.187 120.626 154.907 1.00 27.79 769 SER A CA 1
ATOM 6058 C C . SER A 1 769 ? 153.809 120.616 153.432 1.00 27.79 769 SER A C 1
ATOM 6059 O O . SER A 1 769 ? 154.372 121.375 152.635 1.00 27.79 769 SER A O 1
ATOM 6062 N N . SER A 1 770 ? 152.864 119.755 153.047 1.00 26.18 770 SER A N 1
ATOM 6063 C CA . SER A 1 770 ? 152.439 119.701 151.652 1.00 26.18 770 SER A CA 1
ATOM 6064 C C . SER A 1 770 ? 151.733 120.986 151.239 1.00 26.18 770 SER A C 1
ATOM 6065 O O . SER A 1 770 ? 151.845 121.422 150.088 1.00 26.18 770 SER A O 1
ATOM 6068 N N . PHE A 1 771 ? 150.994 121.601 152.163 1.00 20.79 771 PHE A N 1
ATOM 6069 C CA . PHE A 1 771 ? 150.319 122.857 151.857 1.00 20.79 771 PHE A CA 1
ATOM 6070 C C . PHE A 1 771 ? 151.319 123.964 151.547 1.00 20.79 771 PHE A C 1
ATOM 6071 O O . PHE A 1 771 ? 151.088 124.784 150.650 1.00 20.79 771 PHE A O 1
ATOM 6079 N N . ALA A 1 772 ? 152.431 124.011 152.283 1.00 22.31 772 ALA A N 1
ATOM 6080 C CA . ALA A 1 772 ? 153.427 125.053 152.056 1.00 22.31 772 ALA A CA 1
ATOM 6081 C C . ALA A 1 772 ? 154.033 124.948 150.663 1.00 22.31 772 ALA A C 1
ATOM 6082 O O . ALA A 1 772 ? 154.257 125.966 149.998 1.00 22.31 772 ALA A O 1
ATOM 6084 N N . ASN A 1 773 ? 154.311 123.727 150.206 1.00 22.89 773 ASN A N 1
ATOM 6085 C CA . ASN A 1 773 ? 154.870 123.548 148.870 1.00 22.89 773 ASN A CA 1
ATOM 6086 C C . ASN A 1 773 ? 153.861 123.926 147.792 1.00 22.89 773 ASN A C 1
ATOM 6087 O O . ASN A 1 773 ? 154.240 124.410 146.720 1.00 22.89 773 ASN A O 1
ATOM 6092 N N . ILE A 1 774 ? 152.572 123.701 148.054 1.00 21.46 774 ILE A N 1
ATOM 6093 C CA . ILE A 1 774 ? 151.537 124.056 147.085 1.00 21.46 774 ILE A CA 1
ATOM 6094 C C . ILE A 1 774 ? 151.483 125.567 146.892 1.00 21.46 774 ILE A C 1
ATOM 6095 O O . ILE A 1 774 ? 151.395 126.065 145.763 1.00 21.46 774 ILE A O 1
ATOM 6100 N N . VAL A 1 775 ? 151.541 126.319 147.991 1.00 21.41 775 VAL A N 1
ATOM 6101 C CA . VAL A 1 775 ? 151.416 127.771 147.908 1.00 21.41 775 VAL A CA 1
ATOM 6102 C C . VAL A 1 775 ? 152.634 128.382 147.224 1.00 21.41 775 VAL A C 1
ATOM 6103 O O . VAL A 1 775 ? 152.510 129.330 146.440 1.00 21.41 775 VAL A O 1
ATOM 6107 N N . ALA A 1 776 ? 153.826 127.852 147.505 1.00 21.47 776 ALA A N 1
ATOM 6108 C CA . ALA A 1 776 ? 155.044 128.429 146.946 1.00 21.47 776 ALA A CA 1
ATOM 6109 C C . ALA A 1 776 ? 155.093 128.312 145.428 1.00 21.47 776 ALA A C 1
ATOM 6110 O O . ALA A 1 776 ? 155.508 129.260 144.752 1.00 21.47 776 ALA A O 1
ATOM 6112 N N . ALA A 1 777 ? 154.681 127.175 144.875 1.00 23.06 777 ALA A N 1
ATOM 6113 C CA . ALA A 1 777 ? 154.769 126.934 143.442 1.00 23.06 777 ALA A CA 1
ATOM 6114 C C . ALA A 1 777 ? 153.494 127.287 142.689 1.00 23.06 777 ALA A C 1
ATOM 6115 O O . ALA A 1 777 ? 153.466 127.156 141.462 1.00 23.06 777 ALA A O 1
ATOM 6117 N N . ILE A 1 778 ? 152.455 127.746 143.388 1.00 23.48 778 ILE A N 1
ATOM 6118 C CA . ILE A 1 778 ? 151.148 128.036 142.802 1.00 23.48 778 ILE A CA 1
ATOM 6119 C C . ILE A 1 778 ? 150.706 126.847 141.959 1.00 23.48 778 ILE A C 1
ATOM 6120 O O . ILE A 1 778 ? 150.539 126.960 140.740 1.00 23.48 778 ILE A O 1
ATOM 6125 N N . SER A 1 779 ? 150.534 125.695 142.600 1.00 23.34 779 SER A N 1
ATOM 6126 C CA . SER A 1 779 ? 150.145 124.484 141.896 1.00 23.34 779 SER A CA 1
ATOM 6127 C C . SER A 1 779 ? 148.642 124.362 141.710 1.00 23.34 779 SER A C 1
ATOM 6128 O O . SER A 1 779 ? 148.195 123.491 140.957 1.00 23.34 779 SER A O 1
ATOM 6131 N N . VAL A 1 780 ? 147.855 125.207 142.374 1.00 22.78 780 VAL A N 1
ATOM 6132 C CA . VAL A 1 780 ? 146.411 125.197 142.168 1.00 22.78 780 VAL A CA 1
ATOM 6133 C C . VAL A 1 780 ? 146.073 125.689 140.767 1.00 22.78 780 VAL A C 1
ATOM 6134 O O . VAL A 1 780 ? 145.270 125.078 140.053 1.00 22.78 780 VAL A O 1
ATOM 6138 N N . VAL A 1 781 ? 146.686 126.799 140.353 1.00 23.24 781 VAL A N 1
ATOM 6139 C CA . VAL A 1 781 ? 146.418 127.356 139.031 1.00 23.24 781 VAL A CA 1
ATOM 6140 C C . VAL A 1 781 ? 146.943 126.432 137.940 1.00 23.24 781 VAL A C 1
ATOM 6141 O O . VAL A 1 781 ? 146.269 126.197 136.930 1.00 23.24 781 VAL A O 1
ATOM 6145 N N . ARG A 1 782 ? 148.149 125.895 138.121 1.00 25.85 782 ARG A N 1
ATOM 6146 C CA . ARG A 1 782 ? 148.761 125.079 137.079 1.00 25.85 782 ARG A CA 1
ATOM 6147 C C . ARG A 1 782 ? 148.033 123.748 136.905 1.00 25.85 782 ARG A C 1
ATOM 6148 O O . ARG A 1 782 ? 147.688 123.363 135.783 1.00 25.85 782 ARG A O 1
ATOM 6156 N N . ASN A 1 783 ? 147.792 123.032 138.000 1.00 27.02 783 ASN A N 1
ATOM 6157 C CA . ASN A 1 783 ? 147.129 121.727 137.950 1.00 27.02 783 ASN A CA 1
ATOM 6158 C C . ASN A 1 783 ? 145.636 121.861 138.248 1.00 27.02 783 ASN A C 1
ATOM 6159 O O . ASN A 1 783 ? 145.104 121.250 139.174 1.00 27.02 783 ASN A O 1
ATOM 6164 N N . SER A 1 784 ? 144.951 122.672 137.446 1.00 29.04 784 SER A N 1
ATOM 6165 C CA . SER A 1 784 ? 143.522 122.899 137.617 1.00 29.04 784 SER A CA 1
ATOM 6166 C C . SER A 1 784 ? 142.678 122.267 136.521 1.00 29.04 784 SER A C 1
ATOM 6167 O O . SER A 1 784 ? 141.453 122.417 136.539 1.00 29.04 784 SER A O 1
ATOM 6170 N N . ASN A 1 785 ? 143.291 121.568 135.570 1.00 31.43 785 ASN A N 1
ATOM 6171 C CA . ASN A 1 785 ? 142.548 120.898 134.515 1.00 31.43 785 ASN A CA 1
ATOM 6172 C C . ASN A 1 785 ? 142.159 119.473 134.877 1.00 31.43 785 ASN A C 1
ATOM 6173 O O . ASN A 1 785 ? 141.378 118.857 134.145 1.00 31.43 785 ASN A O 1
ATOM 6178 N N . GLU A 1 786 ? 142.681 118.938 135.977 1.00 32.18 786 GLU A N 1
ATOM 6179 C CA . GLU A 1 786 ? 142.422 117.562 136.366 1.00 32.18 786 GLU A CA 1
ATOM 6180 C C . GLU A 1 786 ? 141.367 117.428 137.452 1.00 32.18 786 GLU A C 1
ATOM 6181 O O . GLU A 1 786 ? 140.930 116.306 137.729 1.00 32.18 786 GLU A O 1
ATOM 6187 N N . TYR A 1 787 ? 140.944 118.530 138.075 1.00 28.44 787 TYR A N 1
ATOM 6188 C CA . TYR A 1 787 ? 140.026 118.457 139.202 1.00 28.44 787 TYR A CA 1
ATOM 6189 C C . TYR A 1 787 ? 138.871 119.447 139.113 1.00 28.44 787 TYR A C 1
ATOM 6190 O O . TYR A 1 787 ? 138.096 119.556 140.070 1.00 28.44 787 TYR A O 1
ATOM 6199 N N . ILE A 1 788 ? 138.725 120.172 138.000 1.00 27.42 788 ILE A N 1
ATOM 6200 C CA . ILE A 1 788 ? 137.630 121.129 137.866 1.00 27.42 788 ILE A CA 1
ATOM 6201 C C . ILE A 1 788 ? 136.400 120.517 137.212 1.00 27.42 788 ILE A C 1
ATOM 6202 O O . ILE A 1 788 ? 135.371 121.194 137.085 1.00 27.42 788 ILE A O 1
ATOM 6207 N N . SER A 1 789 ? 136.461 119.250 136.816 1.00 26.54 789 SER A N 1
ATOM 6208 C CA . SER A 1 789 ? 135.358 118.593 136.132 1.00 26.54 789 SER A CA 1
ATOM 6209 C C . SER A 1 789 ? 134.397 117.888 137.079 1.00 26.54 789 SER A C 1
ATOM 6210 O O . SER A 1 789 ? 133.453 117.245 136.610 1.00 26.54 789 SER A O 1
ATOM 6213 N N . GLY A 1 790 ? 134.606 117.986 138.389 1.00 26.54 790 GLY A N 1
ATOM 6214 C CA . GLY A 1 790 ? 133.758 117.277 139.325 1.00 26.54 790 GLY A CA 1
ATOM 6215 C C . GLY A 1 790 ? 133.325 118.069 140.540 1.00 26.54 790 GLY A C 1
ATOM 6216 O O . GLY A 1 790 ? 133.170 117.498 141.623 1.00 26.54 790 GLY A O 1
ATOM 6217 N N . ILE A 1 791 ? 133.124 119.375 140.391 1.00 25.28 791 ILE A N 1
ATOM 6218 C CA . ILE A 1 791 ? 132.696 120.231 141.492 1.00 25.28 791 ILE A CA 1
ATOM 6219 C C . ILE A 1 791 ? 131.181 120.369 141.440 1.00 25.28 791 ILE A C 1
ATOM 6220 O O . ILE A 1 791 ? 130.597 120.521 140.359 1.00 25.28 791 ILE A O 1
ATOM 6225 N N . GLY A 1 792 ? 130.539 120.275 142.600 1.00 29.03 792 GLY A N 1
ATOM 6226 C CA . GLY A 1 792 ? 129.093 120.212 142.653 1.00 29.03 792 GLY A CA 1
ATOM 6227 C C . GLY A 1 792 ? 128.373 121.535 142.511 1.00 29.03 792 GLY A C 1
ATOM 6228 O O . GLY A 1 792 ? 127.658 121.756 141.531 1.00 29.03 792 GLY A O 1
ATOM 6229 N N . GLU A 1 793 ? 128.546 122.423 143.485 1.00 34.35 793 GLU A N 1
ATOM 6230 C CA . GLU A 1 793 ? 127.891 123.721 143.478 1.00 34.35 793 GLU A CA 1
ATOM 6231 C C . GLU A 1 793 ? 128.844 124.754 144.053 1.00 34.35 793 GLU A C 1
ATOM 6232 O O . GLU A 1 793 ? 129.509 124.500 145.061 1.00 34.35 793 GLU A O 1
ATOM 6238 N N . LEU A 1 794 ? 128.907 125.914 143.410 1.00 29.24 794 LEU A N 1
ATOM 6239 C CA . LEU A 1 794 ? 129.845 126.960 143.783 1.00 29.24 794 LEU A CA 1
ATOM 6240 C C . LEU A 1 794 ? 129.094 128.192 144.258 1.00 29.24 794 LEU A C 1
ATOM 6241 O O . LEU A 1 794 ? 128.053 128.552 143.702 1.00 29.24 794 LEU A O 1
ATOM 6246 N N . HIS A 1 795 ? 129.630 128.833 145.294 1.00 29.36 795 HIS A N 1
ATOM 6247 C CA . HIS A 1 795 ? 129.101 130.096 145.780 1.00 29.36 795 HIS A CA 1
ATOM 6248 C C . HIS A 1 795 ? 130.172 131.148 146.023 1.00 29.36 795 HIS A C 1
ATOM 6249 O O . HIS A 1 795 ? 129.822 132.319 146.204 1.00 29.36 795 HIS A O 1
ATOM 6256 N N . SER A 1 796 ? 131.451 130.778 146.037 1.00 26.43 796 SER A N 1
ATOM 6257 C CA . SER A 1 796 ? 132.533 131.739 146.201 1.00 26.43 796 SER A CA 1
ATOM 6258 C C . SER A 1 796 ? 133.807 131.152 145.611 1.00 26.43 796 SER A C 1
ATOM 6259 O O . SER A 1 796 ? 133.908 129.946 145.382 1.00 26.43 796 SER A O 1
ATOM 6262 N N . TYR A 1 797 ? 134.781 132.031 145.360 1.00 22.75 797 TYR A N 1
ATOM 6263 C CA . TYR A 1 797 ? 136.092 131.573 144.913 1.00 22.75 797 TYR A CA 1
ATOM 6264 C C . TYR A 1 797 ? 136.853 130.886 146.037 1.00 22.75 797 TYR A C 1
ATOM 6265 O O . TYR A 1 797 ? 137.780 130.113 145.775 1.00 22.75 797 TYR A O 1
ATOM 6274 N N . PHE A 1 798 ? 136.483 131.165 147.287 1.00 23.82 798 PHE A N 1
ATOM 6275 C CA . PHE A 1 798 ? 137.104 130.502 148.426 1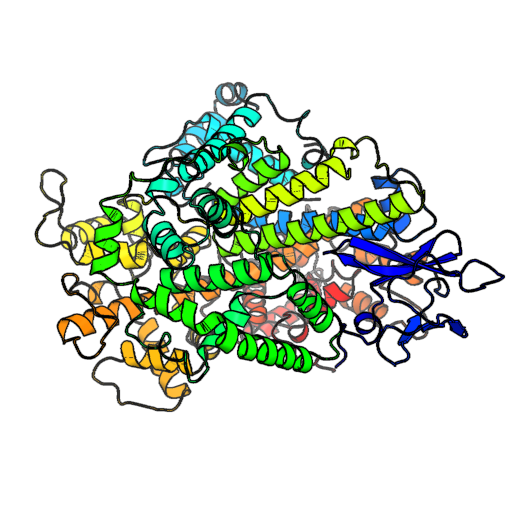.00 23.82 798 PHE A CA 1
ATOM 6276 C C . PHE A 1 798 ? 136.849 129.000 148.394 1.00 23.82 798 PHE A C 1
ATOM 6277 O O . PHE A 1 798 ? 137.747 128.197 148.671 1.00 23.82 798 PHE A O 1
ATOM 6285 N N . GLU A 1 799 ? 135.619 128.602 148.059 1.00 25.85 799 GLU A N 1
ATOM 6286 C CA . GLU A 1 799 ? 135.285 127.183 148.008 1.00 25.85 799 GLU A CA 1
ATOM 6287 C C . GLU A 1 799 ? 136.016 126.477 146.872 1.00 25.85 799 GLU A C 1
ATOM 6288 O O . GLU A 1 799 ? 136.471 125.338 147.031 1.00 25.85 799 GLU A O 1
ATOM 6294 N N . LEU A 1 800 ? 136.133 127.132 145.716 1.00 22.49 800 LEU A N 1
ATOM 6295 C CA . LEU A 1 800 ? 136.804 126.513 144.576 1.00 22.49 800 LEU A CA 1
ATOM 6296 C C . LEU A 1 800 ? 138.283 126.287 144.856 1.00 22.49 800 LEU A C 1
ATOM 6297 O O . LEU A 1 800 ? 138.845 125.259 144.462 1.00 22.49 800 LEU A O 1
ATOM 6302 N N . TYR A 1 801 ? 138.934 127.241 145.523 1.00 21.04 801 TYR A N 1
ATOM 6303 C CA . TYR A 1 801 ? 140.355 127.098 145.822 1.00 21.04 801 TYR A CA 1
ATOM 6304 C C . TYR A 1 801 ? 140.605 125.914 146.745 1.00 21.04 801 TYR A C 1
ATOM 6305 O O . TYR A 1 801 ? 141.550 125.144 146.545 1.00 21.04 801 TYR A O 1
ATOM 6314 N N . HIS A 1 802 ? 139.765 125.753 147.767 1.00 21.34 802 HIS A N 1
ATOM 6315 C CA . HIS A 1 802 ? 140.000 124.708 148.754 1.00 21.34 802 HIS A CA 1
ATOM 6316 C C . HIS A 1 802 ? 139.525 123.345 148.277 1.00 21.34 802 HIS A C 1
ATOM 6317 O O . HIS A 1 802 ? 140.022 122.321 148.759 1.00 21.34 802 HIS A O 1
ATOM 6324 N N . TYR A 1 803 ? 138.571 123.303 147.346 1.00 21.02 803 TYR A N 1
ATOM 6325 C CA . TYR A 1 803 ? 138.217 122.032 146.729 1.00 21.02 803 TYR A CA 1
ATOM 6326 C C . TYR A 1 803 ? 139.389 121.468 145.938 1.00 21.02 803 TYR A C 1
ATOM 6327 O O . TYR A 1 803 ? 139.642 120.258 145.963 1.00 21.02 803 TYR A O 1
ATOM 6336 N N . LEU A 1 804 ? 140.115 122.333 145.227 1.00 21.90 804 LEU A N 1
ATOM 6337 C CA . LEU A 1 804 ? 141.259 121.878 144.446 1.00 21.90 804 LEU A CA 1
ATOM 6338 C C . LEU A 1 804 ? 142.402 121.430 145.347 1.00 21.90 804 LEU A C 1
ATOM 6339 O O . LEU A 1 804 ? 143.108 120.465 145.032 1.00 21.90 804 LEU A O 1
ATOM 6344 N N . VAL A 1 805 ? 142.606 122.123 146.468 1.00 22.59 805 VAL A N 1
ATOM 6345 C CA . VAL A 1 805 ? 143.692 121.769 147.378 1.00 22.59 805 VAL A CA 1
ATOM 6346 C C . VAL A 1 805 ? 143.448 120.396 147.987 1.00 22.59 8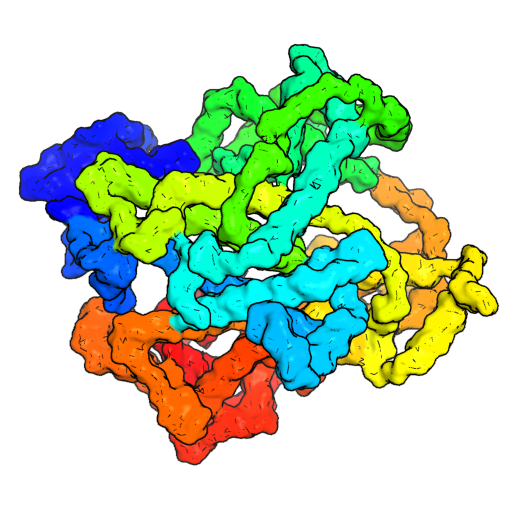05 VAL A C 1
ATOM 6347 O O . VAL A 1 805 ? 144.354 119.558 148.062 1.00 22.59 805 VAL A O 1
ATOM 6351 N N . GLN A 1 806 ? 142.213 120.141 148.423 1.00 22.80 806 GLN A N 1
ATOM 6352 C CA . GLN A 1 806 ? 141.919 118.886 149.103 1.00 22.80 806 GLN A CA 1
ATOM 6353 C C . GLN A 1 806 ? 141.836 117.717 148.129 1.00 22.80 806 GLN A C 1
ATOM 6354 O O . GLN A 1 806 ? 141.930 116.559 148.548 1.00 22.80 806 GLN A O 1
ATOM 6360 N N . SER A 1 807 ? 141.657 117.993 146.836 1.00 23.92 807 SER A N 1
ATOM 6361 C CA . SER A 1 807 ? 141.680 116.921 145.846 1.00 23.92 807 SER A CA 1
ATOM 6362 C C . SER A 1 807 ? 143.106 116.481 145.540 1.00 23.92 807 SER A C 1
ATOM 6363 O O . SER A 1 807 ? 143.361 115.294 145.311 1.00 23.92 807 SER A O 1
ATOM 6366 N N . MET A 1 808 ? 144.048 117.426 145.523 1.00 24.99 808 MET A N 1
ATOM 6367 C CA . MET A 1 808 ? 145.443 117.077 145.276 1.00 24.99 808 MET A CA 1
ATOM 6368 C C . MET A 1 808 ? 146.007 116.221 146.400 1.00 24.99 808 MET A C 1
ATOM 6369 O O . MET A 1 808 ? 146.788 115.295 146.153 1.00 24.99 808 MET A O 1
ATOM 6374 N N . ILE A 1 809 ? 145.635 116.527 147.643 1.00 25.61 809 ILE A N 1
ATOM 6375 C CA . ILE A 1 809 ? 146.142 115.768 148.783 1.00 25.61 809 ILE A CA 1
ATOM 6376 C C . ILE A 1 809 ? 145.613 114.341 148.750 1.00 25.61 809 ILE A C 1
ATOM 6377 O O . ILE A 1 809 ? 146.333 113.388 149.072 1.00 25.61 809 ILE A O 1
ATOM 6382 N N . ALA A 1 810 ? 144.352 114.170 148.352 1.00 27.64 810 ALA A N 1
ATOM 6383 C CA . ALA A 1 810 ? 143.757 112.839 148.328 1.00 27.64 810 ALA A CA 1
ATOM 6384 C C . ALA A 1 810 ? 144.383 111.960 147.251 1.00 27.64 810 ALA A C 1
ATOM 6385 O O . ALA A 1 810 ? 144.695 110.791 147.503 1.00 27.64 810 ALA A O 1
ATOM 6387 N N . LYS A 1 811 ? 144.571 112.499 146.046 1.00 30.12 811 LYS A N 1
ATOM 6388 C CA . LYS A 1 811 ? 145.058 111.680 144.940 1.00 30.12 811 LYS A CA 1
ATOM 6389 C C . LYS A 1 811 ? 146.528 111.315 145.111 1.00 30.12 811 LYS A C 1
ATOM 6390 O O . LYS A 1 811 ? 146.925 110.178 144.835 1.00 30.12 811 LYS A O 1
ATOM 6396 N N . ASN A 1 812 ? 147.348 112.256 145.564 1.00 31.06 812 ASN A N 1
ATOM 6397 C CA . ASN A 1 812 ? 148.779 112.027 145.702 1.00 31.06 812 ASN A CA 1
ATOM 6398 C C . ASN A 1 812 ? 149.151 111.361 147.020 1.00 31.06 812 ASN A C 1
ATOM 6399 O O . ASN A 1 812 ? 150.340 111.126 147.259 1.00 31.06 812 ASN A O 1
ATOM 6404 N N . ASN A 1 813 ? 148.172 111.059 147.874 1.00 32.38 813 ASN A N 1
ATOM 6405 C CA . ASN A 1 813 ? 148.410 110.419 149.168 1.00 32.38 813 ASN A CA 1
ATOM 6406 C C . ASN A 1 813 ? 149.376 111.238 150.023 1.00 32.38 813 ASN A C 1
ATOM 6407 O O . ASN A 1 813 ? 150.374 110.730 150.536 1.00 32.38 813 ASN A O 1
ATOM 6412 N N . TRP A 1 814 ? 149.070 112.524 150.170 1.00 32.11 814 TRP A N 1
ATOM 6413 C CA . TRP A 1 814 ? 149.883 113.433 150.980 1.00 32.11 814 TRP A CA 1
ATOM 6414 C C . TRP A 1 814 ? 149.294 113.578 152.383 1.00 32.11 814 TRP A C 1
ATOM 6415 O O . TRP A 1 814 ? 148.897 114.659 152.811 1.00 32.11 814 TRP A O 1
ATOM 6426 N N . TYR A 1 815 ? 149.250 112.463 153.107 1.00 34.78 815 TYR A N 1
ATOM 6427 C CA . TYR A 1 815 ? 148.776 112.463 154.485 1.00 34.78 815 TYR A CA 1
ATOM 6428 C C . TYR A 1 815 ? 149.275 111.199 155.170 1.00 34.78 815 TYR A C 1
ATOM 6429 O O . TYR A 1 815 ? 149.848 110.311 154.536 1.00 34.78 815 TYR A O 1
ATOM 6438 N N . ASP A 1 816 ? 149.051 111.132 156.482 1.00 40.22 816 ASP A N 1
ATOM 6439 C CA . ASP A 1 816 ? 149.478 109.989 157.290 1.00 40.22 816 ASP A CA 1
ATOM 6440 C C . ASP A 1 816 ? 148.346 109.628 158.246 1.00 40.22 816 ASP A C 1
ATOM 6441 O O . ASP A 1 816 ? 148.146 110.302 159.261 1.00 40.22 816 ASP A O 1
ATOM 6446 N N . THR A 1 817 ? 147.612 108.561 157.923 1.00 40.06 817 THR A N 1
ATOM 6447 C CA . THR A 1 817 ? 146.517 108.126 158.780 1.00 40.06 817 THR A CA 1
ATOM 6448 C C . THR A 1 817 ? 147.005 107.424 160.038 1.00 40.06 817 THR A C 1
ATOM 6449 O O . THR A 1 817 ? 146.257 107.347 161.018 1.00 40.06 817 THR A O 1
ATOM 6453 N N . SER A 1 818 ? 148.235 106.903 160.032 1.00 39.90 818 SER A N 1
ATOM 6454 C CA . SER A 1 818 ? 148.752 106.212 161.208 1.00 39.90 818 SER A CA 1
ATOM 6455 C C . SER A 1 818 ? 148.902 107.160 162.391 1.00 39.90 818 SER A C 1
ATOM 6456 O O . SER A 1 818 ? 148.544 106.814 163.522 1.00 39.90 818 SER A O 1
ATOM 6459 N N . HIS A 1 819 ? 149.427 108.360 162.152 1.00 41.31 819 HIS A N 1
ATOM 6460 C CA . HIS A 1 819 ? 149.642 109.333 163.214 1.00 41.31 819 HIS A CA 1
ATOM 6461 C C . HIS A 1 819 ? 148.399 110.140 163.552 1.00 41.31 819 HIS A C 1
ATOM 6462 O O . HIS A 1 819 ? 148.393 110.835 164.573 1.00 41.31 819 HIS A O 1
ATOM 6469 N N . GLN A 1 820 ? 147.358 110.074 162.731 1.00 39.25 820 GLN A N 1
ATOM 6470 C CA . GLN A 1 820 ? 146.141 110.824 163.004 1.00 39.25 820 GLN A CA 1
ATOM 6471 C C . GLN A 1 820 ? 144.934 110.142 162.375 1.00 39.25 820 GLN A C 1
ATOM 6472 O O . GLN A 1 820 ? 144.753 110.201 161.153 1.00 39.25 820 GLN A O 1
ATOM 6478 N N . PRO A 1 821 ? 144.082 109.497 163.171 1.00 39.59 821 PRO A N 1
ATOM 6479 C CA . PRO A 1 821 ? 142.913 108.804 162.622 1.00 39.59 821 PRO A CA 1
ATOM 6480 C C . PRO A 1 821 ? 141.753 109.709 162.236 1.00 39.59 821 PRO A C 1
ATOM 6481 O O . PRO A 1 821 ? 140.674 109.193 161.933 1.00 39.59 821 PRO A O 1
ATOM 6485 N N . LYS A 1 822 ? 141.925 111.031 162.234 1.00 39.00 822 LYS A N 1
ATOM 6486 C CA . LYS A 1 822 ? 140.844 111.928 161.849 1.00 39.00 822 LYS A CA 1
ATOM 6487 C C . LYS A 1 822 ? 140.926 112.393 160.405 1.00 39.00 822 LYS A C 1
ATOM 6488 O O . LYS A 1 822 ? 139.918 112.865 159.868 1.00 39.00 822 LYS A O 1
ATOM 6494 N N . THR A 1 823 ? 142.090 112.279 159.764 1.00 39.10 823 THR A N 1
ATOM 6495 C CA . THR A 1 823 ? 142.199 112.713 158.376 1.00 39.10 823 THR A CA 1
ATOM 6496 C C . THR A 1 823 ? 141.427 111.794 157.439 1.00 39.10 823 THR A C 1
ATOM 6497 O O . THR A 1 823 ? 141.111 112.187 156.310 1.00 39.10 823 THR A O 1
ATOM 6501 N N . ALA A 1 824 ? 141.117 110.574 157.882 1.00 37.73 824 ALA A N 1
ATOM 6502 C CA . ALA A 1 824 ? 140.284 109.687 157.079 1.00 37.73 824 ALA A CA 1
ATOM 6503 C C . ALA A 1 824 ? 138.843 110.178 157.030 1.00 37.73 824 ALA A C 1
ATOM 6504 O O . ALA A 1 824 ? 138.184 110.089 155.988 1.00 37.73 824 ALA A O 1
ATOM 6506 N N . GLU A 1 825 ? 138.335 110.694 158.151 1.00 39.64 825 GLU A N 1
ATOM 6507 C CA . GLU A 1 825 ? 136.959 111.182 158.190 1.00 39.64 825 GLU A CA 1
ATOM 6508 C C . GLU A 1 825 ? 136.772 112.391 157.282 1.00 39.64 825 GLU A C 1
ATOM 6509 O O . GLU A 1 825 ? 135.729 112.537 156.636 1.00 39.64 825 GLU A O 1
ATOM 6515 N N . TYR A 1 826 ? 137.768 113.276 157.231 1.00 35.50 826 TYR A N 1
ATOM 6516 C CA . TYR A 1 826 ? 137.665 114.462 156.387 1.00 35.50 826 TYR A CA 1
ATOM 6517 C C . TYR A 1 826 ? 137.607 114.096 154.908 1.00 35.50 826 TYR A C 1
ATOM 6518 O O . TYR A 1 826 ? 136.842 114.696 154.144 1.00 35.50 826 TYR A O 1
ATOM 6527 N N . LEU A 1 827 ? 138.410 113.119 154.483 1.00 35.36 827 LEU A N 1
ATOM 6528 C CA . LEU A 1 827 ? 138.452 112.762 153.069 1.00 35.36 827 LEU A CA 1
ATOM 6529 C C . LEU A 1 827 ? 137.154 112.102 152.619 1.00 35.36 827 LEU A C 1
ATOM 6530 O O . LEU A 1 827 ? 136.721 112.288 151.476 1.00 35.36 827 LEU A O 1
ATOM 6535 N N . ASN A 1 828 ? 136.523 111.320 153.497 1.00 35.80 828 ASN A N 1
ATOM 6536 C CA . ASN A 1 828 ? 135.245 110.705 153.150 1.00 35.80 828 ASN A CA 1
ATOM 6537 C C . ASN A 1 828 ? 134.167 111.758 152.936 1.00 35.80 828 ASN A C 1
ATOM 6538 O O . ASN A 1 828 ? 133.316 111.615 152.051 1.00 35.80 828 ASN A O 1
ATOM 6543 N N . ASN A 1 829 ? 134.181 112.816 153.746 1.00 33.77 829 ASN A N 1
ATOM 6544 C CA . ASN A 1 829 ? 133.191 113.878 153.604 1.00 33.77 829 ASN A CA 1
ATOM 6545 C C . ASN A 1 829 ? 133.353 114.599 152.270 1.00 33.77 829 ASN A C 1
ATOM 6546 O O . ASN A 1 829 ? 132.363 114.987 151.639 1.00 33.77 829 ASN A O 1
ATOM 6551 N N . LEU A 1 830 ? 134.596 114.778 151.820 1.00 31.34 830 LEU A N 1
ATOM 6552 C CA . LEU A 1 830 ? 134.845 115.473 150.560 1.00 31.34 830 LEU A CA 1
ATOM 6553 C C . LEU A 1 830 ? 134.320 114.676 149.373 1.00 31.34 830 LEU A C 1
ATOM 6554 O O . LEU A 1 830 ? 133.667 115.227 148.480 1.00 31.34 830 LEU A O 1
ATOM 6559 N N . LYS A 1 831 ? 134.595 113.371 149.347 1.00 33.14 831 LYS A N 1
ATOM 6560 C CA . LYS A 1 831 ? 134.228 112.555 148.193 1.00 33.14 831 LYS A CA 1
ATOM 6561 C C . LYS A 1 831 ? 132.722 112.333 148.120 1.00 33.14 831 LYS A C 1
ATOM 6562 O O . LYS A 1 831 ? 132.154 112.247 147.025 1.00 33.14 831 LYS A O 1
ATOM 6568 N N . LYS A 1 832 ? 132.059 112.240 149.271 1.00 35.58 832 LYS A N 1
ATOM 6569 C CA . LYS A 1 832 ? 130.627 111.964 149.288 1.00 35.58 832 LYS A CA 1
ATOM 6570 C C . LYS A 1 832 ? 129.798 113.179 148.879 1.00 35.58 832 LYS A C 1
ATOM 6571 O O . LYS A 1 832 ? 128.832 113.043 148.121 1.00 35.58 832 LYS A O 1
ATOM 6577 N N . HIS A 1 833 ? 130.153 114.370 149.363 1.00 35.20 833 HIS A N 1
ATOM 6578 C CA . HIS A 1 833 ? 129.349 115.563 149.126 1.00 35.20 833 HIS A CA 1
ATOM 6579 C C . HIS A 1 833 ? 129.800 116.383 147.925 1.00 35.20 833 HIS A C 1
ATOM 6580 O O . HIS A 1 833 ? 129.103 117.334 147.556 1.00 35.20 833 HIS A O 1
ATOM 6587 N N . HIS A 1 834 ? 130.938 116.048 147.314 1.00 33.43 834 HIS A N 1
ATOM 6588 C CA . HIS A 1 834 ? 131.471 116.783 146.164 1.00 33.43 834 HIS A CA 1
ATOM 6589 C C . HIS A 1 834 ? 131.670 118.264 146.485 1.00 33.43 834 HIS A C 1
ATOM 6590 O O . HIS A 1 834 ? 131.388 119.140 145.666 1.00 33.43 834 HIS A O 1
ATOM 6597 N N . THR A 1 835 ? 132.161 118.545 147.690 1.00 28.88 835 THR A N 1
ATOM 6598 C CA . THR A 1 835 ? 132.422 119.908 148.133 1.00 28.88 835 THR A CA 1
ATOM 6599 C C . THR A 1 835 ? 133.416 119.839 149.286 1.00 28.88 835 THR A C 1
ATOM 6600 O O . THR A 1 835 ? 133.513 118.819 149.972 1.00 28.88 835 THR A O 1
ATOM 6604 N N . TYR A 1 836 ? 134.152 120.929 149.489 1.00 25.21 836 TYR A N 1
ATOM 6605 C CA . TYR A 1 836 ? 135.237 120.951 150.458 1.00 25.21 836 TYR A CA 1
ATOM 6606 C C . TYR A 1 836 ? 134.703 120.789 151.880 1.00 25.21 836 TYR A C 1
ATOM 6607 O O . TYR A 1 836 ? 133.517 120.981 152.156 1.00 25.21 836 TYR A O 1
ATOM 6616 N N . CYS A 1 837 ? 135.606 120.432 152.789 1.00 26.27 837 CYS A N 1
ATOM 6617 C CA . CYS A 1 837 ? 135.283 120.201 154.189 1.00 26.27 837 CYS A CA 1
ATOM 6618 C C . CYS A 1 837 ? 135.753 121.379 155.031 1.00 26.27 837 CYS A C 1
ATOM 6619 O O . CYS A 1 837 ? 136.896 121.828 154.907 1.00 26.27 837 CYS A O 1
ATOM 6622 N N . LYS A 1 838 ? 134.863 121.876 155.890 1.00 25.22 838 LYS A N 1
ATOM 6623 C CA . LYS A 1 838 ? 135.161 123.069 156.672 1.00 25.22 838 LYS A CA 1
ATOM 6624 C C . LYS A 1 838 ? 136.095 122.773 157.838 1.00 25.22 838 LYS A C 1
ATOM 6625 O O . LYS A 1 838 ? 136.825 123.660 158.289 1.00 25.22 838 LYS A O 1
ATOM 6631 N N . ASP A 1 839 ? 136.070 121.547 158.360 1.00 26.65 839 ASP A N 1
ATOM 6632 C CA . ASP A 1 839 ? 136.916 121.227 159.505 1.00 26.65 839 ASP A CA 1
ATOM 6633 C C . ASP A 1 839 ? 138.329 120.861 159.080 1.00 26.65 839 ASP A C 1
ATOM 6634 O O . ASP A 1 839 ? 139.229 120.789 159.923 1.00 26.65 839 ASP A O 1
ATOM 6639 N N . PHE A 1 840 ? 138.545 120.619 157.788 1.00 23.78 840 PHE A N 1
ATOM 6640 C CA . PHE A 1 840 ? 139.879 120.264 157.320 1.00 23.78 840 PHE A CA 1
ATOM 6641 C C . PHE A 1 840 ? 140.698 121.506 156.994 1.00 23.78 840 PHE A C 1
ATOM 6642 O O . PHE A 1 840 ? 141.933 121.466 157.025 1.00 23.78 840 PHE A O 1
ATOM 6650 N N . VAL A 1 841 ? 140.032 122.619 156.676 1.00 23.46 841 VAL A N 1
ATOM 6651 C CA . VAL A 1 841 ? 140.760 123.863 156.444 1.00 23.46 841 VAL A CA 1
ATOM 6652 C C . VAL A 1 841 ? 141.339 124.386 157.751 1.00 23.46 841 VAL A C 1
ATOM 6653 O O . VAL A 1 841 ? 142.322 125.137 157.749 1.00 23.46 841 VAL A O 1
ATOM 6657 N N . LYS A 1 842 ? 140.754 123.996 158.885 1.00 22.59 842 LYS A N 1
ATOM 6658 C CA . LYS A 1 842 ? 141.267 124.433 160.177 1.00 22.59 842 LYS A CA 1
ATOM 6659 C C . LYS A 1 842 ? 142.437 123.578 160.640 1.00 22.59 842 LYS A C 1
ATOM 6660 O O . LYS A 1 842 ? 143.115 123.933 161.609 1.00 22.59 842 LYS A O 1
ATOM 6666 N N . ALA A 1 843 ? 142.688 122.454 159.970 1.00 23.04 843 ALA A N 1
ATOM 6667 C CA . ALA A 1 843 ? 143.757 121.561 160.399 1.00 23.04 843 ALA A CA 1
ATOM 6668 C C . ALA A 1 843 ? 145.103 121.997 159.838 1.00 23.04 843 ALA A C 1
ATOM 6669 O O . ALA A 1 843 ? 146.099 122.058 160.568 1.00 23.04 843 ALA A O 1
ATOM 6671 N N . TYR A 1 844 ? 145.158 122.306 158.545 1.00 22.00 844 TYR A N 1
ATOM 6672 C CA . TYR A 1 844 ? 146.416 122.645 157.895 1.00 22.00 844 TYR A CA 1
ATOM 6673 C C . TYR A 1 844 ? 146.679 124.145 157.841 1.00 22.00 844 TYR A C 1
ATOM 6674 O O . TYR A 1 844 ? 147.662 124.566 157.224 1.00 22.00 844 TYR A O 1
ATOM 6683 N N . CYS A 1 845 ? 145.830 124.958 158.467 1.00 23.49 845 CYS A N 1
ATOM 6684 C CA . CYS A 1 845 ? 146.072 126.387 158.609 1.00 23.49 845 CYS A CA 1
ATOM 6685 C C . CYS A 1 845 ? 146.355 126.777 160.055 1.00 23.49 845 CYS A C 1
ATOM 6686 O O . CYS A 1 845 ? 146.280 127.959 160.403 1.00 23.49 845 CYS A O 1
ATOM 6689 N N . ILE A 1 846 ? 146.677 125.805 160.904 1.00 24.47 846 ILE A N 1
ATOM 6690 C CA . ILE A 1 846 ? 146.944 126.040 162.322 1.00 24.47 846 ILE A CA 1
ATOM 6691 C C . ILE A 1 846 ? 148.274 126.749 162.584 1.00 24.47 846 ILE A C 1
ATOM 6692 O O . ILE A 1 846 ? 148.366 127.465 163.591 1.00 24.47 846 ILE A O 1
ATOM 6697 N N . PRO A 1 847 ? 149.346 126.613 161.746 1.00 23.57 847 PRO A N 1
ATOM 6698 C CA . PRO A 1 847 ? 150.595 127.313 162.090 1.00 23.57 847 PRO A CA 1
ATOM 6699 C C . PRO A 1 847 ? 150.472 128.830 162.124 1.00 23.57 847 PRO A C 1
ATOM 6700 O O . PRO A 1 847 ? 151.430 129.519 162.487 1.00 23.57 847 PRO A O 1
ATOM 6704 N N . PHE A 1 848 ? 149.309 129.366 161.753 1.00 23.77 848 PHE A N 1
ATOM 6705 C CA . PHE A 1 848 ? 149.033 130.792 161.863 1.00 23.77 848 PHE A CA 1
ATOM 6706 C C . PHE A 1 848 ? 148.120 131.106 163.042 1.00 23.77 848 PHE A C 1
ATOM 6707 O O . PHE A 1 848 ? 147.426 132.126 163.030 1.00 23.77 848 PHE A O 1
ATOM 6715 N N . GLY A 1 849 ? 148.106 130.245 164.062 1.00 24.55 849 GLY A N 1
ATOM 6716 C CA . GLY A 1 849 ? 147.173 130.405 165.162 1.00 24.55 849 GLY A CA 1
ATOM 6717 C C . GLY A 1 849 ? 147.580 131.413 166.211 1.00 24.55 849 GLY A C 1
ATOM 6718 O O . GLY A 1 849 ? 146.732 131.837 167.002 1.00 24.55 849 GLY A O 1
ATOM 6719 N N . TYR A 1 850 ? 148.853 131.809 166.246 1.00 24.48 850 TYR A N 1
ATOM 6720 C CA . TYR A 1 850 ? 149.286 132.801 167.222 1.00 24.48 850 TYR A CA 1
ATOM 6721 C C . TYR A 1 850 ? 148.765 134.196 166.910 1.00 24.48 850 TYR A C 1
ATOM 6722 O O . TYR A 1 850 ? 148.853 135.076 167.772 1.00 24.48 850 TYR A O 1
ATOM 6731 N N . VAL A 1 851 ? 148.230 134.417 165.713 1.00 23.80 851 VAL A N 1
ATOM 6732 C CA . VAL A 1 851 ? 147.555 135.657 165.353 1.00 23.80 851 VAL A CA 1
ATOM 6733 C C . VAL A 1 851 ? 146.113 135.298 165.029 1.00 23.80 851 VAL A C 1
ATOM 6734 O O . VAL A 1 851 ? 145.829 134.740 163.961 1.00 23.80 851 VAL A O 1
ATOM 6738 N N . VAL A 1 852 ? 145.205 135.607 165.948 1.00 24.81 852 VAL A N 1
ATOM 6739 C CA . VAL A 1 852 ? 143.796 135.240 165.828 1.00 24.81 852 VAL A CA 1
ATOM 6740 C C . VAL A 1 852 ? 143.127 135.918 164.633 1.00 24.81 852 VAL A C 1
ATOM 6741 O O . VAL A 1 852 ? 142.425 135.232 163.876 1.00 24.81 852 VAL A O 1
ATOM 6745 N N . PRO A 1 853 ? 143.288 137.233 164.410 1.00 23.65 853 PRO A N 1
ATOM 6746 C CA . PRO A 1 853 ? 142.600 137.846 163.259 1.00 23.65 853 PRO A CA 1
ATOM 6747 C C . PRO A 1 853 ? 142.957 137.218 161.923 1.00 23.65 853 PRO A C 1
ATOM 6748 O O . PRO A 1 853 ? 142.090 137.094 161.051 1.00 23.65 853 PRO A O 1
ATOM 6752 N N . ARG A 1 854 ? 144.214 136.818 161.737 1.00 23.57 854 ARG A N 1
ATOM 6753 C CA . ARG A 1 854 ? 144.609 136.174 160.489 1.00 23.57 854 ARG A CA 1
ATOM 6754 C C . ARG A 1 854 ? 144.062 134.755 160.402 1.00 23.57 854 ARG A C 1
ATOM 6755 O O . ARG A 1 854 ? 143.667 134.301 159.322 1.00 23.57 854 ARG A O 1
ATOM 6763 N N . TYR A 1 855 ? 144.035 134.040 161.527 1.00 22.12 855 TYR A N 1
ATOM 6764 C CA . TYR A 1 855 ? 143.511 132.678 161.540 1.00 22.12 855 TYR A CA 1
ATOM 6765 C C . TYR A 1 855 ? 142.025 132.655 161.201 1.00 22.12 855 TYR A C 1
ATOM 6766 O O . TYR A 1 855 ? 141.565 131.808 160.428 1.00 22.12 855 TYR A O 1
ATOM 6775 N N . LYS A 1 856 ? 141.256 133.582 161.776 1.00 23.77 856 LYS A N 1
ATOM 6776 C CA . LYS A 1 856 ? 139.820 133.622 161.518 1.00 23.77 856 LYS A CA 1
ATOM 6777 C C . LYS A 1 856 ? 139.522 133.979 160.068 1.00 23.77 856 LYS A C 1
ATOM 6778 O O . LYS A 1 856 ? 138.607 133.414 159.458 1.00 23.77 856 LYS A O 1
ATOM 6784 N N . ASN A 1 857 ? 140.273 134.926 159.505 1.00 22.12 857 ASN A N 1
ATOM 6785 C CA . ASN A 1 857 ? 140.009 135.374 158.142 1.00 22.12 857 ASN A CA 1
ATOM 6786 C C . ASN A 1 857 ? 140.249 134.260 157.131 1.00 22.12 857 ASN A C 1
ATOM 6787 O O . ASN A 1 857 ? 139.504 134.129 156.154 1.00 22.12 857 ASN A O 1
ATOM 6792 N N . LEU A 1 858 ? 141.283 133.451 157.343 1.00 20.88 858 LEU A N 1
ATOM 6793 C CA . LEU A 1 858 ? 141.684 132.443 156.373 1.00 20.88 858 LEU A CA 1
ATOM 6794 C C . LEU A 1 858 ? 140.984 131.102 156.553 1.00 20.88 858 LEU A C 1
ATOM 6795 O O . LEU A 1 858 ? 141.196 130.203 155.734 1.00 20.88 858 LEU A O 1
ATOM 6800 N N . THR A 1 859 ? 140.166 130.936 157.590 1.00 20.73 859 THR A N 1
ATOM 6801 C CA . THR A 1 859 ? 139.465 129.681 157.825 1.00 20.73 859 THR A CA 1
ATOM 6802 C C . THR A 1 859 ? 137.951 129.823 157.805 1.00 20.73 859 THR A C 1
ATOM 6803 O O . THR A 1 859 ? 137.249 128.814 157.916 1.00 20.73 859 THR A O 1
ATOM 6807 N N . ILE A 1 860 ? 137.427 131.037 157.669 1.00 24.29 860 ILE A N 1
ATOM 6808 C CA . ILE A 1 860 ? 135.991 131.278 157.631 1.00 24.29 860 ILE A CA 1
ATOM 6809 C C . ILE A 1 860 ? 135.663 131.978 156.321 1.00 24.29 860 ILE A C 1
ATOM 6810 O O . ILE A 1 860 ? 136.292 132.984 155.976 1.00 24.29 860 ILE A O 1
ATOM 6815 N N . ASN A 1 861 ? 134.680 131.444 155.595 1.00 26.11 861 ASN A N 1
ATOM 6816 C CA . ASN A 1 861 ? 134.358 131.971 154.273 1.00 26.11 861 ASN A CA 1
ATOM 6817 C C . ASN A 1 861 ? 133.762 133.370 154.353 1.00 26.11 861 ASN A C 1
ATOM 6818 O O . ASN A 1 861 ? 133.998 134.201 153.469 1.00 26.11 861 ASN A O 1
ATOM 6823 N N . GLU A 1 862 ? 13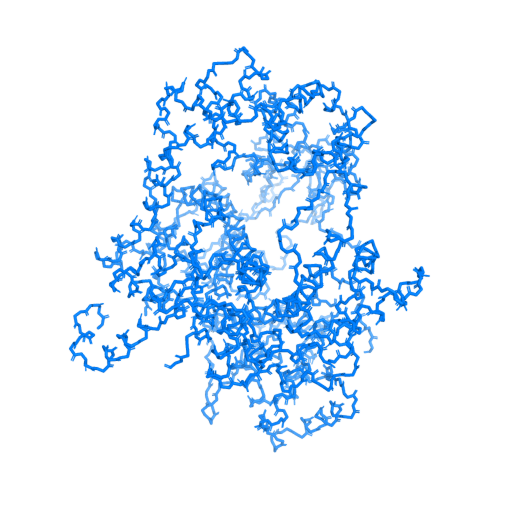2.981 133.646 155.397 1.00 28.98 862 GLU A N 1
ATOM 6824 C CA . GLU A 1 862 ? 132.279 134.921 155.480 1.00 28.98 862 GLU A CA 1
ATOM 6825 C C . GLU A 1 862 ? 133.245 136.091 155.620 1.00 28.98 862 GLU A C 1
ATOM 6826 O O . GLU A 1 862 ? 133.029 137.154 155.026 1.00 28.98 862 GLU A O 1
ATOM 6832 N N . LEU A 1 863 ? 134.310 135.921 156.396 1.00 25.93 863 LEU A N 1
ATOM 6833 C CA . LEU A 1 863 ? 135.234 137.006 156.695 1.00 25.93 863 LEU A CA 1
ATOM 6834 C C . LEU A 1 863 ? 136.422 137.080 155.745 1.00 25.93 863 LEU A C 1
ATOM 6835 O O . LEU A 1 863 ? 137.259 137.974 155.903 1.00 25.93 863 LEU A O 1
ATOM 6840 N N . PHE A 1 864 ? 136.528 136.174 154.771 1.00 23.28 864 PHE A N 1
ATOM 6841 C CA . PHE A 1 864 ? 137.709 136.160 153.912 1.00 23.28 864 PHE A CA 1
ATOM 6842 C C . PHE A 1 864 ? 137.755 137.381 153.003 1.00 23.28 864 PHE A C 1
ATOM 6843 O O . PHE A 1 864 ? 138.787 138.053 152.903 1.00 23.28 864 PHE A O 1
ATOM 6851 N N . ASP A 1 865 ? 136.650 137.686 152.332 1.00 27.28 865 ASP A N 1
ATOM 6852 C CA . ASP A 1 865 ? 136.640 138.708 151.296 1.00 27.28 865 ASP A CA 1
ATOM 6853 C C . ASP A 1 865 ? 136.194 140.046 151.865 1.00 27.28 865 ASP A C 1
ATOM 6854 O O . ASP A 1 865 ? 135.185 140.126 152.573 1.00 27.28 865 ASP A O 1
ATOM 6859 N N . ARG A 1 866 ? 136.955 141.093 151.548 1.00 28.50 866 ARG A N 1
ATOM 6860 C CA . ARG A 1 866 ? 136.631 142.433 152.018 1.00 28.50 866 ARG A CA 1
ATOM 6861 C C . ARG A 1 866 ? 135.402 142.995 151.317 1.00 28.50 866 ARG A C 1
ATOM 6862 O O . ARG A 1 866 ? 134.646 143.766 151.918 1.00 28.50 866 ARG A O 1
ATOM 6870 N N . ASN A 1 867 ? 135.183 142.621 150.059 1.00 27.54 867 ASN A N 1
ATOM 6871 C CA . ASN A 1 867 ? 134.100 143.176 149.260 1.00 27.54 867 ASN A CA 1
ATOM 6872 C C . ASN A 1 867 ? 132.806 142.377 149.347 1.00 27.54 867 ASN A C 1
ATOM 6873 O O . ASN A 1 867 ? 131.792 142.815 148.796 1.00 27.54 867 ASN A O 1
ATOM 6878 N N . ASN A 1 868 ? 132.810 141.227 150.018 1.00 29.46 868 ASN A N 1
ATOM 6879 C CA . ASN A 1 868 ? 131.621 140.388 150.175 1.00 29.46 868 ASN A CA 1
ATOM 6880 C C . ASN A 1 868 ? 131.476 140.018 151.644 1.00 29.46 868 ASN A C 1
ATOM 6881 O O . ASN A 1 868 ? 131.798 138.893 152.048 1.00 29.46 868 ASN A O 1
ATOM 6886 N N . PRO A 1 869 ? 130.992 140.941 152.475 1.00 30.82 869 PRO A N 1
ATOM 6887 C CA . PRO A 1 869 ? 130.856 140.650 153.905 1.00 30.82 869 PRO A CA 1
ATOM 6888 C C . PRO A 1 869 ? 129.513 140.026 154.249 1.00 30.82 869 PRO A C 1
ATOM 6889 O O . PRO A 1 869 ? 128.455 140.452 153.783 1.00 30.82 869 PRO A O 1
ATOM 6893 N N . ASN A 1 870 ? 129.567 138.996 155.086 1.00 34.61 870 ASN A N 1
ATOM 6894 C CA . ASN A 1 870 ? 128.389 138.275 155.534 1.00 34.61 870 ASN A CA 1
ATOM 6895 C C . ASN A 1 870 ? 128.512 138.000 157.024 1.00 34.61 870 ASN A C 1
ATOM 6896 O O . ASN A 1 870 ? 129.627 137.945 157.556 1.00 34.61 870 ASN A O 1
ATOM 6901 N N . PRO A 1 871 ? 127.390 137.837 157.724 1.00 35.49 871 PRO A N 1
ATOM 6902 C CA . PRO A 1 871 ? 127.455 137.545 159.160 1.00 35.49 871 PRO A CA 1
ATOM 6903 C C . PRO A 1 871 ? 128.150 136.222 159.439 1.00 35.49 871 PRO A C 1
ATOM 6904 O O . PRO A 1 871 ? 128.029 135.261 158.678 1.00 35.49 871 PRO A O 1
ATOM 6908 N N . GLU A 1 872 ? 128.881 136.184 160.544 1.00 40.67 872 GLU A N 1
ATOM 6909 C CA . GLU A 1 872 ? 129.591 134.974 160.940 1.00 40.67 872 GLU A CA 1
ATOM 6910 C C . GLU A 1 872 ? 128.597 133.934 161.444 1.00 40.67 872 GLU A C 1
ATOM 6911 O O . GLU A 1 872 ? 127.740 134.256 162.275 1.00 40.67 872 GLU A O 1
ATOM 6917 N N . PRO A 1 873 ? 128.673 132.685 160.977 1.00 45.81 873 PRO A N 1
ATOM 6918 C CA . PRO A 1 873 ? 127.676 131.678 161.362 1.00 45.81 873 PRO A CA 1
ATOM 6919 C C . PRO A 1 873 ? 127.976 131.095 162.733 1.00 45.81 873 PRO A C 1
ATOM 6920 O O . PRO A 1 873 ? 128.955 130.365 162.916 1.00 45.81 873 PRO A O 1
ATOM 6924 N N . LYS A 1 874 ? 127.127 131.418 163.704 1.00 61.57 874 LYS A N 1
ATOM 6925 C CA . LYS A 1 874 ? 127.272 130.877 165.047 1.00 61.57 874 LYS A CA 1
ATOM 6926 C C . LYS A 1 874 ? 126.684 129.475 165.118 1.00 61.57 874 LYS A C 1
ATOM 6927 O O . LYS A 1 874 ? 125.629 129.196 164.540 1.00 61.57 874 LYS A O 1
ATOM 6933 N N . GLU A 1 875 ? 127.379 128.589 165.824 1.00 68.74 875 GLU A N 1
ATOM 6934 C CA . GLU A 1 875 ? 126.942 127.204 165.962 1.00 68.74 875 GLU A CA 1
ATOM 6935 C C . GLU A 1 875 ? 127.642 126.525 167.132 1.00 68.74 875 GLU A C 1
ATOM 6936 O O . GLU A 1 875 ? 128.871 126.487 167.195 1.00 68.74 875 GLU A O 1
#

Radius of gyration: 30.57 Å; Cα contacts (8 Å, |Δi|>4): 895; chains: 1; bounding box: 71×79×91 Å

Foldseek 3Di:
DDDPLDQCQLQFWDDWKDAPQKIWTWGQDAQRFIGTFWIQHPDVRPTGGDDVHFWDDWDDDDQWIWTGGPDPDIDIDGHQVPDPDRQADQLRCQQLQCCVKFNGDHDINLVVVLSVLVVVLLLLLLLLLLLLVLLVCQLQPAPQPDVCVVVVVNCVRLVVSLVDPSCVLQPPLADDPHDGDDSVLNVLLVVLSVCSNVQSFLVDVLCLLDPVVPDDPVSVVSLVVVVLVLQCVCVPCVLLVCQLVLVLVCVLVVVDDSQVSVVLVCQCAQLNPPPSRQDDLVLLVVLLCPDPVRVPCVAQQCVVPDVVLVSSVSSVVVVVCVPVVPVSVVLNSLCSNDRDPVRNVVSSNVVSVVVCVVCVVSSVSSVVQPDDVNSVVSSVPSPPDDYCPPPPRPSPDDADPSLSSLLSSLSSDALVSLCVSLVSVLVSLSVSLNSLVVQVVVPHDRAIDPSNRVRRDNVNSVRSNSSSSSSSSSSNDDDDDDDDDPVLQLLLQLQQDVAPDDPVVVVVVCCVLFPADPVRHGDPPDDQLVCVSCVQQVPDPLNSLCSSLEPSNQLLLQLQALQNQLQLVVPDDPVVLVVLCVLQPDDPDDDDDDSVVSSVRLSVLLNDGHSVVCSDAPSVDDQDSRDNVPDDDRRSRNSNVSSSSVVNSVSSSVLLVVLSVLLSLVVSLSSVLSNSCVSVVHDFDADPNFTQLQRVVVVLLPDPVSCPSHPCHDDVPNHDLSVVLVVLQQQAFRLLLRVVVVCSSSVVCSHVVSPQVRQADHDDDSLFVNQLSSLVVCVVVVRGDCVSHVCVVVQNVVCVVVRTHDLSVQSHNLSSSSRDPVSSCCSRFPQNVDPVRHDDGDDD

Secondary structure (DSSP, 8-state):
---SS-HHHHHTEEEEEEETTEEEEEEE-STT-EEEEEEE-STT---EE---SS-EEEEEETTEEEEE-SSS--EEEE-TTSSSSTT--TTS-HHHHHHHHTSS--SBSSHHHHHHHHHTTTHHHHHHHHHHHHHHHHHS----SHHHHHHSSHHHHHHHHHH-GGGGGSTTTSEETTEE--HHHHHHHHHHHHHHHHHH----TTTTT--TTTS-TTHHHHHHHHHHHHHHHHHTTHHHHTHHHHHHHHHH-TTS-HHHHHHHHHHHHTS--SSTTSS-HHHHHHHHTTSTTTTTTTSSTTSSSSHHHHHHHHHHHHHHHTT-HHHHHHHHHHHHT-SSHHHHHHHHHHHHHHHHHHHHHHHHHHHTS-SHHHHHHHHH----------TT-SSSS---HHHHHHHHHHTTS-HHHHHHHHHHHHHHHHHHHHHHHHHHHTT------HHHHTTSSHHHHHHHHHHHHHHHHHTTSPPPP----HHHHHHHHHHSS--S--HHHHHHHHHHHS-B-TTS-B-SS--HHHHHHIIIIIS-HHHHHHHHHS-TTSGGGGGS-HHHHHHHHHHS-HHHHHHHHHHT--SS------HHHHHHHHHHHHHS--GGGGGS--TT----SS-TTS--HHHHHHHHHHHHHHHHHHHHHHHHHHHHHHHHHHHHHHHHHHHHHHHHT----EETTEE-TTHHHHHGGG-TTTTTSSSS--STT--SHHHHHHHHHTS--HHHHHHHHHHHHHTHHHHT-SSSSTT----S-HHHHHHHHHHHHHHHHT---TTT-TTHHHHHHHHHHHTS--TTTTTTTTGGGTTSHHHHHHHH-HHHH-SSS-------

Sequence (844 aa):
QKKSKKTVSKTSGLKEALSVQGTVIMTSFGKGNMANLSYKIPSSQKPQNLNSSAGLKNVEVSGKKIKFQGRHPKIATTDNPLFKPQPGMDLLCLKDKLEMHYFGKTFDDNIHIQLIYQILDIEKILAVHVNNIVFTLDNVLHPLDYQTLRGQTNKYDRFKNYIKRKELLYFGEAFYHENERRYEEDIFAILTLLSALAQFCFAVNSFWLYQLEDQLSDEFKETLSILWEEVTERIDSEFLKTNTVNLHILCHVFPKESKETIVRAYYEFLIKKSFKNMGFSIKKLREIMLEQSDLKSFKEDKYNSVRAKLYKLFDFIITYYYDHHAFEKEALVSSLRSSLTEENKEEIYIKTARTLASALGADFKKAAADVNAKNIRDYQKKANDYRISFEDIKIGNTGIGYFSELIYMLTLLLDGKEINDLLTTLINKFDNIISFIDILKKLNLEFKFKPEYADFFNMTNCRYTLEELRVINSIARMQKPSADARKIMYRDALRILGMDNRPDEEIDRELERTMPVGADGKFIKGKQGFRNFIASNVIESSRFHYLVRYNNPHKTRTLVKNPNVVKFVLEGIPETQIKRYFDVCKGQEIPPTSDKSAQIDVLARIISSVDYKIFEDVPQSAKINKDDPSRNFSDALKKQRYQAIVSLYLTVMYLITKNLVYVNSRYVIAFHCLERDAFLHGVTLPKMNKKIVYSQLTTHLLTDKNYTTYGHLKNQKGHRKWYVLVKNNLQNSDITAVSSFANIVAAISVVRNSNEYISGIGELHSYFELYHYLVQSMIAKNNWYDTSHQPKTAEYLNNLKKHHTYCKDFVKAYCIPFGYVVPRYKNLTINELFDRNNPNPEPKE

B-factor: mean 36.42, std 15.32, range [19.64, 136.88]

Solvent-accessible surface area: 44578 Å² total; per-residue (Å²): 237,188,72,195,81,58,86,24,105,18,24,14,10,41,34,34,6,10,14,122,37,28,2,6,0,0,11,61,32,195,50,64,67,5,63,27,0,19,63,5,34,66,93,82,73,92,47,80,98,66,56,98,44,26,10,96,93,13,83,50,63,64,140,97,0,71,2,30,4,156,104,124,122,81,0,74,25,90,8,18,52,103,124,123,66,72,24,64,24,100,24,17,2,19,74,109,4,0,105,76,12,16,39,96,76,26,107,17,20,2,2,11,72,1,0,76,32,0,17,44,11,30,58,29,10,1,12,8,0,16,12,2,64,11,3,16,68,15,17,3,95,155,167,105,123,133,66,21,122,63,88,84,103,109,86,93,140,16,77,90,46,1,132,75,99,44,1,30,15,7,51,22,0,2,39,66,131,72,131,85,30,167,65,84,24,1,31,3,4,39,43,3,8,62,13,1,15,103,23,1,106,60,94,91,78,42,15,12,17,40,10,125,104,69,17,61,112,114,38,54,105,10,6,38,92,7,23,113,43,3,8,110,96,27,14,39,97,8,34,114,92,28,6,12,10,0,27,2,0,28,96,8,35,99,201,63,68,108,77,59,0,1,78,29,2,0,61,16,29,8,58,63,66,27,133,104,40,52,9,47,10,131,74,0,17,66,32,0,0,121,35,96,120,6,133,58,13,102,90,74,135,42,50,76,32,64,76,62,0,43,92,2,0,18,5,4,2,14,31,56,11,98,111,72,90,166,80,61,121,59,14,33,52,47,20,94,18,1,121,75,108,132,55,62,72,92,29,16,63,139,21,0,129,88,6,16,104,69,11,8,82,48,0,110,78,0,11,78,20,8,67,70,174,49,34,149,79,33,105,172,87,19,133,92,36,226,36,76,8,90,101,33,31,16,40,100,92,68,35,32,75,23,1,19,5,5,11,2,1,8,22,9,20,40,31,129,20,8,55,72,2,0,68,40,3,18,78,39,0,30,48,0,6,4,17,5,27,2,2,94,111,39,141,41,73,69,146,14,56,114,67,8,39,117,16,4,50,25,89,45,2,140,145,6,15,108,36,0,70,24,0,30,12,1,8,122,62,165,61,75,105,72,113,41,88,93,43,22,27,47,19,0,5,22,1,0,12,9,66,121,95,80,68,136,49,0,40,150,38,10,84,131,32,10,25,63,19,122,105,62,140,101,81,201,69,146,26,27,15,57,62,0,1,24,70,36,0,11,136,24,86,96,1,63,14,4,11,19,1,19,44,17,63,84,2,42,34,5,3,110,18,82,57,1,4,90,47,11,3,101,64,37,81,121,88,86,0,93,144,63,2,79,59,1,54,22,142,152,54,96,115,50,107,89,47,75,36,7,10,61,19,0,13,149,36,2,41,79,6,51,11,106,86,2,67,91,21,34,46,110,27,188,43,52,135,51,64,92,97,174,21,154,91,89,10,93,83,21,56,63,16,59,21,16,2,48,4,0,5,25,2,0,24,44,2,3,32,28,4,5,106,9,2,21,80,0,16,47,0,26,13,1,0,75,50,4,5,175,36,38,67,17,110,36,56,151,103,118,195,63,60,25,30,16,60,0,0,47,84,2,9,114,53,172,76,4,19,47,87,1,34,0,75,51,88,186,66,130,108,139,78,36,75,83,1,84,91,31,30,130,32,28,11,71,30,2,6,17,12,0,13,107,6,4,63,59,1,17,0,4,92,45,9,34,105,24,1,82,36,10,28,119,16,132,32,53,7,23,1,0,0,21,0,0,1,18,8,0,39,134,77,106,96,60,52,66,93,156,23,112,73,2,44,108,21,26,88,61,14,153,152,122,102,44,19,6,130,84,4,1,60,6,1,0,0,0,1,0,2,20,18,78,57,17,41,55,5,10,31,42,44,69,18,55,223,123,100,109,97,118,86,87,197,225

Nearest PDB structures (foldseek):
  6e9e-assembly1_A  TM=9.053E-01  e=1.745E-50  [Eubacterium] siraeum DSM 15702
  6iv8-assembly1_A  TM=8.952E-01  e=5.010E-50  uncultured Ruminococcus sp.
  6iv9-assembly1_A  TM=8.940E-01  e=1.565E-49  uncultured Ruminococcus sp.
  6iv8-assembly1_C  TM=8.862E-01  e=7.274E-48  uncultured Ruminococcus sp.
  6e9f-assembly1_A  TM=7.785E-01  e=4.907E-44  [Eubacterium] siraeum DSM 15702